Protein AF-A0A2V6WG40-F1 (afdb_monomer)

Sequence (928 aa):
MTEGALPLGAPFRPGLDPLPERHHVWAVSKDAQGRPAHGDPRTALRALTQPLPAIGGNDALGYVLYAGLTYNTVFAARGVPISVFDLHDRDLHVPGSGAVVVLAAVGAEVAREGRLKVGELRVLYPGISNLLSPRAGEDPMHADFKIQGYETPDGSFAQFVRGQAPQWLAHSERLTLAEGSSFMLDLETVYKALYDVAGVRHRERVFVEGAAGGTGLYAVACATLRGALVTGLVSSAAKARLIAERGARAAVDRTDPAFAGIFTPVPLDPAARGRWVEAGRVFTERVRAANDGRPIDVVVSSVGRDLFARMVDLLGSGGRLVFYGATSGYTLTLLGKAGHASAAEMYARVDLRPQQGVVVYHGLTATGVSDAPSDPTAEAAIETALALGARVVAVTRTDAQAAHLKRIGELAGTISLESLGRARGFVWPETMPDYDADAEGYRRYQDATLKPFGQAVGRLLATGDNPRGYPDVIVERAGQDTLGTSTFIARPFTGAVVYLEPTDGRRVSFYAPNVWMHGKRILFPSFAILGSHLSNAHQAEMCVRLIDAGALTIHRPVIHAWEELAEANQALYENRHTGTMTVRVGAAASLDGARTARQVYEAWGSRFLDGKTVRARIDPVRRGAPEMVALLTVDSPPANALGAEVFDDLERALDALDSERYVRAVVLAGAGSMFVAGADIRQLRAFARAEDVTALAARAQRVFARIAAMKAPVVSAVDGYALGGGNELQMACAWRVAGARAELGQPEINLHVIPGFGGTQMLPRLAARRARAGGGQMYTLLVGALAMLLDGRRRSAARAQALGIVDEVAAADALSHALGVARRIATGEFSGALFSPLTEAGTLAFPNVERDTEIARLLAHHAAVPRSAPAAAIVEAVRTGLTQGLHAGLALEARRFGELTASADGHAGIDRFFARRSWPLPTRHEDA

Nearest PDB structures (foldseek):
  6eqo-assembly1_A  TM=9.686E-01  e=1.083E-73  Erythrobacter sp. NAP1
  6eqo-assembly1_B  TM=9.556E-01  e=1.083E-73  Erythrobacter sp. NAP1
  3pea-assembly2_E  TM=8.585E-01  e=2.562E-20  Bacillus anthracis str. 'Ames Ancestor'
  3kqf-assembly1_B  TM=6.680E-01  e=7.712E-16  Bacillus anthracis
  5wyb-assembly1_B  TM=8.336E-01  e=4.155E-13  Pseudomonas aeruginosa PA14

pLDDT: mean 93.76, std 6.17, range [36.12, 98.81]

Mean predicted aligned error: 7.15 Å

Secondary structure (DSSP, 8-state):
--TTBPPTT----TTTSPPPSEEEEEEEEB-TTS-B----HHHH-EEEEEEPPP--TTEEEEEEEEEE--THHHHHHHT-SS-GGGS-S-SEEB----EEEEEEEE-HHHHHH-S--TT-EEEE--EE--TT-GGGGT-GGGTT-EETTTTSSB-SSBSEEEEEGGGEEEPPTTS-HHHHHSSTTHHHHHHHIIIIIS---TT-EEEETTTTSHHHHHHHHHHHHTT-EEEEEESSHHHHHHHHTTT-SEEEETT-GGGTT---PPPSSHHHHHHHHHHHHHHHHHHHHHTTTPPEEEEEE-S-TTTHHHHHHTEEEEEEEEES--TT-SEEEEEB-S----HHHHHHHHT--TT-EEEEE-SEETTEE---S--HHHHHHHHHHHHTT-EEEEEESSHHHHHHHTTTS--SEEEEHHHHHTSTT----SS---TTT-HHHHHHHIIIIIHHHHHHHHHHH--SS-TT---SEEEE-TT---HHHHHHHSPTTT-EEEE-S--BT-EEEEEHHHHHTTT-EEE-SSEEEEE-----HHHHHHHHHHHHTTSS-PPPPEEEPGGGHHHHHHHHHTT---S-EEEESS--GGGTT--SHHHHHHHTT-EEEE-SSEEEEEEESSTT---EEEEEEE--TTS-EE-HHHHHHHHHHHHHHHH-TTEEEEEEEESTT-SB-EE-HHHHHH--SHHHHHHHHHHHHHHHHHHHH-SS-EEEEE-SEEETHHHHHHHTSSEEEEETT-EEE-GGGGGT----SSHHHHHHHHHHHHHHHH---HHHHHHHHHHHHHH---EEHHHHHHTTS-SEEESS-HHHHHHHHHHHHHHT---S----GGG--------SGGGSHHHHHHHHHHHTTTTHHHHHHHHHHHHHHHHS-HHHHHHHHHHHHHHHHHSHHHHHHHHHHHTT-PPPPPPPTT--

Structure (mmCIF, N/CA/C/O backbone):
data_AF-A0A2V6WG40-F1
#
_entry.id   AF-A0A2V6WG40-F1
#
loop_
_atom_site.group_PDB
_atom_site.id
_atom_site.type_symbol
_atom_site.label_atom_id
_atom_site.label_alt_id
_atom_site.label_comp_id
_atom_site.label_asym_id
_atom_site.label_entity_id
_atom_site.label_seq_id
_atom_site.pdbx_PDB_ins_code
_atom_site.Cartn_x
_atom_site.Cartn_y
_atom_site.Cartn_z
_atom_site.occupancy
_atom_site.B_iso_or_equiv
_atom_site.auth_seq_id
_atom_site.auth_comp_id
_atom_site.auth_asym_id
_atom_site.auth_atom_id
_atom_site.pdbx_PDB_model_num
ATOM 1 N N . MET A 1 1 ? -14.702 23.405 -20.776 1.00 39.03 1 MET A N 1
ATOM 2 C CA . MET A 1 1 ? -13.528 22.508 -20.782 1.00 39.03 1 MET A CA 1
ATOM 3 C C . MET A 1 1 ? -12.595 23.013 -19.700 1.00 39.03 1 MET A C 1
ATOM 5 O O . MET A 1 1 ? -12.245 24.182 -19.745 1.00 39.03 1 MET A O 1
ATOM 9 N N . THR A 1 2 ? -12.309 22.214 -18.676 1.00 51.38 2 THR A N 1
ATOM 10 C CA . THR A 1 2 ? -11.368 22.589 -17.611 1.00 51.38 2 THR A CA 1
ATOM 11 C C . THR A 1 2 ? -9.954 22.462 -18.159 1.00 51.38 2 THR A C 1
ATOM 13 O O . THR A 1 2 ? -9.454 21.351 -18.325 1.00 51.38 2 THR A O 1
ATOM 16 N N . GLU A 1 3 ? -9.363 23.595 -18.523 1.00 70.44 3 GLU A N 1
ATOM 17 C CA . GLU A 1 3 ? -8.014 23.688 -19.082 1.00 70.44 3 GLU A CA 1
ATOM 18 C C . GLU A 1 3 ? -7.009 22.954 -18.171 1.00 70.44 3 GLU A C 1
ATOM 20 O O . GLU A 1 3 ? -7.044 23.104 -16.949 1.00 70.44 3 GLU A O 1
ATOM 25 N N . GLY A 1 4 ? -6.179 22.082 -18.749 1.00 83.12 4 GLY A N 1
ATOM 26 C CA . GLY A 1 4 ? -5.102 21.385 -18.034 1.00 83.12 4 GLY A CA 1
ATOM 27 C C . GLY A 1 4 ? -5.443 20.064 -17.323 1.00 83.12 4 GLY A C 1
ATOM 28 O O . GLY A 1 4 ? -4.520 19.462 -16.782 1.00 83.12 4 GLY A O 1
ATOM 29 N N . ALA A 1 5 ? -6.698 19.583 -17.325 1.00 90.62 5 ALA A N 1
ATOM 30 C CA . ALA A 1 5 ? -7.068 18.257 -16.793 1.00 90.62 5 ALA A CA 1
ATOM 31 C C . ALA A 1 5 ? -7.370 17.230 -17.900 1.00 90.62 5 ALA A C 1
ATOM 33 O O . ALA A 1 5 ? -7.901 17.578 -18.958 1.00 90.62 5 ALA A O 1
ATOM 34 N N . LEU A 1 6 ? -7.063 15.950 -17.651 1.00 93.00 6 LEU A N 1
ATOM 35 C CA . LEU A 1 6 ? -7.432 14.860 -18.561 1.00 93.00 6 LEU A CA 1
ATOM 36 C C . LEU A 1 6 ? -8.949 14.618 -18.504 1.00 93.00 6 LEU A C 1
ATOM 38 O O . LEU A 1 6 ? -9.494 14.565 -17.401 1.00 93.00 6 LEU A O 1
ATOM 42 N N . PRO A 1 7 ? -9.637 14.384 -19.637 1.00 92.88 7 PRO A N 1
ATOM 43 C CA . PRO A 1 7 ? -11.039 13.977 -19.610 1.00 92.88 7 PRO A CA 1
ATOM 44 C C . PRO A 1 7 ? -11.252 12.718 -18.755 1.00 92.88 7 PRO A C 1
ATOM 46 O O . PRO A 1 7 ? -10.417 11.813 -18.746 1.00 92.88 7 PRO A O 1
ATOM 49 N N . LEU A 1 8 ? -12.384 12.634 -18.057 1.00 91.56 8 LEU A N 1
ATOM 50 C CA . LEU A 1 8 ? -12.763 11.426 -17.319 1.00 91.56 8 LEU A CA 1
ATOM 51 C C . LEU A 1 8 ? -12.877 10.225 -18.270 1.00 91.56 8 LEU A C 1
ATOM 53 O O . LEU A 1 8 ? -13.313 10.361 -19.415 1.00 91.56 8 LEU A O 1
ATOM 57 N N . GLY A 1 9 ? -12.437 9.054 -17.808 1.00 90.00 9 GLY A N 1
ATOM 58 C CA . GLY A 1 9 ? -12.348 7.849 -18.639 1.00 90.00 9 GLY A CA 1
ATOM 59 C C . GLY A 1 9 ? -11.268 7.880 -19.733 1.00 90.00 9 GLY A C 1
ATOM 60 O O . GLY A 1 9 ? -11.206 6.951 -20.541 1.00 90.00 9 GLY A O 1
ATOM 61 N N . ALA A 1 10 ? -10.430 8.924 -19.810 1.00 91.56 10 ALA A N 1
ATOM 62 C CA . ALA A 1 10 ? -9.350 8.972 -20.790 1.00 91.56 10 ALA A CA 1
ATOM 63 C C . ALA A 1 10 ? -8.280 7.900 -20.502 1.00 91.56 10 ALA A C 1
ATOM 65 O O . ALA A 1 10 ? -7.948 7.649 -19.341 1.00 91.56 10 ALA A O 1
ATOM 66 N N . PRO A 1 11 ? -7.688 7.295 -21.545 1.00 93.44 11 PRO A N 1
ATOM 67 C CA . PRO A 1 11 ? -6.460 6.527 -21.399 1.00 93.44 11 PRO A CA 1
ATOM 68 C C . PRO A 1 11 ? -5.338 7.353 -20.768 1.00 93.44 11 PRO A C 1
ATOM 70 O O . PRO A 1 11 ? -5.151 8.510 -21.147 1.00 93.44 11 PRO A O 1
ATOM 73 N N . PHE A 1 12 ? -4.566 6.739 -19.875 1.00 95.19 12 PHE A N 1
ATOM 74 C CA . PHE A 1 12 ? -3.344 7.322 -19.326 1.00 95.19 12 PHE A CA 1
ATOM 75 C C . PHE A 1 12 ? -2.265 6.244 -19.237 1.00 95.19 12 PHE A C 1
ATOM 77 O O . PHE A 1 12 ? -2.330 5.371 -18.378 1.00 95.19 12 PHE A O 1
ATOM 84 N N . ARG A 1 13 ? -1.283 6.287 -20.137 1.00 95.12 13 ARG A N 1
ATOM 85 C CA . ARG A 1 13 ? -0.168 5.336 -20.230 1.00 95.12 13 ARG A CA 1
ATOM 86 C C . ARG A 1 13 ? 1.022 5.913 -19.469 1.00 95.12 13 ARG A C 1
ATOM 88 O O . ARG A 1 13 ? 1.694 6.797 -20.000 1.00 95.12 13 ARG A O 1
ATOM 95 N N . PRO A 1 14 ? 1.304 5.442 -18.244 1.00 94.75 14 PRO A N 1
ATOM 96 C CA . PRO A 1 14 ? 2.314 6.057 -17.395 1.00 94.75 14 PRO A CA 1
ATOM 97 C C . PRO A 1 14 ? 3.695 6.105 -18.052 1.00 94.75 14 PRO A C 1
ATOM 99 O O . PRO A 1 14 ? 4.101 5.163 -18.735 1.00 94.75 14 PRO A O 1
ATOM 102 N N . GLY A 1 15 ? 4.394 7.225 -17.875 1.00 91.94 15 GLY A N 1
ATOM 103 C CA . GLY A 1 15 ? 5.686 7.501 -18.506 1.00 91.94 15 GLY A CA 1
ATOM 104 C C . GLY A 1 15 ? 5.601 7.957 -19.965 1.00 91.94 15 GLY A C 1
ATOM 105 O O . GLY A 1 15 ? 6.413 8.775 -20.389 1.00 91.94 15 GLY A O 1
ATOM 106 N N . LEU A 1 16 ? 4.618 7.472 -20.731 1.00 94.12 16 LEU A N 1
ATOM 107 C CA . LEU A 1 16 ? 4.387 7.913 -22.106 1.00 94.12 16 LEU A CA 1
ATOM 108 C C . LEU A 1 16 ? 3.515 9.171 -22.132 1.00 94.12 16 LEU A C 1
ATOM 110 O O . LEU A 1 16 ? 3.924 10.190 -22.680 1.00 94.12 16 LEU A O 1
ATOM 114 N N . ASP A 1 17 ? 2.331 9.112 -21.528 1.00 93.50 17 ASP A N 1
ATOM 115 C CA . ASP A 1 17 ? 1.425 10.251 -21.427 1.00 93.50 17 ASP A CA 1
ATOM 116 C C . ASP A 1 17 ? 1.930 11.219 -20.337 1.00 93.50 17 ASP A C 1
ATOM 118 O O . ASP A 1 17 ? 2.230 10.784 -19.219 1.00 93.50 17 ASP A O 1
ATOM 122 N N . PRO A 1 18 ? 2.057 12.529 -20.629 1.00 91.19 18 PRO A N 1
ATOM 123 C CA . PRO A 1 18 ? 2.516 13.495 -19.641 1.00 91.19 18 PRO A CA 1
ATOM 124 C C . PRO A 1 18 ? 1.498 13.629 -18.504 1.00 91.19 18 PRO A C 1
ATOM 126 O O . PRO A 1 18 ? 0.286 13.582 -18.724 1.00 91.19 18 PRO A O 1
ATOM 129 N N . LEU A 1 19 ? 1.998 13.836 -17.284 1.00 93.69 19 LEU A N 1
ATOM 130 C CA . LEU A 1 19 ? 1.146 14.176 -16.149 1.00 93.69 19 LEU A CA 1
ATOM 131 C C . LEU A 1 19 ? 0.432 15.514 -16.419 1.00 93.69 19 LEU A C 1
ATOM 133 O O . LEU A 1 19 ? 1.086 16.460 -16.864 1.00 93.69 19 LEU A O 1
ATOM 137 N N . PRO A 1 20 ? -0.886 15.613 -16.169 1.00 95.19 20 PRO A N 1
ATOM 138 C CA . PRO A 1 20 ? -1.614 16.858 -16.368 1.00 95.19 20 PRO A CA 1
ATOM 139 C C . PRO A 1 20 ? -1.284 17.875 -15.268 1.00 95.19 20 PRO A C 1
ATOM 141 O O . PRO A 1 20 ? -0.912 17.508 -14.155 1.00 95.19 20 PRO A O 1
ATOM 144 N N . GLU A 1 21 ? -1.473 19.162 -15.549 1.00 95.88 21 GLU A N 1
ATOM 145 C CA . GLU A 1 21 ? -1.281 20.225 -14.551 1.00 95.88 21 GLU A CA 1
ATOM 146 C C . GLU A 1 21 ? -2.375 20.205 -13.476 1.00 95.88 21 GLU A C 1
ATOM 148 O O . GLU A 1 21 ? -2.144 20.550 -12.313 1.00 95.88 21 GLU A O 1
ATOM 153 N N . ARG A 1 22 ? -3.585 19.792 -13.869 1.00 96.94 22 ARG A N 1
ATOM 154 C CA . ARG A 1 22 ? -4.771 19.724 -13.015 1.00 96.94 22 ARG A CA 1
ATOM 155 C C . ARG A 1 22 ? -5.437 18.361 -13.131 1.00 96.94 22 ARG A C 1
ATOM 157 O O . ARG A 1 22 ? -5.251 17.638 -14.103 1.00 96.94 22 ARG A O 1
ATOM 164 N N . HIS A 1 23 ? -6.262 18.018 -12.154 1.00 97.62 23 HIS A N 1
ATOM 165 C CA . HIS A 1 23 ? -7.027 16.776 -12.174 1.00 97.62 23 HIS A CA 1
ATOM 166 C C . HIS A 1 23 ? -8.444 16.964 -11.620 1.00 97.62 23 HIS A C 1
ATOM 168 O O . HIS A 1 23 ? -8.710 17.921 -10.886 1.00 97.62 23 HIS A O 1
ATOM 174 N N . HIS A 1 24 ? -9.361 16.073 -11.997 1.00 97.94 24 HIS A N 1
ATOM 175 C CA . HIS A 1 24 ? -10.739 16.073 -11.497 1.00 97.94 24 HIS A CA 1
ATOM 176 C C . HIS A 1 24 ? -10.826 15.470 -10.094 1.00 97.94 24 HIS A C 1
ATOM 178 O O . HIS A 1 24 ? -10.196 14.446 -9.830 1.00 97.94 24 HIS A O 1
ATOM 184 N N . VAL A 1 25 ? -11.635 16.075 -9.221 1.00 98.25 25 VAL A N 1
ATOM 185 C CA . VAL A 1 25 ? -11.895 15.595 -7.854 1.00 98.25 25 VAL A CA 1
ATOM 186 C C . VAL A 1 25 ? -13.352 15.800 -7.457 1.00 98.25 25 VAL A C 1
ATOM 188 O O . VAL A 1 25 ? -14.011 16.701 -7.977 1.00 98.25 25 VAL A O 1
ATOM 191 N N . TRP A 1 26 ? -13.837 15.008 -6.506 1.00 98.31 26 TRP A N 1
ATOM 192 C CA . TRP A 1 26 ? -14.996 15.360 -5.688 1.00 98.31 26 TRP A CA 1
ATOM 193 C C . TRP A 1 26 ? -14.508 15.825 -4.323 1.00 98.31 26 TRP A C 1
ATOM 195 O O . TRP A 1 26 ? -13.694 15.150 -3.703 1.00 98.31 26 TRP A O 1
ATOM 205 N N . ALA A 1 27 ? -14.994 16.967 -3.849 1.00 98.00 27 ALA A N 1
ATOM 206 C CA . ALA A 1 27 ? -14.542 17.539 -2.587 1.00 98.00 27 ALA A CA 1
ATOM 207 C C . ALA A 1 27 ? -15.680 18.195 -1.805 1.00 98.00 27 ALA A C 1
ATOM 209 O O . ALA A 1 27 ? -16.692 18.601 -2.380 1.00 98.00 27 ALA A O 1
ATOM 210 N N . VAL A 1 28 ? -15.460 18.339 -0.501 1.00 98.00 28 VAL A N 1
ATOM 211 C CA . VAL A 1 28 ? -16.106 19.362 0.328 1.00 98.00 28 VAL A CA 1
ATOM 212 C C . VAL A 1 28 ? -15.195 20.590 0.307 1.00 98.00 28 VAL A C 1
ATOM 214 O O . VAL A 1 28 ? -13.971 20.449 0.356 1.00 98.00 28 VAL A O 1
ATOM 217 N N . SER A 1 29 ? -15.761 21.791 0.233 1.00 96.81 29 SER A N 1
ATOM 218 C CA . SER A 1 29 ? -14.998 23.045 0.193 1.00 96.81 29 SER A CA 1
ATOM 219 C C . SER A 1 29 ? -15.383 23.983 1.331 1.00 96.81 29 SER A C 1
ATOM 221 O O . SER A 1 29 ? -16.507 23.932 1.828 1.00 96.81 29 SER A O 1
ATOM 223 N N . LYS A 1 30 ? -14.485 24.891 1.707 1.00 96.12 30 LYS A N 1
ATOM 224 C CA . LYS A 1 30 ? -14.863 26.100 2.446 1.00 96.12 30 LYS A CA 1
ATOM 225 C C . LYS A 1 30 ? -15.515 27.113 1.498 1.00 96.12 30 LYS A C 1
ATOM 227 O O . LYS A 1 30 ? -15.206 27.149 0.307 1.00 96.12 30 LYS A O 1
ATOM 232 N N . ASP A 1 31 ? -16.444 27.909 2.014 1.00 91.94 31 ASP A N 1
ATOM 233 C CA . ASP A 1 31 ? -17.017 29.046 1.296 1.00 91.94 31 ASP A CA 1
ATOM 234 C C . ASP A 1 31 ? -16.048 30.245 1.264 1.00 91.94 31 ASP A C 1
ATOM 236 O O . ASP A 1 31 ? -14.949 30.204 1.817 1.00 91.94 31 ASP A O 1
ATOM 240 N N . ALA A 1 32 ? -16.458 31.344 0.625 1.00 90.25 32 ALA A N 1
ATOM 241 C CA . ALA A 1 32 ? -15.637 32.552 0.508 1.00 90.25 32 ALA A CA 1
ATOM 242 C C . ALA A 1 32 ? -15.327 33.232 1.860 1.00 90.25 32 ALA A C 1
ATOM 244 O O . ALA A 1 32 ? -14.452 34.092 1.926 1.00 90.25 32 ALA A O 1
ATOM 245 N N . GLN A 1 33 ? -16.043 32.873 2.929 1.00 92.56 33 GLN A N 1
ATOM 246 C CA . GLN A 1 33 ? -15.809 33.337 4.297 1.00 92.56 33 GLN A CA 1
ATOM 247 C C . GLN A 1 33 ? -14.980 32.328 5.112 1.00 92.56 33 GLN A C 1
ATOM 249 O O . GLN A 1 33 ? -14.813 32.508 6.317 1.00 92.56 33 GLN A O 1
ATOM 254 N N . GLY A 1 34 ? -14.472 31.265 4.480 1.00 92.25 34 GLY A N 1
ATOM 255 C CA . GLY A 1 34 ? -13.690 30.218 5.132 1.00 92.25 34 GLY A CA 1
ATOM 256 C C . GLY A 1 34 ? -14.529 29.222 5.936 1.00 92.25 34 GLY A C 1
ATOM 257 O O . GLY A 1 34 ? -13.967 28.435 6.698 1.00 92.25 34 GLY A O 1
ATOM 258 N N . ARG A 1 35 ? -15.861 29.226 5.800 1.00 94.38 35 ARG A N 1
ATOM 259 C CA . ARG A 1 35 ? -16.744 28.303 6.527 1.00 94.38 35 ARG A CA 1
ATOM 260 C C . ARG A 1 35 ? -16.876 26.990 5.753 1.00 94.38 35 ARG A C 1
ATOM 262 O O . ARG A 1 35 ? -17.208 27.036 4.569 1.00 94.38 35 ARG A O 1
ATOM 269 N N . PRO A 1 36 ? -16.660 25.822 6.378 1.00 95.44 36 PRO A N 1
ATOM 270 C CA . PRO A 1 36 ? -16.889 24.531 5.734 1.00 95.44 36 PRO A CA 1
ATOM 271 C C . PRO A 1 36 ? -18.316 24.374 5.189 1.00 95.44 36 PRO A C 1
ATOM 273 O O . PRO A 1 36 ? -19.286 24.513 5.935 1.00 95.44 36 PRO A O 1
ATOM 276 N N . ALA A 1 37 ? -18.457 24.033 3.907 1.00 95.81 37 ALA A N 1
ATOM 277 C CA . ALA A 1 37 ? -19.745 23.761 3.265 1.00 95.81 37 ALA A CA 1
ATOM 278 C C . ALA A 1 37 ? -20.226 22.324 3.548 1.00 95.81 37 ALA A C 1
ATOM 280 O O . ALA A 1 37 ? -20.440 21.525 2.635 1.00 95.81 37 ALA A O 1
ATOM 281 N N . HIS A 1 38 ? -20.360 21.988 4.831 1.00 97.25 38 HIS A N 1
ATOM 282 C CA . HIS A 1 38 ? -20.886 20.699 5.267 1.00 97.25 38 HIS A CA 1
ATOM 283 C C . HIS A 1 38 ? -22.379 20.545 4.965 1.00 97.25 38 HIS A C 1
ATOM 285 O O . HIS A 1 38 ? -23.135 21.516 4.909 1.00 97.25 38 HIS A O 1
ATOM 291 N N . GLY A 1 39 ? -22.813 19.299 4.809 1.00 96.06 39 GLY A N 1
ATOM 292 C CA . GLY A 1 39 ? -24.202 18.957 4.534 1.00 96.06 39 GLY A CA 1
ATOM 293 C C . GLY A 1 39 ? -24.362 17.497 4.143 1.00 96.06 39 GLY A C 1
ATOM 294 O O . GLY A 1 39 ? -23.424 16.704 4.228 1.00 96.06 39 GLY A O 1
ATOM 295 N N . ASP A 1 40 ? -25.563 17.141 3.703 1.00 97.12 40 ASP A N 1
ATOM 296 C CA . ASP A 1 40 ? -25.837 15.820 3.144 1.00 97.12 40 ASP A CA 1
ATOM 297 C C . ASP A 1 40 ? -24.911 15.530 1.947 1.00 97.12 40 ASP A C 1
ATOM 299 O O . ASP A 1 40 ? -24.613 16.448 1.181 1.00 97.12 40 ASP A O 1
ATOM 303 N N . PRO A 1 41 ? -24.450 14.282 1.734 1.00 97.56 41 PRO A N 1
ATOM 304 C CA . PRO A 1 41 ? -23.515 13.956 0.654 1.00 97.56 41 PRO A CA 1
ATOM 305 C C . PRO A 1 41 ? -23.886 14.531 -0.721 1.00 97.56 41 PRO A C 1
ATOM 307 O O . PRO A 1 41 ? -23.019 15.075 -1.405 1.00 97.56 41 PRO A O 1
ATOM 310 N N . ARG A 1 42 ? -25.175 14.502 -1.096 1.00 97.19 42 ARG A N 1
ATOM 311 C CA . ARG A 1 42 ? -25.681 15.075 -2.360 1.00 97.19 42 ARG A CA 1
ATOM 312 C C . ARG A 1 42 ? -25.392 16.579 -2.502 1.00 97.19 42 ARG A C 1
ATOM 314 O O . ARG A 1 42 ? -25.222 17.094 -3.611 1.00 97.19 42 ARG A O 1
ATOM 321 N N . THR A 1 43 ? -25.369 17.316 -1.394 1.00 96.31 43 THR A N 1
ATOM 322 C CA . THR A 1 43 ? -25.187 18.774 -1.368 1.00 96.31 43 THR A CA 1
ATOM 323 C C . THR A 1 43 ? -23.792 19.213 -0.926 1.00 96.31 43 THR A C 1
ATOM 325 O O . THR A 1 43 ? -23.344 20.271 -1.352 1.00 96.31 43 THR A O 1
ATOM 328 N N . ALA A 1 44 ? -23.083 18.429 -0.122 1.00 97.44 44 ALA A N 1
ATOM 329 C CA . ALA A 1 44 ? -21.742 18.779 0.341 1.00 97.44 44 ALA A CA 1
ATOM 330 C C . ALA A 1 44 ? -20.653 18.403 -0.669 1.00 97.44 44 ALA A C 1
ATOM 332 O O . ALA A 1 44 ? -19.692 19.147 -0.853 1.00 97.44 44 ALA A O 1
ATOM 333 N N . LEU A 1 45 ? -20.799 17.260 -1.348 1.00 98.19 45 LEU A N 1
ATOM 334 C CA . LEU A 1 45 ? -19.823 16.812 -2.336 1.00 98.19 45 LEU A CA 1
ATOM 335 C C . LEU A 1 45 ? -20.020 17.594 -3.638 1.00 98.19 45 LEU A C 1
ATOM 337 O O . LEU A 1 45 ? -21.137 17.711 -4.160 1.00 98.19 45 LEU A O 1
ATOM 341 N N . ARG A 1 46 ? -18.926 18.148 -4.166 1.00 97.69 46 ARG A N 1
ATOM 342 C CA . ARG A 1 46 ? -18.899 18.919 -5.415 1.00 97.69 46 ARG A CA 1
ATOM 343 C C . ARG A 1 46 ? -17.771 18.458 -6.328 1.00 97.69 46 ARG A C 1
ATOM 345 O O . ARG A 1 46 ? -16.640 18.292 -5.879 1.00 97.69 46 ARG A O 1
ATOM 352 N N . ALA A 1 47 ? -18.084 18.282 -7.610 1.00 96.69 47 ALA A N 1
ATOM 353 C CA . ALA A 1 47 ? -17.097 18.000 -8.642 1.00 96.69 47 ALA A CA 1
ATOM 354 C C . ALA A 1 47 ? -16.307 19.276 -8.964 1.00 96.69 47 ALA A C 1
ATOM 356 O O . ALA A 1 47 ? -16.887 20.293 -9.344 1.00 96.69 47 ALA A O 1
ATOM 357 N N . LEU A 1 48 ? -14.987 19.219 -8.813 1.00 96.00 48 LEU A N 1
ATOM 358 C CA . LEU A 1 48 ? -14.061 20.336 -8.983 1.00 96.00 48 LEU A CA 1
ATOM 359 C C . LEU A 1 48 ? -12.818 19.887 -9.766 1.00 96.00 48 LEU A C 1
ATOM 361 O O . LEU A 1 48 ? -12.654 18.716 -10.118 1.00 96.00 48 LEU A O 1
ATOM 365 N N . THR A 1 49 ? -11.916 20.833 -10.024 1.00 96.06 49 THR A N 1
ATOM 366 C CA . THR A 1 49 ? -10.534 20.522 -10.407 1.00 96.06 49 THR A CA 1
ATOM 367 C C . THR A 1 49 ? -9.567 21.191 -9.450 1.00 96.06 49 THR A C 1
ATOM 369 O O . THR A 1 49 ? -9.831 22.297 -8.977 1.00 96.06 49 THR A O 1
ATOM 372 N N . GLN A 1 50 ? -8.423 20.558 -9.221 1.00 95.31 50 GLN A N 1
ATOM 373 C CA . GLN A 1 50 ? -7.318 21.127 -8.449 1.00 95.31 50 GLN A CA 1
ATOM 374 C C . GLN A 1 50 ? -5.973 20.813 -9.126 1.00 95.31 50 GLN A C 1
ATOM 376 O O . GLN A 1 50 ? -5.945 19.966 -10.025 1.00 95.31 50 GLN A O 1
ATOM 381 N N . PRO A 1 51 ? -4.875 21.494 -8.750 1.00 96.50 51 PRO A N 1
ATOM 382 C CA . PRO A 1 51 ? -3.535 21.127 -9.202 1.00 96.50 51 PRO A CA 1
ATOM 383 C C . PRO A 1 51 ? -3.199 19.673 -8.861 1.00 96.50 51 PRO A C 1
ATOM 385 O O . PRO A 1 51 ? -3.628 19.163 -7.825 1.00 96.50 51 PRO A O 1
ATOM 388 N N . LEU A 1 52 ? -2.416 19.018 -9.717 1.00 96.00 52 LEU A N 1
ATOM 389 C CA . LEU A 1 52 ? -1.942 17.662 -9.453 1.00 96.00 52 LEU A CA 1
ATOM 390 C C . LEU A 1 52 ? -1.110 17.621 -8.150 1.00 96.00 52 LEU A C 1
ATOM 392 O O . LEU A 1 52 ? -0.259 18.494 -7.947 1.00 96.00 52 LEU A O 1
ATOM 396 N N . PRO A 1 53 ? -1.313 16.632 -7.259 1.00 94.31 53 PRO A N 1
ATOM 397 C CA . PRO A 1 53 ? -0.550 16.549 -6.021 1.00 94.31 53 PRO A CA 1
ATOM 398 C C . PRO A 1 53 ? 0.927 16.244 -6.295 1.00 94.31 53 PRO A C 1
ATOM 400 O O . PRO A 1 53 ? 1.264 15.321 -7.037 1.00 94.31 53 PRO A O 1
ATOM 403 N N . ALA A 1 54 ? 1.814 16.994 -5.641 1.00 92.69 54 ALA A N 1
ATOM 404 C CA . ALA A 1 54 ? 3.240 16.693 -5.626 1.00 92.69 54 ALA A CA 1
ATOM 405 C C . ALA A 1 54 ? 3.522 15.446 -4.770 1.00 92.69 54 ALA A C 1
ATOM 407 O O . ALA A 1 54 ? 2.912 15.262 -3.712 1.00 92.69 54 ALA A O 1
ATOM 408 N N . ILE A 1 55 ? 4.473 14.614 -5.201 1.00 94.12 55 ILE A N 1
ATOM 409 C CA . ILE A 1 55 ? 4.903 13.414 -4.471 1.00 94.12 55 ILE A CA 1
ATOM 410 C C . ILE A 1 55 ? 6.282 13.623 -3.837 1.00 94.12 55 ILE A C 1
ATOM 412 O O . ILE A 1 55 ? 7.173 14.206 -4.455 1.00 94.12 55 ILE A O 1
ATOM 416 N N . GLY A 1 56 ? 6.453 13.171 -2.592 1.00 93.44 56 GLY A N 1
ATOM 417 C CA . GLY A 1 56 ? 7.746 13.128 -1.913 1.00 93.44 56 GLY A CA 1
ATOM 418 C C . GLY A 1 56 ? 8.568 11.890 -2.283 1.00 93.44 56 GLY A C 1
ATOM 419 O O . GLY A 1 56 ? 8.145 11.043 -3.066 1.00 93.44 56 GLY A O 1
ATOM 420 N N . GLY A 1 57 ? 9.754 11.748 -1.680 1.00 94.00 57 GLY A N 1
ATOM 421 C CA . GLY A 1 57 ? 10.655 10.618 -1.952 1.00 94.00 57 GLY A CA 1
ATOM 422 C C . GLY A 1 57 ? 10.063 9.242 -1.620 1.00 94.00 57 GLY A C 1
ATOM 423 O O . GLY A 1 57 ? 10.336 8.287 -2.341 1.00 94.00 57 GLY A O 1
ATOM 424 N N . ASN A 1 58 ? 9.224 9.162 -0.579 1.00 96.50 58 ASN A N 1
ATOM 425 C CA . ASN A 1 58 ? 8.581 7.933 -0.087 1.00 96.50 58 ASN A CA 1
ATOM 426 C C . ASN A 1 58 ? 7.153 7.724 -0.625 1.00 96.50 58 ASN A C 1
ATOM 428 O O . ASN A 1 58 ? 6.447 6.828 -0.159 1.00 96.50 58 ASN A O 1
ATOM 432 N N . ASP A 1 59 ? 6.722 8.555 -1.573 1.00 97.12 59 ASP A N 1
ATOM 433 C CA . ASP A 1 59 ? 5.368 8.534 -2.114 1.00 97.12 59 ASP A CA 1
ATOM 434 C C . ASP A 1 59 ? 5.357 7.971 -3.540 1.00 97.12 59 ASP A C 1
ATOM 436 O O . ASP A 1 59 ? 6.360 7.978 -4.254 1.00 97.12 59 ASP A O 1
ATOM 440 N N . ALA A 1 60 ? 4.188 7.531 -3.984 1.00 97.44 60 ALA A N 1
ATOM 441 C CA . ALA A 1 60 ? 3.880 7.317 -5.388 1.00 97.44 60 ALA A CA 1
ATOM 442 C C . ALA A 1 60 ? 2.580 8.042 -5.753 1.00 97.44 60 ALA A C 1
ATOM 444 O O . ALA A 1 60 ? 1.822 8.489 -4.886 1.00 97.44 60 ALA A O 1
ATOM 445 N N . LEU A 1 61 ? 2.339 8.169 -7.052 1.00 98.19 61 LEU A N 1
ATOM 446 C CA . LEU A 1 61 ? 1.121 8.723 -7.626 1.00 98.19 61 LEU A CA 1
ATOM 447 C C . LEU A 1 61 ? 0.398 7.616 -8.390 1.00 98.19 61 LEU A C 1
ATOM 449 O O . LEU A 1 61 ? 1.014 6.954 -9.221 1.00 98.19 61 LEU A O 1
ATOM 453 N N . GLY A 1 62 ? -0.895 7.428 -8.149 1.00 98.31 62 GLY A N 1
ATOM 454 C CA . GLY A 1 62 ? -1.747 6.492 -8.882 1.00 98.31 62 GLY A CA 1
ATOM 455 C C . GLY A 1 62 ? -2.764 7.220 -9.754 1.00 98.31 62 GLY A C 1
ATOM 456 O O . GLY A 1 62 ? -3.407 8.154 -9.283 1.00 98.31 62 GLY A O 1
ATOM 457 N N . TYR A 1 63 ? -2.940 6.780 -11.000 1.00 98.56 63 TYR A N 1
ATOM 458 C CA . TYR A 1 63 ? -4.086 7.139 -11.836 1.00 98.56 63 TYR A CA 1
ATOM 459 C C . TYR A 1 63 ? -5.272 6.253 -11.456 1.00 98.56 63 TYR A C 1
ATOM 461 O O . TYR A 1 63 ? -5.224 5.034 -11.647 1.00 98.56 63 TYR A O 1
ATOM 469 N N . VAL A 1 64 ? -6.311 6.848 -10.871 1.00 98.69 64 VAL A N 1
ATOM 470 C CA . VAL A 1 64 ? -7.424 6.100 -10.277 1.00 98.69 64 VAL A CA 1
ATOM 471 C C . VAL A 1 64 ? -8.350 5.581 -11.365 1.00 98.69 64 VAL A C 1
ATOM 473 O O . VAL A 1 64 ? -8.926 6.356 -12.120 1.00 98.69 64 VAL A O 1
ATOM 476 N N . LEU A 1 65 ? -8.526 4.261 -11.431 1.00 98.62 65 LEU A N 1
ATOM 477 C CA . LEU A 1 65 ? -9.480 3.622 -12.337 1.00 98.62 65 LEU A CA 1
ATOM 478 C C . LEU A 1 65 ? -10.862 3.542 -11.683 1.00 98.62 65 LEU A C 1
ATOM 480 O O . LEU A 1 65 ? -11.847 4.015 -12.255 1.00 98.62 65 LEU A O 1
ATOM 484 N N . TYR A 1 66 ? -10.900 3.002 -10.464 1.00 98.62 66 TYR A N 1
ATOM 485 C CA . TYR A 1 66 ? -12.097 2.834 -9.642 1.00 98.62 66 TYR A CA 1
ATOM 486 C C . TYR A 1 66 ? -11.798 3.226 -8.195 1.00 98.62 66 TYR A C 1
ATOM 488 O O . TYR A 1 66 ? -10.703 2.939 -7.706 1.00 98.62 66 TYR A O 1
ATOM 496 N N . ALA A 1 67 ? -12.770 3.823 -7.505 1.00 98.19 67 ALA A N 1
ATOM 497 C CA . ALA A 1 67 ? -12.672 4.166 -6.085 1.00 98.19 67 ALA A CA 1
ATOM 498 C C . ALA A 1 67 ? -13.865 3.603 -5.299 1.00 98.19 67 ALA A C 1
ATOM 500 O O . ALA A 1 67 ? -15.016 3.750 -5.715 1.00 98.19 67 ALA A O 1
ATOM 501 N N . GLY A 1 68 ? -13.585 2.950 -4.172 1.00 95.38 68 GLY A N 1
ATOM 502 C CA . GLY A 1 68 ? -14.598 2.364 -3.296 1.00 95.38 68 GLY A CA 1
ATOM 503 C C . GLY A 1 68 ? -15.331 3.419 -2.474 1.00 95.38 68 GLY A C 1
ATOM 504 O O . GLY A 1 68 ? -14.746 4.426 -2.075 1.00 95.38 68 GLY A O 1
ATOM 505 N N . LEU A 1 69 ? -16.619 3.191 -2.209 1.00 94.12 69 LEU A N 1
ATOM 506 C CA . LEU A 1 69 ? -17.412 4.054 -1.333 1.00 94.12 69 LEU A CA 1
ATOM 507 C C . LEU A 1 69 ? -17.425 3.500 0.090 1.00 94.12 69 LEU A C 1
ATOM 509 O O . LEU A 1 69 ? -17.757 2.339 0.313 1.00 94.12 69 LEU A O 1
ATOM 513 N N . THR A 1 70 ? -17.119 4.367 1.050 1.00 91.12 70 THR A N 1
ATOM 514 C CA . THR A 1 70 ? -16.978 4.030 2.470 1.00 91.12 70 THR A CA 1
ATOM 515 C C . THR A 1 70 ? -17.703 5.059 3.335 1.00 91.12 70 THR A C 1
ATOM 517 O O . THR A 1 70 ? -17.779 6.243 2.996 1.00 91.12 70 THR A O 1
ATOM 520 N N . TYR A 1 71 ? -18.232 4.630 4.487 1.00 90.81 71 TYR A N 1
ATOM 521 C CA . TYR A 1 71 ? -19.095 5.479 5.326 1.00 90.81 71 TYR A CA 1
ATOM 522 C C . TYR A 1 71 ? -18.369 6.702 5.914 1.00 90.81 71 TYR A C 1
ATOM 524 O O . TYR A 1 71 ? -18.993 7.724 6.185 1.00 90.81 71 TYR A O 1
ATOM 532 N N . ASN A 1 72 ? -17.042 6.655 6.053 1.00 92.81 72 ASN A N 1
ATOM 533 C CA . ASN A 1 72 ? -16.251 7.815 6.475 1.00 92.81 72 ASN A CA 1
ATOM 534 C C . ASN A 1 72 ? -16.370 9.020 5.517 1.00 92.81 72 ASN A C 1
ATOM 536 O O . ASN A 1 72 ? -16.243 10.157 5.961 1.00 92.81 72 ASN A O 1
ATOM 540 N N . THR A 1 73 ? -16.729 8.801 4.248 1.00 95.31 73 THR A N 1
ATOM 541 C CA . THR A 1 73 ? -17.079 9.881 3.312 1.00 95.31 73 THR A CA 1
ATOM 542 C C . THR A 1 73 ? -18.312 10.646 3.785 1.00 95.31 73 THR A C 1
ATOM 544 O O . THR A 1 73 ? -18.361 11.869 3.679 1.00 95.31 73 THR A O 1
ATOM 547 N N . VAL A 1 74 ? -19.307 9.946 4.338 1.00 94.75 74 VAL A N 1
ATOM 548 C CA . VAL A 1 74 ? -20.521 10.570 4.880 1.00 94.75 74 VAL A CA 1
ATOM 549 C C . VAL A 1 74 ? -20.171 11.431 6.093 1.00 94.75 74 VAL A C 1
ATOM 551 O O . VAL A 1 74 ? -20.660 12.554 6.199 1.00 94.75 74 VAL A O 1
ATOM 554 N N . PHE A 1 75 ? -19.286 10.948 6.972 1.00 94.00 75 PHE A N 1
ATOM 555 C CA . PHE A 1 75 ? -18.781 11.745 8.094 1.00 94.00 75 PHE A CA 1
ATOM 556 C C . PHE A 1 75 ? -18.038 12.998 7.610 1.00 94.00 75 PHE A C 1
ATOM 558 O O . PHE A 1 75 ? -18.335 14.094 8.085 1.00 94.00 75 PHE A O 1
ATOM 565 N N . ALA A 1 76 ? -17.161 12.866 6.607 1.00 95.75 76 ALA A N 1
ATOM 566 C CA . ALA A 1 76 ? -16.442 13.997 6.015 1.00 95.75 76 ALA A CA 1
ATOM 567 C C . ALA A 1 76 ? -17.379 15.040 5.383 1.00 95.75 76 ALA A C 1
ATOM 569 O O . ALA A 1 76 ? -17.248 16.237 5.639 1.00 95.75 76 ALA A O 1
ATOM 570 N N . ALA A 1 77 ? -18.356 14.586 4.593 1.00 97.25 77 ALA A N 1
ATOM 571 C CA . ALA A 1 77 ? -19.353 15.437 3.948 1.00 97.25 77 ALA A CA 1
ATOM 572 C C . ALA A 1 77 ? -20.172 16.235 4.971 1.00 97.25 77 ALA A C 1
ATOM 574 O O . ALA A 1 77 ? -20.316 17.454 4.852 1.00 97.25 77 ALA A O 1
ATOM 575 N N . ARG A 1 78 ? -20.660 15.554 6.012 1.00 95.94 78 ARG A N 1
ATOM 576 C CA . ARG A 1 78 ? -21.542 16.151 7.020 1.00 95.94 78 ARG A CA 1
ATOM 577 C C . ARG A 1 78 ? -20.806 16.957 8.088 1.00 95.94 78 ARG A C 1
ATOM 579 O O . ARG A 1 78 ? -21.455 17.741 8.771 1.00 95.94 78 ARG A O 1
ATOM 586 N N . GLY A 1 79 ? -19.499 16.756 8.258 1.00 92.19 79 GLY A N 1
ATOM 587 C CA . GLY A 1 79 ? -18.743 17.348 9.366 1.00 92.19 79 GLY A CA 1
ATOM 588 C C . GLY A 1 79 ? -19.212 16.840 10.733 1.00 92.19 79 GLY A C 1
ATOM 589 O O . GLY A 1 79 ? -19.151 17.566 11.722 1.00 92.19 79 GLY A O 1
ATOM 590 N N . VAL A 1 80 ? -19.742 15.612 10.778 1.00 86.25 80 VAL A N 1
ATOM 591 C CA . VAL A 1 80 ? -20.254 14.968 11.993 1.00 86.25 80 VAL A CA 1
ATOM 592 C C . VAL A 1 80 ? -19.457 13.686 12.212 1.00 86.25 80 VAL A C 1
ATOM 594 O O . VAL A 1 80 ? -19.409 12.855 11.304 1.00 86.25 80 VAL A O 1
ATOM 597 N N . PRO A 1 81 ? -18.849 13.494 13.392 1.00 80.12 81 PRO A N 1
ATOM 598 C CA . PRO A 1 81 ? -18.981 14.311 14.608 1.00 80.12 81 PRO A CA 1
ATOM 599 C C . PRO A 1 81 ? -18.077 15.547 14.641 1.00 80.12 81 PRO A C 1
ATOM 601 O O . PRO A 1 81 ? -18.268 16.427 15.475 1.00 80.12 81 PRO A O 1
ATOM 604 N N . ILE A 1 82 ? -17.073 15.582 13.770 1.00 88.19 82 ILE A N 1
ATOM 605 C CA . ILE A 1 82 ? -16.084 16.647 13.683 1.00 88.19 82 ILE A CA 1
ATOM 606 C C . ILE A 1 82 ? -15.995 17.126 12.240 1.00 88.19 82 ILE A C 1
ATOM 608 O O . ILE A 1 82 ? -16.154 16.343 11.299 1.00 88.19 82 ILE A O 1
ATOM 612 N N . SER A 1 83 ? -15.708 18.411 12.073 1.00 94.31 83 SER A N 1
ATOM 613 C CA . SER A 1 83 ? -15.341 18.966 10.778 1.00 94.31 83 SER A CA 1
ATOM 614 C C . SER A 1 83 ? -13.968 18.419 10.384 1.00 94.31 83 SER A C 1
ATOM 616 O O . SER A 1 83 ? -12.998 18.538 11.130 1.00 94.31 83 SER A O 1
ATOM 618 N N . VAL A 1 84 ? -13.859 17.840 9.187 1.00 95.75 84 VAL A N 1
ATOM 619 C CA . VAL A 1 84 ? -12.565 17.384 8.645 1.00 95.75 84 VAL A CA 1
ATOM 620 C C . VAL A 1 84 ? -11.583 18.538 8.429 1.00 95.75 84 VAL A C 1
ATOM 622 O O . VAL A 1 84 ? -10.374 18.334 8.473 1.00 95.75 84 VAL A O 1
ATOM 625 N N . PHE A 1 85 ? -12.085 19.767 8.282 1.00 96.81 85 PHE A N 1
ATOM 626 C CA . PHE A 1 85 ? -11.257 20.970 8.186 1.00 96.81 85 PHE A CA 1
ATOM 627 C C . PHE A 1 85 ? -10.599 21.360 9.512 1.00 96.81 85 PHE A C 1
ATOM 629 O O . PHE A 1 85 ? -9.690 22.183 9.508 1.00 96.81 85 PHE A O 1
ATOM 636 N N . ASP A 1 86 ? -11.001 20.756 10.631 1.00 95.38 86 ASP A N 1
ATOM 637 C CA . ASP A 1 86 ? -10.329 20.951 11.920 1.00 95.38 86 ASP A CA 1
ATOM 638 C C . ASP A 1 86 ? -9.054 20.087 12.017 1.00 95.38 86 ASP A C 1
ATOM 640 O O . ASP A 1 86 ? -8.248 20.253 12.933 1.00 95.38 86 ASP A O 1
ATOM 644 N N . LEU A 1 87 ? -8.855 19.165 11.064 1.00 94.75 87 LEU A N 1
ATOM 645 C CA . LEU A 1 87 ? -7.720 18.239 11.004 1.00 94.75 87 LEU A CA 1
ATOM 646 C C . LEU A 1 87 ? -6.600 18.722 10.070 1.00 94.75 87 LEU A C 1
ATOM 648 O O . LEU A 1 87 ? -5.498 18.172 10.092 1.00 94.75 87 LEU A O 1
ATOM 652 N N . HIS A 1 88 ? -6.860 19.737 9.239 1.00 95.06 88 HIS A N 1
ATOM 653 C CA . HIS A 1 88 ? -5.893 20.270 8.282 1.00 95.06 88 HIS A CA 1
ATOM 654 C C . HIS A 1 88 ? -6.220 21.706 7.841 1.00 95.06 88 HIS A C 1
ATOM 656 O O . HIS A 1 88 ? -7.373 22.108 7.743 1.00 95.06 88 HIS A O 1
ATOM 662 N N . ASP A 1 89 ? -5.202 22.458 7.427 1.00 94.75 89 ASP A N 1
ATOM 663 C CA . ASP A 1 89 ? -5.344 23.865 7.026 1.00 94.75 89 ASP A CA 1
ATOM 664 C C . ASP A 1 89 ? -5.510 24.040 5.501 1.00 94.75 89 ASP A C 1
ATOM 666 O O . ASP A 1 89 ? -4.760 24.746 4.833 1.00 94.75 89 ASP A O 1
ATOM 670 N N . ARG A 1 90 ? -6.448 23.297 4.901 1.00 94.81 90 ARG A N 1
ATOM 671 C CA . ARG A 1 90 ? -6.761 23.383 3.457 1.00 94.81 90 ARG A CA 1
ATOM 672 C C . ARG A 1 90 ? -8.196 23.847 3.265 1.00 94.81 90 ARG A C 1
ATOM 674 O O . ARG A 1 90 ? -9.039 23.590 4.119 1.00 94.81 90 ARG A O 1
ATOM 681 N N . ASP A 1 91 ? -8.477 24.465 2.124 1.00 95.81 91 ASP A N 1
ATOM 682 C CA . ASP A 1 91 ? -9.829 24.929 1.779 1.00 95.81 91 ASP A CA 1
ATOM 683 C C . ASP A 1 91 ? -10.659 23.884 1.033 1.00 95.81 91 ASP A C 1
ATOM 685 O O . ASP A 1 91 ? -11.875 24.022 0.918 1.00 95.81 91 ASP A O 1
ATOM 689 N N . LEU A 1 92 ? -10.011 22.818 0.561 1.00 96.62 92 LEU A N 1
ATOM 690 C CA . LEU A 1 92 ? -10.642 21.662 -0.062 1.00 96.62 92 LEU A CA 1
ATOM 691 C C . LEU A 1 92 ? -10.302 20.401 0.728 1.00 96.62 92 LEU A C 1
ATOM 693 O O . LEU A 1 92 ? -9.158 20.213 1.149 1.00 96.62 92 LEU A O 1
ATOM 697 N N . HIS A 1 93 ? -11.298 19.536 0.878 1.00 98.25 93 HIS A N 1
ATOM 698 C CA . HIS A 1 93 ? -11.153 18.192 1.409 1.00 98.25 93 HIS A CA 1
ATOM 699 C C . HIS A 1 93 ? -11.683 17.195 0.379 1.00 98.25 93 HIS A C 1
ATOM 701 O O . HIS A 1 93 ? -12.890 17.148 0.130 1.00 98.25 93 HIS A O 1
ATOM 707 N N . VAL A 1 94 ? -10.791 16.412 -0.225 1.00 98.44 94 VAL A N 1
ATOM 708 C CA . VAL A 1 94 ? -11.140 15.321 -1.144 1.00 98.44 94 VAL A CA 1
ATOM 709 C C . VAL A 1 94 ? -11.300 14.038 -0.329 1.00 98.44 94 VAL A C 1
ATOM 711 O O . VAL A 1 94 ? -10.298 13.550 0.199 1.00 98.44 94 VAL A O 1
ATOM 714 N N . PRO A 1 95 ? -12.514 13.469 -0.213 1.00 98.12 95 PRO A N 1
ATOM 715 C CA . PRO A 1 95 ? -12.706 12.235 0.523 1.00 98.12 95 PRO A CA 1
ATOM 716 C C . PRO A 1 95 ? -12.383 10.985 -0.315 1.00 98.12 95 PRO A C 1
ATOM 718 O O . PRO A 1 95 ? -12.015 11.061 -1.490 1.00 98.12 95 PRO A O 1
ATOM 721 N N . GLY A 1 96 ? -12.534 9.814 0.306 1.00 97.25 96 GLY A N 1
ATOM 722 C CA . GLY A 1 96 ? -12.436 8.501 -0.334 1.00 97.25 96 GLY A CA 1
ATOM 723 C C . GLY A 1 96 ? -11.198 7.727 0.111 1.00 97.25 96 GLY A C 1
ATOM 724 O O . GLY A 1 96 ? -10.072 8.212 -0.016 1.00 97.25 96 GLY A O 1
ATOM 725 N N . SER A 1 97 ? -11.392 6.487 0.557 1.00 97.19 97 SER A N 1
ATOM 726 C CA . SER A 1 97 ? -10.385 5.717 1.304 1.00 97.19 97 SER A CA 1
ATOM 727 C C . SER A 1 97 ? -10.086 4.340 0.700 1.00 97.19 97 SER A C 1
ATOM 729 O O . SER A 1 97 ? -9.861 3.373 1.421 1.00 97.19 97 SER A O 1
ATOM 731 N N . GLY A 1 98 ? -10.081 4.227 -0.625 1.00 96.19 98 GLY A N 1
ATOM 732 C CA . GLY A 1 98 ? -9.713 2.985 -1.297 1.00 96.19 98 GLY A CA 1
ATOM 733 C C . GLY A 1 98 ? -9.903 3.080 -2.802 1.00 96.19 98 GLY A C 1
ATOM 734 O O . GLY A 1 98 ? -10.894 3.629 -3.279 1.00 96.19 98 GLY A O 1
ATOM 735 N N . ALA A 1 99 ? -8.950 2.549 -3.564 1.00 98.19 99 ALA A N 1
ATOM 736 C CA . ALA A 1 99 ? -8.981 2.618 -5.020 1.00 98.19 99 ALA A CA 1
ATOM 737 C C . ALA A 1 99 ? -8.191 1.495 -5.685 1.00 98.19 99 ALA A C 1
ATOM 739 O O . ALA A 1 99 ? -7.258 0.951 -5.101 1.00 98.19 99 ALA A O 1
ATOM 740 N N . VAL A 1 100 ? -8.521 1.213 -6.944 1.00 98.56 100 VAL A N 1
ATOM 741 C CA . VAL A 1 100 ? -7.629 0.513 -7.875 1.00 98.56 100 VAL A CA 1
ATOM 742 C C . VAL A 1 100 ? -7.044 1.534 -8.830 1.00 98.56 100 VAL A C 1
ATOM 744 O O . VAL A 1 100 ? -7.772 2.323 -9.440 1.00 98.56 100 VAL A O 1
ATOM 747 N N . VAL A 1 101 ? -5.722 1.510 -8.957 1.00 98.62 101 VAL A N 1
ATOM 748 C CA . VAL A 1 101 ? -4.959 2.486 -9.732 1.00 98.62 101 VAL A CA 1
ATOM 749 C C . VAL A 1 101 ? -4.009 1.793 -10.695 1.00 98.62 101 VAL A C 1
ATOM 751 O O . VAL A 1 101 ? -3.575 0.669 -10.442 1.00 98.62 101 VAL A O 1
ATOM 754 N N . VAL A 1 102 ? -3.612 2.505 -11.747 1.00 98.31 102 VAL A N 1
ATOM 755 C CA . VAL A 1 102 ? -2.325 2.260 -12.411 1.00 98.31 102 VAL A CA 1
ATOM 756 C C . VAL A 1 102 ? -1.309 3.235 -11.818 1.00 98.31 102 VAL A C 1
ATOM 758 O O . VAL A 1 102 ? -1.582 4.435 -11.771 1.00 98.31 102 VAL A O 1
ATOM 761 N N . LEU A 1 103 ? -0.146 2.765 -11.360 1.00 97.81 103 LEU A N 1
ATOM 762 C CA . LEU A 1 103 ? 0.898 3.661 -10.848 1.00 97.81 103 LEU A CA 1
ATOM 763 C C . LEU A 1 103 ? 1.390 4.599 -11.956 1.00 97.81 103 LEU A C 1
ATOM 765 O O . LEU A 1 103 ? 1.873 4.152 -12.991 1.00 97.81 103 LEU A O 1
ATOM 769 N N . ALA A 1 104 ? 1.260 5.900 -11.721 1.00 96.81 104 ALA A N 1
ATOM 770 C CA . ALA A 1 104 ? 1.572 6.976 -12.651 1.00 96.81 104 ALA A CA 1
ATOM 771 C C . ALA A 1 104 ? 3.006 7.504 -12.493 1.00 96.81 104 ALA A C 1
ATOM 773 O O . ALA A 1 104 ? 3.649 7.834 -13.485 1.00 96.81 104 ALA A O 1
ATOM 774 N N . ALA A 1 105 ? 3.495 7.590 -11.253 1.00 95.38 105 ALA A N 1
ATOM 775 C CA . ALA A 1 105 ? 4.840 8.057 -10.916 1.00 95.38 105 ALA A CA 1
ATOM 776 C C . ALA A 1 105 ? 5.267 7.529 -9.539 1.00 95.38 105 ALA A C 1
ATOM 778 O O . ALA A 1 105 ? 4.418 7.182 -8.719 1.00 95.38 105 ALA A O 1
ATOM 779 N N . VAL A 1 106 ? 6.573 7.503 -9.268 1.00 94.69 106 VAL A N 1
ATOM 780 C CA . VAL A 1 106 ? 7.150 7.086 -7.980 1.00 94.69 106 VAL A CA 1
ATOM 781 C C . VAL A 1 106 ? 8.215 8.080 -7.518 1.00 94.69 106 VAL A C 1
ATOM 783 O O . VAL A 1 106 ? 8.917 8.669 -8.341 1.00 94.69 106 VAL A O 1
ATOM 786 N N . GLY A 1 107 ? 8.333 8.272 -6.206 1.00 93.75 107 GLY A N 1
ATOM 787 C CA . GLY A 1 107 ? 9.407 9.035 -5.579 1.00 93.75 107 GLY A CA 1
ATOM 788 C C . GLY A 1 107 ? 10.744 8.289 -5.595 1.00 93.75 107 GLY A C 1
ATOM 789 O O . GLY A 1 107 ? 10.804 7.081 -5.828 1.00 93.75 107 GLY A O 1
ATOM 790 N N . ALA A 1 108 ? 11.837 9.009 -5.335 1.00 89.00 108 ALA A N 1
ATOM 791 C CA . ALA A 1 108 ? 13.195 8.466 -5.433 1.00 89.00 108 ALA A CA 1
ATOM 792 C C . ALA A 1 108 ? 13.470 7.292 -4.470 1.00 89.00 108 ALA A C 1
ATOM 794 O O . ALA A 1 108 ? 14.116 6.322 -4.862 1.00 89.00 108 ALA A O 1
ATOM 795 N N . GLU A 1 109 ? 12.950 7.331 -3.238 1.00 91.69 109 GLU A N 1
ATOM 796 C CA . GLU A 1 109 ? 13.137 6.243 -2.268 1.00 91.69 109 GLU A CA 1
ATOM 797 C C . GLU A 1 109 ? 12.269 5.029 -2.604 1.00 91.69 109 GLU A C 1
ATOM 799 O O . GLU A 1 109 ? 12.715 3.896 -2.438 1.00 91.69 109 GLU A O 1
ATOM 804 N N . VAL A 1 110 ? 11.072 5.249 -3.159 1.00 92.50 110 VAL A N 1
ATOM 805 C CA . VAL A 1 110 ? 10.215 4.172 -3.684 1.00 92.50 110 VAL A CA 1
ATOM 806 C C . VAL A 1 110 ? 10.884 3.474 -4.869 1.00 92.50 110 VAL A C 1
ATOM 808 O O . VAL A 1 110 ? 10.934 2.245 -4.926 1.00 92.50 110 VAL A O 1
ATOM 811 N N . ALA A 1 111 ? 11.457 4.247 -5.795 1.00 87.19 111 ALA A N 1
ATOM 812 C CA . ALA A 1 111 ? 12.229 3.703 -6.908 1.00 87.19 111 ALA A CA 1
ATOM 813 C C . ALA A 1 111 ? 13.473 2.938 -6.418 1.00 87.19 111 ALA A C 1
ATOM 815 O O . ALA A 1 111 ? 13.812 1.886 -6.961 1.00 87.19 111 ALA A O 1
ATOM 816 N N . ARG A 1 112 ? 14.132 3.428 -5.357 1.00 84.00 112 ARG A N 1
ATOM 817 C CA . ARG A 1 112 ? 15.271 2.751 -4.718 1.00 84.00 112 ARG A CA 1
ATOM 818 C C . ARG A 1 112 ? 14.870 1.443 -4.031 1.00 84.00 112 ARG A C 1
ATOM 820 O O . ARG A 1 112 ? 15.636 0.485 -4.106 1.00 84.00 112 ARG A O 1
ATOM 827 N N . GLU A 1 113 ? 13.705 1.396 -3.380 1.00 89.44 113 GLU A N 1
ATOM 828 C CA . GLU A 1 113 ? 13.121 0.176 -2.797 1.00 89.44 113 GLU A CA 1
ATOM 829 C C . GLU A 1 113 ? 12.869 -0.884 -3.884 1.00 89.44 113 GLU A C 1
ATOM 831 O O . GLU A 1 113 ? 13.156 -2.063 -3.686 1.00 89.44 113 GLU A O 1
ATOM 836 N N . GLY A 1 114 ? 12.349 -0.467 -5.044 1.00 84.88 114 GLY A N 1
ATOM 837 C CA . GLY A 1 114 ? 12.154 -1.321 -6.221 1.00 84.88 114 GLY A CA 1
ATOM 838 C C . GLY A 1 114 ? 10.942 -2.260 -6.158 1.00 84.88 114 GLY A C 1
ATOM 839 O O . GLY A 1 114 ? 10.726 -3.038 -7.088 1.00 84.88 114 GLY A O 1
ATOM 840 N N . ARG A 1 115 ? 10.134 -2.198 -5.088 1.00 90.06 115 ARG A N 1
ATOM 841 C CA . ARG A 1 115 ? 8.901 -2.995 -4.925 1.00 90.06 115 ARG A CA 1
ATOM 842 C C . ARG A 1 115 ? 7.755 -2.520 -5.823 1.00 90.06 115 ARG A C 1
ATOM 844 O O . ARG A 1 115 ? 6.908 -3.329 -6.206 1.00 90.06 115 ARG A O 1
ATOM 851 N N . LEU A 1 116 ? 7.703 -1.221 -6.112 1.00 92.69 116 LEU A N 1
ATOM 852 C CA . LEU A 1 116 ? 6.660 -0.579 -6.912 1.00 92.69 116 LEU A CA 1
ATOM 853 C C . LEU A 1 116 ? 7.240 -0.071 -8.224 1.00 92.69 116 LEU A C 1
ATOM 855 O O . LEU A 1 116 ? 8.313 0.534 -8.224 1.00 92.69 116 LEU A O 1
ATOM 859 N N . LYS A 1 117 ? 6.509 -0.265 -9.322 1.00 90.00 117 LYS A N 1
ATOM 860 C CA . LYS A 1 117 ? 6.908 0.240 -10.634 1.00 90.00 117 LYS A CA 1
ATOM 861 C C . LYS A 1 117 ? 5.786 0.994 -11.314 1.00 90.00 117 LYS A C 1
ATOM 863 O O . LYS A 1 117 ? 4.606 0.662 -11.197 1.00 90.00 117 LYS A O 1
ATOM 868 N N . VAL A 1 118 ? 6.183 2.005 -12.073 1.00 93.44 118 VAL A N 1
ATOM 869 C CA . VAL A 1 118 ? 5.266 2.773 -12.906 1.00 93.44 118 VAL A CA 1
ATOM 870 C C . VAL A 1 118 ? 4.618 1.850 -13.945 1.00 93.44 118 VAL A C 1
ATOM 872 O O . VAL A 1 118 ? 5.274 0.998 -14.541 1.00 93.44 118 VAL A O 1
ATOM 875 N N . GLY A 1 119 ? 3.308 2.002 -14.138 1.00 94.25 119 GLY A N 1
ATOM 876 C CA . GLY A 1 119 ? 2.514 1.200 -15.064 1.00 94.25 119 GLY A CA 1
ATOM 877 C C . GLY A 1 119 ? 1.865 -0.054 -14.474 1.00 94.25 119 GLY A C 1
ATOM 878 O O . GLY A 1 119 ? 1.081 -0.688 -15.183 1.00 94.25 119 GLY A O 1
ATOM 879 N N . GLU A 1 120 ? 2.144 -0.401 -13.214 1.00 94.56 120 GLU A N 1
ATOM 880 C CA . GLU A 1 120 ? 1.540 -1.549 -12.526 1.00 94.56 120 GLU A CA 1
ATOM 881 C C . GLU A 1 120 ? 0.155 -1.232 -11.951 1.00 94.56 120 GLU A C 1
ATOM 883 O O . GLU A 1 120 ? -0.097 -0.117 -11.487 1.00 94.56 120 GLU A O 1
ATOM 888 N N . LEU A 1 121 ? -0.721 -2.243 -11.916 1.00 97.75 121 LEU A N 1
ATOM 889 C CA . LEU A 1 121 ? -1.971 -2.176 -11.161 1.00 97.75 121 LEU A CA 1
ATOM 890 C C . LEU A 1 121 ? -1.707 -2.346 -9.667 1.00 97.75 121 LEU A C 1
ATOM 892 O O . LEU A 1 121 ? -1.041 -3.297 -9.251 1.00 97.75 121 LEU A O 1
ATOM 896 N N . ARG A 1 122 ? -2.276 -1.452 -8.861 1.00 98.19 122 ARG A N 1
ATOM 897 C CA . ARG A 1 122 ? -2.186 -1.489 -7.398 1.00 98.19 122 ARG A CA 1
ATOM 898 C C . ARG A 1 122 ? -3.535 -1.191 -6.763 1.00 98.19 122 ARG A C 1
ATOM 900 O O . ARG A 1 122 ? -4.378 -0.519 -7.359 1.00 98.19 122 ARG A O 1
ATOM 907 N N . VAL A 1 123 ? -3.712 -1.678 -5.541 1.00 98.19 123 VAL A N 1
ATOM 908 C CA . VAL A 1 123 ? -4.832 -1.309 -4.673 1.00 98.19 123 VAL A CA 1
ATOM 909 C C . VAL A 1 123 ? -4.321 -0.344 -3.608 1.00 98.19 123 VAL A C 1
ATOM 911 O O . VAL A 1 123 ? -3.286 -0.601 -2.993 1.00 98.19 123 VAL A O 1
ATOM 914 N N . LEU A 1 124 ? -5.022 0.769 -3.411 1.00 98.25 124 LEU A N 1
ATOM 915 C CA . LEU A 1 124 ? -4.710 1.764 -2.391 1.00 98.25 124 LEU A CA 1
ATOM 916 C C . LEU A 1 124 ? -5.333 1.353 -1.053 1.00 98.25 124 LEU A C 1
ATOM 918 O O . LEU A 1 124 ? -6.553 1.393 -0.900 1.00 98.25 124 LEU A O 1
ATOM 922 N N . TYR A 1 125 ? -4.483 1.013 -0.091 1.00 98.12 125 TYR A N 1
ATOM 923 C CA . TYR A 1 125 ? -4.824 0.914 1.325 1.00 98.12 125 TYR A CA 1
ATOM 924 C C . TYR A 1 125 ? -4.830 2.320 1.965 1.00 98.12 125 TYR A C 1
ATOM 926 O O . TYR A 1 125 ? -3.882 3.079 1.754 1.00 98.12 125 TYR A O 1
ATOM 934 N N . PRO A 1 126 ? -5.857 2.710 2.743 1.00 97.44 126 PRO A N 1
ATOM 935 C CA . PRO A 1 126 ? -6.018 4.105 3.169 1.00 97.44 126 PRO A CA 1
ATOM 936 C C . PRO A 1 126 ? -5.167 4.543 4.363 1.00 97.44 126 PRO A C 1
ATOM 938 O O . PRO A 1 126 ? -5.121 5.735 4.653 1.00 97.44 126 PRO A O 1
ATOM 941 N N . GLY A 1 127 ? -4.534 3.632 5.099 1.00 97.88 127 GLY A N 1
ATOM 942 C CA . GLY A 1 127 ? -3.781 4.020 6.289 1.00 97.88 127 GLY A CA 1
ATOM 943 C C . GLY A 1 127 ? -2.444 4.673 5.954 1.00 97.88 127 GLY A C 1
ATOM 944 O O . GLY A 1 127 ? -1.615 4.072 5.270 1.00 97.88 127 GLY A O 1
ATOM 945 N N . ILE A 1 128 ? -2.206 5.858 6.507 1.00 97.12 128 ILE A N 1
ATOM 946 C CA . ILE A 1 128 ? -0.906 6.531 6.488 1.00 97.12 128 ILE A CA 1
ATOM 947 C C . ILE A 1 128 ? -0.332 6.593 7.895 1.00 97.12 128 ILE A C 1
ATOM 949 O O . ILE A 1 128 ? -1.069 6.670 8.876 1.00 97.12 128 ILE A O 1
ATOM 953 N N . SER A 1 129 ? 0.990 6.597 8.000 1.00 97.06 129 SER A N 1
ATOM 954 C CA . SER A 1 129 ? 1.677 6.789 9.275 1.00 97.06 129 SER A CA 1
ATOM 955 C C . SER A 1 129 ? 3.003 7.514 9.082 1.00 97.06 129 SER A C 1
ATOM 957 O O . SER A 1 129 ? 3.478 7.737 7.962 1.00 97.06 129 SER A O 1
ATOM 959 N N . ASN A 1 130 ? 3.630 7.905 10.185 1.00 96.75 130 ASN A N 1
ATOM 960 C CA . ASN A 1 130 ? 5.010 8.350 10.186 1.00 96.75 130 ASN A CA 1
ATOM 961 C C . ASN A 1 130 ? 5.945 7.141 10.015 1.00 96.75 130 ASN A C 1
ATOM 963 O O . ASN A 1 130 ? 6.394 6.541 10.995 1.00 96.75 130 ASN A O 1
ATOM 967 N N . LEU A 1 131 ? 6.256 6.822 8.756 1.00 95.75 131 LEU A N 1
ATOM 968 C CA . LEU A 1 131 ? 7.057 5.659 8.353 1.00 95.75 131 LEU A CA 1
ATOM 969 C C . LEU A 1 131 ? 8.437 5.577 9.017 1.00 95.75 131 LEU A C 1
ATOM 971 O O . LEU A 1 131 ? 8.986 4.489 9.152 1.00 95.75 131 LEU A O 1
ATOM 975 N N . LEU A 1 132 ? 9.011 6.718 9.406 1.00 95.50 132 LEU A N 1
ATOM 976 C CA . LEU A 1 132 ? 10.357 6.799 9.982 1.00 95.50 132 LEU A CA 1
ATOM 977 C C . LEU A 1 132 ? 10.343 6.821 11.517 1.00 95.50 132 LEU A C 1
ATOM 979 O O . LEU A 1 132 ? 11.396 6.921 12.146 1.00 95.50 132 LEU A O 1
ATOM 983 N N . SER A 1 133 ? 9.163 6.743 12.137 1.00 94.44 133 SER A N 1
ATOM 984 C CA . SER A 1 133 ? 9.051 6.640 13.588 1.00 94.44 133 SER A CA 1
ATOM 985 C C . SER A 1 133 ? 9.542 5.271 14.070 1.00 94.44 133 SER A C 1
ATOM 987 O O . SER A 1 133 ? 9.063 4.255 13.568 1.00 94.44 133 SER A O 1
ATOM 989 N N . PRO A 1 134 ? 10.380 5.195 15.122 1.00 91.06 134 PRO A N 1
ATOM 990 C CA . PRO A 1 134 ? 10.726 3.919 15.752 1.00 91.06 134 PRO A CA 1
ATOM 991 C C . PRO A 1 134 ? 9.502 3.130 16.243 1.00 91.06 134 PRO A C 1
ATOM 993 O O . PRO A 1 134 ? 9.528 1.903 16.272 1.00 91.06 134 PRO A O 1
ATOM 996 N N . ARG A 1 135 ? 8.399 3.824 16.571 1.00 88.81 135 ARG A N 1
ATOM 997 C CA . ARG A 1 135 ? 7.141 3.197 17.010 1.00 88.81 135 ARG A CA 1
ATOM 998 C C . ARG A 1 135 ? 6.476 2.357 15.923 1.00 88.81 135 ARG A C 1
ATOM 1000 O O . ARG A 1 135 ? 5.700 1.469 16.253 1.00 88.81 135 ARG A O 1
ATOM 1007 N N . ALA A 1 136 ? 6.807 2.589 14.651 1.00 91.31 136 ALA A N 1
ATOM 1008 C CA . ALA A 1 136 ? 6.333 1.746 13.559 1.00 91.31 136 ALA A CA 1
ATOM 1009 C C . ALA A 1 136 ? 6.839 0.295 13.673 1.00 91.31 136 ALA A C 1
ATOM 1011 O O . ALA A 1 136 ? 6.218 -0.598 13.106 1.00 91.31 136 ALA A O 1
ATOM 1012 N N . GLY A 1 137 ? 7.926 0.054 14.423 1.00 91.00 137 GLY A N 1
ATOM 1013 C CA . GLY A 1 137 ? 8.405 -1.292 14.748 1.00 91.00 137 GLY A CA 1
ATOM 1014 C C . GLY A 1 137 ? 7.523 -2.051 15.749 1.00 91.00 137 GLY A C 1
ATOM 1015 O O . GLY A 1 137 ? 7.585 -3.275 15.778 1.00 91.00 137 GLY A O 1
ATOM 1016 N N . GLU A 1 138 ? 6.703 -1.353 16.545 1.00 89.56 138 GLU A N 1
ATOM 1017 C CA . GLU A 1 138 ? 5.660 -1.979 17.372 1.00 89.56 138 GLU A CA 1
ATOM 1018 C C . GLU A 1 138 ? 4.424 -2.272 16.515 1.00 89.56 138 GLU A C 1
ATOM 1020 O O . GLU A 1 138 ? 4.019 -3.419 16.357 1.00 89.56 138 GLU A O 1
ATOM 1025 N N . ASP A 1 139 ? 3.843 -1.210 15.957 1.00 94.06 139 ASP A N 1
ATOM 1026 C CA . ASP A 1 139 ? 2.746 -1.243 14.997 1.00 94.06 139 ASP A CA 1
ATOM 1027 C C . ASP A 1 139 ? 2.721 0.121 14.277 1.00 94.06 139 ASP A C 1
ATOM 1029 O O . ASP A 1 139 ? 2.709 1.162 14.948 1.00 94.06 139 ASP A O 1
ATOM 1033 N N . PRO A 1 140 ? 2.683 0.180 12.932 1.00 95.75 140 PRO A N 1
ATOM 1034 C CA . PRO A 1 140 ? 2.520 1.435 12.197 1.00 95.75 140 PRO A CA 1
ATOM 1035 C C . PRO A 1 140 ? 1.314 2.275 12.643 1.00 95.75 140 PRO A C 1
ATOM 1037 O O . PRO A 1 140 ? 1.345 3.498 12.503 1.00 95.75 140 PRO A O 1
ATOM 1040 N N . MET A 1 141 ? 0.279 1.658 13.221 1.00 94.81 141 MET A N 1
ATOM 1041 C CA . MET A 1 141 ? -0.869 2.371 13.785 1.00 94.81 141 MET A CA 1
ATOM 1042 C C . MET A 1 141 ? -0.524 3.228 15.015 1.00 94.81 141 MET A C 1
ATOM 1044 O O . MET A 1 141 ? -1.257 4.157 15.346 1.00 94.81 141 MET A O 1
ATOM 1048 N N . HIS A 1 142 ? 0.597 2.962 15.691 1.00 91.75 142 HIS A N 1
ATOM 1049 C CA . HIS A 1 142 ? 1.053 3.728 16.859 1.00 91.75 142 HIS A CA 1
ATOM 1050 C C . HIS A 1 142 ? 1.880 4.968 16.476 1.00 91.75 142 HIS A C 1
ATOM 1052 O O . HIS A 1 142 ? 2.287 5.745 17.348 1.00 91.75 142 HIS A O 1
ATOM 1058 N N . ALA A 1 143 ? 2.162 5.1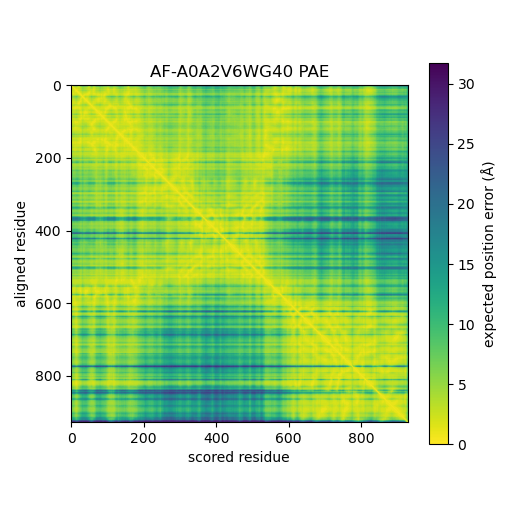46 15.183 1.00 94.44 143 ALA A N 1
ATOM 1059 C CA . ALA A 1 143 ? 3.099 6.128 14.655 1.00 94.44 143 ALA A CA 1
ATOM 1060 C C . ALA A 1 143 ? 2.381 7.267 13.907 1.00 94.44 143 ALA A C 1
ATOM 1062 O O . ALA A 1 143 ? 2.547 7.403 12.702 1.00 94.44 143 ALA A O 1
ATOM 1063 N N . ASP A 1 144 ? 1.601 8.095 14.615 1.00 93.19 144 ASP A N 1
ATOM 1064 C CA . ASP A 1 144 ? 0.800 9.192 14.018 1.00 93.19 144 ASP A CA 1
ATOM 1065 C C . ASP A 1 144 ? -0.059 8.710 12.835 1.00 93.19 144 ASP A C 1
ATOM 1067 O O . ASP A 1 144 ? 0.005 9.228 11.719 1.00 93.19 144 ASP A O 1
ATOM 1071 N N . PHE A 1 145 ? -0.805 7.635 13.083 1.00 95.94 145 PHE A N 1
ATOM 1072 C CA . PHE A 1 145 ? -1.635 7.000 12.076 1.00 95.94 145 PHE A CA 1
ATOM 1073 C C . PHE A 1 145 ? -2.864 7.838 11.737 1.00 95.94 145 PHE A C 1
ATOM 1075 O O . PHE A 1 145 ? -3.503 8.380 12.639 1.00 95.94 145 PHE A O 1
ATOM 1082 N N . LYS A 1 146 ? -3.205 7.905 10.447 1.00 96.50 146 LYS A N 1
ATOM 1083 C CA . LYS A 1 146 ? -4.393 8.593 9.924 1.00 96.50 146 LYS A CA 1
ATOM 1084 C C . LYS A 1 146 ? -5.007 7.799 8.772 1.00 96.50 146 LYS A C 1
ATOM 1086 O O . LYS A 1 146 ? -4.303 7.093 8.049 1.00 96.50 146 LYS A O 1
ATOM 1091 N N . ILE A 1 147 ? -6.307 7.959 8.564 1.00 97.56 147 ILE A N 1
ATOM 1092 C CA . ILE A 1 147 ? -7.045 7.414 7.422 1.00 97.56 147 ILE A CA 1
ATOM 1093 C C . ILE A 1 147 ? -7.087 8.457 6.304 1.00 97.56 147 ILE A C 1
ATOM 1095 O O . ILE A 1 147 ? -7.729 9.505 6.429 1.00 97.56 147 ILE A O 1
ATOM 1099 N N . GLN A 1 148 ? -6.434 8.159 5.183 1.00 98.12 148 GLN A N 1
ATOM 1100 C CA . GLN A 1 148 ? -6.414 9.022 4.009 1.00 98.12 148 GLN A CA 1
ATOM 1101 C C . GLN A 1 148 ? -7.819 9.222 3.425 1.00 98.12 148 GLN A C 1
ATOM 1103 O O . GLN A 1 148 ? -8.597 8.271 3.298 1.00 98.12 148 GLN A O 1
ATOM 1108 N N . GLY A 1 149 ? -8.143 10.466 3.062 1.00 96.75 149 GLY A N 1
ATOM 1109 C CA . GLY A 1 149 ? -9.465 10.839 2.545 1.00 96.75 149 GLY A CA 1
ATOM 1110 C C . GLY A 1 149 ? -10.559 10.917 3.616 1.00 96.75 149 GLY A C 1
ATOM 1111 O O . GLY A 1 149 ? -11.738 10.996 3.281 1.00 96.75 149 GLY A O 1
ATOM 1112 N N . TYR A 1 150 ? -10.187 10.860 4.897 1.00 97.25 150 TYR A N 1
ATOM 1113 C CA . TYR A 1 150 ? -11.065 11.213 6.012 1.00 97.25 150 TYR A CA 1
ATOM 1114 C C . TYR A 1 150 ? -10.350 12.139 6.993 1.00 97.25 150 TYR A C 1
ATOM 1116 O O . TYR A 1 150 ? -10.785 13.261 7.225 1.00 97.25 150 TYR A O 1
ATOM 1124 N N . GLU A 1 151 ? -9.200 11.710 7.511 1.00 96.88 151 GLU A N 1
ATOM 1125 C CA . GLU A 1 151 ? -8.364 12.524 8.402 1.00 96.88 151 GLU A CA 1
ATOM 1126 C C . GLU A 1 151 ? -7.326 13.349 7.630 1.00 96.88 151 GLU A C 1
ATOM 1128 O O . GLU A 1 151 ? -6.631 14.185 8.207 1.00 96.88 151 GLU A O 1
ATOM 1133 N N . THR A 1 152 ? -7.231 13.141 6.313 1.00 97.19 152 THR A N 1
ATOM 1134 C CA . THR A 1 152 ? -6.404 13.937 5.403 1.00 97.19 152 THR A CA 1
ATOM 1135 C C . THR A 1 152 ? -7.205 14.405 4.185 1.00 97.19 152 THR A C 1
ATOM 1137 O O . THR A 1 152 ? -8.151 13.725 3.784 1.00 97.19 152 THR A O 1
ATOM 1140 N N . PRO A 1 153 ? -6.838 15.549 3.574 1.00 96.56 153 PRO A N 1
ATOM 1141 C CA . PRO A 1 153 ? -7.615 16.172 2.498 1.00 96.56 153 PRO A CA 1
ATOM 1142 C C . PRO A 1 153 ? -7.393 15.577 1.100 1.00 96.56 153 PRO A C 1
ATOM 1144 O O . PRO A 1 153 ? -7.920 16.118 0.131 1.00 96.56 153 PRO A O 1
ATOM 1147 N N . ASP A 1 154 ? -6.570 14.540 0.964 1.00 96.06 154 ASP A N 1
ATOM 1148 C CA . ASP A 1 154 ? -6.046 14.018 -0.302 1.00 96.06 154 ASP A CA 1
ATOM 1149 C C . ASP A 1 154 ? -6.490 12.573 -0.575 1.00 96.06 154 ASP A C 1
ATOM 1151 O O . ASP A 1 154 ? -5.664 11.686 -0.789 1.00 96.06 154 ASP A O 1
ATOM 1155 N N . GLY A 1 155 ? -7.805 12.339 -0.541 1.00 97.88 155 GLY A N 1
ATOM 1156 C CA . GLY A 1 155 ? -8.441 11.044 -0.782 1.00 97.88 155 GLY A CA 1
ATOM 1157 C C . GLY A 1 155 ? -8.527 10.599 -2.246 1.00 97.88 155 GLY A C 1
ATOM 1158 O O . GLY A 1 155 ? -8.039 11.242 -3.176 1.00 97.88 155 GLY A O 1
ATOM 1159 N N . SER A 1 156 ? -9.165 9.445 -2.435 1.00 98.19 156 SER A N 1
ATOM 1160 C CA . SER A 1 156 ? -9.220 8.695 -3.698 1.00 98.19 156 SER A CA 1
ATOM 1161 C C . SER A 1 156 ? -10.390 9.037 -4.621 1.00 98.19 156 SER A C 1
ATOM 1163 O O . SER A 1 156 ? -10.415 8.553 -5.754 1.00 98.19 156 SER A O 1
ATOM 1165 N N . PHE A 1 157 ? -11.316 9.915 -4.223 1.00 98.50 157 PHE A N 1
ATOM 1166 C CA . PHE A 1 157 ? -12.278 10.513 -5.159 1.00 98.50 157 PHE A CA 1
ATOM 1167 C C . PHE A 1 157 ? -11.627 11.621 -5.989 1.00 98.50 157 PHE A C 1
ATOM 1169 O O . PHE A 1 157 ? -12.060 12.773 -6.024 1.00 98.50 157 PHE A O 1
ATOM 1176 N N . ALA A 1 158 ? -10.561 11.229 -6.677 1.00 98.25 158 ALA A N 1
ATOM 1177 C CA . ALA A 1 158 ? -9.696 12.050 -7.492 1.00 98.25 158 ALA A CA 1
ATOM 1178 C C . ALA A 1 158 ? -9.194 11.235 -8.680 1.00 98.25 158 ALA A C 1
ATOM 1180 O O . ALA A 1 158 ? -8.948 10.040 -8.565 1.00 98.25 158 ALA A O 1
ATOM 1181 N N . GLN A 1 159 ? -8.967 11.893 -9.812 1.00 98.06 159 GLN A N 1
ATOM 1182 C CA . GLN A 1 159 ? -8.394 11.260 -10.999 1.00 98.06 159 GLN A CA 1
ATOM 1183 C C . GLN A 1 159 ? -6.946 10.787 -10.777 1.00 98.06 159 GLN A C 1
ATOM 1185 O O . GLN A 1 159 ? -6.528 9.784 -11.352 1.00 98.06 159 GLN A O 1
ATOM 1190 N N . PHE A 1 160 ? -6.200 11.470 -9.906 1.00 98.56 160 PHE A N 1
ATOM 1191 C CA . PHE A 1 160 ? -4.904 11.000 -9.419 1.00 98.56 160 PHE A CA 1
ATOM 1192 C C . PHE A 1 160 ? -4.862 11.080 -7.901 1.00 98.56 160 PHE A C 1
ATOM 1194 O O . PHE A 1 160 ? -5.297 12.081 -7.336 1.00 98.56 160 PHE A O 1
ATOM 1201 N N . VAL A 1 161 ? -4.293 10.066 -7.258 1.00 98.38 161 VAL A N 1
ATOM 1202 C CA . VAL A 1 161 ? -4.167 9.991 -5.800 1.00 98.38 161 VAL A CA 1
ATOM 1203 C C . VAL A 1 161 ? -2.715 9.738 -5.419 1.00 98.38 161 VAL A C 1
ATOM 1205 O O . VAL A 1 161 ? -2.034 8.905 -6.020 1.00 98.38 161 VAL A O 1
ATOM 1208 N N . ARG A 1 162 ? -2.221 10.494 -4.441 1.00 98.12 162 ARG A N 1
ATOM 1209 C CA . ARG A 1 162 ? -0.901 10.282 -3.838 1.00 98.12 162 ARG A CA 1
ATOM 1210 C C . ARG A 1 162 ? -1.021 9.224 -2.748 1.00 98.12 162 ARG A C 1
ATOM 1212 O O . ARG A 1 162 ? -2.035 9.180 -2.072 1.00 98.12 162 ARG A O 1
ATOM 1219 N N . GLY A 1 163 ? 0.016 8.432 -2.525 1.00 98.00 163 GLY A N 1
ATOM 1220 C CA . GLY A 1 163 ? 0.065 7.495 -1.406 1.00 98.00 163 GLY A CA 1
ATOM 1221 C C . GLY A 1 163 ? 1.496 7.136 -1.037 1.00 98.00 163 GLY A C 1
ATOM 1222 O O . GLY A 1 163 ? 2.370 7.067 -1.903 1.00 98.00 163 GLY A O 1
ATOM 1223 N N . GLN A 1 164 ? 1.733 6.895 0.245 1.00 98.19 164 GLN A N 1
ATOM 1224 C CA . GLN A 1 164 ? 2.994 6.393 0.779 1.00 98.19 164 GLN A CA 1
ATOM 1225 C C . GLN A 1 164 ? 3.301 4.996 0.227 1.00 98.19 164 GLN A C 1
ATOM 1227 O O . GLN A 1 164 ? 2.389 4.214 -0.043 1.00 98.19 164 GLN A O 1
ATOM 1232 N N . ALA A 1 165 ? 4.582 4.634 0.116 1.00 97.25 165 ALA A N 1
ATOM 1233 C CA . ALA A 1 165 ? 5.005 3.338 -0.424 1.00 97.25 165 ALA A CA 1
ATOM 1234 C C . ALA A 1 165 ? 4.222 2.124 0.142 1.00 97.25 165 ALA A C 1
ATOM 1236 O O . ALA A 1 165 ? 3.790 1.287 -0.660 1.00 97.25 165 ALA A O 1
ATOM 1237 N N . PRO A 1 166 ? 3.980 1.999 1.467 1.00 97.81 166 PRO A N 1
ATOM 1238 C CA . PRO A 1 166 ? 3.275 0.845 2.035 1.00 97.81 166 PRO A CA 1
ATOM 1239 C C . PRO A 1 166 ? 1.771 0.796 1.734 1.00 97.81 166 PRO A C 1
ATOM 1241 O O . PRO A 1 166 ? 1.158 -0.249 1.927 1.00 97.81 166 PRO A O 1
ATOM 1244 N N . GLN A 1 167 ? 1.169 1.888 1.250 1.00 98.12 167 GLN A N 1
ATOM 1245 C CA . GLN A 1 167 ? -0.251 1.913 0.884 1.00 98.12 167 GLN A CA 1
ATOM 1246 C C . GLN A 1 167 ? -0.554 1.142 -0.402 1.00 98.12 167 GLN A C 1
ATOM 1248 O O . GLN A 1 167 ? -1.692 0.746 -0.636 1.00 98.12 167 GLN A O 1
ATOM 1253 N N . TRP A 1 168 ? 0.450 0.929 -1.251 1.00 98.00 168 TRP A N 1
ATOM 1254 C CA . TRP A 1 168 ? 0.268 0.312 -2.560 1.00 98.00 168 TRP A CA 1
ATOM 1255 C C . TRP A 1 168 ? 0.380 -1.206 -2.467 1.00 98.00 168 TRP A C 1
ATOM 1257 O O . TRP A 1 168 ? 1.475 -1.778 -2.528 1.00 98.00 168 TRP A O 1
ATOM 1267 N N . LEU A 1 169 ? -0.771 -1.855 -2.344 1.00 98.06 169 LEU A N 1
ATOM 1268 C CA . LEU A 1 169 ? -0.894 -3.306 -2.303 1.00 98.06 169 LEU A CA 1
ATOM 1269 C C . LEU A 1 169 ? -1.016 -3.885 -3.716 1.00 98.06 169 LEU A C 1
ATOM 1271 O O . LEU A 1 169 ? -1.375 -3.191 -4.672 1.00 98.06 169 LEU A O 1
ATOM 1275 N N . ALA A 1 170 ? -0.679 -5.165 -3.868 1.00 96.19 170 ALA A N 1
ATOM 1276 C CA . ALA A 1 170 ? -0.875 -5.871 -5.129 1.00 96.19 170 ALA A CA 1
ATOM 1277 C C . ALA A 1 170 ? -2.372 -5.992 -5.459 1.00 96.19 170 ALA A C 1
ATOM 1279 O O . ALA A 1 170 ? -3.206 -6.149 -4.568 1.00 96.19 170 ALA A O 1
ATOM 1280 N N . HIS A 1 171 ? -2.708 -5.918 -6.745 1.00 96.88 171 HIS A N 1
ATOM 1281 C CA . HIS A 1 171 ? -4.042 -6.264 -7.221 1.00 96.88 171 HIS A CA 1
ATOM 1282 C C . HIS A 1 171 ? -4.125 -7.767 -7.509 1.00 96.88 171 HIS A C 1
ATOM 1284 O O . HIS A 1 171 ? -3.247 -8.317 -8.170 1.00 96.88 171 HIS A O 1
ATOM 1290 N N . SER A 1 172 ? -5.192 -8.411 -7.034 1.00 95.88 172 SER A N 1
ATOM 1291 C CA . SER A 1 172 ? -5.472 -9.821 -7.305 1.00 95.88 172 SER A CA 1
ATOM 1292 C C . SER A 1 172 ? -6.149 -9.993 -8.661 1.00 95.88 172 SER A C 1
ATOM 1294 O O . SER A 1 172 ? -7.255 -9.493 -8.853 1.00 95.88 172 SER A O 1
ATOM 1296 N N . GLU A 1 173 ? -5.573 -10.794 -9.560 1.00 95.06 173 GLU A N 1
ATOM 1297 C CA . GLU A 1 173 ? -6.192 -11.110 -10.863 1.00 95.06 173 GLU A CA 1
ATOM 1298 C C . GLU A 1 173 ? -7.483 -11.951 -10.739 1.00 95.06 173 GLU A C 1
ATOM 1300 O O . GLU A 1 173 ? -8.222 -12.145 -11.711 1.00 95.06 173 GLU A O 1
ATOM 1305 N N . ARG A 1 174 ? -7.809 -12.444 -9.534 1.00 95.62 174 ARG A N 1
ATOM 1306 C CA . ARG A 1 174 ? -9.113 -13.066 -9.251 1.00 95.62 174 ARG A CA 1
ATOM 1307 C C . ARG A 1 174 ? -10.248 -12.052 -9.181 1.00 95.62 174 ARG A C 1
ATOM 1309 O O . ARG A 1 174 ? -11.406 -12.459 -9.307 1.00 95.62 174 ARG A O 1
ATOM 1316 N N . LEU A 1 175 ? -9.934 -10.775 -8.997 1.00 97.06 175 LEU A N 1
ATOM 1317 C CA . LEU A 1 175 ? -10.905 -9.698 -8.896 1.00 97.06 175 LEU A CA 1
ATOM 1318 C C . LEU A 1 175 ? -10.977 -8.913 -10.200 1.00 97.06 175 LEU A C 1
ATOM 1320 O O . LEU A 1 175 ? -9.980 -8.701 -10.882 1.00 97.06 175 LEU A O 1
ATOM 1324 N N . THR A 1 176 ? -12.170 -8.435 -10.525 1.00 97.88 176 THR A N 1
ATOM 1325 C CA . THR A 1 176 ? -12.309 -7.287 -11.424 1.00 97.88 176 THR A CA 1
ATOM 1326 C C . THR A 1 176 ? -11.726 -6.030 -10.779 1.00 97.88 176 THR A C 1
ATOM 1328 O O . THR A 1 176 ? -11.609 -5.936 -9.553 1.00 97.88 176 THR A O 1
ATOM 1331 N N . LEU A 1 177 ? -11.393 -5.021 -11.585 1.00 97.81 177 LEU A N 1
ATOM 1332 C CA . LEU A 1 177 ? -10.876 -3.746 -11.063 1.00 97.81 177 LEU A CA 1
ATOM 1333 C C . LEU A 1 177 ? -11.891 -3.060 -10.133 1.00 97.81 177 LEU A C 1
ATOM 1335 O O . LEU A 1 177 ? -11.522 -2.510 -9.097 1.00 97.81 177 LEU A O 1
ATOM 1339 N N . ALA A 1 178 ? -13.180 -3.154 -10.469 1.00 96.69 178 ALA A N 1
ATOM 1340 C CA . ALA A 1 178 ? -14.272 -2.669 -9.636 1.00 96.69 178 ALA A CA 1
ATOM 1341 C C . ALA A 1 178 ? -14.294 -3.378 -8.269 1.00 96.69 178 ALA A C 1
ATOM 1343 O O . ALA A 1 178 ? -14.262 -2.709 -7.235 1.00 96.69 178 ALA A O 1
ATOM 1344 N N . GLU A 1 179 ? -14.272 -4.717 -8.248 1.00 96.25 179 GLU A N 1
ATOM 1345 C CA . GLU A 1 179 ? -14.191 -5.505 -7.006 1.00 96.25 179 GLU A CA 1
ATOM 1346 C C . GLU A 1 179 ? -12.953 -5.136 -6.186 1.00 96.25 179 GLU A C 1
ATOM 1348 O O . GLU A 1 179 ? -13.074 -4.880 -4.987 1.00 96.25 179 GLU A O 1
ATOM 1353 N N . GLY A 1 180 ? -11.794 -5.015 -6.842 1.00 96.50 180 GLY A N 1
ATOM 1354 C CA . GLY A 1 180 ? -10.528 -4.647 -6.214 1.00 96.50 180 GLY A CA 1
ATOM 1355 C C . GLY A 1 180 ? -10.550 -3.298 -5.490 1.00 96.50 180 GLY A C 1
ATOM 1356 O O . GLY A 1 180 ? -9.786 -3.103 -4.551 1.00 96.50 180 GLY A O 1
ATOM 1357 N N . SER A 1 181 ? -11.430 -2.377 -5.894 1.00 96.25 181 SER A N 1
ATOM 1358 C CA . SER A 1 181 ? -11.561 -1.050 -5.270 1.00 96.25 181 SER A CA 1
ATOM 1359 C C . SER A 1 181 ? -12.523 -1.022 -4.080 1.00 96.25 181 SER A C 1
ATOM 1361 O O . SER A 1 181 ? -12.531 -0.056 -3.328 1.00 96.25 181 SER A O 1
ATOM 1363 N N . SER A 1 182 ? -13.349 -2.058 -3.918 1.00 92.50 182 SER A N 1
ATOM 1364 C CA . SER A 1 182 ? -14.576 -1.996 -3.108 1.00 92.50 182 SER A CA 1
ATOM 1365 C C . SER A 1 182 ? -14.477 -2.607 -1.709 1.00 92.50 182 SER A C 1
ATOM 1367 O O . SER A 1 182 ? -15.464 -2.600 -0.977 1.00 92.50 182 SER A O 1
ATOM 1369 N N . PHE A 1 183 ? -13.331 -3.194 -1.354 1.00 92.56 183 PHE A N 1
ATOM 1370 C CA . PHE A 1 183 ? -13.171 -3.923 -0.092 1.00 92.56 183 PHE A CA 1
ATOM 1371 C C . PHE A 1 183 ? -12.252 -3.237 0.917 1.00 92.56 183 PHE A C 1
ATOM 1373 O O . PHE A 1 183 ? -12.322 -3.574 2.098 1.00 92.56 183 PHE A O 1
ATOM 1380 N N . MET A 1 184 ? -11.398 -2.316 0.459 1.00 92.88 184 MET A N 1
ATOM 1381 C CA . MET A 1 184 ? -10.519 -1.552 1.343 1.00 92.88 184 MET A CA 1
ATOM 1382 C C . MET A 1 184 ? -11.344 -0.685 2.294 1.00 92.88 184 MET A C 1
ATOM 1384 O O . MET A 1 184 ? -12.486 -0.328 2.003 1.00 92.88 184 MET A O 1
ATOM 1388 N N . LEU A 1 185 ? -10.747 -0.360 3.431 1.00 92.50 185 LEU A N 1
ATOM 1389 C CA . LEU A 1 185 ? -11.339 0.125 4.670 1.00 92.50 185 LEU A CA 1
ATOM 1390 C C . LEU A 1 185 ? -12.178 -0.924 5.407 1.00 92.50 185 LEU A C 1
ATOM 1392 O O . LEU A 1 185 ? -12.002 -1.098 6.613 1.00 92.50 185 LEU A O 1
ATOM 1396 N N . ASP A 1 186 ? -13.081 -1.627 4.729 1.00 92.44 186 ASP A N 1
ATOM 1397 C CA . ASP A 1 186 ? -14.030 -2.515 5.401 1.00 92.44 186 ASP A CA 1
ATOM 1398 C C . ASP A 1 186 ? -13.411 -3.867 5.791 1.00 92.44 186 ASP A C 1
ATOM 1400 O O . ASP A 1 186 ? -13.522 -4.297 6.945 1.00 92.44 186 ASP A O 1
ATOM 1404 N N . LEU A 1 187 ? -12.772 -4.557 4.843 1.00 94.75 187 LEU A N 1
ATOM 1405 C CA . LEU A 1 187 ? -12.291 -5.925 5.045 1.00 94.75 187 LEU A CA 1
ATOM 1406 C C . LEU A 1 187 ? -11.132 -5.979 6.042 1.00 94.75 187 LEU A C 1
ATOM 1408 O O . LEU A 1 187 ? -11.144 -6.811 6.950 1.00 94.75 187 LEU A O 1
ATOM 1412 N N . GLU A 1 188 ? -10.138 -5.106 5.904 1.00 95.56 188 GLU A N 1
ATOM 1413 C CA . GLU A 1 188 ? -8.958 -5.112 6.765 1.00 95.56 188 GLU A CA 1
ATOM 1414 C C . GLU A 1 188 ? -9.277 -4.645 8.194 1.00 95.56 188 GLU A C 1
ATOM 1416 O O . GLU A 1 188 ? -8.712 -5.187 9.148 1.00 95.56 188 GLU A O 1
ATOM 1421 N N . THR A 1 189 ? -10.263 -3.746 8.361 1.00 96.12 189 THR A N 1
ATOM 1422 C CA . THR A 1 189 ? -10.817 -3.391 9.682 1.00 96.12 189 THR A CA 1
ATOM 1423 C C . THR A 1 189 ? -11.342 -4.629 10.394 1.00 96.12 189 THR A C 1
ATOM 1425 O O . THR A 1 189 ? -11.031 -4.886 11.562 1.00 96.12 189 THR A O 1
ATOM 1428 N N . VAL A 1 190 ? -12.144 -5.417 9.680 1.00 96.25 190 VAL A N 1
ATOM 1429 C CA . VAL A 1 190 ? -12.735 -6.642 10.212 1.00 96.25 190 VAL A CA 1
ATOM 1430 C C . VAL A 1 190 ? -11.686 -7.714 10.454 1.00 96.25 190 VAL A C 1
ATOM 1432 O O . VAL A 1 190 ? -11.747 -8.399 11.476 1.00 96.25 190 VAL A O 1
ATOM 1435 N N . TYR A 1 191 ? -10.734 -7.871 9.536 1.00 97.12 191 TYR A N 1
ATOM 1436 C CA . TYR A 1 191 ? -9.654 -8.838 9.669 1.00 97.12 191 TYR A CA 1
ATOM 1437 C C . TYR A 1 191 ? -8.903 -8.614 10.982 1.00 97.12 191 TYR A C 1
ATOM 1439 O O . TYR A 1 191 ? -8.879 -9.516 11.820 1.00 97.12 191 TYR A O 1
ATOM 1447 N N . LYS A 1 192 ? -8.405 -7.392 11.229 1.00 97.44 192 LYS A N 1
ATOM 1448 C CA . LYS A 1 192 ? -7.737 -7.052 12.495 1.00 97.44 192 LYS A CA 1
ATOM 1449 C C . LYS A 1 192 ? -8.662 -7.276 13.692 1.00 97.44 192 LYS A C 1
ATOM 1451 O O . LYS A 1 192 ? -8.259 -7.897 14.677 1.00 97.44 192 LYS A O 1
ATOM 1456 N N . ALA A 1 193 ? -9.909 -6.803 13.614 1.00 98.06 193 ALA A N 1
ATOM 1457 C CA . ALA A 1 193 ? -10.871 -6.929 14.708 1.00 98.06 193 ALA A CA 1
ATOM 1458 C C . ALA A 1 193 ? -11.097 -8.393 15.122 1.00 98.06 193 ALA A C 1
ATOM 1460 O O . ALA A 1 193 ? -11.143 -8.702 16.311 1.00 98.06 193 ALA A O 1
ATOM 1461 N N . LEU A 1 194 ? -11.216 -9.305 14.157 1.00 97.88 194 LEU A N 1
ATOM 1462 C CA . LEU A 1 194 ? -11.508 -10.712 14.417 1.00 97.88 194 LEU A CA 1
ATOM 1463 C C . LEU A 1 194 ? -10.261 -11.549 14.710 1.00 97.88 194 LEU A C 1
ATOM 1465 O O . LEU A 1 194 ? -10.328 -12.446 15.549 1.00 97.88 194 LEU A O 1
ATOM 1469 N N . TYR A 1 195 ? -9.150 -11.302 14.017 1.00 97.06 195 TYR A N 1
ATOM 1470 C CA . TYR A 1 195 ? -7.985 -12.192 14.029 1.00 97.06 195 TYR A CA 1
ATOM 1471 C C . TYR A 1 195 ? -6.979 -11.765 15.094 1.00 97.06 195 TYR A C 1
ATOM 1473 O O . TYR A 1 195 ? -6.478 -12.624 15.815 1.00 97.06 195 TYR A O 1
ATOM 1481 N N . ASP A 1 196 ? -6.759 -10.459 15.246 1.00 95.69 196 ASP A N 1
ATOM 1482 C CA . ASP A 1 196 ? -5.706 -9.928 16.114 1.00 95.69 196 ASP A CA 1
ATOM 1483 C C . ASP A 1 196 ? -6.266 -9.393 17.436 1.00 95.69 196 ASP A C 1
ATOM 1485 O O . ASP A 1 196 ? -5.682 -9.613 18.493 1.00 95.69 196 ASP A O 1
ATOM 1489 N N . VAL A 1 197 ? -7.423 -8.722 17.398 1.00 97.06 197 VAL A N 1
ATOM 1490 C CA . VAL A 1 197 ? -8.019 -8.097 18.591 1.00 97.06 197 VAL A CA 1
ATOM 1491 C C . VAL A 1 197 ? -8.894 -9.086 19.354 1.00 97.06 197 VAL A C 1
ATOM 1493 O O . VAL A 1 197 ? -8.631 -9.385 20.517 1.00 97.06 197 VAL A O 1
ATOM 1496 N N . ALA A 1 198 ? -9.936 -9.625 18.715 1.00 97.56 198 ALA A N 1
ATOM 1497 C CA . ALA A 1 198 ? -10.756 -10.659 19.330 1.00 97.56 198 ALA A CA 1
ATOM 1498 C C . ALA A 1 198 ? -10.043 -12.017 19.315 1.00 97.56 198 ALA A C 1
ATOM 1500 O O . ALA A 1 198 ? -10.260 -12.823 20.209 1.00 97.56 198 ALA A O 1
ATOM 1501 N N . GLY A 1 199 ? -9.216 -12.330 18.319 1.00 96.94 199 GLY A N 1
ATOM 1502 C CA . GLY A 1 199 ? -8.581 -13.646 18.225 1.00 96.94 199 GLY A CA 1
ATOM 1503 C C . GLY A 1 199 ? -9.598 -14.788 18.158 1.00 96.94 199 GLY A C 1
ATOM 1504 O O . GLY A 1 199 ? -9.533 -15.719 18.962 1.00 96.94 199 GLY A O 1
ATOM 1505 N N . VAL A 1 200 ? -10.580 -14.697 17.253 1.00 97.88 200 VAL A N 1
ATOM 1506 C CA . VAL A 1 200 ? -11.619 -15.722 17.037 1.00 97.88 200 VAL A CA 1
ATOM 1507 C C . VAL A 1 200 ? -10.986 -17.090 16.795 1.00 97.88 200 VAL A C 1
ATOM 1509 O O . VAL A 1 200 ? -10.053 -17.246 15.994 1.00 97.88 200 VAL A O 1
ATOM 1512 N N . ARG A 1 201 ? -11.522 -18.093 17.488 1.00 97.00 201 ARG A N 1
ATOM 1513 C CA . ARG A 1 201 ? -11.061 -19.480 17.494 1.00 97.00 201 ARG A CA 1
ATOM 1514 C C . ARG A 1 201 ? -12.082 -20.384 16.815 1.00 97.00 201 ARG A C 1
ATOM 1516 O O . ARG A 1 201 ? -13.266 -20.071 16.699 1.00 97.00 201 ARG A O 1
ATOM 1523 N N . HIS A 1 202 ? -11.601 -21.541 16.380 1.00 97.00 202 HIS A N 1
ATOM 1524 C CA . HIS A 1 202 ? -12.429 -22.557 15.748 1.00 97.00 202 HIS A CA 1
ATOM 1525 C C . HIS A 1 202 ? -13.601 -22.962 16.661 1.00 97.00 202 HIS A C 1
ATOM 1527 O O . HIS A 1 202 ? -13.400 -23.225 17.847 1.00 97.00 202 HIS A O 1
ATOM 1533 N N . ARG A 1 203 ? -14.813 -23.041 16.094 1.00 96.06 203 ARG A N 1
ATOM 1534 C CA . ARG A 1 203 ? -16.088 -23.402 16.753 1.00 96.06 203 ARG A CA 1
ATOM 1535 C C . ARG A 1 203 ? -16.624 -22.428 17.802 1.00 96.06 203 ARG A C 1
ATOM 1537 O O . ARG A 1 203 ? -17.651 -22.739 18.410 1.00 96.06 203 ARG A O 1
ATOM 1544 N N . GLU A 1 204 ? -15.997 -21.272 18.002 1.00 97.88 204 GLU A N 1
ATOM 1545 C CA . GLU A 1 204 ? -16.612 -20.207 18.798 1.00 97.88 204 GLU A CA 1
ATOM 1546 C C . GLU A 1 204 ? -17.876 -19.682 18.112 1.00 97.88 204 GLU A C 1
ATOM 1548 O O . GLU A 1 204 ? -17.974 -19.649 16.882 1.00 97.88 204 GLU A O 1
ATOM 1553 N N . ARG A 1 205 ? -18.859 -19.275 18.913 1.00 98.50 205 ARG A N 1
ATOM 1554 C CA . ARG A 1 205 ? -20.084 -18.625 18.450 1.00 98.50 205 ARG A CA 1
ATOM 1555 C C . ARG A 1 205 ? -19.837 -17.139 18.303 1.00 98.50 205 ARG A C 1
ATOM 1557 O O . ARG A 1 205 ? -19.559 -16.454 19.288 1.00 98.50 205 ARG A O 1
ATOM 1564 N N . VAL A 1 206 ? -19.970 -16.656 17.075 1.00 98.69 206 VAL A N 1
ATOM 1565 C CA . VAL A 1 206 ? -19.752 -15.253 16.730 1.00 98.69 206 VAL A CA 1
ATOM 1566 C C . VAL A 1 206 ? -21.092 -14.624 16.378 1.00 98.69 206 VAL A C 1
ATOM 1568 O O . VAL A 1 206 ? -21.790 -15.101 15.482 1.00 98.69 206 VAL A O 1
ATOM 1571 N N . PHE A 1 207 ? -21.44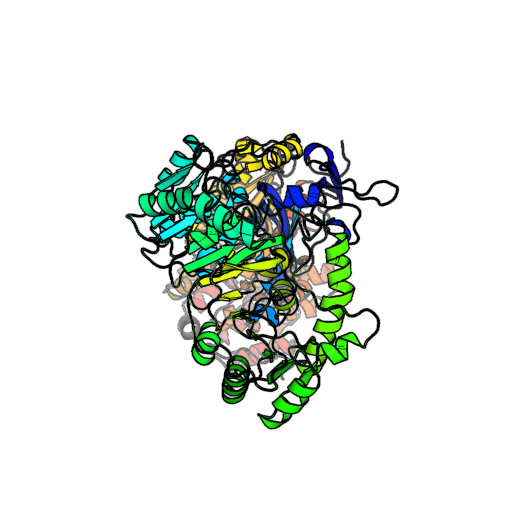8 -13.547 17.068 1.00 98.62 207 PHE A N 1
ATOM 1572 C CA . PHE A 1 207 ? -22.605 -12.731 16.728 1.00 98.62 207 PHE A CA 1
ATOM 1573 C C . PHE A 1 207 ? -22.158 -11.462 16.010 1.00 98.62 207 PHE A C 1
ATOM 1575 O O . PHE A 1 207 ? -21.291 -10.745 16.507 1.00 98.62 207 PHE A O 1
ATOM 1582 N N . VAL A 1 208 ? -22.741 -11.178 14.848 1.00 97.94 208 VAL A N 1
ATOM 1583 C CA . VAL A 1 208 ? -22.354 -10.036 14.009 1.00 97.94 208 VAL A CA 1
ATOM 1584 C C . VAL A 1 208 ? -23.513 -9.053 13.897 1.00 97.94 208 VAL A C 1
ATOM 1586 O O . VAL A 1 208 ? -24.576 -9.389 13.367 1.00 97.94 208 VAL A O 1
ATOM 1589 N N . GLU A 1 209 ? -23.313 -7.823 14.366 1.00 94.06 209 GLU A N 1
ATOM 1590 C CA . GLU A 1 209 ? -24.236 -6.718 14.109 1.00 94.06 209 GLU A CA 1
ATOM 1591 C C . GLU A 1 209 ? -24.235 -6.313 12.638 1.00 94.06 209 GLU A C 1
ATOM 1593 O O . GLU A 1 209 ? -23.194 -6.312 11.985 1.00 94.06 209 GLU A O 1
ATOM 1598 N N . GLY A 1 210 ? -25.401 -5.911 12.119 1.00 87.94 210 GLY A N 1
ATOM 1599 C CA . GLY A 1 210 ? -25.495 -5.375 10.761 1.00 87.94 210 GLY A CA 1
ATOM 1600 C C . GLY A 1 210 ? -24.890 -6.319 9.719 1.00 87.94 210 GLY A C 1
ATOM 1601 O O . GLY A 1 210 ? -24.243 -5.860 8.783 1.00 87.94 210 GLY A O 1
ATOM 1602 N N . ALA A 1 211 ? -25.091 -7.631 9.884 1.00 91.25 211 ALA A N 1
ATOM 1603 C CA . ALA A 1 211 ? -24.306 -8.685 9.236 1.00 91.25 211 ALA A CA 1
ATOM 1604 C C . ALA A 1 211 ? -24.350 -8.687 7.696 1.00 91.25 211 ALA A C 1
ATOM 1606 O O . ALA A 1 211 ? -23.565 -9.376 7.061 1.00 91.25 211 ALA A O 1
ATOM 1607 N N . ALA A 1 212 ? -25.265 -7.927 7.094 1.00 86.38 212 ALA A N 1
ATOM 1608 C CA . ALA A 1 212 ? -25.411 -7.780 5.647 1.00 86.38 212 ALA A CA 1
ATOM 1609 C C . ALA A 1 212 ? -24.909 -6.425 5.094 1.00 86.38 212 ALA A C 1
ATOM 1611 O O . ALA A 1 212 ? -25.092 -6.160 3.908 1.00 86.38 212 ALA A O 1
ATOM 1612 N N . GLY A 1 213 ? -24.356 -5.544 5.938 1.00 79.94 213 GLY A N 1
ATOM 1613 C CA . GLY A 1 213 ? -23.684 -4.302 5.519 1.00 79.94 213 GLY A CA 1
ATOM 1614 C C . GLY A 1 213 ? -22.214 -4.535 5.152 1.00 79.94 213 GLY A C 1
ATOM 1615 O O . GLY A 1 213 ? -21.741 -5.658 5.283 1.00 79.94 213 GLY A O 1
ATOM 1616 N N . GLY A 1 214 ? -21.488 -3.490 4.731 1.00 79.69 214 GLY A N 1
ATOM 1617 C CA . GLY A 1 214 ? -20.089 -3.582 4.264 1.00 79.69 214 GLY A CA 1
ATOM 1618 C C . GLY A 1 214 ? -19.171 -4.373 5.205 1.00 79.69 214 GLY A C 1
ATOM 1619 O O . GLY A 1 214 ? -18.817 -5.518 4.921 1.00 79.69 214 GLY A O 1
ATOM 1620 N N . THR A 1 215 ? -18.869 -3.821 6.384 1.00 89.31 215 THR A N 1
ATOM 1621 C CA . THR A 1 215 ? -18.049 -4.517 7.395 1.00 89.31 215 THR A CA 1
ATOM 1622 C C . THR A 1 215 ? -18.720 -5.784 7.939 1.00 89.31 215 THR A C 1
ATOM 1624 O O . THR A 1 215 ? -18.076 -6.822 8.053 1.00 89.31 215 THR A O 1
ATOM 1627 N N . GLY A 1 216 ? -20.024 -5.759 8.230 1.00 90.94 216 GLY A N 1
ATOM 1628 C CA . GLY A 1 216 ? -20.737 -6.919 8.781 1.00 90.94 216 GLY A CA 1
ATOM 1629 C C . GLY A 1 216 ? -20.661 -8.164 7.886 1.00 90.94 216 GLY A C 1
ATOM 1630 O O . GLY A 1 216 ? -20.437 -9.268 8.380 1.00 90.94 216 GLY A O 1
ATOM 1631 N N . LEU A 1 217 ? -20.762 -7.993 6.567 1.00 89.31 217 LEU A N 1
ATOM 1632 C CA . LEU A 1 217 ? -20.690 -9.098 5.612 1.00 89.31 217 LEU A CA 1
ATOM 1633 C C . LEU A 1 217 ? -19.283 -9.702 5.552 1.00 89.31 217 LEU A C 1
ATOM 1635 O O . LEU A 1 217 ? -19.137 -10.928 5.525 1.00 89.31 217 LEU A O 1
ATOM 1639 N N . TYR A 1 218 ? -18.243 -8.864 5.602 1.00 93.06 218 TYR A N 1
ATOM 1640 C CA . TYR A 1 218 ? -16.870 -9.348 5.743 1.00 93.06 218 TYR A CA 1
ATOM 1641 C C . TYR A 1 218 ? -16.640 -10.022 7.098 1.00 93.06 218 TYR A C 1
ATOM 1643 O O . TYR A 1 218 ? -15.922 -11.016 7.154 1.00 93.06 218 TYR A O 1
ATOM 1651 N N . ALA A 1 219 ? -17.285 -9.564 8.177 1.00 95.56 219 ALA A N 1
ATOM 1652 C CA . ALA A 1 219 ? -17.173 -10.202 9.489 1.00 95.56 219 ALA A CA 1
ATOM 1653 C C . ALA A 1 219 ? -17.760 -11.614 9.488 1.00 95.56 219 ALA A C 1
ATOM 1655 O O . ALA A 1 219 ? -17.139 -12.527 10.033 1.00 95.56 219 ALA A O 1
ATOM 1656 N N . VAL A 1 220 ? -18.888 -11.824 8.801 1.00 95.56 220 VAL A N 1
ATOM 1657 C CA . VAL A 1 220 ? -19.440 -13.167 8.570 1.00 95.56 220 VAL A CA 1
ATOM 1658 C C . VAL A 1 220 ? -18.440 -14.044 7.815 1.00 95.56 220 VAL A C 1
ATOM 1660 O O . VAL A 1 220 ? -18.150 -15.154 8.264 1.00 95.56 220 VAL A O 1
ATOM 1663 N N . ALA A 1 221 ? -17.880 -13.552 6.706 1.00 93.88 221 ALA A N 1
ATOM 1664 C CA . ALA A 1 221 ? -16.946 -14.320 5.882 1.00 93.88 221 ALA A CA 1
ATOM 1665 C C . ALA A 1 221 ? -15.651 -14.674 6.638 1.00 93.88 221 ALA A C 1
ATOM 1667 O O . ALA A 1 221 ? -15.247 -15.835 6.668 1.00 93.88 221 ALA A O 1
ATOM 1668 N N . CYS A 1 222 ? -15.033 -13.699 7.305 1.00 95.75 222 CYS A N 1
ATOM 1669 C CA . CYS A 1 222 ? -13.803 -13.871 8.077 1.00 95.75 222 CYS A CA 1
ATOM 1670 C C . CYS A 1 222 ? -13.999 -14.797 9.290 1.00 95.75 222 CYS A C 1
ATOM 1672 O O . CYS A 1 222 ? -13.177 -15.681 9.538 1.00 95.75 222 CYS A O 1
ATOM 1674 N N . ALA A 1 223 ? -15.102 -14.657 10.031 1.00 97.12 223 ALA A N 1
ATOM 1675 C CA . ALA A 1 223 ? -15.408 -15.556 11.144 1.00 97.12 223 ALA A CA 1
ATOM 1676 C C . ALA A 1 223 ? -15.667 -16.993 10.656 1.00 97.12 223 ALA A C 1
ATOM 1678 O O . ALA A 1 223 ? -15.135 -17.949 11.227 1.00 97.12 223 ALA A O 1
ATOM 1679 N N . THR A 1 224 ? -16.413 -17.153 9.560 1.00 96.38 224 THR A N 1
ATOM 1680 C CA . THR A 1 224 ? -16.660 -18.463 8.933 1.00 96.38 224 THR A CA 1
ATOM 1681 C C . THR A 1 224 ? -15.360 -19.103 8.451 1.00 96.38 224 THR A C 1
ATOM 1683 O O . THR A 1 224 ? -15.143 -20.290 8.683 1.00 96.38 224 THR A O 1
ATOM 1686 N N . LEU A 1 225 ? -14.448 -18.324 7.859 1.00 95.12 225 LEU A N 1
ATOM 1687 C CA . LEU A 1 225 ? -13.131 -18.799 7.421 1.00 95.12 225 LEU A CA 1
ATOM 1688 C C . LEU A 1 225 ? -12.278 -19.327 8.589 1.00 95.12 225 LEU A C 1
ATOM 1690 O O . LEU A 1 225 ? -11.524 -20.284 8.426 1.00 95.12 225 LEU A O 1
ATOM 1694 N N . ARG A 1 226 ? -12.434 -18.767 9.795 1.00 95.31 226 ARG A N 1
ATOM 1695 C CA . ARG A 1 226 ? -11.826 -19.289 11.039 1.00 95.31 226 ARG A CA 1
ATOM 1696 C C . ARG A 1 226 ? -12.550 -20.520 11.605 1.00 95.31 226 ARG A C 1
ATOM 1698 O O . ARG A 1 226 ? -12.132 -21.076 12.622 1.00 95.31 226 ARG A O 1
ATOM 1705 N N . GLY A 1 227 ? -13.625 -20.963 10.957 1.00 96.50 227 GLY A N 1
ATOM 1706 C CA . GLY A 1 227 ? -14.481 -22.066 11.381 1.00 96.50 227 GLY A CA 1
ATOM 1707 C C . GLY A 1 227 ? -15.349 -21.732 12.593 1.00 96.50 227 GLY A C 1
ATOM 1708 O O . GLY A 1 227 ? -15.644 -22.625 13.390 1.00 96.50 227 GLY A O 1
ATOM 1709 N N . ALA A 1 228 ? -15.708 -20.459 12.775 1.00 97.94 228 ALA A N 1
ATOM 1710 C CA . ALA A 1 228 ? -16.666 -20.035 13.788 1.00 97.94 228 ALA A CA 1
ATOM 1711 C C . ALA A 1 228 ? -18.114 -20.360 13.379 1.00 97.94 228 ALA A C 1
ATOM 1713 O O . ALA A 1 228 ? -18.431 -20.534 12.203 1.00 97.94 228 ALA A O 1
ATOM 1714 N N . LEU A 1 229 ? -19.009 -20.411 14.365 1.00 98.00 229 LEU A N 1
ATOM 1715 C CA . LEU A 1 229 ? -20.448 -20.571 14.168 1.00 98.00 229 LEU A CA 1
ATOM 1716 C C . LEU A 1 229 ? -21.103 -19.189 14.203 1.00 98.00 229 LEU A C 1
ATOM 1718 O O . LEU A 1 229 ? -21.281 -18.607 15.273 1.00 98.00 229 LEU A O 1
ATOM 1722 N N . VAL A 1 230 ? -21.425 -18.648 13.029 1.00 98.44 230 VAL A N 1
ATOM 1723 C CA . VAL A 1 230 ? -21.844 -17.247 12.904 1.00 98.44 230 VAL A CA 1
ATOM 1724 C C . VAL A 1 230 ? -23.366 -17.097 12.953 1.00 98.44 230 VAL A C 1
ATOM 1726 O O . VAL A 1 230 ? -24.084 -17.766 12.207 1.00 98.44 230 VAL A O 1
ATOM 1729 N N . THR A 1 231 ? -23.849 -16.171 13.784 1.00 98.50 231 THR A N 1
ATOM 1730 C CA . THR A 1 231 ? -25.229 -15.659 13.772 1.00 98.50 231 THR A CA 1
ATOM 1731 C C . THR A 1 231 ? -25.221 -14.170 13.440 1.00 98.50 231 THR A C 1
ATOM 1733 O O . THR A 1 231 ? -24.520 -13.399 14.091 1.00 98.50 231 THR A O 1
ATOM 1736 N N . GLY A 1 232 ? -26.000 -13.744 12.446 1.00 97.44 232 GLY A N 1
ATOM 1737 C CA . GLY A 1 232 ? -26.060 -12.337 12.038 1.00 97.44 232 GLY A CA 1
ATOM 1738 C C . GLY A 1 232 ? -27.344 -11.622 12.456 1.00 97.44 232 GLY A C 1
ATOM 1739 O O . GLY A 1 232 ? -28.436 -12.172 12.315 1.00 97.44 232 GLY A O 1
ATOM 1740 N N . LEU A 1 233 ? -27.232 -10.370 12.902 1.00 96.44 233 LEU A N 1
ATOM 1741 C CA . LEU A 1 233 ? -28.372 -9.466 13.070 1.00 96.44 233 LEU A CA 1
ATOM 1742 C C . LEU A 1 233 ? -28.679 -8.764 11.739 1.00 96.44 233 LEU A C 1
ATOM 1744 O O . LEU A 1 233 ? -27.835 -8.050 11.190 1.00 96.44 233 LEU A O 1
ATOM 1748 N N . VAL A 1 234 ? -29.894 -8.941 11.226 1.00 93.31 234 VAL A N 1
ATOM 1749 C CA . VAL A 1 234 ? -30.350 -8.407 9.932 1.00 93.31 234 VAL A CA 1
ATOM 1750 C C . VAL A 1 234 ? -31.640 -7.597 10.089 1.00 93.31 234 VAL A C 1
ATOM 1752 O O . VAL A 1 234 ? -32.142 -7.425 11.192 1.00 93.31 234 VAL A O 1
ATOM 1755 N N . SER A 1 235 ? -32.144 -7.034 8.988 1.00 90.44 235 SER A N 1
ATOM 1756 C CA . SER A 1 235 ? -33.368 -6.204 8.956 1.00 90.44 235 SER A CA 1
ATOM 1757 C C . SER A 1 235 ? -34.336 -6.588 7.833 1.00 90.44 235 SER A C 1
ATOM 1759 O O . SER A 1 235 ? -35.245 -5.828 7.516 1.00 90.44 235 SER A O 1
ATOM 1761 N N . SER A 1 236 ? -34.078 -7.706 7.153 1.00 90.00 236 SER A N 1
ATOM 1762 C CA . SER A 1 236 ? -34.964 -8.243 6.124 1.00 90.00 236 SER A CA 1
ATOM 1763 C C . SER A 1 236 ? -34.594 -9.685 5.780 1.00 90.00 236 SER A C 1
ATOM 1765 O O . SER A 1 236 ? -33.441 -10.108 5.929 1.00 90.00 236 SER A O 1
ATOM 1767 N N . ALA A 1 237 ? -35.547 -10.419 5.205 1.00 91.06 237 ALA A N 1
ATOM 1768 C CA . ALA A 1 237 ? -35.324 -11.775 4.707 1.00 91.06 237 ALA A CA 1
ATOM 1769 C C . ALA A 1 237 ? -34.292 -11.849 3.562 1.00 91.06 237 ALA A C 1
ATOM 1771 O O . ALA A 1 237 ? -33.614 -12.863 3.412 1.00 91.06 237 ALA A O 1
ATOM 1772 N N . ALA A 1 238 ? -34.153 -10.796 2.749 1.00 89.38 238 ALA A N 1
ATOM 1773 C CA . ALA A 1 238 ? -33.130 -10.739 1.700 1.00 89.38 238 ALA A CA 1
ATOM 1774 C C . ALA A 1 238 ? -31.719 -10.664 2.306 1.00 89.38 238 ALA A C 1
ATOM 1776 O O . ALA A 1 238 ? -30.825 -11.405 1.905 1.00 89.38 238 ALA A O 1
ATOM 1777 N N . LYS A 1 239 ? -31.545 -9.836 3.346 1.00 89.50 239 LYS A N 1
ATOM 1778 C CA . LYS A 1 239 ? -30.288 -9.733 4.100 1.00 89.50 239 LYS A CA 1
ATOM 1779 C C . LYS A 1 239 ? -29.952 -11.037 4.835 1.00 89.50 239 LYS A C 1
ATOM 1781 O O . LYS A 1 239 ? -28.786 -11.408 4.888 1.00 89.50 239 LYS A O 1
ATOM 1786 N N . ALA A 1 240 ? -30.956 -11.756 5.348 1.00 93.81 240 ALA A N 1
ATOM 1787 C CA . ALA A 1 240 ? -30.765 -13.078 5.954 1.00 93.81 240 ALA A CA 1
ATOM 1788 C C . ALA A 1 240 ? -30.201 -14.110 4.957 1.00 93.81 240 ALA A C 1
ATOM 1790 O O . ALA A 1 240 ? -29.278 -14.849 5.294 1.00 93.81 240 ALA A O 1
ATOM 1791 N N . ARG A 1 241 ? -30.720 -14.137 3.720 1.00 92.75 241 ARG A N 1
ATOM 1792 C CA . ARG A 1 241 ? -30.213 -15.027 2.659 1.00 92.75 241 ARG A CA 1
ATOM 1793 C C . ARG A 1 241 ? -28.773 -14.697 2.280 1.00 92.75 241 ARG A C 1
ATOM 1795 O O . ARG A 1 241 ? -27.944 -15.598 2.230 1.00 92.75 241 ARG A O 1
ATOM 1802 N N . LEU A 1 242 ? -28.465 -13.408 2.121 1.00 88.81 242 LEU A N 1
ATOM 1803 C CA . LEU A 1 242 ? -27.122 -12.945 1.769 1.00 88.81 242 LEU A CA 1
ATOM 1804 C C . LEU A 1 242 ? -26.053 -13.426 2.763 1.00 88.81 242 LEU A C 1
ATOM 1806 O O . LEU A 1 242 ? -24.983 -13.864 2.351 1.00 88.81 242 LEU A O 1
ATOM 1810 N N . ILE A 1 243 ? -26.322 -13.371 4.071 1.00 93.38 243 ILE A N 1
ATOM 1811 C CA . ILE A 1 243 ? -25.337 -13.831 5.065 1.00 93.38 243 ILE A CA 1
ATOM 1812 C C . ILE A 1 243 ? -25.233 -15.358 5.127 1.00 93.38 243 ILE A C 1
ATOM 1814 O O . ILE A 1 243 ? -24.154 -15.882 5.401 1.00 93.38 243 ILE A O 1
ATOM 1818 N N . ALA A 1 244 ? -26.319 -16.081 4.836 1.00 94.44 244 ALA A N 1
ATOM 1819 C CA . ALA A 1 244 ? -26.310 -17.541 4.769 1.00 94.44 244 ALA A CA 1
ATOM 1820 C C . ALA A 1 244 ? -25.432 -18.042 3.609 1.00 94.44 244 ALA A C 1
ATOM 1822 O O . ALA A 1 244 ? -24.646 -18.969 3.789 1.00 94.44 244 ALA A O 1
ATOM 1823 N N . GLU A 1 245 ? -25.469 -17.366 2.457 1.00 90.44 245 GLU A N 1
ATOM 1824 C CA . GLU A 1 245 ? -24.561 -17.622 1.323 1.00 90.44 245 GLU A CA 1
ATOM 1825 C C . GLU A 1 245 ? -23.079 -17.407 1.683 1.00 90.44 245 GLU A C 1
ATOM 1827 O O . GLU A 1 245 ? -22.191 -17.953 1.030 1.00 90.44 245 GLU A O 1
ATOM 1832 N N . ARG A 1 246 ? -22.793 -16.644 2.748 1.00 87.25 246 ARG A N 1
ATOM 1833 C CA . ARG A 1 246 ? -21.443 -16.424 3.299 1.00 87.25 246 ARG A CA 1
ATOM 1834 C C . ARG A 1 246 ? -21.081 -17.358 4.450 1.00 87.25 246 ARG A C 1
ATOM 1836 O O . ARG A 1 246 ? -20.034 -17.181 5.066 1.00 87.25 246 ARG A O 1
ATOM 1843 N N . GLY A 1 247 ? -21.923 -18.353 4.714 1.00 92.81 247 GLY A N 1
ATOM 1844 C CA . GLY A 1 247 ? -21.693 -19.382 5.722 1.00 92.81 247 GLY A CA 1
ATOM 1845 C C . GLY A 1 247 ? -22.207 -19.040 7.118 1.00 92.81 247 GLY A C 1
ATOM 1846 O O . GLY A 1 247 ? -21.922 -19.784 8.058 1.00 92.81 247 GLY A O 1
ATOM 1847 N N . ALA A 1 248 ? -23.002 -17.972 7.278 1.00 96.50 248 ALA A N 1
ATOM 1848 C CA . ALA A 1 248 ? -23.729 -17.773 8.527 1.00 96.50 248 ALA A CA 1
ATOM 1849 C C . ALA A 1 248 ? -24.681 -18.950 8.784 1.00 96.50 248 ALA A C 1
ATOM 1851 O O . ALA A 1 248 ? -25.451 -19.351 7.912 1.00 96.50 248 ALA A O 1
ATOM 1852 N N . ARG A 1 249 ? -24.654 -19.480 10.010 1.00 96.38 249 ARG A N 1
ATOM 1853 C CA . ARG A 1 249 ? -25.519 -20.583 10.451 1.00 96.38 249 ARG A CA 1
ATOM 1854 C C . ARG A 1 249 ? -26.947 -20.110 10.702 1.00 96.38 249 ARG A C 1
ATOM 1856 O O . ARG A 1 249 ? -27.887 -20.874 10.503 1.00 96.38 249 ARG A O 1
ATOM 1863 N N . ALA A 1 250 ? -27.102 -18.878 11.180 1.00 96.62 250 ALA A N 1
ATOM 1864 C CA . ALA A 1 250 ? -28.395 -18.325 11.551 1.00 96.62 250 ALA A CA 1
ATOM 1865 C C . ALA A 1 250 ? -28.464 -16.807 11.340 1.00 96.62 250 ALA A C 1
ATOM 1867 O O . ALA A 1 250 ? -27.449 -16.107 11.283 1.00 96.62 250 ALA A O 1
ATOM 1868 N N . ALA A 1 251 ? -29.693 -16.300 11.275 1.00 97.25 251 ALA A N 1
ATOM 1869 C CA . ALA A 1 251 ? -30.001 -14.881 11.205 1.00 97.25 251 ALA A CA 1
ATOM 1870 C C . ALA A 1 251 ? -31.086 -14.530 12.232 1.00 97.25 251 ALA A C 1
ATOM 1872 O O . ALA A 1 251 ? -32.017 -15.307 12.443 1.00 97.25 251 ALA A O 1
ATOM 1873 N N . VAL A 1 252 ? -30.986 -13.349 12.839 1.00 97.12 252 VAL A N 1
ATOM 1874 C CA . VAL A 1 252 ? -32.021 -12.766 13.702 1.00 97.12 252 VAL A CA 1
ATOM 1875 C C . VAL A 1 252 ? -32.481 -11.457 13.073 1.00 97.12 252 VAL A C 1
ATOM 1877 O O . VAL A 1 252 ? -31.664 -10.577 12.803 1.00 97.12 252 VAL A O 1
ATOM 1880 N N . ASP A 1 253 ? -33.781 -11.327 12.811 1.00 94.94 253 ASP A N 1
ATOM 1881 C CA . ASP A 1 253 ? -34.351 -10.110 12.232 1.00 94.94 253 ASP A CA 1
ATOM 1882 C C . ASP A 1 253 ? -34.684 -9.102 13.333 1.00 94.94 253 ASP A C 1
ATOM 1884 O O . ASP A 1 253 ? -35.583 -9.323 14.142 1.00 94.94 253 ASP A O 1
ATOM 1888 N N . ARG A 1 254 ? -33.967 -7.975 13.363 1.00 93.62 254 ARG A N 1
ATOM 1889 C CA . ARG A 1 254 ? -34.177 -6.916 14.359 1.00 93.62 254 ARG A CA 1
ATOM 1890 C C . ARG A 1 254 ? -35.514 -6.183 14.204 1.00 93.62 254 ARG A C 1
ATOM 1892 O O . ARG A 1 254 ? -35.845 -5.379 15.067 1.00 93.62 254 ARG A O 1
ATOM 1899 N N . THR A 1 255 ? -36.222 -6.388 13.092 1.00 92.62 255 THR A N 1
ATOM 1900 C CA . THR A 1 255 ? -37.527 -5.769 12.807 1.00 92.62 255 THR A CA 1
ATOM 1901 C C . THR A 1 255 ? -38.711 -6.609 13.287 1.00 92.62 255 THR A C 1
ATOM 1903 O O . THR A 1 255 ? -39.848 -6.156 13.171 1.00 92.62 255 THR A O 1
ATOM 1906 N N . ASP A 1 256 ? -38.458 -7.798 13.851 1.00 94.44 256 ASP A N 1
ATOM 1907 C CA . ASP A 1 256 ? -39.486 -8.605 14.516 1.00 94.44 256 ASP A CA 1
ATOM 1908 C C . ASP A 1 256 ? -40.235 -7.726 15.544 1.00 94.44 256 ASP A C 1
ATOM 1910 O O . ASP A 1 256 ? -39.584 -7.113 16.399 1.00 94.44 256 ASP A O 1
ATOM 1914 N N . PRO A 1 257 ? -41.580 -7.632 15.484 1.00 94.62 257 PRO A N 1
ATOM 1915 C CA . PRO A 1 257 ? -42.368 -6.831 16.420 1.00 94.62 257 PRO A CA 1
ATOM 1916 C C . PRO A 1 257 ? -42.101 -7.155 17.895 1.00 94.62 257 PRO A C 1
ATOM 1918 O O . PRO A 1 257 ? -42.256 -6.279 18.745 1.00 94.62 257 PRO A O 1
ATOM 1921 N N . ALA A 1 258 ? -41.645 -8.375 18.206 1.00 94.50 258 ALA A N 1
ATOM 1922 C CA . ALA A 1 258 ? -41.234 -8.766 19.553 1.00 94.50 258 ALA A CA 1
ATOM 1923 C C . ALA A 1 258 ? -40.037 -7.956 20.092 1.00 94.50 258 ALA A C 1
ATOM 1925 O O . ALA A 1 258 ? -39.812 -7.926 21.299 1.00 94.50 258 ALA A O 1
ATOM 1926 N N . PHE A 1 259 ? -39.267 -7.301 19.217 1.00 95.62 259 PHE A N 1
ATOM 1927 C CA . PHE A 1 259 ? -38.121 -6.461 19.572 1.00 95.62 259 PHE A CA 1
ATOM 1928 C C . PHE A 1 259 ? -38.433 -4.961 19.560 1.00 95.62 259 PHE A C 1
ATOM 1930 O O . PHE A 1 259 ? -37.529 -4.135 19.714 1.00 95.62 259 PHE A O 1
ATOM 1937 N N . ALA A 1 260 ? -39.696 -4.572 19.383 1.00 94.12 260 ALA A N 1
ATOM 1938 C CA . ALA A 1 260 ? -40.072 -3.166 19.381 1.00 94.12 260 ALA A CA 1
ATOM 1939 C C . ALA A 1 260 ? -39.664 -2.477 20.701 1.00 94.12 260 ALA A C 1
ATOM 1941 O O . ALA A 1 260 ? -40.049 -2.895 21.789 1.00 94.12 260 ALA A O 1
ATOM 1942 N N . GLY A 1 261 ? -38.861 -1.412 20.600 1.00 93.31 261 GLY A N 1
ATOM 1943 C CA . GLY A 1 261 ? -38.464 -0.570 21.736 1.00 93.31 261 GLY A CA 1
ATOM 1944 C C . GLY A 1 261 ? -37.370 -1.127 22.658 1.00 93.31 261 GLY A C 1
ATOM 1945 O O . GLY A 1 261 ? -37.003 -0.453 23.620 1.00 93.31 261 GLY A O 1
ATOM 1946 N N . ILE A 1 262 ? -36.810 -2.314 22.396 1.00 95.50 262 ILE A N 1
ATOM 1947 C CA . ILE A 1 262 ? -35.827 -2.930 23.314 1.00 95.50 262 ILE A CA 1
ATOM 1948 C C . ILE A 1 262 ? -34.381 -2.472 23.077 1.00 95.50 262 ILE A C 1
ATOM 1950 O O . ILE A 1 262 ? -33.537 -2.633 23.965 1.00 95.50 262 ILE A O 1
ATOM 1954 N N . PHE A 1 263 ? -34.087 -1.954 21.881 1.00 95.50 263 PHE A N 1
ATOM 1955 C CA . PHE A 1 263 ? -32.776 -1.435 21.482 1.00 95.50 263 PHE A CA 1
ATOM 1956 C C . PHE A 1 263 ? -32.656 0.021 21.926 1.00 95.50 263 PHE A C 1
ATOM 1958 O O . PHE A 1 263 ? -32.937 0.947 21.169 1.00 95.50 263 PHE A O 1
ATOM 1965 N N . THR A 1 264 ? -32.329 0.201 23.201 1.00 95.12 264 THR A N 1
ATOM 1966 C CA . THR A 1 264 ? -32.164 1.505 23.842 1.00 95.12 264 THR A CA 1
ATOM 1967 C C . THR A 1 264 ? -30.960 1.481 24.787 1.00 95.12 264 THR A C 1
ATOM 1969 O O . THR A 1 264 ? -30.626 0.410 25.315 1.00 95.12 264 THR A O 1
ATOM 1972 N N . PRO A 1 265 ? -30.329 2.641 25.054 1.00 95.12 265 PRO A N 1
ATOM 1973 C CA . PRO A 1 265 ? -29.309 2.766 26.092 1.00 95.12 265 PRO A CA 1
ATOM 1974 C C . PRO A 1 265 ? -29.807 2.296 27.463 1.00 95.12 265 PRO A C 1
ATOM 1976 O O . PRO A 1 265 ? -31.002 2.345 27.761 1.00 95.12 265 PRO A O 1
ATOM 1979 N N . VAL A 1 266 ? -28.881 1.899 28.335 1.00 95.44 266 VAL A N 1
ATOM 1980 C CA . VAL A 1 266 ? -29.212 1.510 29.710 1.00 95.44 266 VAL A CA 1
ATOM 1981 C C . VAL A 1 266 ? -29.732 2.731 30.485 1.00 95.44 266 VAL A C 1
ATOM 1983 O O . VAL A 1 266 ? -29.012 3.736 30.573 1.00 95.44 266 VAL A O 1
ATOM 1986 N N . PRO A 1 267 ? -30.925 2.651 31.111 1.00 93.19 267 PRO A N 1
ATOM 1987 C CA . PRO A 1 267 ? -31.483 3.754 31.884 1.00 93.19 267 PRO A CA 1
ATOM 1988 C C . PRO A 1 267 ? -30.573 4.214 33.030 1.00 93.19 267 PRO A C 1
ATOM 1990 O O . PRO A 1 267 ? -30.017 3.402 33.779 1.00 93.19 267 PRO A O 1
ATOM 1993 N N . LEU A 1 268 ? -30.473 5.537 33.199 1.00 89.06 268 LEU A N 1
ATOM 1994 C CA . LEU A 1 268 ? -29.796 6.152 34.344 1.00 89.06 268 LEU A CA 1
ATOM 1995 C C . LEU A 1 268 ? -30.481 5.774 35.661 1.00 89.06 268 LEU A C 1
ATOM 1997 O O . LEU A 1 268 ? -29.793 5.354 36.588 1.00 89.06 268 LEU A O 1
ATOM 2001 N N . ASP A 1 269 ? -31.815 5.842 35.715 1.00 90.00 269 ASP A N 1
ATOM 2002 C CA . ASP A 1 269 ? -32.613 5.463 36.886 1.00 90.00 269 ASP A CA 1
ATOM 2003 C C . ASP A 1 269 ? -32.457 3.962 37.217 1.00 90.00 269 ASP A C 1
ATOM 2005 O O . ASP A 1 269 ? -32.871 3.115 36.414 1.00 90.00 269 ASP A O 1
ATOM 2009 N N . PRO A 1 270 ? -31.909 3.600 38.397 1.00 86.12 270 PRO A N 1
ATOM 2010 C CA . PRO A 1 270 ? -31.811 2.213 38.843 1.00 86.12 270 PRO A CA 1
ATOM 2011 C C . PRO A 1 270 ? -33.146 1.458 38.839 1.00 86.12 270 PRO A C 1
ATOM 2013 O O . PRO A 1 270 ? -33.164 0.276 38.490 1.00 86.12 270 PRO A O 1
ATOM 2016 N N . ALA A 1 271 ? -34.266 2.120 39.156 1.00 88.12 271 ALA A N 1
ATOM 2017 C CA . ALA A 1 271 ? -35.583 1.482 39.210 1.00 88.12 271 ALA A CA 1
ATOM 2018 C C . ALA A 1 271 ? -36.122 1.102 37.817 1.00 88.12 271 ALA A C 1
ATOM 2020 O O . ALA A 1 271 ? -36.941 0.187 37.687 1.00 88.12 271 ALA A O 1
ATOM 2021 N N . ALA A 1 272 ? -35.649 1.764 36.757 1.00 92.31 272 ALA A N 1
ATOM 2022 C CA . ALA A 1 272 ? -35.993 1.444 35.373 1.00 92.31 272 ALA A CA 1
ATOM 2023 C C . ALA A 1 272 ? -35.156 0.294 34.784 1.00 92.31 272 ALA A C 1
ATOM 2025 O O . ALA A 1 272 ? -35.601 -0.364 33.839 1.00 92.31 272 ALA A O 1
ATOM 2026 N N . ARG A 1 273 ? -33.977 -0.002 35.351 1.00 92.81 273 ARG A N 1
ATOM 2027 C CA . ARG A 1 273 ? -33.052 -1.024 34.821 1.00 92.81 273 ARG A CA 1
ATOM 2028 C C . ARG A 1 273 ? -33.645 -2.430 34.858 1.00 92.81 273 ARG A C 1
ATOM 2030 O O . ARG A 1 273 ? -33.478 -3.169 33.897 1.00 92.81 273 ARG A O 1
ATOM 2037 N N . GLY A 1 274 ? -34.391 -2.783 35.908 1.00 91.12 274 GLY A N 1
ATOM 2038 C CA . GLY A 1 274 ? -35.051 -4.093 36.003 1.00 91.12 274 GLY A CA 1
ATOM 2039 C C . GLY A 1 274 ? -36.042 -4.342 34.860 1.00 91.12 274 GLY A C 1
ATOM 2040 O O . GLY A 1 274 ? -36.000 -5.392 34.222 1.00 91.12 274 GLY A O 1
ATOM 2041 N N . ARG A 1 275 ? -36.870 -3.338 34.527 1.00 93.06 275 ARG A N 1
ATOM 2042 C CA . ARG A 1 275 ? -37.796 -3.402 33.380 1.00 93.06 275 ARG A CA 1
ATOM 2043 C C . ARG A 1 275 ? -37.049 -3.477 32.049 1.00 93.06 275 ARG A C 1
ATOM 2045 O O . ARG A 1 275 ? -37.464 -4.210 31.159 1.00 93.06 275 ARG A O 1
ATOM 2052 N N . TRP A 1 276 ? -35.940 -2.748 31.923 1.00 95.25 276 TRP A N 1
ATOM 2053 C CA . TRP A 1 276 ? -35.089 -2.802 30.734 1.00 95.25 276 TRP A CA 1
ATOM 2054 C C . TRP A 1 276 ? -34.458 -4.190 30.542 1.00 95.25 276 TRP A C 1
ATOM 2056 O O . TRP A 1 276 ? -34.447 -4.700 29.422 1.00 95.25 276 TRP A O 1
ATOM 2066 N N . VAL A 1 277 ? -33.975 -4.834 31.610 1.00 94.25 277 VAL A N 1
ATOM 2067 C CA . VAL A 1 277 ? -33.438 -6.206 31.551 1.00 94.25 277 VAL A CA 1
ATOM 2068 C C . VAL A 1 277 ? -34.523 -7.187 31.116 1.00 94.25 277 VAL A C 1
ATOM 2070 O O . VAL A 1 277 ? -34.296 -7.961 30.188 1.00 94.25 277 VAL A O 1
ATOM 2073 N N . GLU A 1 278 ? -35.711 -7.114 31.723 1.00 94.69 278 GLU A N 1
ATOM 2074 C CA . GLU A 1 278 ? -36.833 -7.993 31.378 1.00 94.69 278 GLU A CA 1
ATOM 2075 C C . GLU A 1 278 ? -37.242 -7.849 29.908 1.00 94.69 278 GLU A C 1
ATOM 2077 O O . GLU A 1 278 ? -37.329 -8.841 29.189 1.00 94.69 278 GLU A O 1
ATOM 2082 N N . ALA A 1 279 ? -37.386 -6.613 29.422 1.00 94.81 279 ALA A N 1
ATOM 2083 C CA . ALA A 1 279 ? -37.738 -6.346 28.029 1.00 94.81 279 ALA A CA 1
ATOM 2084 C C . ALA A 1 279 ? -36.717 -6.918 27.026 1.00 94.81 279 ALA A C 1
ATOM 2086 O O . ALA A 1 279 ? -37.077 -7.270 25.908 1.00 94.81 279 ALA A O 1
ATOM 2087 N N . GLY A 1 280 ? -35.442 -7.037 27.409 1.00 95.81 280 GLY A N 1
ATOM 2088 C CA . GLY A 1 280 ? -34.399 -7.607 26.553 1.00 95.81 280 GLY A CA 1
ATOM 2089 C C . GLY A 1 280 ? -34.356 -9.129 26.503 1.00 95.81 280 GLY A C 1
ATOM 2090 O O . GLY A 1 280 ? -33.695 -9.675 25.613 1.00 95.81 280 GLY A O 1
ATOM 2091 N N . ARG A 1 281 ? -35.035 -9.829 27.424 1.00 95.88 281 ARG A N 1
ATOM 2092 C CA . ARG A 1 281 ? -34.962 -11.297 27.517 1.00 95.88 281 ARG A CA 1
ATOM 2093 C C . ARG A 1 281 ? -35.357 -11.966 26.215 1.00 95.88 281 ARG A C 1
ATOM 2095 O O . ARG A 1 281 ? -34.594 -12.792 25.721 1.00 95.88 281 ARG A O 1
ATOM 2102 N N . VAL A 1 282 ? -36.446 -11.507 25.599 1.00 96.88 282 VAL A N 1
ATOM 2103 C CA . VAL A 1 282 ? -36.942 -12.015 24.311 1.00 96.88 282 VAL A CA 1
ATOM 2104 C C . VAL A 1 282 ? -35.865 -12.021 23.218 1.00 96.88 282 VAL A C 1
ATOM 2106 O O . VAL A 1 282 ? -35.777 -12.962 22.429 1.00 96.88 282 VAL A O 1
ATOM 2109 N N . PHE A 1 283 ? -34.990 -11.011 23.193 1.00 97.06 283 PHE A N 1
ATOM 2110 C CA . PHE A 1 283 ? -33.887 -10.937 22.239 1.00 97.06 283 PHE A CA 1
ATOM 2111 C C . PHE A 1 283 ? -32.771 -11.918 22.584 1.00 97.06 283 PHE A C 1
ATOM 2113 O O . PHE A 1 283 ? -32.355 -12.703 21.730 1.00 97.06 283 PHE A O 1
ATOM 2120 N N . THR A 1 284 ? -32.320 -11.930 23.841 1.00 96.38 284 THR A N 1
ATOM 2121 C CA . THR A 1 284 ? -31.263 -12.855 24.282 1.00 96.38 284 THR A CA 1
ATOM 2122 C C . THR A 1 284 ? -31.672 -14.322 24.120 1.00 96.38 284 THR A C 1
ATOM 2124 O O . THR A 1 284 ? -30.861 -15.142 23.691 1.00 96.38 284 THR A O 1
ATOM 2127 N N . GLU A 1 285 ? -32.939 -14.651 24.376 1.00 96.62 285 GLU A N 1
ATOM 2128 C CA . GLU A 1 285 ? -33.510 -15.983 24.181 1.00 96.62 285 GLU A CA 1
ATOM 2129 C C . GLU A 1 285 ? -33.598 -16.348 22.703 1.00 96.62 285 GLU A C 1
ATOM 2131 O O . GLU A 1 285 ? -33.219 -17.462 22.340 1.00 96.62 285 GLU A O 1
ATOM 2136 N N . ARG A 1 286 ? -34.004 -15.415 21.826 1.00 96.94 286 ARG A N 1
ATOM 2137 C CA . ARG A 1 286 ? -34.020 -15.668 20.377 1.00 96.94 286 ARG A CA 1
ATOM 2138 C C . ARG A 1 286 ? -32.619 -15.949 19.841 1.00 96.94 286 ARG A C 1
ATOM 2140 O O . ARG 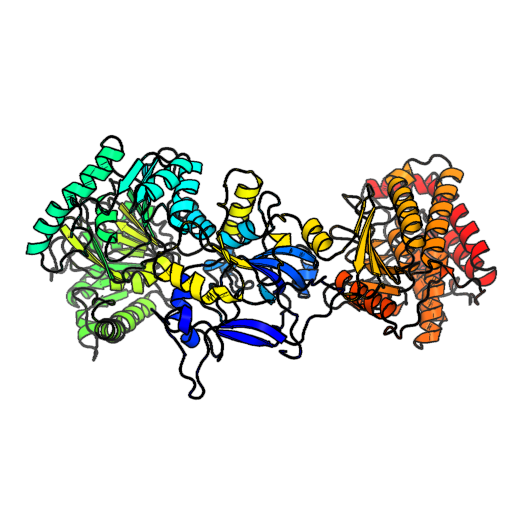A 1 286 ? -32.442 -16.904 19.085 1.00 96.94 286 ARG A O 1
ATOM 2147 N N . VAL A 1 287 ? -31.620 -15.158 20.239 1.00 97.25 287 VAL A N 1
ATOM 2148 C CA . VAL A 1 287 ? -30.226 -15.388 19.827 1.00 97.25 287 VAL A CA 1
ATOM 2149 C C . VAL A 1 287 ? -29.714 -16.714 20.384 1.00 97.25 287 VAL A C 1
ATOM 2151 O O . VAL A 1 287 ? -29.109 -17.494 19.650 1.00 97.25 287 VAL A O 1
ATOM 2154 N N . ARG A 1 288 ? -29.993 -17.019 21.654 1.00 96.31 288 ARG A N 1
ATOM 2155 C CA . ARG A 1 288 ? -29.599 -18.286 22.281 1.00 96.31 288 ARG A CA 1
ATOM 2156 C C . ARG A 1 288 ? -30.244 -19.490 21.584 1.00 96.31 288 ARG A C 1
ATOM 2158 O O . ARG A 1 288 ? -29.558 -20.479 21.336 1.00 96.31 288 ARG A O 1
ATOM 2165 N N . ALA A 1 289 ? -31.520 -19.403 21.213 1.00 96.44 289 ALA A N 1
ATOM 2166 C CA . ALA A 1 289 ? -32.222 -20.441 20.458 1.00 96.44 289 ALA A CA 1
ATOM 2167 C C . ALA A 1 289 ? -31.592 -20.671 19.074 1.00 96.44 289 ALA A C 1
ATOM 2169 O O . ALA A 1 289 ? -31.383 -21.816 18.680 1.00 96.44 289 ALA A O 1
ATOM 2170 N N . ALA A 1 290 ? -31.189 -19.600 18.382 1.00 95.38 290 ALA A N 1
ATOM 2171 C CA . ALA A 1 290 ? -30.453 -19.683 17.116 1.00 95.38 290 ALA A CA 1
ATOM 2172 C C . ALA A 1 290 ? -29.048 -20.315 17.249 1.00 95.38 290 ALA A C 1
ATOM 2174 O O . ALA A 1 290 ? -28.428 -20.668 16.247 1.00 95.38 290 ALA A O 1
ATOM 2175 N N . ASN A 1 291 ? -28.547 -20.472 18.479 1.00 96.12 291 ASN A N 1
ATOM 2176 C CA . ASN A 1 291 ? -27.201 -20.946 18.802 1.00 96.12 291 ASN A CA 1
ATOM 2177 C C . ASN A 1 291 ? -27.199 -22.234 19.646 1.00 96.12 291 ASN A C 1
ATOM 2179 O O . ASN A 1 291 ? -26.284 -22.467 20.445 1.00 96.12 291 ASN A O 1
ATOM 2183 N N . ASP A 1 292 ? -28.212 -23.082 19.454 1.00 94.38 292 ASP A N 1
ATOM 2184 C CA . ASP A 1 292 ? -28.376 -24.377 20.130 1.00 94.38 292 ASP A CA 1
ATOM 2185 C C . ASP A 1 292 ? -28.434 -24.251 21.667 1.00 94.38 292 ASP A C 1
ATOM 2187 O O . ASP A 1 292 ? -27.856 -25.053 22.404 1.00 94.38 292 ASP A O 1
ATOM 2191 N N . GLY A 1 293 ? -29.070 -23.193 22.173 1.00 94.62 293 GLY A N 1
ATOM 2192 C CA . GLY A 1 293 ? -29.221 -22.966 23.611 1.00 94.62 293 GLY A CA 1
ATOM 2193 C C . GLY A 1 293 ? -27.984 -22.376 24.302 1.00 94.62 293 GLY A C 1
ATOM 2194 O O . GLY A 1 293 ? -28.015 -22.154 25.512 1.00 94.62 293 GLY A O 1
ATOM 2195 N N . ARG A 1 294 ? -26.893 -22.109 23.574 1.00 94.88 294 ARG A N 1
ATOM 2196 C CA . ARG A 1 294 ? -25.610 -21.667 24.149 1.00 94.88 294 ARG A CA 1
ATOM 2197 C C . ARG A 1 294 ? -25.389 -20.150 24.024 1.00 94.88 294 ARG A C 1
ATOM 2199 O O . ARG A 1 294 ? -25.966 -19.526 23.133 1.00 94.88 294 ARG A O 1
ATOM 2206 N N . PRO A 1 295 ? -24.578 -19.542 24.912 1.00 94.50 295 PRO A N 1
ATOM 2207 C CA . PRO A 1 295 ? -24.240 -18.121 24.835 1.00 94.50 295 PRO A CA 1
ATOM 2208 C C . PRO A 1 295 ? -23.296 -17.803 23.665 1.00 94.50 295 PRO A C 1
ATOM 2210 O O . PRO A 1 295 ? -22.744 -18.709 23.039 1.00 94.50 295 PRO A O 1
ATOM 2213 N N . ILE A 1 296 ? -23.110 -16.509 23.394 1.00 98.12 296 ILE A N 1
ATOM 2214 C CA . ILE A 1 296 ? -22.170 -16.012 22.386 1.00 98.12 296 ILE A CA 1
ATOM 2215 C C . ILE A 1 296 ? -20.774 -15.851 23.000 1.00 98.12 296 ILE A C 1
ATOM 2217 O O . ILE A 1 296 ? -20.636 -15.312 24.101 1.00 98.12 296 ILE A O 1
ATOM 2221 N N . ASP A 1 297 ? -19.747 -16.291 22.272 1.00 98.50 297 ASP A N 1
ATOM 2222 C CA . ASP A 1 297 ? -18.343 -16.190 22.689 1.00 98.50 297 ASP A CA 1
ATOM 2223 C C . ASP A 1 297 ? -17.724 -14.865 22.222 1.00 98.50 297 ASP A C 1
ATOM 2225 O O . ASP A 1 297 ? -16.969 -14.226 22.957 1.00 98.50 297 ASP A O 1
ATOM 2229 N N . VAL A 1 298 ? -18.065 -14.431 21.002 1.00 98.69 298 VAL A N 1
ATOM 2230 C CA . VAL A 1 298 ? -17.553 -13.194 20.401 1.00 98.69 298 VAL A CA 1
ATOM 2231 C C . VAL A 1 298 ? -18.678 -12.379 19.781 1.00 98.69 298 VAL A C 1
ATOM 2233 O O . VAL A 1 298 ? -19.479 -12.907 19.013 1.00 98.69 298 VAL A O 1
ATOM 2236 N N . VAL A 1 299 ? -18.718 -11.081 20.062 1.00 98.62 299 VAL A N 1
ATOM 2237 C CA . VAL A 1 299 ? -19.645 -10.142 19.417 1.00 98.62 299 VAL A CA 1
ATOM 2238 C C . VAL A 1 299 ? -18.860 -9.137 18.584 1.00 98.62 299 VAL A C 1
ATOM 2240 O O . VAL A 1 299 ? -17.877 -8.575 19.062 1.00 98.62 299 VAL A O 1
ATOM 2243 N N . VAL A 1 300 ? -19.303 -8.904 17.351 1.00 98.12 300 VAL A N 1
ATOM 2244 C CA . VAL A 1 300 ? -18.777 -7.872 16.452 1.00 98.12 300 VAL A CA 1
ATOM 2245 C C . VAL A 1 300 ? -19.787 -6.738 16.378 1.00 98.12 300 VAL A C 1
ATOM 2247 O O . VAL A 1 300 ? -20.894 -6.930 15.872 1.00 98.12 300 VAL A O 1
ATOM 2250 N N . SER A 1 301 ? -19.392 -5.571 16.879 1.00 96.38 301 SER A N 1
ATOM 2251 C CA . SER A 1 301 ? -20.254 -4.400 17.025 1.00 96.38 301 SER A CA 1
ATOM 2252 C C . SER A 1 301 ? -19.785 -3.231 16.166 1.00 96.38 301 SER A C 1
ATOM 2254 O O . SER A 1 301 ? -18.593 -2.946 16.055 1.00 96.38 301 SER A O 1
ATOM 2256 N N . SER A 1 302 ? -20.736 -2.500 15.591 1.00 92.00 302 SER A N 1
ATOM 2257 C CA . SER A 1 302 ? -20.446 -1.279 14.821 1.00 92.00 302 SER A CA 1
ATOM 2258 C C . SER A 1 302 ? -21.563 -0.236 14.869 1.00 92.00 302 SER A C 1
ATOM 2260 O O . SER A 1 302 ? -21.332 0.920 14.503 1.00 92.00 302 SER A O 1
ATOM 2262 N N . VAL A 1 303 ? -22.762 -0.609 15.341 1.00 89.88 303 VAL A N 1
ATOM 2263 C CA . VAL A 1 303 ? -23.917 0.292 15.322 1.00 89.88 303 VAL A CA 1
ATOM 2264 C C . VAL A 1 303 ? -23.834 1.322 16.442 1.00 89.88 303 VAL A C 1
ATOM 2266 O O . VAL A 1 303 ? -24.091 2.492 16.184 1.00 89.88 303 VAL A O 1
ATOM 2269 N N . GLY A 1 304 ? -23.405 0.931 17.644 1.00 92.88 304 GLY A N 1
ATOM 2270 C CA . GLY A 1 304 ? -23.167 1.852 18.759 1.00 92.88 304 GLY A CA 1
ATOM 2271 C C . GLY A 1 304 ? -24.331 1.972 19.740 1.00 92.88 304 GLY A C 1
ATOM 2272 O O . GLY A 1 304 ? -24.959 0.970 20.087 1.00 92.88 304 GLY A O 1
ATOM 2273 N N . ARG A 1 305 ? -24.560 3.200 20.222 1.00 94.56 305 ARG A N 1
ATOM 2274 C CA . ARG A 1 305 ? -25.412 3.583 21.364 1.00 94.56 305 ARG A CA 1
ATOM 2275 C C . ARG A 1 305 ? -26.683 2.756 21.578 1.00 94.56 305 ARG A C 1
ATOM 2277 O O . ARG A 1 305 ? -26.950 2.360 22.710 1.00 94.56 305 ARG A O 1
ATOM 2284 N N . ASP A 1 306 ? -27.444 2.488 20.525 1.00 92.56 306 ASP A N 1
ATOM 2285 C CA . ASP A 1 306 ? -28.786 1.907 20.645 1.00 92.56 306 ASP A CA 1
ATOM 2286 C C . ASP A 1 306 ? -28.756 0.389 20.861 1.00 92.56 306 ASP A C 1
ATOM 2288 O O . ASP A 1 306 ? -29.650 -0.179 21.489 1.00 92.56 306 ASP A O 1
ATOM 2292 N N . LEU A 1 307 ? -27.728 -0.290 20.342 1.00 94.31 307 LEU A N 1
ATOM 2293 C CA . LEU A 1 307 ? -27.618 -1.751 20.387 1.00 94.31 307 LEU A CA 1
ATOM 2294 C C . LEU A 1 307 ? -26.567 -2.231 21.386 1.00 94.31 307 LEU A C 1
ATOM 2296 O O . LEU A 1 307 ? -26.717 -3.324 21.927 1.00 94.31 307 LEU A O 1
ATOM 2300 N N . PHE A 1 308 ? -25.531 -1.435 21.656 1.00 96.88 308 PHE A N 1
ATOM 2301 C CA . PHE A 1 308 ? -24.319 -1.881 22.349 1.00 96.88 308 PHE A CA 1
ATOM 2302 C C . PHE A 1 308 ? -24.590 -2.600 23.680 1.00 96.88 308 PHE A C 1
ATOM 2304 O O . PHE A 1 308 ? -24.025 -3.658 23.950 1.00 96.88 308 PHE A O 1
ATOM 2311 N N . ALA A 1 309 ? -25.518 -2.084 24.488 1.00 96.12 309 ALA A N 1
ATOM 2312 C CA . ALA A 1 309 ? -25.900 -2.706 25.754 1.00 96.12 309 ALA A CA 1
ATOM 2313 C C . ALA A 1 309 ? -26.468 -4.128 25.566 1.00 96.12 309 ALA A C 1
ATOM 2315 O O . ALA A 1 309 ? -26.076 -5.058 26.268 1.00 96.12 309 ALA A O 1
ATOM 2316 N N . ARG A 1 310 ? -27.332 -4.326 24.561 1.00 95.62 310 ARG A N 1
ATOM 2317 C CA . ARG A 1 310 ? -27.900 -5.645 24.220 1.00 95.62 310 ARG A CA 1
ATOM 2318 C C . ARG A 1 310 ? -26.863 -6.615 23.691 1.00 95.62 310 ARG A C 1
ATOM 2320 O O . ARG A 1 310 ? -27.031 -7.820 23.802 1.00 95.62 310 ARG A O 1
ATOM 2327 N N . MET A 1 311 ? -25.795 -6.093 23.118 1.00 97.00 311 MET A N 1
ATOM 2328 C CA . MET A 1 311 ? -24.718 -6.871 22.517 1.00 97.00 311 MET A CA 1
ATOM 2329 C C . MET A 1 311 ? -23.811 -7.424 23.610 1.00 97.00 311 MET A C 1
ATOM 2331 O O . MET A 1 311 ? -23.425 -8.591 23.566 1.00 97.00 311 MET A O 1
ATOM 2335 N N . VAL A 1 312 ? -23.600 -6.643 24.672 1.00 96.75 312 VAL A N 1
ATOM 2336 C CA . VAL A 1 312 ? -23.010 -7.134 25.921 1.00 96.75 312 VAL A CA 1
ATOM 2337 C C . VAL A 1 312 ? -23.894 -8.210 26.566 1.00 96.75 312 VAL A C 1
ATOM 2339 O O . VAL A 1 312 ? -23.359 -9.229 27.007 1.00 96.75 312 VAL A O 1
ATOM 2342 N N . ASP A 1 313 ? -25.228 -8.070 26.573 1.00 94.94 313 ASP A N 1
ATOM 2343 C CA . ASP A 1 313 ? -26.141 -9.077 27.155 1.00 94.94 313 ASP A CA 1
ATOM 2344 C C . ASP A 1 313 ? -25.951 -10.481 26.542 1.00 94.94 313 ASP A C 1
ATOM 2346 O O . ASP A 1 313 ? -26.028 -11.476 27.268 1.00 94.94 313 ASP A O 1
ATOM 2350 N N . LEU A 1 314 ? -25.606 -10.573 25.251 1.00 96.69 314 LEU A N 1
ATOM 2351 C CA . LEU A 1 314 ? -25.397 -11.842 24.534 1.00 96.69 314 LEU A CA 1
ATOM 2352 C C . LEU A 1 314 ? -24.172 -12.643 25.000 1.00 96.69 314 LEU A C 1
ATOM 2354 O O . LEU A 1 314 ? -24.143 -13.868 24.834 1.00 96.69 314 LEU A O 1
ATOM 2358 N N . LEU A 1 315 ? -23.165 -11.969 25.562 1.00 97.19 315 LEU A N 1
ATOM 2359 C CA . LEU A 1 315 ? -21.895 -12.594 25.926 1.00 97.19 315 LEU A CA 1
ATOM 2360 C C . LEU A 1 315 ? -22.050 -13.612 27.059 1.00 97.19 315 LEU A C 1
ATOM 2362 O O . LEU A 1 315 ? -22.640 -13.318 28.106 1.00 97.19 315 LEU A O 1
ATOM 2366 N N . GLY A 1 316 ? -21.453 -14.786 26.865 1.00 94.50 316 GLY A N 1
ATOM 2367 C CA . GLY A 1 316 ? -21.206 -15.760 27.924 1.00 94.50 316 GLY A CA 1
ATOM 2368 C C . GLY A 1 316 ? -20.025 -15.380 28.821 1.00 94.50 316 GLY A C 1
ATOM 2369 O O . GLY A 1 316 ? -19.360 -14.366 28.614 1.00 94.50 316 GLY A O 1
ATOM 2370 N N . SER A 1 317 ? -19.747 -16.227 29.816 1.00 93.94 317 SER A N 1
ATOM 2371 C CA . SER A 1 317 ? -18.532 -16.106 30.631 1.00 93.94 317 SER A CA 1
ATOM 2372 C C . SER A 1 317 ? -17.284 -16.329 29.769 1.00 93.94 317 SER A C 1
ATOM 2374 O O . SER A 1 317 ? -17.235 -17.271 28.982 1.00 93.94 317 SER A O 1
ATOM 2376 N N . GLY A 1 318 ? -16.291 -15.453 29.906 1.00 94.38 318 GLY A N 1
ATOM 2377 C CA . GLY A 1 318 ? -15.111 -15.376 29.042 1.00 94.38 318 GLY A CA 1
ATOM 2378 C C . GLY A 1 318 ? -15.370 -14.729 27.676 1.00 94.38 318 GLY A C 1
ATOM 2379 O O . GLY A 1 318 ? -14.456 -14.676 26.853 1.00 94.38 318 GLY A O 1
ATOM 2380 N N . GLY A 1 319 ? -16.590 -14.245 27.421 1.00 97.56 319 GLY A N 1
ATOM 2381 C CA . GLY A 1 319 ? -16.965 -13.652 26.144 1.00 97.56 319 GLY A CA 1
ATOM 2382 C C . GLY A 1 319 ? -16.260 -12.322 25.872 1.00 97.56 319 GLY A C 1
ATOM 2383 O O . GLY A 1 319 ? -15.834 -11.614 26.785 1.00 97.56 319 GLY A O 1
ATOM 2384 N N . ARG A 1 320 ? -16.151 -11.953 24.597 1.00 98.19 320 ARG A N 1
ATOM 2385 C CA . ARG A 1 320 ? -15.502 -10.707 24.170 1.00 98.19 320 ARG A CA 1
ATOM 2386 C C . ARG A 1 320 ? -16.294 -9.989 23.092 1.00 98.19 320 ARG A C 1
ATOM 2388 O O . ARG A 1 320 ? -16.674 -10.579 22.088 1.00 98.19 320 ARG A O 1
ATOM 2395 N N . LEU A 1 321 ? -16.518 -8.699 23.287 1.00 98.62 321 LEU A N 1
ATOM 2396 C CA . LEU A 1 321 ? -17.093 -7.822 22.279 1.00 98.62 321 LEU A CA 1
ATOM 2397 C C . LEU A 1 321 ? -15.972 -6.993 21.666 1.00 98.62 321 LEU A C 1
ATOM 2399 O O . LEU A 1 321 ? -15.249 -6.310 22.386 1.00 98.62 321 LEU A O 1
ATOM 2403 N N . VAL A 1 322 ? -15.844 -7.041 20.344 1.00 98.56 322 VAL A N 1
ATOM 2404 C CA . VAL A 1 322 ? -14.967 -6.159 19.572 1.00 98.56 322 VAL A CA 1
ATOM 2405 C C . VAL A 1 322 ? -15.811 -5.165 18.789 1.00 98.56 322 VAL A C 1
ATOM 2407 O O . VAL A 1 322 ? -16.846 -5.527 18.229 1.00 98.56 322 VAL A O 1
ATOM 2410 N N . PHE A 1 323 ? -15.386 -3.905 18.752 1.00 97.88 323 PHE A N 1
ATOM 2411 C CA . PHE A 1 323 ? -16.103 -2.862 18.026 1.00 97.88 323 PHE A CA 1
ATOM 2412 C C . PHE A 1 323 ? -15.164 -1.834 17.410 1.00 97.88 323 PHE A C 1
ATOM 2414 O O . PHE A 1 323 ? -14.076 -1.580 17.924 1.00 97.88 323 PHE A O 1
ATOM 2421 N N . TYR A 1 324 ? -15.603 -1.256 16.295 1.00 95.56 324 TYR A N 1
ATOM 2422 C CA . TYR A 1 324 ? -14.820 -0.320 15.477 1.00 95.56 324 TYR A CA 1
ATOM 2423 C C . TYR A 1 324 ? -15.660 0.841 14.929 1.00 95.56 324 TYR A C 1
ATOM 2425 O O . TYR A 1 324 ? -15.244 1.557 14.021 1.00 95.56 324 TYR A O 1
ATOM 2433 N N . GLY A 1 325 ? -16.864 1.023 15.468 1.00 92.62 325 GLY A N 1
ATOM 2434 C CA . GLY A 1 325 ? -17.776 2.082 15.069 1.00 92.62 325 GLY A CA 1
ATOM 2435 C C . GLY A 1 325 ? -18.941 2.213 16.038 1.00 92.62 325 GLY A C 1
ATOM 2436 O O . GLY A 1 325 ? -19.192 1.324 16.858 1.00 92.62 325 GLY A O 1
ATOM 2437 N N . ALA A 1 326 ? -19.629 3.347 15.943 1.00 92.50 326 ALA A N 1
ATOM 2438 C CA . ALA A 1 326 ? -20.798 3.651 16.753 1.00 92.50 326 ALA A CA 1
ATOM 2439 C C . ALA A 1 326 ? -21.735 4.630 16.019 1.00 92.50 326 ALA A C 1
ATOM 2441 O O . ALA A 1 326 ? -21.961 5.756 16.454 1.00 92.50 326 ALA A O 1
ATOM 2442 N N . THR A 1 327 ? -22.240 4.219 14.853 1.00 86.31 327 THR A N 1
ATOM 2443 C CA . THR A 1 327 ? -23.086 5.047 13.967 1.00 86.31 327 THR A CA 1
ATOM 2444 C C . THR A 1 327 ? -24.324 5.680 14.618 1.00 86.31 327 THR A C 1
ATOM 2446 O O . THR A 1 327 ? -24.753 6.731 14.156 1.00 86.31 327 THR A O 1
ATOM 2449 N N . SER A 1 328 ? -24.907 5.073 15.655 1.00 90.12 328 SER A N 1
ATOM 2450 C CA . SER A 1 328 ? -26.123 5.553 16.323 1.00 90.12 328 SER A CA 1
ATOM 2451 C C . SER A 1 328 ? -25.850 6.483 17.516 1.00 90.12 328 SER A C 1
ATOM 2453 O O . SER A 1 328 ? -26.793 6.950 18.147 1.00 90.12 328 SER A O 1
ATOM 2455 N N . GLY A 1 329 ? -24.581 6.727 17.862 1.00 92.12 329 GLY A N 1
ATOM 2456 C CA . GLY A 1 329 ? -24.176 7.590 18.977 1.00 92.12 329 GLY A CA 1
ATOM 2457 C C . GLY A 1 329 ? -22.977 7.043 19.752 1.00 92.12 329 GLY A C 1
ATOM 2458 O O . GLY A 1 329 ? -22.689 5.843 19.712 1.00 92.12 329 GLY A O 1
ATOM 2459 N N . TYR A 1 330 ? -22.269 7.925 20.452 1.00 94.19 330 TYR A N 1
ATOM 2460 C CA . TYR A 1 330 ? -20.947 7.685 21.037 1.00 94.19 330 TYR A CA 1
ATOM 2461 C C . TYR A 1 330 ? -20.922 7.499 22.548 1.00 94.19 330 TYR A C 1
ATOM 2463 O O . TYR A 1 330 ? -19.931 6.976 23.067 1.00 94.19 330 TYR A O 1
ATOM 2471 N N . THR A 1 331 ? -21.971 7.887 23.266 1.00 95.88 331 THR A N 1
ATOM 2472 C CA . THR A 1 331 ? -22.120 7.531 24.678 1.00 95.88 331 THR A CA 1
ATOM 2473 C C . THR A 1 331 ? -22.612 6.095 24.755 1.00 95.88 331 THR A C 1
ATOM 2475 O O . THR A 1 331 ? -23.803 5.808 24.608 1.00 95.88 331 THR A O 1
ATOM 2478 N N . LEU A 1 332 ? -21.689 5.169 24.997 1.00 97.19 332 LEU A N 1
ATOM 2479 C CA . LEU A 1 332 ? -22.042 3.767 25.175 1.00 97.19 332 LEU A CA 1
ATOM 2480 C C . LEU A 1 332 ? -22.318 3.496 26.638 1.00 97.19 332 LEU A C 1
ATOM 2482 O O . LEU A 1 332 ? -21.611 3.968 27.528 1.00 97.19 332 LEU A O 1
ATOM 2486 N N . THR A 1 333 ? -23.365 2.714 26.865 1.00 96.50 333 THR A N 1
ATOM 2487 C CA . THR A 1 333 ? -23.784 2.275 28.189 1.00 96.50 333 THR A CA 1
ATOM 2488 C C . THR A 1 333 ? -23.953 0.769 28.181 1.00 96.50 333 THR A C 1
ATOM 2490 O O . THR A 1 333 ? -24.305 0.181 27.158 1.00 96.50 333 THR A O 1
ATOM 2493 N N . LEU A 1 334 ? -23.687 0.139 29.317 1.00 95.69 334 LEU A N 1
ATOM 2494 C CA . LEU A 1 334 ? -23.895 -1.292 29.513 1.00 95.69 334 LEU A CA 1
ATOM 2495 C C . LEU A 1 334 ? -24.183 -1.592 30.979 1.00 95.69 334 LEU A C 1
ATOM 2497 O O . LEU A 1 334 ? -23.878 -0.783 31.858 1.00 95.69 334 LEU A O 1
ATOM 2501 N N . LEU A 1 335 ? -24.760 -2.766 31.223 1.00 93.94 335 LEU A N 1
ATOM 2502 C CA . LEU A 1 335 ? -24.826 -3.359 32.550 1.00 93.94 335 LEU A CA 1
ATOM 2503 C C . LEU A 1 335 ? -23.683 -4.354 32.707 1.00 93.94 335 LEU A C 1
ATOM 2505 O O . LEU A 1 335 ? -23.439 -5.178 31.823 1.00 93.94 335 LEU A O 1
ATOM 2509 N N . GLY A 1 336 ? -22.977 -4.260 33.828 1.00 92.25 336 GLY A N 1
ATOM 2510 C CA . GLY A 1 336 ? -21.974 -5.247 34.181 1.00 92.25 336 GLY A CA 1
ATOM 2511 C C . GLY A 1 336 ? -22.592 -6.621 34.447 1.00 92.25 336 GLY A C 1
ATOM 2512 O O . GLY A 1 336 ? -23.814 -6.795 34.520 1.00 92.25 336 GLY A O 1
ATOM 2513 N N . LYS A 1 337 ? -21.724 -7.623 34.579 1.00 92.62 337 LYS A N 1
ATOM 2514 C CA . LYS A 1 337 ? -22.108 -9.024 34.788 1.00 92.62 337 LYS A CA 1
ATOM 2515 C C . LYS A 1 337 ? -21.501 -9.549 36.080 1.00 92.62 337 LYS A C 1
ATOM 2517 O O . LYS A 1 337 ? -20.499 -9.028 36.574 1.00 92.62 337 LYS A O 1
ATOM 2522 N N . ALA A 1 338 ? -22.097 -10.618 36.595 1.00 91.31 338 ALA A N 1
ATOM 2523 C CA . ALA A 1 338 ? -21.545 -11.340 37.727 1.00 91.31 338 ALA A CA 1
ATOM 2524 C C . ALA A 1 338 ? -20.164 -11.916 37.369 1.00 91.31 338 ALA A C 1
ATOM 2526 O O . ALA A 1 338 ? -19.893 -12.276 36.217 1.00 91.31 338 ALA A O 1
ATOM 2527 N N . GLY A 1 339 ? -19.298 -12.003 38.371 1.00 90.44 339 GLY A N 1
ATOM 2528 C CA . GLY A 1 339 ? -17.944 -12.527 38.243 1.00 90.44 339 GLY A CA 1
ATOM 2529 C C . GLY A 1 339 ? -16.996 -11.818 39.197 1.00 90.44 339 GLY A C 1
ATOM 2530 O O . GLY A 1 339 ? -17.184 -10.650 39.512 1.00 90.44 339 GLY A O 1
ATOM 2531 N N . HIS A 1 340 ? -15.973 -12.529 39.644 1.00 92.06 340 HIS A N 1
ATOM 2532 C CA . HIS A 1 340 ? -14.898 -11.984 40.460 1.00 92.06 340 HIS A CA 1
ATOM 2533 C C . HIS A 1 340 ? -13.570 -12.505 39.917 1.00 92.06 340 HIS A C 1
ATOM 2535 O O . HIS A 1 340 ? -13.519 -13.619 39.392 1.00 92.06 340 HIS A O 1
ATOM 2541 N N . ALA A 1 341 ? -12.529 -11.685 40.003 1.00 95.75 341 ALA A N 1
ATOM 2542 C CA . ALA A 1 341 ? -11.171 -12.058 39.645 1.00 95.75 341 ALA A CA 1
ATOM 2543 C C . ALA A 1 341 ? -10.190 -11.358 40.586 1.00 95.75 341 ALA A C 1
ATOM 2545 O O . ALA A 1 341 ? -10.406 -10.212 40.991 1.00 95.75 341 ALA A O 1
ATOM 2546 N N . SER A 1 342 ? -9.099 -12.041 40.911 1.00 97.25 342 SER A N 1
ATOM 2547 C CA . SER A 1 342 ? -8.005 -11.444 41.675 1.00 97.25 342 SER A CA 1
ATOM 2548 C C . SER A 1 342 ? -7.241 -10.412 40.836 1.00 97.25 342 SER A C 1
ATOM 2550 O O . SER A 1 342 ? -7.239 -10.454 39.601 1.00 97.25 342 SER A O 1
ATOM 2552 N N . ALA A 1 343 ? -6.529 -9.500 41.505 1.00 97.31 343 ALA A N 1
ATOM 2553 C CA . ALA A 1 343 ? -5.646 -8.553 40.826 1.00 97.31 343 ALA A CA 1
ATOM 2554 C C . ALA A 1 343 ? -4.578 -9.272 39.984 1.00 97.31 343 ALA A C 1
ATOM 2556 O O . ALA A 1 343 ? -4.341 -8.890 38.842 1.00 97.31 343 ALA A O 1
ATOM 2557 N N . ALA A 1 344 ? -4.000 -10.359 40.508 1.00 97.81 344 ALA A N 1
ATOM 2558 C CA . ALA A 1 344 ? -3.002 -11.160 39.803 1.00 97.81 344 ALA A CA 1
ATOM 2559 C C . ALA A 1 344 ? -3.552 -11.748 38.493 1.00 97.81 344 ALA A C 1
ATOM 2561 O O . ALA A 1 344 ? -2.904 -11.651 37.451 1.00 97.81 344 ALA A O 1
ATOM 2562 N N . GLU A 1 345 ? -4.772 -12.294 38.516 1.00 97.75 345 GLU A N 1
ATOM 2563 C CA . GLU A 1 345 ? -5.429 -12.809 37.310 1.00 97.75 345 GLU A CA 1
ATOM 2564 C C . GLU A 1 345 ? -5.680 -11.704 36.281 1.00 97.75 345 GLU A C 1
ATOM 2566 O O . GLU A 1 345 ? -5.411 -11.894 35.094 1.00 97.75 345 GLU A O 1
ATOM 2571 N N . MET A 1 346 ? -6.186 -10.543 36.708 1.00 98.00 346 MET A N 1
ATOM 2572 C CA . MET A 1 346 ? -6.501 -9.449 35.785 1.00 98.00 346 MET A CA 1
ATOM 2573 C C . MET A 1 346 ? -5.245 -8.792 35.207 1.00 98.00 346 MET A C 1
ATOM 2575 O O . MET A 1 346 ? -5.222 -8.502 34.011 1.00 98.00 346 MET A O 1
ATOM 2579 N N . TYR A 1 347 ? -4.182 -8.631 36.000 1.00 98.44 347 TYR A N 1
ATOM 2580 C CA . TYR A 1 347 ? -2.878 -8.162 35.522 1.00 98.44 347 TYR A CA 1
ATOM 2581 C C . TYR A 1 347 ? -2.225 -9.144 34.545 1.00 98.44 347 TYR A C 1
ATOM 2583 O O . TYR A 1 347 ? -1.677 -8.712 33.532 1.00 98.44 347 TYR A O 1
ATOM 2591 N N . ALA A 1 348 ? -2.362 -10.454 34.773 1.00 98.00 348 ALA A N 1
ATOM 2592 C CA . ALA A 1 348 ? -1.904 -11.464 33.821 1.00 98.00 348 ALA A CA 1
ATOM 2593 C C . ALA A 1 348 ? -2.669 -11.390 32.487 1.00 98.00 348 ALA A C 1
ATOM 2595 O O . ALA A 1 348 ? -2.062 -11.468 31.422 1.00 98.00 348 ALA A O 1
ATOM 2596 N N . ARG A 1 349 ? -3.995 -11.177 32.514 1.00 96.56 349 ARG A N 1
ATOM 2597 C CA . ARG A 1 349 ? -4.813 -11.039 31.289 1.00 96.56 349 ARG A CA 1
ATOM 2598 C C . ARG A 1 349 ? -4.442 -9.822 30.438 1.00 96.56 349 ARG A C 1
ATOM 2600 O O . ARG A 1 349 ? -4.667 -9.850 29.228 1.00 96.56 349 ARG A O 1
ATOM 2607 N N . VAL A 1 350 ? -3.918 -8.757 31.046 1.00 96.81 350 VAL A N 1
ATOM 2608 C CA . VAL A 1 350 ? -3.475 -7.551 30.322 1.00 96.81 350 VAL A CA 1
ATOM 2609 C C . VAL A 1 350 ? -1.980 -7.535 30.013 1.00 96.81 350 VAL A C 1
ATOM 2611 O O . VAL A 1 350 ? -1.550 -6.591 29.352 1.00 96.81 350 VAL A O 1
ATOM 2614 N N . ASP A 1 351 ? -1.240 -8.576 30.417 1.00 96.56 351 ASP A N 1
ATOM 2615 C CA . ASP A 1 351 ? 0.221 -8.678 30.296 1.00 96.56 351 ASP A CA 1
ATOM 2616 C C . ASP A 1 351 ? 0.939 -7.494 30.972 1.00 96.56 351 ASP A C 1
ATOM 2618 O O . ASP A 1 351 ? 1.720 -6.785 30.341 1.00 96.56 351 ASP A O 1
ATOM 2622 N N . LEU A 1 352 ? 0.627 -7.229 32.2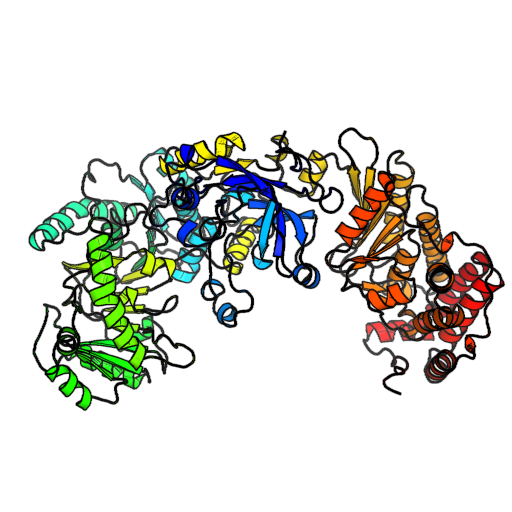50 1.00 97.56 352 LEU A N 1
ATOM 2623 C CA . LEU A 1 352 ? 1.301 -6.177 33.020 1.00 97.56 352 LEU A CA 1
ATOM 2624 C C . LEU A 1 352 ? 2.790 -6.512 33.198 1.00 97.56 352 LEU A C 1
ATOM 2626 O O . LEU A 1 352 ? 3.143 -7.571 33.718 1.00 97.56 352 LEU A O 1
ATOM 2630 N N . ARG A 1 353 ? 3.658 -5.575 32.818 1.00 95.69 353 ARG A N 1
ATOM 2631 C CA . ARG A 1 353 ? 5.121 -5.700 32.867 1.00 95.69 353 ARG A CA 1
ATOM 2632 C C . ARG A 1 353 ? 5.731 -4.746 33.897 1.00 95.69 353 ARG A C 1
ATOM 2634 O O . ARG A 1 353 ? 5.129 -3.713 34.204 1.00 95.69 353 ARG A O 1
ATOM 2641 N N . PRO A 1 354 ? 6.957 -5.028 34.377 1.00 96.19 354 PRO A N 1
ATOM 2642 C CA . PRO A 1 354 ? 7.686 -4.101 35.235 1.00 96.19 354 PRO A CA 1
ATOM 2643 C C . PRO A 1 354 ? 7.786 -2.699 34.621 1.00 96.19 354 PRO A C 1
ATOM 2645 O O . PRO A 1 354 ? 7.862 -2.546 33.402 1.00 96.19 354 PRO A O 1
ATOM 2648 N N . GLN A 1 355 ? 7.817 -1.678 35.478 1.00 95.06 355 GLN A N 1
ATOM 2649 C CA . GLN A 1 355 ? 7.886 -0.245 35.148 1.00 95.06 355 GLN A CA 1
ATOM 2650 C C . GLN A 1 355 ? 6.657 0.363 34.457 1.00 95.06 355 GLN A C 1
ATOM 2652 O O . GLN A 1 355 ? 6.575 1.591 34.363 1.00 95.06 355 GLN A O 1
ATOM 2657 N N . GLN A 1 356 ? 5.677 -0.441 34.035 1.00 97.00 356 GLN A N 1
ATOM 2658 C CA . GLN A 1 356 ? 4.415 0.085 33.518 1.00 97.00 356 GLN A CA 1
ATOM 2659 C C . GLN A 1 356 ? 3.642 0.850 34.596 1.00 97.00 356 GLN A C 1
ATOM 2661 O O . GLN A 1 356 ? 3.693 0.522 35.785 1.00 97.00 356 GLN A O 1
ATOM 2666 N N . GLY A 1 357 ? 2.940 1.899 34.175 1.00 98.06 357 GLY A N 1
ATOM 2667 C CA . GLY A 1 357 ? 2.155 2.751 35.058 1.00 98.06 357 GLY A CA 1
ATOM 2668 C C . GLY A 1 357 ? 0.797 2.133 35.374 1.00 98.06 357 GLY A C 1
ATOM 2669 O O . GLY A 1 357 ? 0.022 1.851 34.459 1.00 98.06 357 GLY A O 1
ATOM 2670 N N . VAL A 1 358 ? 0.484 1.976 36.659 1.00 98.62 358 VAL A N 1
ATOM 2671 C CA . VAL A 1 358 ? -0.797 1.446 37.142 1.00 98.62 358 VAL A CA 1
ATOM 2672 C C . VAL A 1 358 ? -1.508 2.505 37.973 1.00 98.62 358 VAL A C 1
ATOM 2674 O O . VAL A 1 358 ? -0.926 3.061 38.902 1.00 98.62 358 VAL A O 1
ATOM 2677 N N . VAL A 1 359 ? -2.777 2.769 37.665 1.00 98.69 359 VAL A N 1
ATOM 2678 C CA . VAL A 1 359 ? -3.657 3.587 38.513 1.00 98.69 359 VAL A CA 1
ATOM 2679 C C . VAL A 1 359 ? -4.652 2.688 39.231 1.00 98.69 359 VAL A C 1
ATOM 2681 O O . VAL A 1 359 ? -5.295 1.860 38.593 1.00 98.69 359 VAL A O 1
ATOM 2684 N N . VAL A 1 360 ? -4.814 2.874 40.541 1.00 98.19 360 VAL A N 1
ATOM 2685 C CA . VAL A 1 360 ? -5.805 2.143 41.349 1.00 98.19 360 VAL A CA 1
ATOM 2686 C C . VAL A 1 360 ? -6.714 3.135 42.067 1.00 98.19 360 VAL A C 1
ATOM 2688 O O . VAL A 1 360 ? -6.222 3.995 42.800 1.00 98.19 360 VAL A O 1
ATOM 2691 N N . TYR A 1 361 ? -8.032 3.019 41.879 1.00 97.88 361 TYR A N 1
ATOM 2692 C CA . TYR A 1 361 ? -8.997 3.779 42.680 1.00 97.88 361 TYR A CA 1
ATOM 2693 C C . TYR A 1 361 ? -9.241 3.102 44.035 1.00 97.88 361 TYR A C 1
ATOM 2695 O O . TYR A 1 361 ? -9.517 1.900 44.111 1.00 97.88 361 TYR A O 1
ATOM 2703 N N . HIS A 1 362 ? -9.176 3.902 45.096 1.00 96.00 362 HIS A N 1
ATOM 2704 C CA . HIS A 1 362 ? -9.314 3.506 46.495 1.00 96.00 362 HIS A CA 1
ATOM 2705 C C . HIS A 1 362 ? -10.425 4.313 47.184 1.00 96.00 362 HIS A C 1
ATOM 2707 O O . HIS A 1 362 ? -10.682 5.468 46.835 1.00 96.00 362 HIS A O 1
ATOM 2713 N N . GLY A 1 363 ? -11.035 3.734 48.218 1.00 93.62 363 GLY A N 1
ATOM 2714 C CA . GLY A 1 363 ? -12.113 4.358 48.993 1.00 93.62 363 GLY A CA 1
ATOM 2715 C C . GLY A 1 363 ? -13.482 3.998 48.426 1.00 93.62 363 GLY A C 1
ATOM 2716 O O . GLY A 1 363 ? -14.407 4.813 48.427 1.00 93.62 363 GLY A O 1
ATOM 2717 N N . LEU A 1 364 ? -13.590 2.789 47.872 1.00 91.12 364 LEU A N 1
ATOM 2718 C CA . LEU A 1 364 ? -14.783 2.282 47.211 1.00 91.12 364 LEU A CA 1
ATOM 2719 C C . LEU A 1 364 ? -15.090 0.872 47.719 1.00 91.12 364 LEU A C 1
ATOM 2721 O O . LEU A 1 364 ? -14.207 0.053 47.952 1.00 91.12 364 LEU A O 1
ATOM 2725 N N . THR A 1 365 ? -16.375 0.590 47.871 1.00 85.94 365 THR A N 1
ATOM 2726 C CA . THR A 1 365 ? -16.921 -0.754 48.080 1.00 85.94 365 THR A CA 1
ATOM 2727 C C . THR A 1 365 ? -17.667 -1.180 46.822 1.00 85.94 365 THR A C 1
ATOM 2729 O O . THR A 1 365 ? -18.032 -0.341 45.996 1.00 85.94 365 THR A O 1
ATOM 2732 N N . ALA A 1 366 ? -18.024 -2.460 46.722 1.00 76.25 366 ALA A N 1
ATOM 2733 C CA . ALA A 1 366 ? -18.904 -2.949 45.658 1.00 76.25 366 ALA A CA 1
ATOM 2734 C C . ALA A 1 366 ? -20.277 -2.233 45.611 1.00 76.25 366 ALA A C 1
ATOM 2736 O O . ALA A 1 366 ? -20.988 -2.295 44.605 1.00 76.25 366 ALA A O 1
ATOM 2737 N N . THR A 1 367 ? -20.675 -1.556 46.696 1.00 77.25 367 THR A N 1
ATOM 2738 C CA . THR A 1 367 ? -21.958 -0.851 46.805 1.00 77.25 367 THR A CA 1
ATOM 2739 C C . THR A 1 367 ? -21.883 0.663 46.632 1.00 77.25 367 THR A C 1
ATOM 2741 O O . THR A 1 367 ? -22.935 1.272 46.441 1.00 77.25 367 THR A O 1
ATOM 2744 N N . GLY A 1 368 ? -20.693 1.268 46.662 1.00 84.31 368 GLY A N 1
ATOM 2745 C CA . GLY A 1 368 ? -20.532 2.719 46.554 1.00 84.31 368 GLY A CA 1
ATOM 2746 C C . GLY A 1 368 ? -19.302 3.265 47.277 1.00 84.31 368 GLY A C 1
ATOM 2747 O O . GLY A 1 368 ? -18.380 2.525 47.621 1.00 84.31 368 GLY A O 1
ATOM 2748 N N . VAL A 1 369 ? -19.308 4.574 47.521 1.00 88.44 369 VAL A N 1
ATOM 2749 C CA . VAL A 1 369 ? -18.224 5.311 48.188 1.00 88.44 369 VAL A CA 1
ATOM 2750 C C . VAL A 1 369 ? -18.073 4.903 49.654 1.00 88.44 369 VAL A C 1
ATOM 2752 O O . VAL A 1 369 ? -19.062 4.639 50.335 1.00 88.44 369 VAL A O 1
ATOM 2755 N N . SER A 1 370 ? -16.828 4.862 50.134 1.00 87.25 370 SER A N 1
ATOM 2756 C CA . SER A 1 370 ? -16.489 4.636 51.538 1.00 87.25 370 SER A CA 1
ATOM 2757 C C . SER A 1 370 ? -15.428 5.627 52.007 1.00 87.25 370 SER A C 1
ATOM 2759 O O . SER A 1 370 ? -14.391 5.792 51.363 1.00 87.25 370 SER A O 1
ATOM 2761 N N . ASP A 1 371 ? -15.665 6.233 53.169 1.00 85.31 371 ASP A N 1
ATOM 2762 C CA . ASP A 1 371 ? -14.687 7.079 53.865 1.00 85.31 371 ASP A CA 1
ATOM 2763 C C . ASP A 1 371 ? -13.769 6.267 54.792 1.00 85.31 371 ASP A C 1
ATOM 2765 O O . ASP A 1 371 ? -12.909 6.831 55.474 1.00 85.31 371 ASP A O 1
ATOM 2769 N N . ALA A 1 372 ? -13.924 4.935 54.823 1.00 88.56 372 ALA A N 1
ATOM 2770 C CA . ALA A 1 372 ? -13.047 4.069 55.596 1.00 88.56 372 ALA A CA 1
ATOM 2771 C C . ALA A 1 372 ? -11.580 4.275 55.166 1.00 88.56 372 ALA A C 1
ATOM 2773 O O . ALA A 1 372 ? -11.303 4.422 53.969 1.00 88.56 372 ALA A O 1
ATOM 2774 N N . PRO A 1 373 ? -10.627 4.281 56.118 1.00 84.94 373 PRO A N 1
ATOM 2775 C CA . PRO A 1 373 ? -9.213 4.420 55.787 1.00 84.94 373 PRO A CA 1
ATOM 2776 C C . PRO A 1 373 ? -8.676 3.286 54.912 1.00 84.94 373 PRO A C 1
ATOM 2778 O O . PRO A 1 373 ? -7.797 3.555 54.103 1.00 84.94 373 PRO A O 1
ATOM 2781 N N . SER A 1 374 ? -9.210 2.070 55.073 1.00 89.75 374 SER A N 1
ATOM 2782 C CA . SER A 1 374 ? -8.771 0.863 54.371 1.00 89.75 374 SER A CA 1
ATOM 2783 C C . SER A 1 374 ? -9.783 0.410 53.317 1.00 89.75 374 SER A C 1
ATOM 2785 O O . SER A 1 374 ? -10.999 0.496 53.522 1.00 89.75 374 SER A O 1
ATOM 2787 N N . ASP A 1 375 ? -9.261 -0.089 52.201 1.00 94.31 375 ASP A N 1
ATOM 2788 C CA . ASP A 1 375 ? -9.986 -0.683 51.078 1.00 94.31 375 ASP A CA 1
ATOM 2789 C C . ASP A 1 375 ? -9.224 -1.940 50.622 1.00 94.31 375 ASP A C 1
ATOM 2791 O O . ASP A 1 375 ? -8.353 -1.858 49.750 1.00 94.31 375 ASP A O 1
ATOM 2795 N N . PRO A 1 376 ? -9.543 -3.121 51.187 1.00 93.38 376 PRO A N 1
ATOM 2796 C CA . PRO A 1 376 ? -8.761 -4.339 50.963 1.00 93.38 376 PRO A CA 1
ATOM 2797 C C . PRO A 1 376 ? -8.634 -4.744 49.490 1.00 93.38 376 PRO A C 1
ATOM 2799 O O . PRO A 1 376 ? -7.653 -5.371 49.099 1.00 93.38 376 PRO A O 1
ATOM 2802 N N . THR A 1 377 ? -9.615 -4.385 48.653 1.00 94.25 377 THR A N 1
ATOM 2803 C CA . THR A 1 377 ? -9.578 -4.709 47.219 1.00 94.25 377 THR A CA 1
ATOM 2804 C C . THR A 1 377 ? -8.579 -3.821 46.481 1.00 94.25 377 THR A C 1
ATOM 2806 O O . THR A 1 377 ? -7.789 -4.324 45.680 1.00 94.25 377 THR A O 1
ATOM 2809 N N . ALA A 1 378 ? -8.578 -2.513 46.763 1.00 95.50 378 ALA A N 1
ATOM 2810 C CA . ALA A 1 378 ? -7.581 -1.598 46.211 1.00 95.50 378 ALA A CA 1
ATOM 2811 C C . ALA A 1 378 ? -6.174 -1.909 46.736 1.00 95.50 378 ALA A C 1
ATOM 2813 O O . ALA A 1 378 ? -5.228 -1.934 45.954 1.00 95.50 378 ALA A O 1
ATOM 2814 N N . GLU A 1 379 ? -6.037 -2.171 48.036 1.00 95.75 379 GLU A N 1
ATOM 2815 C CA . GLU A 1 379 ? -4.758 -2.494 48.676 1.00 95.75 379 GLU A CA 1
ATOM 2816 C C . GLU A 1 379 ? -4.141 -3.765 48.080 1.00 95.75 379 GLU A C 1
ATOM 2818 O O . GLU A 1 379 ? -3.001 -3.724 47.621 1.00 95.75 379 GLU A O 1
ATOM 2823 N N . ALA A 1 380 ? -4.916 -4.846 47.929 1.00 95.56 380 ALA A N 1
ATOM 2824 C CA . ALA A 1 380 ? -4.439 -6.064 47.272 1.00 95.56 380 ALA A CA 1
ATOM 2825 C C . ALA A 1 380 ? -4.011 -5.819 45.811 1.00 95.56 380 ALA A C 1
ATOM 2827 O O . ALA A 1 380 ? -3.026 -6.392 45.334 1.00 95.56 380 ALA A O 1
ATOM 2828 N N . ALA A 1 381 ? -4.726 -4.954 45.082 1.00 97.06 381 ALA A N 1
ATOM 2829 C CA . ALA A 1 381 ? -4.365 -4.581 43.715 1.00 97.06 381 ALA A CA 1
ATOM 2830 C C . ALA A 1 381 ? -3.069 -3.760 43.646 1.00 97.06 381 ALA A C 1
ATOM 2832 O O . ALA A 1 381 ? -2.273 -3.958 42.723 1.00 97.06 381 ALA A O 1
ATOM 2833 N N . ILE A 1 382 ? -2.849 -2.868 44.616 1.00 97.50 382 ILE A N 1
ATOM 2834 C CA . ILE A 1 382 ? -1.624 -2.077 44.773 1.00 97.50 382 ILE A CA 1
ATOM 2835 C C . ILE A 1 382 ? -0.445 -2.996 45.095 1.00 97.50 382 ILE A C 1
ATOM 2837 O O . ILE A 1 382 ? 0.553 -2.967 44.379 1.00 97.50 382 ILE A O 1
ATOM 2841 N N . GLU A 1 383 ? -0.569 -3.840 46.119 1.00 96.75 383 GLU A N 1
ATOM 2842 C CA . GLU A 1 383 ? 0.483 -4.767 46.549 1.00 96.75 383 GLU A CA 1
ATOM 2843 C C . GLU A 1 383 ? 0.890 -5.712 45.418 1.00 96.75 383 GLU A C 1
ATOM 2845 O O . GLU A 1 383 ? 2.076 -5.876 45.137 1.00 96.75 383 GLU A O 1
ATOM 2850 N N . THR A 1 384 ? -0.091 -6.266 44.698 1.00 97.50 384 THR A N 1
ATOM 2851 C CA . THR A 1 384 ? 0.177 -7.144 43.551 1.00 97.50 384 THR A CA 1
ATOM 2852 C C . THR A 1 384 ? 0.911 -6.397 42.433 1.00 97.50 384 THR A C 1
ATOM 2854 O O . THR A 1 384 ? 1.854 -6.932 41.853 1.00 97.50 384 THR A O 1
ATOM 2857 N N . ALA A 1 385 ? 0.518 -5.157 42.121 1.00 97.56 385 ALA A N 1
ATOM 2858 C CA . ALA A 1 385 ? 1.181 -4.365 41.084 1.00 97.56 385 ALA A CA 1
ATOM 2859 C C . ALA A 1 385 ? 2.621 -3.990 41.478 1.00 97.56 385 ALA A C 1
ATOM 2861 O O . ALA A 1 385 ? 3.531 -4.104 40.656 1.00 97.56 385 ALA A O 1
ATOM 2862 N N . LEU A 1 386 ? 2.844 -3.599 42.737 1.00 96.88 386 LEU A N 1
ATOM 2863 C CA . LEU A 1 386 ? 4.179 -3.316 43.272 1.00 96.88 386 LEU A CA 1
ATOM 2864 C C . LEU A 1 386 ? 5.065 -4.570 43.257 1.00 96.88 386 LEU A C 1
ATOM 2866 O O . LEU A 1 386 ? 6.222 -4.488 42.851 1.00 96.88 386 LEU A O 1
ATOM 2870 N N . ALA A 1 387 ? 4.519 -5.738 43.610 1.00 96.38 387 ALA A N 1
ATOM 2871 C CA . ALA A 1 387 ? 5.234 -7.015 43.552 1.00 96.38 387 ALA A CA 1
ATOM 2872 C C . ALA A 1 387 ? 5.649 -7.406 42.119 1.00 96.38 387 ALA A C 1
ATOM 2874 O O . ALA A 1 387 ? 6.681 -8.048 41.929 1.00 96.38 387 ALA A O 1
ATOM 2875 N N . LEU A 1 388 ? 4.887 -6.979 41.106 1.00 97.06 388 LEU A N 1
ATOM 2876 C CA . LEU A 1 388 ? 5.232 -7.123 39.684 1.00 97.06 388 LEU A CA 1
ATOM 2877 C C . LEU A 1 388 ? 6.206 -6.038 39.179 1.00 97.06 388 LEU A C 1
ATOM 2879 O O . LEU A 1 388 ? 6.556 -6.018 37.998 1.00 97.06 388 LEU A O 1
ATOM 2883 N N . GLY A 1 389 ? 6.657 -5.133 40.052 1.00 96.56 389 GLY A N 1
ATOM 2884 C CA . GLY A 1 389 ? 7.585 -4.053 39.722 1.00 96.56 389 GLY A CA 1
ATOM 2885 C C . GLY A 1 389 ? 6.951 -2.898 38.944 1.00 96.56 389 GLY A C 1
ATOM 2886 O O . GLY A 1 389 ? 7.667 -2.172 38.252 1.00 96.56 389 GLY A O 1
ATOM 2887 N N . ALA A 1 390 ? 5.627 -2.741 38.998 1.00 97.19 390 ALA A N 1
ATOM 2888 C CA . ALA A 1 390 ? 4.915 -1.652 38.336 1.00 97.19 390 ALA A CA 1
ATOM 2889 C C . ALA A 1 390 ? 5.026 -0.327 39.111 1.00 97.19 390 ALA A C 1
ATOM 2891 O O . ALA A 1 390 ? 5.239 -0.300 40.324 1.00 97.19 390 ALA A O 1
ATOM 2892 N N . ARG A 1 391 ? 4.830 0.796 38.415 1.00 97.31 391 ARG A N 1
ATOM 2893 C CA . ARG A 1 391 ? 4.782 2.136 39.019 1.00 97.31 391 ARG A CA 1
ATOM 2894 C C . ARG A 1 391 ? 3.342 2.485 39.354 1.00 97.31 391 ARG A C 1
ATOM 2896 O O . ARG A 1 391 ? 2.545 2.740 38.456 1.00 97.31 391 ARG A O 1
ATOM 2903 N N . VAL A 1 392 ? 3.007 2.495 40.640 1.00 97.94 392 VAL A N 1
ATOM 2904 C CA . VAL A 1 392 ? 1.611 2.594 41.085 1.00 97.94 392 VAL A CA 1
ATOM 2905 C C . VAL A 1 392 ? 1.267 4.003 41.562 1.00 97.94 392 VAL A C 1
ATOM 2907 O O . VAL A 1 392 ? 1.944 4.557 42.430 1.00 97.94 392 VAL A O 1
ATOM 2910 N N . VAL A 1 393 ? 0.184 4.564 41.025 1.00 98.19 393 VAL A N 1
ATOM 2911 C CA . VAL A 1 393 ? -0.481 5.769 41.534 1.00 98.19 393 VAL A CA 1
ATOM 2912 C C . VAL A 1 393 ? -1.834 5.386 42.114 1.00 98.19 393 VAL A C 1
ATOM 2914 O O . VAL A 1 393 ? -2.699 4.865 41.411 1.00 98.19 393 VAL A O 1
ATOM 2917 N N . ALA A 1 394 ? -2.042 5.678 43.394 1.00 97.44 394 ALA A N 1
ATOM 2918 C CA . ALA A 1 394 ? -3.334 5.464 44.033 1.00 97.44 394 ALA A CA 1
ATOM 2919 C C . ALA A 1 394 ? -4.177 6.743 44.006 1.00 97.44 394 ALA A C 1
ATOM 2921 O O . ALA A 1 394 ? -3.699 7.821 44.369 1.00 97.44 394 ALA A O 1
ATOM 2922 N N . VAL A 1 395 ? -5.438 6.627 43.596 1.00 97.44 395 VAL A N 1
ATOM 2923 C CA . VAL A 1 395 ? -6.407 7.728 43.580 1.00 97.44 395 VAL A CA 1
ATOM 2924 C C . VAL A 1 395 ? -7.406 7.500 44.707 1.00 97.44 395 VAL A C 1
ATOM 2926 O O . VAL A 1 395 ? -8.151 6.523 44.681 1.00 97.44 395 VAL A O 1
ATOM 2929 N N . THR A 1 396 ? -7.418 8.385 45.699 1.00 96.56 396 THR A N 1
ATOM 2930 C CA . THR A 1 396 ? -8.252 8.271 46.902 1.00 96.56 396 THR A CA 1
ATOM 2931 C C . THR A 1 396 ? -9.370 9.305 46.909 1.00 96.56 396 THR A C 1
ATOM 2933 O O . THR A 1 396 ? -9.294 10.343 46.246 1.00 96.56 396 THR A O 1
ATOM 2936 N N . ARG A 1 397 ? -10.420 9.052 47.695 1.00 93.88 397 ARG A N 1
ATOM 2937 C CA . ARG A 1 397 ? -11.501 10.021 47.912 1.00 93.88 397 ARG A CA 1
ATOM 2938 C C . ARG A 1 397 ? -11.059 11.154 48.831 1.00 93.88 397 ARG A C 1
ATOM 2940 O O . ARG A 1 397 ? -11.315 12.310 48.509 1.00 93.88 397 ARG A O 1
ATOM 2947 N N . THR A 1 398 ? -10.374 10.811 49.923 1.00 95.06 398 THR A N 1
ATOM 2948 C CA . THR A 1 398 ? -9.973 11.748 50.982 1.00 95.06 398 THR A CA 1
ATOM 2949 C C . THR A 1 398 ? -8.458 11.818 51.163 1.00 95.06 398 THR A C 1
ATOM 2951 O O . THR A 1 398 ? -7.708 10.912 50.768 1.00 95.06 398 THR A O 1
ATOM 2954 N N . ASP A 1 399 ? -7.997 12.883 51.817 1.00 93.94 399 ASP A N 1
ATOM 2955 C CA . ASP A 1 399 ? -6.592 13.047 52.204 1.00 93.94 399 ASP A CA 1
ATOM 2956 C C . ASP A 1 399 ? -6.152 12.019 53.257 1.00 93.94 399 ASP A C 1
ATOM 2958 O O . ASP A 1 399 ? -5.001 11.574 53.259 1.00 93.94 399 ASP A O 1
ATOM 2962 N N . ALA A 1 400 ? -7.071 11.594 54.129 1.00 93.44 400 ALA A N 1
ATOM 2963 C CA . ALA A 1 400 ? -6.806 10.591 55.159 1.00 93.44 400 ALA A CA 1
ATOM 2964 C C . ALA A 1 400 ? -6.462 9.221 54.551 1.00 93.44 400 ALA A C 1
ATOM 2966 O O . ALA A 1 400 ? -5.513 8.567 54.988 1.00 93.44 400 ALA A O 1
ATOM 2967 N N . GLN A 1 401 ? -7.179 8.818 53.498 1.00 94.88 401 GLN A N 1
ATOM 2968 C CA . GLN A 1 401 ? -6.879 7.607 52.728 1.00 94.88 401 GLN A CA 1
ATOM 2969 C C . GLN A 1 401 ? -5.525 7.716 52.014 1.00 94.88 401 GLN A C 1
ATOM 2971 O O . GLN A 1 401 ? -4.726 6.783 52.052 1.00 94.88 401 GLN A O 1
ATOM 2976 N N . ALA A 1 402 ? -5.206 8.876 51.425 1.00 93.81 402 ALA A N 1
ATOM 2977 C CA . ALA A 1 402 ? -3.895 9.092 50.806 1.00 93.81 402 ALA A CA 1
ATOM 2978 C C . ALA A 1 402 ? -2.755 8.967 51.834 1.00 93.81 402 ALA A C 1
ATOM 2980 O O . ALA A 1 402 ? -1.720 8.363 51.556 1.00 93.81 402 ALA A O 1
ATOM 2981 N N . ALA A 1 403 ? -2.949 9.498 53.045 1.00 91.94 403 ALA A N 1
ATOM 2982 C CA . ALA A 1 403 ? -1.998 9.354 54.144 1.00 91.94 403 ALA A CA 1
ATOM 2983 C C . ALA A 1 403 ? -1.891 7.908 54.666 1.00 91.94 403 ALA A C 1
ATOM 2985 O O . ALA A 1 403 ? -0.825 7.514 55.143 1.00 91.94 403 ALA A O 1
ATOM 2986 N N . HIS A 1 404 ? -2.968 7.119 54.581 1.00 92.50 404 HIS A N 1
ATOM 2987 C CA . HIS A 1 404 ? -2.965 5.695 54.916 1.00 92.50 404 HIS A CA 1
ATOM 2988 C C . HIS A 1 404 ? -2.105 4.884 53.940 1.00 92.50 404 HIS A C 1
ATOM 2990 O O . HIS A 1 404 ? -1.179 4.201 54.376 1.00 92.50 404 HIS A O 1
ATOM 2996 N N . LEU A 1 405 ? -2.337 5.041 52.634 1.00 92.62 405 LEU A N 1
ATOM 2997 C CA . LEU A 1 405 ? -1.648 4.281 51.584 1.00 92.62 405 LEU A CA 1
ATOM 2998 C C . LEU A 1 405 ? -0.139 4.529 51.519 1.00 92.62 405 LEU A C 1
ATOM 3000 O O . LEU A 1 405 ? 0.616 3.626 51.171 1.00 92.62 405 LEU A O 1
ATOM 3004 N N . LYS A 1 406 ? 0.330 5.711 51.938 1.00 84.88 406 LYS A N 1
ATOM 3005 C CA . LYS A 1 406 ? 1.771 5.996 52.080 1.00 84.88 406 LYS A CA 1
ATOM 3006 C C . LYS A 1 406 ? 2.493 5.060 53.060 1.00 84.88 406 LYS A C 1
ATOM 3008 O O . LYS A 1 406 ? 3.717 5.032 53.059 1.00 84.88 406 LYS A O 1
ATOM 3013 N N . ARG A 1 407 ? 1.762 4.325 53.907 1.00 82.56 407 ARG A N 1
ATOM 3014 C CA . ARG A 1 407 ? 2.323 3.343 54.849 1.00 82.56 407 ARG A CA 1
ATOM 3015 C C . ARG A 1 407 ? 2.373 1.915 54.293 1.00 82.56 407 ARG A C 1
ATOM 3017 O O . ARG A 1 407 ? 2.994 1.073 54.927 1.00 82.56 407 ARG A O 1
ATOM 3024 N N . ILE A 1 408 ? 1.720 1.648 53.157 1.00 73.00 408 ILE A N 1
ATOM 3025 C CA . ILE A 1 408 ? 1.514 0.297 52.603 1.00 73.00 408 ILE A CA 1
ATOM 3026 C C . ILE A 1 408 ? 2.588 -0.070 51.553 1.00 73.00 408 ILE A C 1
ATOM 3028 O O . ILE A 1 408 ? 2.849 -1.246 51.331 1.00 73.00 408 ILE A O 1
ATOM 3032 N N . GLY A 1 409 ? 3.297 0.906 50.967 1.00 71.44 409 GLY A N 1
ATOM 3033 C CA . GLY A 1 409 ? 4.446 0.645 50.085 1.00 71.44 409 GLY A CA 1
ATOM 3034 C C . GLY A 1 409 ? 4.987 1.887 49.365 1.00 71.44 409 GLY A C 1
ATOM 3035 O O . GLY A 1 409 ? 4.435 2.983 49.493 1.00 71.44 409 GLY A O 1
ATOM 3036 N N . GLU A 1 410 ? 6.061 1.719 48.584 1.00 88.38 410 GLU A N 1
ATOM 3037 C CA . GLU A 1 410 ? 6.661 2.785 47.761 1.00 88.38 410 GLU A CA 1
ATOM 3038 C C . GLU A 1 410 ? 5.836 3.052 46.490 1.00 88.38 410 GLU A C 1
ATOM 3040 O O . GLU A 1 410 ? 6.141 2.594 45.390 1.00 88.38 410 GLU A O 1
ATOM 3045 N N . LEU A 1 411 ? 4.749 3.807 46.647 1.00 94.69 411 LEU A N 1
ATOM 3046 C CA . LEU A 1 411 ? 3.947 4.303 45.528 1.00 94.69 411 LEU A CA 1
ATOM 3047 C C . LEU A 1 411 ? 4.702 5.380 44.737 1.00 94.69 411 LEU A C 1
ATOM 3049 O O . LEU A 1 411 ? 5.385 6.225 45.315 1.00 94.69 411 LEU A O 1
ATOM 3053 N N . ALA A 1 412 ? 4.463 5.447 43.423 1.00 94.88 412 ALA A N 1
ATOM 3054 C CA . ALA A 1 412 ? 4.889 6.586 42.604 1.00 94.88 412 ALA A CA 1
ATOM 3055 C C . ALA A 1 412 ? 4.187 7.887 43.041 1.00 94.88 412 ALA A C 1
ATOM 3057 O O . ALA A 1 412 ? 4.728 8.982 42.893 1.00 94.88 412 ALA A O 1
ATOM 3058 N N . GLY A 1 413 ? 2.984 7.769 43.609 1.00 96.19 413 GLY A N 1
ATOM 3059 C CA . GLY A 1 413 ? 2.329 8.845 44.341 1.00 96.19 413 GLY A CA 1
ATOM 3060 C C . GLY A 1 413 ? 0.869 8.548 44.671 1.00 96.19 413 GLY A C 1
ATOM 3061 O O . GLY A 1 413 ? 0.302 7.532 44.274 1.00 96.19 413 GLY A O 1
ATOM 3062 N N . THR A 1 414 ? 0.251 9.468 45.406 1.00 96.25 414 THR A N 1
ATOM 3063 C CA . THR A 1 414 ? -1.170 9.419 45.772 1.00 96.25 414 THR A CA 1
ATOM 3064 C C . THR A 1 414 ? -1.865 10.690 45.306 1.00 96.25 414 THR A C 1
ATOM 3066 O O . THR A 1 414 ? -1.342 11.783 45.536 1.00 96.25 414 THR A O 1
ATOM 3069 N N . ILE A 1 415 ? -3.055 10.567 44.725 1.00 96.19 415 ILE A N 1
ATOM 3070 C CA . ILE A 1 415 ? -3.903 11.692 44.319 1.00 96.19 415 ILE A CA 1
ATOM 3071 C C . ILE A 1 415 ? -5.196 11.638 45.129 1.00 96.19 415 ILE A C 1
ATOM 3073 O O . ILE A 1 415 ? -5.992 10.723 44.957 1.00 96.19 415 ILE A O 1
ATOM 3077 N N . SER A 1 416 ? -5.423 12.638 45.978 1.00 95.50 416 SER A N 1
ATOM 3078 C CA . SER A 1 416 ? -6.683 12.794 46.708 1.00 95.50 416 SER A CA 1
ATOM 3079 C C . SER A 1 416 ? -7.659 13.656 45.906 1.00 95.50 416 SER A C 1
ATOM 3081 O O . SER A 1 416 ? -7.344 14.796 45.546 1.00 95.50 416 SER A O 1
ATOM 3083 N N . LEU A 1 417 ? -8.848 13.118 45.627 1.00 95.12 417 LEU A N 1
ATOM 3084 C CA . LEU A 1 417 ? -9.917 13.836 44.929 1.00 95.12 417 LEU A CA 1
ATOM 3085 C C . LEU A 1 417 ? -10.466 15.000 45.766 1.00 95.12 417 LEU A C 1
ATOM 3087 O O . LEU A 1 417 ? -10.838 16.020 45.194 1.00 95.12 417 LEU A O 1
ATOM 3091 N N . GLU A 1 418 ? -10.451 14.894 47.097 1.00 93.88 418 GLU A N 1
ATOM 3092 C CA . GLU A 1 418 ? -10.717 16.003 48.021 1.00 93.88 418 GLU A CA 1
ATOM 3093 C C . GLU A 1 418 ? -9.712 17.149 47.823 1.00 93.88 418 GLU A C 1
ATOM 3095 O O . GLU A 1 418 ? -10.101 18.305 47.648 1.00 93.88 418 GLU A O 1
ATOM 3100 N N . SER A 1 419 ? -8.414 16.830 47.775 1.00 93.62 419 SER A N 1
ATOM 3101 C CA . SER A 1 419 ? -7.367 17.826 47.520 1.00 93.62 419 SER A CA 1
ATOM 3102 C C . SER A 1 419 ? -7.492 18.466 46.140 1.00 93.62 419 SER A C 1
ATOM 3104 O O . SER A 1 419 ? -7.367 19.686 46.026 1.00 93.62 419 SER A O 1
ATOM 3106 N N . LEU A 1 420 ? -7.763 17.675 45.096 1.00 92.94 420 LEU A N 1
ATOM 3107 C CA . LEU A 1 420 ? -8.016 18.211 43.755 1.00 92.94 420 LEU A CA 1
ATOM 3108 C C . LEU A 1 420 ? -9.278 19.082 43.719 1.00 92.94 420 LEU A C 1
ATOM 3110 O O . LEU A 1 420 ? -9.269 20.117 43.063 1.00 92.94 420 LEU A O 1
ATOM 3114 N N . GLY A 1 421 ? -10.324 18.720 44.467 1.00 90.94 421 GLY A N 1
ATOM 3115 C CA . GLY A 1 421 ? -11.567 19.490 44.597 1.00 90.94 421 GLY A CA 1
ATOM 3116 C C . GLY A 1 421 ? -11.392 20.871 45.220 1.00 90.94 421 GLY A C 1
ATOM 3117 O O . GLY A 1 421 ? -12.181 21.770 44.939 1.00 90.94 421 GLY A O 1
ATOM 3118 N N . ARG A 1 422 ? -10.336 21.083 46.015 1.00 91.00 422 ARG A N 1
ATOM 3119 C CA . ARG A 1 422 ? -9.987 22.419 46.526 1.00 91.00 422 ARG A CA 1
ATOM 3120 C C . ARG A 1 422 ? -9.362 23.322 45.457 1.00 91.00 422 ARG A C 1
ATOM 3122 O O . ARG A 1 422 ? -9.349 24.540 45.632 1.00 91.00 422 ARG A O 1
ATOM 3129 N N . ALA A 1 423 ? -8.858 22.768 44.351 1.00 80.94 423 ALA A N 1
ATOM 3130 C CA . ALA A 1 423 ? -8.386 23.562 43.222 1.00 80.94 423 ALA A CA 1
ATOM 3131 C C . ALA A 1 423 ? -9.577 24.144 42.441 1.00 80.94 423 ALA A C 1
ATOM 3133 O O . ALA A 1 423 ? -10.543 23.451 42.122 1.00 80.94 423 ALA A O 1
ATOM 3134 N N . ARG A 1 424 ? -9.509 25.440 42.108 1.00 78.12 424 ARG A N 1
ATOM 3135 C CA . ARG A 1 424 ? -10.607 26.147 41.433 1.00 78.12 424 ARG A CA 1
ATOM 3136 C C . ARG A 1 424 ? -10.965 25.467 40.104 1.00 78.12 424 ARG A C 1
ATOM 3138 O O . ARG A 1 424 ? -10.134 25.404 39.204 1.00 78.12 424 ARG A O 1
ATOM 3145 N N . GLY A 1 425 ? -12.224 25.045 39.972 1.00 84.62 425 GLY A N 1
ATOM 3146 C CA . GLY A 1 425 ? -12.797 24.533 38.723 1.00 84.62 425 GLY A CA 1
ATOM 3147 C C . GLY A 1 425 ? -12.696 23.020 38.511 1.00 84.62 425 GLY A C 1
ATOM 3148 O O . GLY A 1 425 ? -13.205 22.550 37.498 1.00 84.62 425 GLY A O 1
ATOM 3149 N N . PHE A 1 426 ? -12.093 22.256 39.432 1.00 95.06 426 PHE A N 1
ATOM 3150 C CA . PHE A 1 426 ? -12.108 20.792 39.355 1.00 95.06 426 PHE A CA 1
ATOM 3151 C C . PHE A 1 426 ? -13.449 20.214 39.819 1.00 95.06 426 PHE A C 1
ATOM 3153 O O . PHE A 1 426 ? -13.969 20.608 40.862 1.00 95.06 426 PHE A O 1
ATOM 3160 N N . VAL A 1 427 ? -13.977 19.239 39.079 1.00 94.00 427 VAL A N 1
ATOM 3161 C CA . VAL A 1 427 ? -15.192 18.496 39.446 1.00 94.00 427 VAL A CA 1
ATOM 3162 C C . VAL A 1 427 ? -14.957 17.010 39.200 1.00 94.00 427 VAL A C 1
ATOM 3164 O O . VAL A 1 427 ? -14.515 16.629 38.118 1.00 94.00 427 VAL A O 1
ATOM 3167 N N . TRP A 1 428 ? -15.265 16.159 40.181 1.00 94.75 428 TRP A N 1
ATOM 3168 C CA . TRP A 1 428 ? -15.273 14.707 39.986 1.00 94.75 428 TRP A CA 1
ATOM 3169 C C . TRP A 1 428 ? -16.683 14.236 39.597 1.00 94.75 428 TRP A C 1
ATOM 3171 O O . TRP A 1 428 ? -17.628 14.575 40.311 1.00 94.75 428 TRP A O 1
ATOM 3181 N N . PRO A 1 429 ? -16.857 13.503 38.483 1.00 92.50 429 PRO A N 1
ATOM 3182 C CA . PRO A 1 429 ? -18.171 13.112 37.979 1.00 92.50 429 PRO A CA 1
ATOM 3183 C C . PRO A 1 429 ? -18.792 11.988 38.818 1.00 92.50 429 PRO A C 1
ATOM 3185 O O . PRO A 1 429 ? -18.086 11.122 39.332 1.00 92.50 429 PRO A O 1
ATOM 3188 N N . GLU A 1 430 ? -20.123 11.936 38.863 1.00 89.25 430 GLU A N 1
ATOM 3189 C CA . GLU A 1 430 ? -20.846 10.713 39.249 1.00 89.25 430 GLU A CA 1
ATOM 3190 C C . GLU A 1 430 ? -20.911 9.708 38.088 1.00 89.25 430 GLU A C 1
ATOM 3192 O O . GLU A 1 430 ? -20.778 8.503 38.287 1.00 89.25 430 GLU A O 1
ATOM 3197 N N . THR A 1 431 ? -21.115 10.222 36.872 1.00 92.19 431 THR A N 1
ATOM 3198 C CA . THR A 1 431 ? -21.148 9.490 35.601 1.00 92.19 431 THR A CA 1
ATOM 3199 C C . THR A 1 431 ? -20.662 10.413 34.484 1.00 92.19 431 THR A C 1
ATOM 3201 O O . THR A 1 431 ? -20.666 11.640 34.633 1.00 92.19 431 THR A O 1
ATOM 3204 N N . MET A 1 432 ? -20.237 9.845 33.358 1.00 93.38 432 MET A N 1
ATOM 3205 C CA . MET A 1 432 ? -19.867 10.636 32.188 1.00 93.38 432 MET A CA 1
ATOM 3206 C C . MET A 1 432 ? -21.107 11.368 31.639 1.00 93.38 432 MET A C 1
ATOM 3208 O O . MET A 1 432 ? -22.123 10.708 31.394 1.00 93.38 432 MET A O 1
ATOM 3212 N N . PRO A 1 433 ? -21.051 12.696 31.397 1.00 93.88 433 PRO A N 1
ATOM 3213 C CA . PRO A 1 433 ? -22.122 13.385 30.689 1.00 93.88 433 PRO A CA 1
ATOM 3214 C C . PRO A 1 433 ? -22.356 12.761 29.319 1.00 93.88 433 PRO A C 1
ATOM 3216 O O . PRO A 1 433 ? -21.419 12.322 28.648 1.00 93.88 433 PRO A O 1
ATOM 3219 N N . ASP A 1 434 ? -23.615 12.731 28.909 1.00 92.81 434 ASP A N 1
ATOM 3220 C CA . ASP A 1 434 ? -23.993 12.135 27.643 1.00 92.81 434 ASP A CA 1
ATOM 3221 C C . ASP A 1 434 ? -23.543 13.024 26.481 1.00 92.81 434 ASP A C 1
ATOM 3223 O O . ASP A 1 434 ? -24.145 14.059 26.225 1.00 92.81 434 ASP A O 1
ATOM 3227 N N . TYR A 1 435 ? -22.501 12.612 25.761 1.00 91.69 435 TYR A N 1
ATOM 3228 C CA . TYR A 1 435 ? -21.975 13.343 24.611 1.00 91.69 435 TYR A CA 1
ATOM 3229 C C . TYR A 1 435 ? -23.028 13.580 23.520 1.00 91.69 435 TYR A C 1
ATOM 3231 O O . TYR A 1 435 ? -23.071 14.662 22.941 1.00 91.69 435 TYR A O 1
ATOM 3239 N N . ASP A 1 436 ? -23.881 12.587 23.248 1.00 90.75 436 ASP A N 1
ATOM 3240 C CA . ASP A 1 436 ? -24.856 12.665 22.157 1.00 90.75 436 ASP A CA 1
ATOM 3241 C C . ASP A 1 436 ? -26.032 13.595 22.492 1.00 90.75 436 ASP A C 1
ATOM 3243 O O . ASP A 1 436 ? -26.664 14.136 21.588 1.00 90.75 436 ASP A O 1
ATOM 3247 N N . ALA A 1 437 ? -26.336 13.775 23.784 1.00 91.88 437 ALA A N 1
ATOM 3248 C CA . ALA A 1 437 ? -27.453 14.597 24.255 1.00 91.88 437 ALA A CA 1
ATOM 3249 C C . ALA A 1 437 ? -27.023 15.964 24.827 1.00 91.88 437 ALA A C 1
ATOM 3251 O O . ALA A 1 437 ? -27.798 16.915 24.773 1.00 91.88 437 ALA A O 1
ATOM 3252 N N . ASP A 1 438 ? -25.805 16.075 25.365 1.00 91.56 438 ASP A N 1
ATOM 3253 C CA . ASP A 1 438 ? -25.242 17.264 26.018 1.00 91.56 438 ASP A CA 1
ATOM 3254 C C . ASP A 1 438 ? -23.733 17.402 25.718 1.00 91.56 438 ASP A C 1
ATOM 3256 O O . ASP A 1 438 ? -22.857 17.238 26.576 1.00 91.56 438 ASP A O 1
ATOM 3260 N N . ALA A 1 439 ? -23.411 17.725 24.463 1.00 87.00 439 ALA A N 1
ATOM 3261 C CA . ALA A 1 439 ? -22.030 17.921 24.015 1.00 87.00 439 ALA A CA 1
ATOM 3262 C C . ALA A 1 439 ? -21.300 19.054 24.770 1.00 87.00 439 ALA A C 1
ATOM 3264 O O . ALA A 1 439 ? -20.081 18.997 24.960 1.00 87.00 439 ALA A O 1
ATOM 3265 N N . GLU A 1 440 ? -22.021 20.087 25.221 1.00 90.00 440 GLU A N 1
ATOM 3266 C CA . GLU A 1 440 ? -21.443 21.175 26.016 1.00 90.00 440 GLU A CA 1
ATOM 3267 C C . GLU A 1 440 ? -21.112 20.709 27.439 1.00 90.00 440 GLU A C 1
ATOM 3269 O O . GLU A 1 440 ? -20.031 21.004 27.953 1.00 90.00 440 GLU A O 1
ATOM 3274 N N . GLY A 1 441 ? -21.990 19.920 28.061 1.00 92.75 441 GLY A N 1
ATOM 3275 C CA . GLY A 1 441 ? -21.720 19.255 29.332 1.00 92.75 441 GLY A CA 1
ATOM 3276 C C . GLY A 1 441 ? -20.526 18.321 29.253 1.00 92.75 441 GLY A C 1
ATOM 3277 O O . GLY A 1 441 ? -19.668 18.358 30.136 1.00 92.75 441 GLY A O 1
ATOM 3278 N N . TYR A 1 442 ? -20.396 17.567 28.161 1.00 92.12 442 TYR A N 1
ATOM 3279 C CA . TYR A 1 442 ? -19.201 16.764 27.924 1.00 92.12 442 TYR A CA 1
ATOM 3280 C C . TYR A 1 442 ? -17.936 17.629 27.798 1.00 92.12 442 TYR A C 1
ATOM 3282 O O . TYR A 1 442 ? -16.905 17.292 28.378 1.00 92.12 442 TYR A O 1
ATOM 3290 N N . ARG A 1 443 ? -17.999 18.784 27.120 1.00 91.00 443 ARG A N 1
ATOM 3291 C CA . ARG A 1 443 ? -16.870 19.733 27.042 1.00 91.00 443 ARG A CA 1
ATOM 3292 C C . ARG A 1 443 ? -16.485 20.280 28.419 1.00 91.00 443 ARG A C 1
ATOM 3294 O O . ARG A 1 443 ? -15.307 20.271 28.768 1.00 91.00 443 ARG A O 1
ATOM 3301 N N . ARG A 1 444 ? -17.467 20.676 29.235 1.00 94.19 444 ARG A N 1
ATOM 3302 C CA . ARG A 1 444 ? -17.229 21.085 30.630 1.00 94.19 444 ARG A CA 1
ATOM 3303 C C . ARG A 1 444 ? -16.580 19.962 31.434 1.00 94.19 444 ARG A C 1
ATOM 3305 O O . ARG A 1 444 ? -15.651 20.222 32.185 1.00 94.19 444 ARG A O 1
ATOM 3312 N N . TYR A 1 445 ? -17.010 18.721 31.240 1.00 94.75 445 TYR A N 1
ATOM 3313 C CA . TYR A 1 445 ? -16.397 17.545 31.855 1.00 94.75 445 TYR A CA 1
ATOM 3314 C C . TYR A 1 445 ? -14.948 17.309 31.398 1.00 94.75 445 TYR A C 1
ATOM 3316 O O . TYR A 1 445 ? -14.084 16.991 32.219 1.00 94.75 445 TYR A O 1
ATOM 3324 N N . GLN A 1 446 ? -14.626 17.542 30.124 1.00 94.12 446 GLN A N 1
ATOM 3325 C CA . GLN A 1 446 ? -13.237 17.503 29.662 1.00 94.12 446 GLN A CA 1
ATOM 3326 C C . GLN A 1 446 ? -12.364 18.537 30.386 1.00 94.12 446 GLN A C 1
ATOM 3328 O O . GLN A 1 446 ? -11.264 18.206 30.835 1.00 94.12 446 GLN A O 1
ATOM 3333 N N . ASP A 1 447 ? -12.853 19.770 30.509 1.00 93.75 447 ASP A N 1
ATOM 3334 C CA . ASP A 1 447 ? -12.104 20.881 31.099 1.00 93.75 447 ASP A CA 1
ATOM 3335 C C . ASP A 1 447 ? -11.993 20.788 32.625 1.00 93.75 447 ASP A C 1
ATOM 3337 O O . ASP A 1 447 ? -10.908 20.978 33.172 1.00 93.75 447 ASP A O 1
ATOM 3341 N N . ALA A 1 448 ? -13.092 20.459 33.304 1.00 95.00 448 ALA A N 1
ATOM 3342 C CA . ALA A 1 448 ? -13.187 20.422 34.762 1.00 95.00 448 ALA A CA 1
ATOM 3343 C C . ALA A 1 448 ? -12.734 19.089 35.375 1.00 95.00 448 ALA A C 1
ATOM 3345 O O . ALA A 1 448 ? -12.337 19.060 36.538 1.00 95.00 448 ALA A O 1
ATOM 3346 N N . THR A 1 449 ? -12.770 17.983 34.625 1.00 95.69 449 THR A N 1
ATOM 3347 C CA . THR A 1 449 ? -12.381 16.657 35.130 1.00 95.69 449 THR A CA 1
ATOM 3348 C C . THR A 1 449 ? -11.179 16.106 34.381 1.00 95.69 449 THR A C 1
ATOM 3350 O O . THR A 1 449 ? -10.121 15.910 34.979 1.00 95.69 449 THR A O 1
ATOM 3353 N N . LEU A 1 450 ? -11.325 15.825 33.082 1.00 95.56 450 LEU A N 1
ATOM 3354 C CA . LEU A 1 450 ? -10.371 14.976 32.361 1.00 95.56 450 LEU A CA 1
ATOM 3355 C C . LEU A 1 450 ? -8.976 15.602 32.276 1.00 95.56 450 LEU A C 1
ATOM 3357 O O . LEU A 1 450 ? -7.984 14.928 32.553 1.00 95.56 450 LEU A O 1
ATOM 3361 N N . LYS A 1 451 ? -8.893 16.888 31.917 1.00 93.88 451 LYS A N 1
ATOM 3362 C CA . LYS A 1 451 ? -7.627 17.628 31.810 1.00 93.88 451 LYS A CA 1
ATOM 3363 C C . LYS A 1 451 ? -6.892 17.734 33.156 1.00 93.88 451 LYS A C 1
ATOM 3365 O O . LYS A 1 451 ? -5.759 17.257 33.222 1.00 93.88 451 LYS A O 1
ATOM 3370 N N . PRO A 1 452 ? -7.473 18.315 34.225 1.00 95.38 452 PRO A N 1
ATOM 3371 C CA . PRO A 1 452 ? -6.779 18.453 35.507 1.00 95.38 452 PRO A CA 1
ATOM 3372 C C . PRO A 1 452 ? -6.438 17.100 36.145 1.00 95.38 452 PRO A C 1
ATOM 3374 O O . PRO A 1 452 ? -5.326 16.932 36.648 1.00 95.38 452 PRO A O 1
ATOM 3377 N N . PHE A 1 453 ? -7.337 16.110 36.071 1.00 96.88 453 PHE A N 1
ATOM 3378 C CA . PHE A 1 453 ? -7.068 14.770 36.598 1.00 96.88 453 PHE A CA 1
ATOM 3379 C C . PHE A 1 453 ? -5.961 14.058 35.815 1.00 96.88 453 PHE A C 1
ATOM 3381 O O . PHE A 1 453 ? -5.002 13.563 36.407 1.00 96.88 453 PHE A O 1
ATOM 3388 N N . GLY A 1 454 ? -6.041 14.067 34.481 1.00 96.44 454 GLY A N 1
ATOM 3389 C CA . GLY A 1 454 ? -5.020 13.482 33.615 1.00 96.44 454 GLY A CA 1
ATOM 3390 C C . GLY A 1 454 ? -3.648 14.128 33.809 1.00 96.44 454 GLY A C 1
ATOM 3391 O O . GLY A 1 454 ? -2.644 13.425 33.842 1.00 96.44 454 GLY A O 1
ATOM 3392 N N . GLN A 1 455 ? -3.587 15.448 34.020 1.00 95.44 455 GLN A N 1
ATOM 3393 C CA . GLN A 1 455 ? -2.340 16.144 34.354 1.00 95.44 455 GLN A CA 1
ATOM 3394 C C . GLN A 1 455 ? -1.775 15.723 35.715 1.00 95.44 455 GLN A C 1
ATOM 3396 O O . GLN A 1 455 ? -0.559 15.596 35.845 1.00 95.44 455 GLN A O 1
ATOM 3401 N N . ALA A 1 456 ? -2.623 15.526 36.729 1.00 96.50 456 ALA A N 1
ATOM 3402 C CA . ALA A 1 456 ? -2.181 15.080 38.049 1.00 96.50 456 ALA A CA 1
ATOM 3403 C C . ALA A 1 456 ? -1.592 13.661 37.995 1.00 96.50 456 ALA A C 1
ATOM 3405 O O . ALA A 1 456 ? -0.500 13.435 38.513 1.00 96.50 456 ALA A O 1
ATOM 3406 N N . VAL A 1 457 ? -2.267 12.736 37.302 1.00 97.56 457 VAL A N 1
ATOM 3407 C CA . VAL A 1 457 ? -1.778 11.366 37.066 1.00 97.56 457 VAL A CA 1
ATOM 3408 C C . VAL A 1 457 ? -0.492 11.380 36.236 1.00 97.56 457 VAL A C 1
ATOM 3410 O O . VAL A 1 457 ? 0.510 10.781 36.629 1.00 97.56 457 VAL A O 1
ATOM 3413 N N . GLY A 1 458 ? -0.492 12.118 35.124 1.00 96.81 458 GLY A N 1
ATOM 3414 C CA . GLY A 1 458 ? 0.622 12.169 34.180 1.00 96.81 458 GLY A CA 1
ATOM 3415 C C . GLY A 1 458 ? 1.929 12.647 34.809 1.00 96.81 458 GLY A C 1
ATOM 3416 O O . GLY A 1 458 ? 2.980 12.077 34.532 1.00 96.81 458 GLY A O 1
ATOM 3417 N N . ARG A 1 459 ? 1.880 13.627 35.724 1.00 97.00 459 ARG A N 1
ATOM 3418 C CA . ARG A 1 459 ? 3.074 14.102 36.453 1.00 97.00 459 ARG A CA 1
ATOM 3419 C C . ARG A 1 459 ? 3.755 13.011 37.280 1.00 97.00 459 ARG A C 1
ATOM 3421 O O . ARG A 1 459 ? 4.968 13.062 37.440 1.00 97.00 459 ARG A O 1
ATOM 3428 N N . LEU A 1 460 ? 2.992 12.057 37.811 1.00 97.25 460 LEU A N 1
ATOM 3429 C CA . LEU A 1 460 ? 3.512 10.984 38.662 1.00 97.25 460 LEU A CA 1
ATOM 3430 C C . LEU A 1 460 ? 3.996 9.777 37.846 1.00 97.25 460 LEU A C 1
ATOM 3432 O O . LEU A 1 460 ? 4.939 9.097 38.249 1.00 97.25 460 LEU A O 1
ATOM 3436 N N . LEU A 1 461 ? 3.367 9.517 36.695 1.00 97.31 461 LEU A N 1
ATOM 3437 C CA . LEU A 1 461 ? 3.669 8.367 35.837 1.00 97.31 461 LEU A CA 1
ATOM 3438 C C . LEU A 1 461 ? 4.564 8.683 34.634 1.00 97.31 461 LEU A C 1
ATOM 3440 O O . LEU A 1 461 ? 4.951 7.755 33.926 1.00 97.31 461 LEU A O 1
ATOM 3444 N N . ALA A 1 462 ? 4.943 9.938 34.397 1.00 95.88 462 ALA A N 1
ATOM 3445 C CA . ALA A 1 462 ? 5.824 10.288 33.284 1.00 95.88 462 ALA A CA 1
ATOM 3446 C C . ALA A 1 462 ? 7.168 9.536 33.343 1.00 95.88 462 ALA A C 1
ATOM 3448 O O . ALA A 1 462 ? 7.749 9.351 34.416 1.00 95.88 462 ALA A O 1
ATOM 3449 N N . THR A 1 463 ? 7.647 9.108 32.175 1.00 92.88 463 THR A N 1
ATOM 3450 C CA . THR A 1 463 ? 8.982 8.530 31.922 1.00 92.88 463 THR A CA 1
ATOM 3451 C C . THR A 1 463 ? 9.538 9.083 30.609 1.00 92.88 463 THR A C 1
ATOM 3453 O O . THR A 1 463 ? 8.842 9.799 29.889 1.00 92.88 463 THR A O 1
ATOM 3456 N N . GLY A 1 464 ? 10.784 8.742 30.259 1.00 87.31 464 GLY A N 1
ATOM 3457 C CA . GLY A 1 464 ? 11.375 9.146 28.977 1.00 87.31 464 GLY A CA 1
ATOM 3458 C C . GLY A 1 464 ? 10.619 8.612 27.750 1.00 87.31 464 GLY A C 1
ATOM 3459 O O . GLY A 1 464 ? 10.464 9.332 26.768 1.00 87.31 464 GLY A O 1
ATOM 3460 N N . ASP A 1 465 ? 10.106 7.382 27.816 1.00 83.25 465 ASP A N 1
ATOM 3461 C CA . ASP A 1 465 ? 9.353 6.709 26.745 1.00 83.25 465 ASP A CA 1
ATOM 3462 C C . ASP A 1 465 ? 7.825 6.923 26.829 1.00 83.25 465 ASP A C 1
ATOM 3464 O O . ASP A 1 465 ? 7.100 6.695 25.858 1.00 83.25 465 ASP A O 1
ATOM 3468 N N . ASN A 1 466 ? 7.326 7.419 27.964 1.00 89.88 466 ASN A N 1
ATOM 3469 C CA . ASN A 1 466 ? 5.938 7.828 28.184 1.00 89.88 466 ASN A CA 1
ATOM 3470 C C . ASN A 1 466 ? 5.891 9.226 28.835 1.00 89.88 466 ASN A C 1
ATOM 3472 O O . ASN A 1 466 ? 5.502 9.368 29.998 1.00 89.88 466 ASN A O 1
ATOM 3476 N N . PRO A 1 467 ? 6.264 10.293 28.105 1.00 91.25 467 PRO A N 1
ATOM 3477 C CA . PRO A 1 467 ? 6.424 11.632 28.682 1.00 91.25 467 PRO A CA 1
ATOM 3478 C C . PRO A 1 467 ? 5.108 12.265 29.148 1.00 91.25 467 PRO A C 1
ATOM 3480 O O . PRO A 1 467 ? 5.114 13.167 29.979 1.00 91.25 467 PRO A O 1
ATOM 3483 N N . ARG A 1 468 ? 3.965 11.796 28.630 1.00 93.69 468 ARG A N 1
ATOM 3484 C CA . ARG A 1 468 ? 2.636 12.234 29.084 1.00 93.69 468 ARG A CA 1
ATOM 3485 C C . ARG A 1 468 ? 2.152 11.484 30.330 1.00 93.69 468 ARG A C 1
ATOM 3487 O O . ARG A 1 468 ? 1.143 11.887 30.901 1.00 93.69 468 ARG A O 1
ATOM 3494 N N . GLY A 1 469 ? 2.846 10.418 30.737 1.00 96.31 469 GLY A N 1
ATOM 3495 C CA . GLY A 1 469 ? 2.508 9.615 31.909 1.00 96.31 469 GLY A CA 1
ATOM 3496 C C . GLY A 1 469 ? 1.131 8.960 31.824 1.00 96.31 469 GLY A C 1
ATOM 3497 O O . GLY A 1 469 ? 0.421 8.890 32.825 1.00 96.31 469 GLY A O 1
ATOM 3498 N N . TYR A 1 470 ? 0.717 8.514 30.634 1.00 97.25 470 TYR A N 1
ATOM 3499 C CA . TYR A 1 470 ? -0.543 7.781 30.513 1.00 97.25 470 TYR A CA 1
ATOM 3500 C C . TYR A 1 470 ? -0.437 6.428 31.237 1.00 97.25 470 TYR A C 1
ATOM 3502 O O . TYR A 1 470 ? 0.539 5.719 30.988 1.00 97.25 470 TYR A O 1
ATOM 3510 N N . PRO A 1 471 ? -1.407 6.030 32.078 1.00 98.06 471 PRO A N 1
ATOM 3511 C CA . PRO A 1 471 ? -1.404 4.713 32.707 1.00 98.06 471 PRO A CA 1
ATOM 3512 C C . PRO A 1 471 ? -1.527 3.599 31.668 1.00 98.06 471 PRO A C 1
ATOM 3514 O O . PRO A 1 471 ? -2.383 3.665 30.782 1.00 98.06 471 PRO A O 1
ATOM 3517 N N . ASP A 1 472 ? -0.712 2.560 31.802 1.00 98.19 472 ASP A N 1
ATOM 3518 C CA . ASP A 1 472 ? -0.823 1.340 31.004 1.00 98.19 472 ASP A CA 1
ATOM 3519 C C . ASP A 1 472 ? -2.008 0.487 31.484 1.00 98.19 472 ASP A C 1
ATOM 3521 O O . ASP A 1 472 ? -2.737 -0.080 30.669 1.00 98.19 472 ASP A O 1
ATOM 3525 N N . VAL A 1 473 ? -2.243 0.445 32.801 1.00 98.75 473 VAL A N 1
ATOM 3526 C CA . VAL A 1 473 ? -3.376 -0.263 33.412 1.00 98.75 473 VAL A CA 1
ATOM 3527 C C . VAL A 1 473 ? -4.090 0.635 34.418 1.00 98.75 473 VAL A C 1
ATOM 3529 O O . VAL A 1 473 ? -3.462 1.345 35.201 1.00 98.75 473 VAL A O 1
ATOM 3532 N N . ILE A 1 474 ? -5.420 0.593 34.417 1.00 98.81 474 ILE A N 1
ATOM 3533 C CA . ILE A 1 474 ? -6.257 1.258 35.419 1.00 98.81 474 ILE A CA 1
ATOM 3534 C C . ILE A 1 474 ? -7.168 0.220 36.057 1.00 98.81 474 ILE A C 1
ATOM 3536 O O . ILE A 1 474 ? -7.945 -0.428 35.359 1.00 98.81 474 ILE A O 1
ATOM 3540 N N . VAL A 1 475 ? -7.094 0.082 37.375 1.00 98.50 475 VAL A N 1
ATOM 3541 C CA . VAL A 1 475 ? -8.013 -0.742 38.161 1.00 98.50 475 VAL A CA 1
ATOM 3542 C C . VAL A 1 475 ? -9.233 0.103 38.511 1.00 98.50 475 VAL A C 1
ATOM 3544 O O . VAL A 1 475 ? -9.194 0.920 39.434 1.00 98.50 475 VAL A O 1
ATOM 3547 N N . GLU A 1 476 ? -10.301 -0.077 37.736 1.00 97.19 476 GLU A N 1
ATOM 3548 C CA . GLU A 1 476 ? -11.624 0.472 38.032 1.00 97.19 476 GLU A CA 1
ATOM 3549 C C . GLU A 1 476 ? -12.364 -0.398 39.061 1.00 97.19 476 GLU A C 1
ATOM 3551 O O . GLU A 1 476 ? -12.020 -1.555 39.321 1.00 97.19 476 GLU A O 1
ATOM 3556 N N . ARG A 1 477 ? -13.394 0.187 39.663 1.00 94.69 477 ARG A N 1
ATOM 3557 C CA . ARG A 1 477 ? -14.096 -0.274 40.850 1.00 94.69 477 ARG A CA 1
ATOM 3558 C C . ARG A 1 477 ? -15.597 -0.257 40.603 1.00 94.69 477 ARG A C 1
ATOM 3560 O O . ARG A 1 477 ? -16.135 0.672 40.005 1.00 94.69 477 ARG A O 1
ATOM 3567 N N . ALA A 1 478 ? -16.292 -1.286 41.083 1.00 91.69 478 ALA A N 1
ATOM 3568 C CA . ALA A 1 478 ? -17.722 -1.476 40.805 1.00 91.69 478 ALA A CA 1
ATOM 3569 C C . ALA A 1 478 ? -18.635 -0.432 41.483 1.00 91.69 478 ALA A C 1
ATOM 3571 O O . ALA A 1 478 ? -19.785 -0.249 41.079 1.00 91.69 478 ALA A O 1
ATOM 3572 N N . GLY A 1 479 ? -18.125 0.252 42.514 1.00 90.50 479 GLY A N 1
ATOM 3573 C CA . GLY A 1 479 ? -18.851 1.255 43.294 1.00 90.50 479 GLY A CA 1
ATOM 3574 C C . GLY A 1 479 ? -19.028 2.625 42.628 1.00 90.50 479 GLY A C 1
ATOM 3575 O O . GLY A 1 479 ? -19.621 3.503 43.250 1.00 90.50 479 GLY A O 1
ATOM 3576 N N . GLN A 1 480 ? -18.527 2.838 41.406 1.00 92.19 480 GLN A N 1
ATOM 3577 C CA . GLN A 1 480 ? -18.618 4.118 40.691 1.00 92.19 480 GLN A CA 1
ATOM 3578 C C . GLN A 1 480 ? -18.815 3.931 39.176 1.00 92.19 480 GLN A C 1
ATOM 3580 O O . GLN A 1 480 ? -18.582 2.850 38.640 1.00 92.19 480 GLN A O 1
ATOM 3585 N N . ASP A 1 481 ? -19.220 4.997 38.478 1.00 93.62 481 ASP A N 1
ATOM 3586 C CA . ASP A 1 481 ? -19.324 5.038 37.011 1.00 93.62 481 ASP A CA 1
ATOM 3587 C C . ASP A 1 481 ? -18.338 6.067 36.435 1.00 93.62 481 ASP A C 1
ATOM 3589 O O . ASP A 1 481 ? -18.715 7.113 35.910 1.00 93.62 481 ASP A O 1
ATOM 3593 N N . THR A 1 482 ? -17.038 5.781 36.559 1.00 95.38 482 THR A N 1
ATOM 3594 C CA . THR A 1 482 ? -15.968 6.665 36.057 1.00 95.38 482 THR A CA 1
ATOM 3595 C C . THR A 1 482 ? -15.188 6.056 34.896 1.00 95.38 482 THR A C 1
ATOM 3597 O O . THR A 1 482 ? -14.106 6.528 34.535 1.00 95.38 482 THR A O 1
ATOM 3600 N N . LEU A 1 483 ? -15.756 5.034 34.251 1.00 97.00 483 LEU A N 1
ATOM 3601 C CA . LEU A 1 483 ? -15.141 4.342 33.122 1.00 97.00 483 LEU A CA 1
ATOM 3602 C C . LEU A 1 483 ? -14.828 5.299 31.960 1.00 97.00 483 LEU A C 1
ATOM 3604 O O . LEU A 1 483 ? -13.780 5.170 31.326 1.00 97.00 483 LEU A O 1
ATOM 3608 N N . GLY A 1 484 ? -15.671 6.307 31.718 1.00 96.12 484 GLY A N 1
ATOM 3609 C CA . GLY A 1 484 ? -15.389 7.393 30.773 1.00 96.12 484 GLY A CA 1
ATOM 3610 C C . GLY A 1 484 ? -14.092 8.153 31.088 1.00 96.12 484 GLY A C 1
ATOM 3611 O O . GLY A 1 484 ? -13.277 8.369 30.191 1.00 96.12 484 GLY A O 1
ATOM 3612 N N . THR A 1 485 ? -13.840 8.470 32.364 1.00 97.06 485 THR A N 1
ATOM 3613 C CA . THR A 1 485 ? -12.596 9.121 32.813 1.00 97.06 485 THR A CA 1
ATOM 3614 C C . THR A 1 485 ? -11.405 8.187 32.630 1.00 97.06 485 THR A C 1
ATOM 3616 O O . THR A 1 485 ? -10.391 8.567 32.045 1.00 97.06 485 THR A O 1
ATOM 3619 N N . SER A 1 486 ? -11.537 6.947 33.103 1.00 98.00 486 SER A N 1
ATOM 3620 C CA . SER A 1 486 ? -10.470 5.943 33.086 1.00 98.00 486 SER A CA 1
ATOM 3621 C C . SER A 1 486 ? -10.047 5.608 31.661 1.00 98.00 486 SER A C 1
ATOM 3623 O O . SER A 1 486 ? -8.868 5.681 31.318 1.00 98.00 486 SER A O 1
ATOM 3625 N N . THR A 1 487 ? -11.010 5.341 30.780 1.00 97.75 487 THR A N 1
ATOM 3626 C CA . THR A 1 487 ? -10.712 5.118 29.366 1.00 97.75 487 THR A CA 1
ATOM 3627 C C . THR A 1 487 ? -10.074 6.346 28.730 1.00 97.75 487 THR A C 1
ATOM 3629 O O . THR A 1 487 ? -9.238 6.165 27.854 1.00 97.75 487 THR A O 1
ATOM 3632 N N . PHE A 1 488 ? -10.405 7.585 29.117 1.00 96.25 488 PHE A N 1
ATOM 3633 C CA . PHE A 1 488 ? -9.771 8.798 28.570 1.00 96.25 488 PHE A CA 1
ATOM 3634 C C . PHE A 1 488 ? -8.281 8.870 28.884 1.00 96.25 488 PHE A C 1
ATOM 3636 O O . PHE A 1 488 ? -7.474 9.042 27.969 1.00 96.25 488 PHE A O 1
ATOM 3643 N N . ILE A 1 489 ? -7.909 8.681 30.149 1.00 96.94 489 ILE A N 1
ATOM 3644 C CA . ILE A 1 489 ? -6.513 8.826 30.573 1.00 96.94 489 ILE A CA 1
ATOM 3645 C C . ILE A 1 489 ? -5.654 7.594 30.274 1.00 96.94 489 ILE A C 1
ATOM 3647 O O . ILE A 1 489 ? -4.440 7.739 30.190 1.00 96.94 489 ILE A O 1
ATOM 3651 N N . ALA A 1 490 ? -6.244 6.408 30.082 1.00 97.69 490 ALA A N 1
ATOM 3652 C CA . ALA A 1 490 ? -5.504 5.195 29.732 1.00 97.69 490 ALA A CA 1
ATOM 3653 C C . ALA A 1 490 ? -4.656 5.382 28.462 1.00 97.69 490 ALA A C 1
ATOM 3655 O O . ALA A 1 490 ? -5.066 6.063 27.513 1.00 97.69 490 ALA A O 1
ATOM 3656 N N . ARG A 1 491 ? -3.485 4.741 28.426 1.00 95.94 491 ARG A N 1
ATOM 3657 C CA . ARG A 1 491 ? -2.528 4.837 27.321 1.00 95.94 491 ARG A CA 1
ATOM 3658 C C . ARG A 1 491 ? -3.180 4.462 25.985 1.00 95.94 491 ARG A C 1
ATOM 3660 O O . ARG A 1 491 ? -3.804 3.405 25.888 1.00 95.94 491 ARG A O 1
ATOM 3667 N N . PRO A 1 492 ? -3.054 5.297 24.940 1.00 94.25 492 PRO A N 1
ATOM 3668 C CA . PRO A 1 492 ? -3.494 4.918 23.605 1.00 94.25 492 PRO A CA 1
ATOM 3669 C C . PRO A 1 492 ? -2.800 3.641 23.114 1.00 94.25 492 PRO A C 1
ATOM 3671 O O . PRO A 1 492 ? -1.606 3.445 23.344 1.00 94.25 492 PRO A O 1
ATOM 3674 N N . PHE A 1 493 ? -3.560 2.815 22.404 1.00 92.31 493 PHE A N 1
ATOM 3675 C CA . PHE A 1 493 ? -3.208 1.566 21.721 1.00 92.31 493 PHE A CA 1
ATOM 3676 C C . PHE A 1 493 ? -2.912 0.352 22.602 1.00 92.31 493 PHE A C 1
ATOM 3678 O O . PHE A 1 493 ? -3.298 -0.758 22.248 1.00 92.31 493 PHE A O 1
ATOM 3685 N N . THR A 1 494 ? -2.265 0.537 23.751 1.00 92.00 494 THR A N 1
ATOM 3686 C CA . THR A 1 494 ? -1.890 -0.579 24.641 1.00 92.00 494 THR A CA 1
ATOM 3687 C C . THR A 1 494 ? -2.660 -0.596 25.961 1.00 92.00 494 THR A C 1
ATOM 3689 O O . THR A 1 494 ? -2.739 -1.644 26.613 1.00 92.00 494 THR A O 1
ATOM 3692 N N . GLY A 1 495 ? -3.248 0.542 26.343 1.00 96.62 495 GLY A N 1
ATOM 3693 C CA . GLY A 1 495 ? -3.859 0.749 27.648 1.00 96.62 495 GLY A CA 1
ATOM 3694 C C . GLY A 1 495 ? -5.071 -0.138 27.912 1.00 96.62 495 GLY A C 1
ATOM 3695 O O . GLY A 1 495 ? -5.893 -0.403 27.025 1.00 96.62 495 GLY A O 1
ATOM 3696 N N . ALA A 1 496 ? -5.195 -0.568 29.165 1.00 98.44 496 ALA A N 1
ATOM 3697 C CA . ALA A 1 496 ? -6.297 -1.391 29.635 1.00 98.44 496 ALA A CA 1
ATOM 3698 C C . ALA A 1 496 ? -6.955 -0.820 30.899 1.00 98.44 496 ALA A C 1
ATOM 3700 O O . ALA A 1 496 ? -6.293 -0.288 31.787 1.00 98.44 496 ALA A O 1
ATOM 3701 N N . VAL A 1 497 ? -8.272 -0.982 30.996 1.00 98.69 497 VAL A N 1
ATOM 3702 C CA . VAL A 1 497 ? -9.046 -0.771 32.223 1.00 98.69 497 VAL A CA 1
ATOM 3703 C C . VAL A 1 497 ? -9.537 -2.132 32.704 1.00 98.69 497 VAL A C 1
ATOM 3705 O O . VAL A 1 497 ? -10.088 -2.894 31.911 1.00 98.69 497 VAL A O 1
ATOM 3708 N N . VAL A 1 498 ? -9.332 -2.460 33.976 1.00 98.56 498 VAL A N 1
ATOM 3709 C CA . VAL A 1 498 ? -9.703 -3.755 34.560 1.00 98.56 498 VAL A CA 1
ATOM 3710 C C . VAL A 1 498 ? -10.648 -3.571 35.742 1.00 98.56 498 VAL A C 1
ATOM 3712 O O . VAL A 1 498 ? -10.475 -2.644 36.527 1.00 98.56 498 VAL A O 1
ATOM 3715 N N . TYR A 1 499 ? -11.617 -4.474 35.884 1.00 97.62 499 TYR A N 1
ATOM 3716 C CA . TYR A 1 499 ? -12.464 -4.609 37.074 1.00 97.62 499 TYR A CA 1
ATOM 3717 C C . TYR A 1 499 ? -12.133 -5.913 37.807 1.00 97.62 499 TYR A C 1
ATOM 3719 O O . TYR A 1 499 ? -11.939 -6.949 37.171 1.00 97.62 499 TYR A O 1
ATOM 3727 N N . LEU A 1 500 ? -12.108 -5.869 39.141 1.00 95.69 500 LEU A N 1
ATOM 3728 C CA . LEU A 1 500 ? -11.881 -7.045 40.003 1.00 95.69 500 LEU A CA 1
ATOM 3729 C C . LEU A 1 500 ? -13.187 -7.562 40.629 1.00 95.69 500 LEU A C 1
ATOM 3731 O O . LEU A 1 500 ? -13.390 -8.760 40.836 1.00 95.69 500 LEU A O 1
ATOM 3735 N N . GLU A 1 501 ? -14.081 -6.630 40.946 1.00 91.94 501 GLU A N 1
ATOM 3736 C CA . GLU A 1 501 ? -15.326 -6.859 41.673 1.00 91.94 501 GLU A CA 1
ATOM 3737 C C . GLU A 1 501 ? -16.478 -7.256 40.729 1.00 91.94 501 GLU A C 1
ATOM 3739 O O . GLU A 1 501 ? -16.448 -6.921 39.538 1.00 91.94 501 GLU A O 1
ATOM 3744 N N . PRO A 1 502 ? -17.530 -7.913 41.250 1.00 89.56 502 PRO A N 1
ATOM 3745 C CA . PRO A 1 502 ? -18.785 -8.085 40.527 1.00 89.56 502 PRO A CA 1
ATOM 3746 C C . PRO A 1 502 ? -19.393 -6.741 40.122 1.00 89.56 502 PRO A C 1
ATOM 3748 O O . PRO A 1 502 ? -19.415 -5.791 40.901 1.00 89.56 502 PRO A O 1
ATOM 3751 N N . THR A 1 503 ? -19.908 -6.671 38.895 1.00 89.56 503 THR A N 1
ATOM 3752 C CA . THR A 1 503 ? -20.514 -5.452 38.325 1.00 89.56 503 THR A CA 1
ATOM 3753 C C . THR A 1 503 ? -21.978 -5.666 37.932 1.00 89.56 503 THR A C 1
ATOM 3755 O O . THR A 1 503 ? -22.561 -4.845 37.225 1.00 89.56 503 THR A O 1
ATOM 3758 N N . ASP A 1 504 ? -22.598 -6.767 38.367 1.00 88.06 504 ASP A N 1
ATOM 3759 C CA . ASP A 1 504 ? -23.979 -7.092 38.018 1.00 88.06 504 ASP A CA 1
ATOM 3760 C C . ASP A 1 504 ? -24.962 -5.992 38.444 1.00 88.06 504 ASP A C 1
ATOM 3762 O O . ASP A 1 504 ? -24.880 -5.413 39.526 1.00 88.06 504 ASP A O 1
ATOM 3766 N N . GLY A 1 505 ? -25.862 -5.628 37.526 1.00 83.75 505 GLY A N 1
ATOM 3767 C CA . GLY A 1 505 ? -26.842 -4.554 37.733 1.00 83.75 505 GLY A CA 1
ATOM 3768 C C . GLY A 1 505 ? -26.254 -3.134 37.792 1.00 83.75 505 GLY A C 1
ATOM 3769 O O . GLY A 1 505 ? -27.012 -2.157 37.866 1.00 83.75 505 GLY A O 1
ATOM 3770 N N . ARG A 1 506 ? -24.924 -2.982 37.717 1.00 89.00 506 ARG A N 1
ATOM 3771 C CA . ARG A 1 506 ? -24.249 -1.682 37.676 1.00 89.00 506 ARG A CA 1
ATOM 3772 C C . ARG A 1 506 ? -24.172 -1.185 36.243 1.00 89.00 506 ARG A C 1
ATOM 3774 O O . ARG A 1 506 ? -23.660 -1.865 35.359 1.00 89.00 506 ARG A O 1
ATOM 3781 N N . ARG A 1 507 ? -24.697 0.020 36.028 1.00 93.00 507 ARG A N 1
ATOM 3782 C CA . ARG A 1 507 ? -24.533 0.749 34.772 1.00 93.00 507 ARG A CA 1
ATOM 3783 C C . ARG A 1 507 ? -23.134 1.346 34.744 1.00 93.00 507 ARG A C 1
ATOM 3785 O O . ARG A 1 507 ? -22.752 2.001 35.708 1.00 93.00 507 ARG A O 1
ATOM 3792 N N . VAL A 1 508 ? -22.439 1.174 33.627 1.00 93.94 508 VAL A N 1
ATOM 3793 C CA . VAL A 1 508 ? -21.218 1.924 33.319 1.00 93.94 508 VAL A CA 1
ATOM 3794 C C . VAL A 1 508 ? -21.346 2.607 31.966 1.00 93.94 508 VAL A C 1
ATOM 3796 O O . VAL A 1 508 ? -22.095 2.147 31.096 1.00 93.94 508 VAL A O 1
ATOM 3799 N N . SER A 1 509 ? -20.628 3.713 31.799 1.00 95.31 509 SER A N 1
ATOM 3800 C CA . SER A 1 509 ? -20.667 4.542 30.600 1.00 95.31 509 SER A CA 1
ATOM 3801 C C . SER A 1 509 ? -19.280 4.992 30.151 1.00 95.31 509 SER A C 1
ATOM 3803 O O . SER A 1 509 ? -18.391 5.254 30.963 1.00 95.31 509 SER A O 1
ATOM 3805 N N . PHE A 1 510 ? -19.077 5.070 28.837 1.00 97.06 510 PHE A N 1
ATOM 3806 C CA . PHE A 1 510 ? -17.828 5.566 28.263 1.00 97.06 510 PHE A CA 1
ATOM 3807 C C . PHE A 1 510 ? -18.029 6.165 26.871 1.00 97.06 510 PHE A C 1
ATOM 3809 O O . PHE A 1 510 ? -19.019 5.900 26.187 1.00 97.06 510 PHE A O 1
ATOM 3816 N N . TYR A 1 511 ? -17.058 6.979 26.456 1.00 96.19 511 TYR A N 1
ATOM 3817 C CA . TYR A 1 511 ? -17.038 7.618 25.147 1.00 96.19 511 TYR A CA 1
ATOM 3818 C C . TYR A 1 511 ? -16.369 6.703 24.120 1.00 96.19 511 TYR A C 1
ATOM 3820 O O . TYR A 1 511 ? -15.167 6.428 24.194 1.00 96.19 511 TYR A O 1
ATOM 3828 N N . ALA A 1 512 ? -17.153 6.220 23.163 1.00 96.50 512 ALA A N 1
ATOM 3829 C CA . ALA A 1 512 ? -16.759 5.164 22.241 1.00 96.50 512 ALA A CA 1
ATOM 3830 C C . ALA A 1 512 ? -15.516 5.462 21.386 1.00 96.50 512 ALA A C 1
ATOM 3832 O O . ALA A 1 512 ? -14.632 4.595 21.359 1.00 96.50 512 ALA A O 1
ATOM 3833 N N . PRO A 1 513 ? -15.371 6.649 20.750 1.00 93.88 513 PRO A N 1
ATOM 3834 C CA . PRO A 1 513 ? -14.208 6.945 19.909 1.00 93.88 513 PRO A CA 1
ATOM 3835 C C . PRO A 1 513 ? -12.890 6.807 20.664 1.00 93.88 513 PRO A C 1
ATOM 3837 O O . PRO A 1 513 ? -11.898 6.311 20.140 1.00 93.88 513 PRO A O 1
ATOM 3840 N N . ASN A 1 514 ? -12.884 7.177 21.943 1.00 93.19 514 ASN A N 1
ATOM 3841 C CA . ASN A 1 514 ? -11.685 7.102 22.757 1.00 93.19 514 ASN A CA 1
ATOM 3842 C C . ASN A 1 514 ? -11.259 5.653 23.079 1.00 93.19 514 ASN A C 1
ATOM 3844 O O . ASN A 1 514 ? -10.088 5.418 23.366 1.00 93.19 514 ASN A O 1
ATOM 3848 N N . VAL A 1 515 ? -12.165 4.679 22.973 1.00 97.38 515 VAL A N 1
ATOM 3849 C CA . VAL A 1 515 ? -11.841 3.258 23.139 1.00 97.38 515 VAL A CA 1
ATOM 3850 C C . VAL A 1 515 ? -11.473 2.622 21.802 1.00 97.38 515 VAL A C 1
ATOM 3852 O O . VAL A 1 515 ? -10.374 2.083 21.692 1.00 97.38 515 VAL A O 1
ATOM 3855 N N . TRP A 1 516 ? -12.331 2.702 20.776 1.00 95.44 516 TRP A N 1
ATOM 3856 C CA . TRP A 1 516 ? -12.062 1.990 19.521 1.00 95.44 516 TRP A CA 1
ATOM 3857 C C . TRP A 1 516 ? -10.901 2.603 18.735 1.00 95.44 516 TRP A C 1
ATOM 3859 O O . TRP A 1 516 ? -9.983 1.867 18.380 1.00 95.44 516 TRP A O 1
ATOM 3869 N N . MET A 1 517 ? -10.875 3.933 18.534 1.00 92.69 517 MET A N 1
ATOM 3870 C CA . MET A 1 517 ? -9.855 4.600 17.698 1.00 92.69 517 MET A CA 1
ATOM 3871 C C . MET A 1 517 ? -8.451 4.445 18.276 1.00 92.69 517 MET A C 1
ATOM 3873 O O . MET A 1 517 ? -7.466 4.434 17.547 1.00 92.69 517 MET A O 1
ATOM 3877 N N . HIS A 1 518 ? -8.370 4.277 19.595 1.00 94.56 518 HIS A N 1
ATOM 3878 C CA . HIS A 1 518 ? -7.123 4.100 20.320 1.00 94.56 518 HIS A CA 1
ATOM 3879 C C . HIS A 1 518 ? -6.930 2.665 20.815 1.00 94.56 518 HIS A C 1
ATOM 3881 O O . HIS A 1 518 ? -6.159 2.475 21.745 1.00 94.56 518 HIS A O 1
ATOM 3887 N N . GLY A 1 519 ? -7.638 1.669 20.270 1.00 95.12 519 GLY A N 1
ATOM 3888 C CA . GLY A 1 519 ? -7.408 0.251 20.579 1.00 95.12 519 GLY A CA 1
ATOM 3889 C C . GLY A 1 519 ? -7.431 -0.115 22.070 1.00 95.12 519 GLY A C 1
ATOM 3890 O O . GLY A 1 519 ? -6.722 -1.029 22.486 1.00 95.12 519 GLY A O 1
ATOM 3891 N N . LYS A 1 520 ? -8.180 0.620 22.903 1.00 97.56 520 LYS A N 1
ATOM 3892 C CA . LYS A 1 520 ? -8.180 0.408 24.359 1.00 97.56 520 LYS A CA 1
ATOM 3893 C C . LYS A 1 520 ? -9.003 -0.825 24.714 1.00 97.56 520 LYS A C 1
ATOM 3895 O O . LYS A 1 520 ? -9.972 -1.172 24.033 1.00 97.56 520 LYS A O 1
ATOM 3900 N N . ARG A 1 521 ? -8.628 -1.477 25.812 1.00 98.31 521 ARG A N 1
ATOM 3901 C CA . ARG A 1 521 ? -9.260 -2.718 26.281 1.00 98.31 521 ARG A CA 1
ATOM 3902 C C . ARG A 1 521 ? -9.920 -2.492 27.635 1.00 98.31 521 ARG A C 1
ATOM 3904 O O . ARG A 1 521 ? -9.321 -1.881 28.514 1.00 98.31 521 ARG A O 1
ATOM 3911 N N . ILE A 1 522 ? -11.136 -2.990 27.817 1.00 98.56 522 ILE A N 1
ATOM 3912 C CA . ILE A 1 522 ? -11.857 -2.942 29.093 1.00 98.56 522 ILE A CA 1
ATOM 3913 C C . ILE A 1 522 ? -12.182 -4.379 29.481 1.00 98.56 522 ILE A C 1
ATOM 3915 O O . ILE A 1 522 ? -12.936 -5.056 28.781 1.00 98.56 522 ILE A O 1
ATOM 3919 N N . LEU A 1 523 ? -11.581 -4.867 30.559 1.00 98.38 523 LEU A N 1
ATOM 3920 C CA . LEU A 1 523 ? -11.725 -6.246 31.001 1.00 98.38 523 LEU A CA 1
ATOM 3921 C C . LEU A 1 523 ? -12.522 -6.283 32.301 1.00 98.38 523 LEU A C 1
ATOM 3923 O O . LEU A 1 523 ? -12.103 -5.754 33.328 1.00 98.38 523 LEU A O 1
ATOM 3927 N N . PHE A 1 524 ? -13.651 -6.972 32.253 1.00 97.81 524 PHE A N 1
ATOM 3928 C CA . PHE A 1 524 ? -14.401 -7.392 33.425 1.00 97.81 524 PHE A CA 1
ATOM 3929 C C . PHE A 1 524 ? -13.956 -8.807 33.826 1.00 97.81 524 PHE A C 1
ATOM 3931 O O . PHE A 1 524 ? -13.353 -9.521 33.014 1.00 97.81 524 PHE A O 1
ATOM 3938 N N . PRO A 1 525 ? -14.281 -9.274 35.043 1.00 96.19 525 PRO A N 1
ATOM 3939 C CA . PRO A 1 525 ? -13.945 -10.634 35.455 1.00 96.19 525 PRO A CA 1
ATOM 3940 C C . PRO A 1 525 ? -14.465 -11.716 34.496 1.00 96.19 525 PRO A C 1
ATOM 3942 O O . PRO A 1 525 ? -13.762 -12.697 34.235 1.00 96.19 525 PRO A O 1
ATOM 3945 N N . SER A 1 526 ? -15.664 -11.524 33.936 1.00 95.62 526 SER A N 1
ATOM 3946 C CA . SER A 1 526 ? -16.366 -12.515 33.111 1.00 95.62 526 SER A CA 1
ATOM 3947 C C . SER A 1 526 ? -16.494 -12.166 31.626 1.00 95.62 526 SER A C 1
ATOM 3949 O O . SER A 1 526 ? -16.984 -13.004 30.878 1.00 95.62 526 SER A O 1
ATOM 3951 N N . PHE A 1 527 ? -16.068 -10.988 31.163 1.00 97.38 527 PHE A N 1
ATOM 3952 C CA . PHE A 1 527 ? -16.089 -10.635 29.737 1.00 97.38 527 PHE A CA 1
ATOM 3953 C C . PHE A 1 527 ? -15.156 -9.457 29.422 1.00 97.38 527 PHE A C 1
ATOM 3955 O O . PHE A 1 527 ? -14.653 -8.798 30.329 1.00 97.38 527 PHE A O 1
ATOM 3962 N N . ALA A 1 528 ? -14.938 -9.165 28.140 1.00 98.25 528 ALA A N 1
ATOM 3963 C CA . ALA A 1 528 ? -14.129 -8.027 27.706 1.00 98.25 528 ALA A CA 1
ATOM 3964 C C . ALA A 1 528 ? -14.805 -7.195 26.609 1.00 98.25 528 ALA A C 1
ATOM 3966 O O . ALA A 1 528 ? -15.561 -7.714 25.788 1.00 98.25 528 ALA A O 1
ATOM 3967 N N . ILE A 1 529 ? -14.477 -5.906 26.580 1.00 98.50 529 ILE A N 1
ATOM 3968 C CA . ILE A 1 529 ? -14.814 -4.955 25.521 1.00 98.50 529 ILE A CA 1
ATOM 3969 C C . ILE A 1 529 ? -13.504 -4.478 24.909 1.00 98.50 529 ILE A C 1
ATOM 3971 O O . ILE A 1 529 ? -12.632 -3.953 25.604 1.00 98.50 529 ILE A O 1
ATOM 3975 N N . LEU A 1 530 ? -13.363 -4.674 23.608 1.00 98.56 530 LEU A N 1
ATOM 3976 C CA . LEU A 1 530 ? -12.118 -4.493 22.884 1.00 98.56 530 LEU A CA 1
ATOM 3977 C C . LEU A 1 530 ? -12.331 -3.470 21.771 1.00 98.56 530 LEU A C 1
ATOM 3979 O O . LEU A 1 530 ? -13.093 -3.701 20.830 1.00 98.56 530 LEU A O 1
ATOM 3983 N N . GLY A 1 531 ? -11.664 -2.327 21.885 1.00 97.94 531 GLY A N 1
ATOM 3984 C CA . GLY A 1 531 ? -11.613 -1.351 20.811 1.00 97.94 531 GLY A CA 1
ATOM 3985 C C . GLY A 1 531 ? -10.751 -1.850 19.653 1.00 97.94 531 GLY A C 1
ATOM 3986 O O . GLY A 1 531 ? -9.634 -2.314 19.871 1.00 97.94 531 GLY A O 1
ATOM 3987 N N . SER A 1 532 ? -11.245 -1.732 18.423 1.00 96.94 532 SER A N 1
ATOM 3988 C CA . SER A 1 532 ? -10.459 -1.943 17.207 1.00 96.94 532 SER A CA 1
ATOM 3989 C C . SER A 1 532 ? -10.617 -0.754 16.267 1.00 96.94 532 SER A C 1
ATOM 3991 O O . SER A 1 532 ? -11.664 -0.113 16.214 1.00 96.94 532 SER A O 1
ATOM 3993 N N . HIS A 1 533 ? -9.577 -0.463 15.498 1.00 94.88 533 HIS A N 1
ATOM 3994 C CA . HIS A 1 533 ? -9.590 0.592 14.497 1.00 94.88 533 HIS A CA 1
ATOM 3995 C C . HIS A 1 533 ? -8.722 0.183 13.319 1.00 94.88 533 HIS A C 1
ATOM 3997 O O . HIS A 1 533 ? -7.589 -0.259 13.548 1.00 94.88 533 HIS A O 1
ATOM 4003 N N . LEU A 1 534 ? -9.292 0.319 12.114 1.00 95.25 534 LEU A N 1
ATOM 4004 C CA . LEU A 1 534 ? -8.724 -0.030 10.810 1.00 95.25 534 LEU A CA 1
ATOM 4005 C C . LEU A 1 534 ? -7.790 -1.251 10.878 1.00 95.25 534 LEU A C 1
ATOM 4007 O O . LEU A 1 534 ? -8.125 -2.248 11.513 1.00 95.25 534 LEU A O 1
ATOM 4011 N N . SER A 1 535 ? -6.628 -1.170 10.248 1.00 96.81 535 SER A N 1
ATOM 4012 C CA . SER A 1 535 ? -5.546 -2.142 10.286 1.00 96.81 535 SER A CA 1
ATOM 4013 C C . SER A 1 535 ? -4.226 -1.399 10.077 1.00 96.81 535 SER A C 1
ATOM 4015 O O . SER A 1 535 ? -4.217 -0.178 9.949 1.00 96.81 535 SER A O 1
ATOM 4017 N N . ASN A 1 536 ? -3.106 -2.114 10.042 1.00 97.25 536 ASN A N 1
ATOM 4018 C CA . ASN A 1 536 ? -1.882 -1.648 9.396 1.00 97.25 536 ASN A CA 1
ATOM 4019 C C . ASN A 1 536 ? -1.762 -2.236 7.976 1.00 97.25 536 ASN A C 1
ATOM 4021 O O . ASN A 1 536 ? -2.543 -3.105 7.573 1.00 97.25 536 ASN A O 1
ATOM 4025 N N . ALA A 1 537 ? -0.769 -1.768 7.211 1.00 97.00 537 ALA A N 1
ATOM 4026 C CA . ALA A 1 537 ? -0.554 -2.200 5.828 1.00 97.00 537 ALA A CA 1
ATOM 4027 C C . ALA A 1 537 ? -0.227 -3.701 5.706 1.00 97.00 537 ALA A C 1
ATOM 4029 O O . ALA A 1 537 ? -0.606 -4.330 4.722 1.00 97.00 537 ALA A O 1
ATOM 4030 N N . HIS A 1 538 ? 0.424 -4.298 6.713 1.00 96.81 538 HIS A N 1
ATOM 4031 C CA . HIS A 1 538 ? 0.729 -5.731 6.714 1.00 96.81 538 HIS A CA 1
ATOM 4032 C C . HIS A 1 538 ? -0.545 -6.579 6.822 1.00 96.81 538 HIS A C 1
ATOM 4034 O O . HIS A 1 538 ? -0.743 -7.513 6.050 1.00 96.81 538 HIS A O 1
ATOM 4040 N N . GLN A 1 539 ? -1.455 -6.224 7.729 1.00 97.44 539 GLN A N 1
ATOM 4041 C CA . GLN A 1 539 ? -2.765 -6.874 7.848 1.00 97.44 539 GLN A CA 1
ATOM 4042 C C . GLN A 1 539 ? -3.603 -6.715 6.569 1.00 97.44 539 GLN A C 1
ATOM 4044 O O . GLN A 1 539 ? -4.266 -7.661 6.138 1.00 97.44 539 GLN A O 1
ATOM 4049 N N . ALA A 1 540 ? -3.533 -5.552 5.919 1.00 97.50 540 ALA A N 1
ATOM 4050 C CA . ALA A 1 540 ? -4.192 -5.333 4.634 1.00 97.50 540 ALA A CA 1
ATOM 4051 C C . ALA A 1 540 ? -3.577 -6.205 3.515 1.00 97.50 540 ALA A C 1
ATOM 4053 O O . ALA A 1 540 ? -4.307 -6.806 2.725 1.00 97.50 540 ALA A O 1
ATOM 4054 N N . GLU A 1 541 ? -2.250 -6.379 3.490 1.00 96.88 541 GLU A N 1
ATOM 4055 C CA . GLU A 1 541 ? -1.575 -7.326 2.589 1.00 96.88 541 GLU A CA 1
ATOM 4056 C C . GLU A 1 541 ? -2.026 -8.776 2.843 1.00 96.88 541 GLU A C 1
ATOM 4058 O O . GLU A 1 541 ? -2.266 -9.529 1.897 1.00 96.88 541 GLU A O 1
ATOM 4063 N N . MET A 1 542 ? -2.207 -9.172 4.107 1.00 97.06 542 MET A N 1
ATOM 4064 C CA . MET A 1 542 ? -2.729 -10.500 4.451 1.00 97.06 542 MET A CA 1
ATOM 4065 C C . MET A 1 542 ? -4.136 -10.733 3.890 1.00 97.06 542 MET A C 1
ATOM 4067 O O . MET A 1 542 ? -4.424 -11.834 3.416 1.00 97.06 542 MET A O 1
ATOM 4071 N N . CYS A 1 543 ? -4.988 -9.705 3.859 1.00 96.88 543 CYS A N 1
ATOM 4072 C CA . CYS A 1 543 ? -6.298 -9.787 3.210 1.00 96.88 543 CYS A CA 1
ATOM 4073 C C . CYS A 1 543 ? -6.165 -10.057 1.704 1.00 96.88 543 CYS A C 1
ATOM 4075 O O . CYS A 1 543 ? -6.830 -10.955 1.186 1.00 96.88 543 CYS A O 1
ATOM 4077 N N . VAL A 1 544 ? -5.262 -9.349 1.012 1.00 96.62 544 VAL A N 1
ATOM 4078 C CA . VAL A 1 544 ? -4.979 -9.583 -0.418 1.00 96.62 544 VAL A CA 1
ATOM 4079 C C . VAL A 1 544 ? -4.495 -11.016 -0.656 1.00 96.62 544 VAL A C 1
ATOM 4081 O O . VAL A 1 544 ? -5.011 -11.694 -1.541 1.00 96.62 544 VAL A O 1
ATOM 4084 N N . ARG A 1 545 ? -3.598 -11.536 0.190 1.00 96.38 545 ARG A N 1
ATOM 4085 C CA . ARG A 1 545 ? -3.113 -12.926 0.087 1.00 96.38 545 ARG A CA 1
ATOM 4086 C C . ARG A 1 545 ? -4.227 -13.959 0.261 1.00 96.38 545 ARG A C 1
ATOM 4088 O O . ARG A 1 545 ? -4.238 -14.974 -0.434 1.00 96.38 545 ARG A O 1
ATOM 4095 N N . LEU A 1 546 ? -5.172 -13.721 1.172 1.00 96.00 546 LEU A N 1
ATOM 4096 C CA . LEU A 1 546 ? -6.338 -14.594 1.347 1.00 96.00 546 LEU A CA 1
ATOM 4097 C C . LEU A 1 546 ? -7.262 -14.571 0.123 1.00 96.00 546 LEU A C 1
ATOM 4099 O O . LEU A 1 546 ? -7.818 -15.610 -0.239 1.00 96.00 546 LEU A O 1
ATOM 4103 N N . ILE A 1 547 ? -7.402 -13.417 -0.530 1.00 96.00 547 ILE A N 1
ATOM 4104 C CA . ILE A 1 547 ? -8.142 -13.292 -1.790 1.00 96.00 547 ILE A CA 1
ATOM 4105 C C . ILE A 1 547 ? -7.419 -14.059 -2.905 1.00 96.00 547 ILE A C 1
ATOM 4107 O O . ILE A 1 547 ? -8.048 -14.878 -3.573 1.00 96.00 547 ILE A O 1
ATOM 4111 N N . ASP A 1 548 ? -6.105 -13.878 -3.059 1.00 95.94 548 ASP A N 1
ATOM 4112 C CA . ASP A 1 548 ? -5.282 -14.580 -4.059 1.00 95.94 548 ASP A CA 1
ATOM 4113 C C . ASP A 1 548 ? -5.313 -16.105 -3.889 1.00 95.94 548 ASP A C 1
ATOM 4115 O O . ASP A 1 548 ? -5.371 -16.856 -4.871 1.00 95.94 548 ASP A O 1
ATOM 4119 N N . ALA A 1 549 ? -5.348 -16.576 -2.641 1.00 95.81 549 ALA A N 1
ATOM 4120 C CA . ALA A 1 549 ? -5.521 -17.988 -2.312 1.00 95.81 549 ALA A CA 1
ATOM 4121 C C . ALA A 1 549 ? -6.945 -18.507 -2.603 1.00 95.81 549 ALA A C 1
ATOM 4123 O O . ALA A 1 549 ? -7.161 -19.716 -2.665 1.00 95.81 549 ALA A O 1
ATOM 4124 N N . GLY A 1 550 ? -7.921 -17.617 -2.808 1.00 94.19 550 GLY A N 1
ATOM 4125 C CA . GLY A 1 550 ? -9.337 -17.958 -2.961 1.00 94.19 550 GLY A CA 1
ATOM 4126 C C . GLY A 1 550 ? -10.056 -18.264 -1.648 1.00 94.19 550 GLY A C 1
ATOM 4127 O O . GLY A 1 550 ? -11.163 -18.791 -1.682 1.00 94.19 550 GLY A O 1
ATOM 4128 N N . ALA A 1 551 ? -9.441 -17.952 -0.504 1.00 92.88 551 ALA A N 1
ATOM 4129 C CA . ALA A 1 551 ? -10.014 -18.170 0.823 1.00 92.88 551 ALA A CA 1
ATOM 4130 C C . ALA A 1 551 ? -11.059 -17.104 1.195 1.00 92.88 551 ALA A C 1
ATOM 4132 O O . ALA A 1 551 ? -11.981 -17.382 1.959 1.00 92.88 551 ALA A O 1
ATOM 4133 N N . LEU A 1 552 ? -10.930 -15.892 0.645 1.00 91.12 552 LEU A N 1
ATOM 4134 C CA . LEU A 1 552 ? -11.912 -14.815 0.772 1.00 91.12 552 LEU A CA 1
ATOM 4135 C C . LEU A 1 552 ? -12.434 -14.404 -0.606 1.00 91.12 552 LEU A C 1
ATOM 4137 O O . LEU A 1 552 ? -11.669 -14.228 -1.550 1.00 91.12 552 LEU A O 1
ATOM 4141 N N . THR A 1 553 ? -13.751 -14.228 -0.718 1.00 86.50 553 THR A N 1
ATOM 4142 C CA . THR A 1 553 ? -14.417 -13.810 -1.959 1.00 86.50 553 THR A CA 1
ATOM 4143 C C . THR A 1 553 ? -15.021 -12.424 -1.798 1.00 86.50 553 THR A C 1
ATOM 4145 O O . THR A 1 553 ? -15.904 -12.224 -0.959 1.00 86.50 553 THR A O 1
ATOM 4148 N N . ILE A 1 554 ? -14.608 -11.493 -2.654 1.00 90.00 554 ILE A N 1
ATOM 4149 C CA . ILE A 1 554 ? -15.171 -10.142 -2.721 1.00 90.00 554 ILE A CA 1
ATOM 4150 C C . ILE A 1 554 ? -16.481 -10.176 -3.512 1.00 90.00 554 ILE A C 1
ATOM 4152 O O . ILE A 1 554 ? -16.586 -10.860 -4.526 1.00 90.00 554 ILE A O 1
ATOM 4156 N N . HIS A 1 555 ? -17.515 -9.497 -3.013 1.00 82.25 555 HIS A N 1
ATOM 4157 C CA . HIS A 1 555 ? -18.780 -9.370 -3.736 1.00 82.25 555 HIS A CA 1
ATOM 4158 C C . HIS A 1 555 ? -18.641 -8.341 -4.857 1.00 82.25 555 HIS A C 1
ATOM 4160 O O . HIS A 1 555 ? -17.992 -7.313 -4.677 1.00 82.25 555 HIS A O 1
ATOM 4166 N N . ARG A 1 556 ? -19.325 -8.573 -5.978 1.00 88.62 556 ARG A N 1
ATOM 4167 C CA . ARG A 1 556 ? -19.381 -7.609 -7.073 1.00 88.62 556 ARG A CA 1
ATOM 4168 C C . ARG A 1 556 ? -20.031 -6.298 -6.603 1.00 88.62 556 ARG A C 1
ATOM 4170 O O . ARG A 1 556 ? -21.204 -6.326 -6.223 1.00 88.62 556 ARG A O 1
ATOM 4177 N N . PRO A 1 557 ? -19.328 -5.159 -6.621 1.00 91.88 557 PRO A N 1
ATOM 4178 C CA . PRO A 1 557 ? -19.917 -3.903 -6.189 1.00 91.88 557 PRO A CA 1
ATOM 4179 C C . PRO A 1 557 ? -20.907 -3.372 -7.229 1.00 91.88 557 PRO A C 1
ATOM 4181 O O . PRO A 1 557 ? -20.805 -3.677 -8.423 1.00 91.88 557 PRO A O 1
ATOM 4184 N N . VAL A 1 558 ? -21.830 -2.518 -6.789 1.00 93.25 558 VAL A N 1
ATOM 4185 C CA . VAL A 1 558 ? -22.581 -1.654 -7.710 1.00 93.25 558 VAL A CA 1
ATOM 4186 C C . VAL A 1 558 ? -21.623 -0.595 -8.260 1.00 93.25 558 VAL A C 1
ATOM 4188 O O . VAL A 1 558 ? -20.952 0.089 -7.487 1.00 93.25 558 VAL A O 1
ATOM 4191 N N . ILE A 1 559 ? -21.536 -0.485 -9.589 1.00 96.75 559 ILE A N 1
ATOM 4192 C CA . ILE A 1 559 ? -20.628 0.443 -10.276 1.00 96.75 559 ILE A CA 1
ATOM 4193 C C . ILE A 1 559 ? -21.398 1.701 -10.683 1.00 96.75 559 ILE A C 1
ATOM 4195 O O . ILE A 1 559 ? -22.302 1.627 -11.515 1.00 96.75 559 ILE A O 1
ATOM 4199 N N . HIS A 1 560 ? -20.990 2.844 -10.143 1.00 97.38 560 HIS A N 1
ATOM 4200 C CA . HIS A 1 560 ? -21.538 4.165 -10.444 1.00 97.38 560 HIS A CA 1
ATOM 4201 C C . HIS A 1 560 ? -20.679 4.936 -11.449 1.00 97.38 560 HIS A C 1
ATOM 4203 O O . HIS A 1 560 ? -19.461 4.740 -11.538 1.00 97.38 560 HIS A O 1
ATOM 4209 N N . ALA A 1 561 ? -21.310 5.831 -12.208 1.00 96.94 561 ALA A N 1
ATOM 4210 C CA . ALA A 1 561 ? -20.599 6.838 -12.994 1.00 96.94 561 ALA A CA 1
ATOM 4211 C C . ALA A 1 561 ? -20.032 7.946 -12.088 1.00 96.94 561 ALA A C 1
ATOM 4213 O O . ALA A 1 561 ? -20.510 8.158 -10.973 1.00 96.94 561 ALA A O 1
ATOM 4214 N N . TRP A 1 562 ? -19.018 8.670 -12.567 1.00 96.88 562 TRP A N 1
ATOM 4215 C CA . TRP A 1 562 ? -18.355 9.731 -11.802 1.00 96.88 562 TRP A CA 1
ATOM 4216 C C . TRP A 1 562 ? -19.329 10.813 -11.318 1.00 96.88 562 TRP A C 1
ATOM 4218 O O . TRP A 1 562 ? -19.220 11.295 -10.191 1.00 96.88 562 TRP A O 1
ATOM 4228 N N . GLU A 1 563 ? -20.305 11.169 -12.150 1.00 96.88 563 GLU A N 1
ATOM 4229 C CA . GLU A 1 563 ? -21.317 12.192 -11.881 1.00 96.88 563 GLU A CA 1
ATOM 4230 C C . GLU A 1 563 ? -22.310 11.765 -10.787 1.00 96.88 563 GLU A C 1
ATOM 4232 O O . GLU A 1 563 ? -22.931 12.608 -10.143 1.00 96.88 563 GLU A O 1
ATOM 4237 N N . GLU A 1 564 ? -22.438 10.458 -10.546 1.00 97.06 564 GLU A N 1
ATOM 4238 C CA . GLU A 1 564 ? -23.368 9.872 -9.578 1.00 97.06 564 GLU A CA 1
ATOM 4239 C C . GLU A 1 564 ? -22.768 9.760 -8.169 1.00 97.06 564 GLU A C 1
ATOM 4241 O O . GLU A 1 564 ? -23.477 9.376 -7.239 1.00 97.06 564 GLU A O 1
ATOM 4246 N N . LEU A 1 565 ? -21.485 10.098 -7.976 1.00 97.56 565 LEU A N 1
ATOM 4247 C CA . LEU A 1 565 ? -20.764 9.880 -6.714 1.00 97.56 565 LEU A CA 1
ATOM 4248 C C . LEU A 1 565 ? -21.493 10.466 -5.499 1.00 97.56 565 LEU A C 1
ATOM 4250 O O . LEU A 1 565 ? -21.584 9.814 -4.454 1.00 97.56 565 LEU A O 1
ATOM 4254 N N . ALA A 1 566 ? -22.016 11.686 -5.619 1.00 97.88 566 ALA A N 1
ATOM 4255 C CA . ALA A 1 566 ? -22.708 12.351 -4.520 1.00 97.88 566 ALA A CA 1
ATOM 4256 C C . ALA A 1 566 ? -24.030 11.645 -4.159 1.00 97.88 566 ALA A C 1
ATOM 4258 O O . ALA A 1 566 ? -24.332 11.470 -2.979 1.00 97.88 566 ALA A O 1
ATOM 4259 N N . GLU A 1 567 ? -24.784 11.172 -5.158 1.00 97.62 567 GLU A N 1
ATOM 4260 C CA . GLU A 1 567 ? -26.027 10.417 -4.942 1.00 97.62 567 GLU A CA 1
ATOM 4261 C C . GLU A 1 567 ? -25.757 9.011 -4.398 1.00 97.62 567 GLU A C 1
ATOM 4263 O O . GLU A 1 567 ? -26.474 8.533 -3.521 1.00 97.62 567 GLU A O 1
ATOM 4268 N N . ALA A 1 568 ? -24.694 8.359 -4.861 1.00 96.12 568 ALA A N 1
ATOM 4269 C CA . ALA A 1 568 ? -24.279 7.057 -4.359 1.00 96.12 568 ALA A CA 1
ATOM 4270 C C . ALA A 1 568 ? -23.911 7.124 -2.862 1.00 96.12 568 ALA A C 1
ATOM 4272 O O . ALA A 1 568 ? -24.362 6.296 -2.069 1.00 96.12 568 ALA A O 1
ATOM 4273 N N . ASN A 1 569 ? -23.183 8.165 -2.441 1.00 96.94 569 ASN A N 1
ATOM 4274 C CA . ASN A 1 569 ? -22.905 8.412 -1.021 1.00 96.94 569 ASN A CA 1
ATOM 4275 C C . ASN A 1 569 ? -24.163 8.818 -0.228 1.00 96.94 569 ASN A C 1
ATOM 4277 O O . ASN A 1 569 ? -24.283 8.477 0.950 1.00 96.94 569 ASN A O 1
ATOM 4281 N N . GLN A 1 570 ? -25.135 9.489 -0.853 1.00 96.94 570 GLN A N 1
ATOM 4282 C CA . GLN A 1 570 ? -26.434 9.758 -0.226 1.00 96.94 570 GLN A CA 1
ATOM 4283 C C . GLN A 1 570 ? -27.209 8.457 0.038 1.00 96.94 570 GLN A C 1
ATOM 4285 O O . GLN A 1 570 ? -27.757 8.269 1.122 1.00 96.94 570 GLN A O 1
ATOM 4290 N N . ALA A 1 571 ? -27.217 7.522 -0.915 1.00 92.25 571 ALA A N 1
ATOM 4291 C CA . ALA A 1 571 ? -27.841 6.210 -0.746 1.00 92.25 571 ALA A CA 1
ATOM 4292 C C . ALA A 1 571 ? -27.150 5.359 0.338 1.00 92.25 571 ALA A C 1
ATOM 4294 O O . ALA A 1 571 ? -27.810 4.559 1.014 1.00 92.25 571 ALA A O 1
ATOM 4295 N N . LEU A 1 572 ? -25.838 5.542 0.530 1.00 88.69 572 LEU A N 1
ATOM 4296 C CA . LEU A 1 572 ? -25.094 4.972 1.654 1.00 88.69 572 LEU A CA 1
ATOM 4297 C C . LEU A 1 572 ? -25.610 5.519 2.994 1.00 88.69 572 LEU A C 1
ATOM 4299 O O . LEU A 1 572 ? -25.971 4.732 3.869 1.00 88.69 572 LEU A O 1
ATOM 4303 N N . TYR A 1 573 ? -25.726 6.845 3.117 1.00 90.62 573 TYR A N 1
ATOM 4304 C CA . TYR A 1 573 ? -26.248 7.519 4.312 1.00 90.62 573 TYR A CA 1
ATOM 4305 C C . TYR A 1 573 ? -27.702 7.133 4.637 1.00 90.62 573 TYR A C 1
ATOM 4307 O O . TYR A 1 573 ? -28.031 6.841 5.783 1.00 90.62 573 TYR A O 1
ATOM 4315 N N . GLU A 1 574 ? -28.565 7.053 3.624 1.00 90.12 574 GLU A N 1
ATOM 4316 C CA . GLU A 1 574 ? -29.985 6.700 3.772 1.00 90.12 574 GLU A CA 1
ATOM 4317 C C . GLU A 1 574 ? -30.228 5.183 3.872 1.00 90.12 574 GLU A C 1
ATOM 4319 O O . GLU A 1 574 ? -31.376 4.740 3.916 1.00 90.12 574 GLU A O 1
ATOM 4324 N N . ASN A 1 575 ? -29.162 4.368 3.894 1.00 81.19 575 ASN A N 1
ATOM 4325 C CA . ASN A 1 575 ? -29.229 2.904 3.968 1.00 81.19 575 ASN A CA 1
ATOM 4326 C C . ASN A 1 575 ? -30.098 2.274 2.854 1.00 81.19 575 ASN A C 1
ATOM 4328 O O . ASN A 1 575 ? -30.795 1.280 3.074 1.00 81.19 575 ASN A O 1
ATOM 4332 N N . ARG A 1 576 ? -30.060 2.862 1.648 1.00 84.88 576 ARG A N 1
ATOM 4333 C CA . ARG A 1 576 ? -30.790 2.404 0.447 1.00 84.88 576 ARG A CA 1
ATOM 4334 C C . ARG A 1 576 ? -29.986 1.453 -0.447 1.00 84.88 576 ARG A C 1
ATOM 4336 O O . ARG A 1 576 ? -30.499 0.985 -1.459 1.00 84.88 576 ARG A O 1
ATOM 4343 N N . HIS A 1 577 ? -28.731 1.187 -0.107 1.00 77.81 577 HIS A N 1
ATOM 4344 C CA . HIS A 1 577 ? -27.822 0.339 -0.875 1.00 77.81 577 HIS A CA 1
ATOM 4345 C C . HIS A 1 577 ? -27.868 -1.126 -0.409 1.00 77.81 577 HIS A C 1
ATOM 4347 O O . HIS A 1 577 ? -28.341 -1.448 0.683 1.00 77.81 577 HIS A O 1
ATOM 4353 N N . THR A 1 578 ? -27.344 -2.023 -1.247 1.00 68.94 578 THR A N 1
ATOM 4354 C CA . THR A 1 578 ? -27.129 -3.434 -0.897 1.00 68.94 578 THR A CA 1
ATOM 4355 C C . THR A 1 578 ? -25.718 -3.830 -1.319 1.00 68.94 578 THR A C 1
ATOM 4357 O O . THR A 1 578 ? -25.349 -3.606 -2.468 1.00 68.94 578 THR A O 1
ATOM 4360 N N . GLY A 1 579 ? -24.937 -4.426 -0.415 1.00 74.12 579 GLY A N 1
ATOM 4361 C CA . GLY A 1 579 ? -23.542 -4.783 -0.693 1.00 74.12 579 GLY A CA 1
ATOM 4362 C C . GLY A 1 579 ? -22.608 -3.571 -0.794 1.00 74.12 579 GLY A C 1
ATOM 4363 O O . GLY A 1 579 ? -22.911 -2.499 -0.277 1.00 74.12 579 GLY A O 1
ATOM 4364 N N . THR A 1 580 ? -21.452 -3.758 -1.432 1.00 84.94 580 THR A N 1
ATOM 4365 C CA . THR A 1 580 ? -20.435 -2.715 -1.629 1.00 84.94 580 THR A CA 1
ATOM 4366 C C . THR A 1 580 ? -20.702 -1.893 -2.894 1.00 84.94 580 THR A C 1
ATOM 4368 O O . THR A 1 580 ? -21.422 -2.315 -3.804 1.00 84.94 580 THR A O 1
ATOM 4371 N N . MET A 1 581 ? -20.120 -0.697 -2.963 1.00 92.00 581 MET A N 1
ATOM 4372 C CA . MET A 1 581 ? -20.297 0.242 -4.074 1.00 92.00 581 MET A CA 1
ATOM 4373 C C . MET A 1 581 ? -18.940 0.790 -4.520 1.00 92.00 581 MET A C 1
ATOM 4375 O O . MET A 1 581 ? -18.015 0.924 -3.717 1.00 92.00 581 MET A O 1
ATOM 4379 N N . THR A 1 582 ? -18.824 1.119 -5.802 1.00 96.19 582 THR A N 1
ATOM 4380 C CA . THR A 1 582 ? -17.636 1.748 -6.390 1.00 96.19 582 THR A CA 1
ATOM 4381 C C . THR A 1 582 ? -18.043 2.780 -7.434 1.00 96.19 582 THR A C 1
ATOM 4383 O O . THR A 1 582 ? -19.145 2.717 -7.984 1.00 96.19 582 THR A O 1
ATOM 4386 N N . VAL A 1 583 ? -17.152 3.720 -7.729 1.00 97.56 583 VAL A N 1
ATOM 4387 C CA . VAL A 1 583 ? -17.320 4.716 -8.787 1.00 97.56 583 VAL A CA 1
ATOM 4388 C C . VAL A 1 583 ? -16.235 4.558 -9.853 1.00 97.56 583 VAL A C 1
ATOM 4390 O O . VAL A 1 583 ? -15.068 4.317 -9.533 1.00 97.56 583 VAL A O 1
ATOM 4393 N N . ARG A 1 584 ? -16.601 4.717 -11.130 1.00 97.56 584 ARG A N 1
ATOM 4394 C CA . ARG A 1 584 ? -15.632 4.866 -12.227 1.00 97.56 584 ARG A CA 1
ATOM 4395 C C . ARG A 1 584 ? -15.006 6.253 -12.172 1.00 97.56 584 ARG A C 1
ATOM 4397 O O . ARG A 1 584 ? -15.724 7.248 -12.122 1.00 97.56 584 ARG A O 1
ATOM 4404 N N . VAL A 1 585 ? -13.679 6.314 -12.235 1.00 96.44 585 VAL A N 1
ATOM 4405 C CA . VAL A 1 585 ? -12.931 7.578 -12.241 1.00 96.44 585 VAL A CA 1
ATOM 4406 C C . VAL A 1 585 ? -12.213 7.755 -13.583 1.00 96.44 585 VAL A C 1
ATOM 4408 O O . VAL A 1 585 ? -12.726 8.399 -14.498 1.00 96.44 585 VAL A O 1
ATOM 4411 N N . GLY A 1 586 ? -11.041 7.141 -13.738 1.00 93.50 586 GLY A N 1
ATOM 4412 C CA . GLY A 1 586 ? -10.272 7.091 -14.982 1.00 93.50 586 GLY A CA 1
ATOM 4413 C C . GLY A 1 586 ? -10.636 5.913 -15.889 1.00 93.50 586 GLY A C 1
ATOM 4414 O O . GLY A 1 586 ? -10.110 5.811 -16.996 1.00 93.50 586 GLY A O 1
ATOM 4415 N N . ALA A 1 587 ? -11.524 5.018 -15.445 1.00 95.19 587 ALA A N 1
ATOM 4416 C CA . ALA A 1 587 ? -11.967 3.862 -16.218 1.00 95.19 587 ALA A CA 1
ATOM 4417 C C . ALA A 1 587 ? -13.184 4.166 -17.107 1.00 95.19 587 ALA A C 1
ATOM 4419 O O . ALA A 1 587 ? -14.159 4.778 -16.673 1.00 95.19 587 ALA A O 1
ATOM 4420 N N . ALA A 1 588 ? -13.160 3.660 -18.342 1.00 93.75 588 ALA A N 1
ATOM 4421 C CA . ALA A 1 588 ? -14.344 3.571 -19.193 1.00 93.75 588 ALA A CA 1
ATOM 4422 C C . ALA A 1 588 ? -15.167 2.314 -18.856 1.00 93.75 588 ALA A C 1
ATOM 4424 O O . ALA A 1 588 ? -14.632 1.343 -18.327 1.00 93.75 588 ALA A O 1
ATOM 4425 N N . ALA A 1 589 ? -16.451 2.284 -19.229 1.00 94.12 589 ALA A N 1
ATOM 4426 C CA . ALA A 1 589 ? -17.332 1.133 -18.977 1.00 94.12 589 ALA A CA 1
ATOM 4427 C C . ALA A 1 589 ? -16.824 -0.190 -19.593 1.00 94.12 589 ALA A C 1
ATOM 4429 O O . ALA A 1 589 ? -17.121 -1.267 -19.084 1.00 94.12 589 ALA A O 1
ATOM 4430 N N . SER A 1 590 ? -16.003 -0.129 -20.649 1.00 93.56 590 SER A N 1
ATOM 4431 C CA . SER A 1 590 ? -15.348 -1.304 -21.239 1.00 93.56 590 SER A CA 1
ATOM 4432 C C . SER A 1 590 ? -14.375 -2.016 -20.289 1.00 93.56 590 SER A C 1
ATOM 4434 O O . SER A 1 590 ? -14.006 -3.157 -20.552 1.00 93.56 590 SER A O 1
ATOM 4436 N N . LEU A 1 591 ? -13.957 -1.367 -19.195 1.00 96.62 591 LEU A N 1
ATOM 4437 C CA . LEU A 1 591 ? -13.054 -1.929 -18.188 1.00 96.62 591 LEU A CA 1
ATOM 4438 C C . LEU A 1 591 ? -13.769 -2.610 -17.018 1.00 96.62 591 LEU A C 1
ATOM 4440 O O . LEU A 1 591 ? -13.097 -3.196 -16.174 1.00 96.62 591 LEU A O 1
ATOM 4444 N N . ASP A 1 592 ? -15.103 -2.613 -16.969 1.00 95.88 592 ASP A N 1
ATOM 4445 C CA . ASP A 1 592 ? -15.837 -3.176 -15.825 1.00 95.88 592 ASP A CA 1
ATOM 4446 C C . ASP A 1 592 ? -15.592 -4.680 -15.618 1.00 95.88 592 ASP A C 1
ATOM 4448 O O . ASP A 1 592 ? -15.733 -5.185 -14.506 1.00 95.88 592 ASP A O 1
ATOM 4452 N N . GLY A 1 593 ? -15.231 -5.400 -16.685 1.00 95.94 593 GLY A N 1
ATOM 4453 C CA . GLY A 1 593 ? -14.845 -6.813 -16.635 1.00 95.94 593 GLY A CA 1
ATOM 4454 C C . GLY A 1 593 ? -13.335 -7.059 -16.580 1.00 95.94 593 GLY A C 1
ATOM 4455 O O . GLY A 1 593 ? -12.922 -8.217 -16.505 1.00 95.94 593 GLY A O 1
ATOM 4456 N N . ALA A 1 594 ? -12.513 -6.007 -16.649 1.00 97.69 594 ALA A N 1
ATOM 4457 C CA . ALA A 1 594 ? -11.062 -6.132 -16.639 1.00 97.69 594 ALA A CA 1
ATOM 4458 C C . ALA A 1 594 ? -10.555 -6.549 -15.253 1.00 97.69 594 ALA A C 1
ATOM 4460 O O . ALA A 1 594 ? -11.174 -6.262 -14.228 1.00 97.69 594 ALA A O 1
ATOM 4461 N N . ARG A 1 595 ? -9.419 -7.241 -15.246 1.00 97.94 595 ARG A N 1
ATOM 4462 C CA . ARG A 1 595 ? -8.748 -7.824 -14.075 1.00 97.94 595 ARG A CA 1
ATOM 4463 C C . ARG A 1 595 ? -7.240 -7.597 -14.105 1.00 97.94 595 ARG A C 1
ATOM 4465 O O . ARG A 1 595 ? -6.589 -7.581 -13.074 1.00 97.94 595 ARG A O 1
ATOM 4472 N N . THR A 1 596 ? -6.661 -7.441 -15.294 1.00 97.56 596 THR A N 1
ATOM 4473 C CA . THR A 1 596 ? -5.206 -7.356 -15.459 1.00 97.56 596 THR A CA 1
ATOM 4474 C C . THR A 1 596 ? -4.786 -6.026 -16.063 1.00 97.56 596 THR A C 1
ATOM 4476 O O . THR A 1 596 ? -5.546 -5.370 -16.778 1.00 97.56 596 THR A O 1
ATOM 4479 N N . ALA A 1 597 ? -3.531 -5.638 -15.820 1.00 95.88 597 ALA A N 1
ATOM 4480 C CA . ALA A 1 597 ? -2.970 -4.423 -16.405 1.00 95.88 597 ALA A CA 1
ATOM 4481 C C . ALA A 1 597 ? -2.985 -4.508 -17.938 1.00 95.88 597 ALA A C 1
ATOM 4483 O O . ALA A 1 597 ? -3.288 -3.527 -18.608 1.00 95.88 597 ALA A O 1
ATOM 4484 N N . ARG A 1 598 ? -2.734 -5.701 -18.497 1.00 96.12 598 ARG A N 1
ATOM 4485 C CA . ARG A 1 598 ? -2.801 -5.953 -19.941 1.00 96.12 598 ARG A CA 1
ATOM 4486 C C . ARG A 1 598 ? -4.156 -5.555 -20.522 1.00 96.12 598 ARG A C 1
ATOM 4488 O O . ARG A 1 598 ? -4.177 -4.781 -21.468 1.00 96.12 598 ARG A O 1
ATOM 4495 N N . GLN A 1 599 ? -5.257 -6.006 -19.920 1.00 97.75 599 GLN A N 1
ATOM 4496 C CA . GLN A 1 599 ? -6.609 -5.665 -20.381 1.00 97.75 599 GLN A CA 1
ATOM 4497 C C . GLN A 1 599 ? -6.877 -4.156 -20.318 1.00 97.75 599 GLN A C 1
ATOM 4499 O O . GLN A 1 599 ? -7.553 -3.614 -21.191 1.00 97.75 599 GLN A O 1
ATOM 4504 N N . VAL A 1 600 ? -6.314 -3.462 -19.321 1.00 97.81 600 VAL A N 1
ATOM 4505 C CA . VAL A 1 600 ? -6.379 -1.995 -19.236 1.00 97.81 600 VAL A CA 1
ATOM 4506 C C . VAL A 1 600 ? -5.673 -1.344 -20.425 1.00 97.81 600 VAL A C 1
ATOM 4508 O O . VAL A 1 600 ? -6.270 -0.526 -21.122 1.00 97.81 600 VAL A O 1
ATOM 4511 N N . TYR A 1 601 ? -4.431 -1.742 -20.703 1.00 97.00 601 TYR A N 1
ATOM 4512 C CA . TYR A 1 601 ? -3.668 -1.221 -21.840 1.00 97.00 601 TYR A CA 1
ATOM 4513 C C . TYR A 1 601 ? -4.307 -1.585 -23.193 1.00 97.00 601 TYR A C 1
ATOM 4515 O O . TYR A 1 601 ? -4.376 -0.733 -24.075 1.00 97.00 601 TYR A O 1
ATOM 4523 N N . GLU A 1 602 ? -4.840 -2.797 -23.363 1.00 96.62 602 GLU A N 1
ATOM 4524 C CA . GLU A 1 602 ? -5.572 -3.209 -24.574 1.00 96.62 602 GLU A CA 1
ATOM 4525 C C . GLU A 1 602 ? -6.819 -2.345 -24.803 1.00 96.62 602 GLU A C 1
ATOM 4527 O O . GLU A 1 602 ? -7.041 -1.862 -25.913 1.00 96.62 602 GLU A O 1
ATOM 4532 N N . ALA A 1 603 ? -7.595 -2.060 -23.751 1.00 95.62 603 ALA A N 1
ATOM 4533 C CA . ALA A 1 603 ? -8.734 -1.141 -23.836 1.00 95.62 603 ALA A CA 1
ATOM 4534 C C . ALA A 1 603 ? -8.307 0.299 -24.171 1.00 95.62 603 ALA A C 1
ATOM 4536 O O . ALA A 1 603 ? -9.073 1.069 -24.750 1.00 95.62 603 ALA A O 1
ATOM 4537 N N . TRP A 1 604 ? -7.071 0.665 -23.832 1.00 94.56 604 TRP A N 1
ATOM 4538 C CA . TRP A 1 604 ? -6.437 1.914 -24.240 1.00 94.56 604 TRP A CA 1
ATOM 4539 C C . TRP A 1 604 ? -5.805 1.844 -25.637 1.00 94.56 604 TRP A C 1
ATOM 4541 O O . TRP A 1 604 ? -5.223 2.825 -26.093 1.00 94.56 604 TRP A O 1
ATOM 4551 N N . GLY A 1 605 ? -5.943 0.738 -26.364 1.00 94.06 605 GLY A N 1
ATOM 4552 C CA . GLY A 1 605 ? -5.453 0.587 -27.734 1.00 94.06 605 GLY A CA 1
ATOM 4553 C C . GLY A 1 605 ? -3.996 0.138 -27.844 1.00 94.06 605 GLY A C 1
ATOM 4554 O O . GLY A 1 605 ? -3.426 0.212 -28.933 1.00 94.06 605 GLY A O 1
ATOM 4555 N N . SER A 1 606 ? -3.384 -0.315 -26.749 1.00 95.56 606 SER A N 1
ATOM 4556 C CA . SER A 1 606 ? -2.073 -0.958 -26.795 1.00 95.56 606 SER A CA 1
ATOM 4557 C C . SER A 1 606 ? -2.171 -2.351 -27.420 1.00 95.56 606 SER A C 1
ATOM 4559 O O . SER A 1 606 ? -3.155 -3.066 -27.233 1.00 95.56 606 SER A O 1
ATOM 4561 N N . ARG A 1 607 ? -1.123 -2.762 -28.135 1.00 96.06 607 ARG A N 1
ATOM 4562 C CA . ARG A 1 607 ? -0.973 -4.119 -28.689 1.00 96.06 607 ARG A CA 1
ATOM 4563 C C . ARG A 1 607 ? 0.207 -4.826 -28.042 1.00 96.06 607 ARG A C 1
ATOM 4565 O O . ARG A 1 607 ? 1.143 -4.167 -27.598 1.00 96.06 607 ARG A O 1
ATOM 4572 N N . PHE A 1 608 ? 0.179 -6.151 -28.019 1.00 96.88 608 PHE A N 1
ATOM 4573 C CA . PHE A 1 608 ? 1.201 -6.959 -27.362 1.00 96.88 608 PHE A CA 1
ATOM 4574 C C . PHE A 1 608 ? 1.801 -7.982 -28.324 1.00 96.88 608 PHE A C 1
ATOM 4576 O O . PHE A 1 608 ? 1.082 -8.591 -29.116 1.00 96.88 608 PHE A O 1
ATOM 4583 N N . LEU A 1 609 ? 3.116 -8.162 -28.230 1.00 95.25 609 LEU A N 1
ATOM 4584 C CA . LEU A 1 609 ? 3.869 -9.235 -28.872 1.00 95.25 609 LEU A CA 1
ATOM 4585 C C . LEU A 1 609 ? 4.552 -10.035 -27.766 1.00 95.25 609 LEU A C 1
ATOM 4587 O O . LEU A 1 609 ? 5.400 -9.499 -27.052 1.00 95.25 609 LEU A O 1
ATOM 4591 N N . ASP A 1 610 ? 4.176 -11.299 -27.610 1.00 93.50 610 ASP A N 1
ATOM 4592 C CA . ASP A 1 610 ? 4.652 -12.138 -26.513 1.00 93.50 610 ASP A CA 1
ATOM 4593 C C . ASP A 1 610 ? 5.652 -13.181 -27.029 1.00 93.50 610 ASP A C 1
ATOM 4595 O O . ASP A 1 610 ? 5.298 -14.080 -27.793 1.00 93.50 610 ASP A O 1
ATOM 4599 N N . GLY A 1 611 ? 6.908 -13.057 -26.602 1.00 93.56 611 GLY A N 1
ATOM 4600 C CA . GLY A 1 611 ? 7.909 -14.120 -26.648 1.00 93.56 611 GLY A CA 1
ATOM 4601 C C . GLY A 1 611 ? 8.034 -14.818 -25.292 1.00 93.56 611 GLY A C 1
ATOM 4602 O O . GLY A 1 611 ? 7.400 -14.429 -24.305 1.00 93.56 611 GLY A O 1
ATOM 4603 N N . LYS A 1 612 ? 8.872 -15.856 -25.225 1.00 94.25 612 LYS A N 1
ATOM 4604 C CA . LYS A 1 612 ? 9.113 -16.589 -23.968 1.00 94.25 612 LYS A CA 1
ATOM 4605 C C . LYS A 1 612 ? 9.870 -15.731 -22.954 1.00 94.25 612 LYS A C 1
ATOM 4607 O O . LYS A 1 612 ? 9.561 -15.761 -21.768 1.00 94.25 612 LYS A O 1
ATOM 4612 N N . THR A 1 613 ? 10.843 -14.976 -23.449 1.00 96.25 613 THR A N 1
ATOM 4613 C CA . THR A 1 613 ? 11.844 -14.230 -22.679 1.00 96.25 613 THR A CA 1
ATOM 4614 C C . THR A 1 613 ? 11.939 -12.756 -23.074 1.00 96.25 613 THR A C 1
ATOM 4616 O O . THR A 1 613 ? 12.594 -11.974 -22.388 1.00 96.25 613 THR A O 1
ATOM 4619 N N . VAL A 1 614 ? 11.272 -12.342 -24.156 1.00 97.44 614 VAL A N 1
ATOM 4620 C CA . VAL A 1 614 ? 11.136 -10.933 -24.550 1.00 97.44 614 VAL A CA 1
ATOM 4621 C C . VAL A 1 614 ? 9.686 -10.656 -24.910 1.00 97.44 614 VAL A C 1
ATOM 4623 O O . VAL A 1 614 ? 9.068 -11.426 -25.641 1.00 97.44 614 VAL A O 1
ATOM 4626 N N . ARG A 1 615 ? 9.134 -9.551 -24.412 1.00 96.94 615 ARG A N 1
ATOM 4627 C CA . ARG A 1 615 ? 7.769 -9.102 -24.726 1.00 96.94 615 ARG A CA 1
ATOM 4628 C C . ARG A 1 615 ? 7.796 -7.665 -25.218 1.00 96.94 615 ARG A C 1
ATOM 4630 O O . ARG A 1 615 ? 8.633 -6.886 -24.767 1.00 96.94 615 ARG A O 1
ATOM 4637 N N . ALA A 1 616 ? 6.875 -7.294 -26.099 1.00 97.31 616 ALA A N 1
ATOM 4638 C CA . ALA A 1 616 ? 6.701 -5.915 -26.536 1.00 97.31 616 ALA A CA 1
ATOM 4639 C C . ALA A 1 616 ? 5.273 -5.427 -26.278 1.00 97.31 616 ALA A C 1
ATOM 4641 O O . ALA A 1 616 ? 4.314 -6.117 -26.618 1.00 97.31 616 ALA A O 1
ATOM 4642 N N . ARG A 1 617 ? 5.132 -4.215 -25.733 1.00 97.44 617 ARG A N 1
ATOM 4643 C CA . ARG A 1 617 ? 3.870 -3.461 -25.698 1.00 97.44 617 ARG A CA 1
ATOM 4644 C C . ARG A 1 617 ? 3.974 -2.282 -26.657 1.00 97.44 617 ARG A C 1
ATOM 4646 O O . ARG A 1 617 ? 4.888 -1.481 -26.525 1.00 97.44 617 ARG A O 1
ATOM 4653 N N . ILE A 1 618 ? 3.061 -2.165 -27.611 1.00 97.81 618 ILE A N 1
ATOM 4654 C CA . ILE A 1 618 ? 3.035 -1.099 -28.617 1.00 97.81 618 ILE A CA 1
ATOM 4655 C C . ILE A 1 618 ? 1.892 -0.150 -28.276 1.00 97.81 618 ILE A C 1
ATOM 4657 O O . ILE A 1 618 ? 0.726 -0.534 -28.358 1.00 97.81 618 ILE A O 1
ATOM 4661 N N . ASP A 1 619 ? 2.234 1.076 -27.901 1.00 96.94 619 ASP A N 1
ATOM 4662 C CA . ASP A 1 619 ? 1.335 2.085 -27.356 1.00 96.94 619 ASP A CA 1
ATOM 4663 C C . ASP A 1 619 ? 1.097 3.231 -28.356 1.00 96.94 619 ASP A C 1
ATOM 4665 O O . ASP A 1 619 ? 2.062 3.748 -28.928 1.00 96.94 619 ASP A O 1
ATOM 4669 N N . PRO A 1 620 ? -0.153 3.692 -28.544 1.00 95.56 620 PRO A N 1
ATOM 4670 C CA . PRO A 1 620 ? -0.422 4.930 -29.268 1.00 95.56 620 PRO A CA 1
ATOM 4671 C C . PRO A 1 620 ? 0.045 6.151 -28.478 1.00 95.56 620 PRO A C 1
ATOM 4673 O O . PRO A 1 620 ? -0.202 6.261 -27.278 1.00 95.56 620 PRO A O 1
ATOM 4676 N N . VAL A 1 621 ? 0.692 7.089 -29.176 1.00 92.19 621 VAL A N 1
ATOM 4677 C CA . VAL A 1 621 ? 1.290 8.289 -28.563 1.00 92.19 621 VAL A CA 1
ATOM 4678 C C . VAL A 1 621 ? 0.274 9.415 -28.392 1.00 92.19 621 VAL A C 1
ATOM 4680 O O . VAL A 1 621 ? 0.330 10.177 -27.429 1.00 92.19 621 VAL A O 1
ATOM 4683 N N . ARG A 1 622 ? -0.656 9.553 -29.342 1.00 85.06 622 ARG A N 1
ATOM 4684 C CA . ARG A 1 622 ? -1.743 10.537 -29.293 1.00 85.06 622 ARG A CA 1
ATOM 4685 C C . ARG A 1 622 ? -3.026 9.905 -29.803 1.00 85.06 622 ARG A C 1
ATOM 4687 O O . ARG A 1 622 ? -3.022 9.152 -30.774 1.00 85.06 622 ARG A O 1
ATOM 4694 N N . ARG A 1 623 ? -4.151 10.243 -29.173 1.00 74.38 623 ARG A N 1
ATOM 4695 C CA . ARG A 1 623 ? -5.465 9.760 -29.609 1.00 74.38 623 ARG A CA 1
ATOM 4696 C C . ARG A 1 623 ? -5.749 10.231 -31.039 1.00 74.38 623 ARG A C 1
ATOM 4698 O O . ARG A 1 623 ? -5.690 11.422 -31.315 1.00 74.38 623 ARG A O 1
ATOM 4705 N N . GLY A 1 624 ? -6.078 9.290 -31.923 1.00 77.31 624 GLY A N 1
ATOM 4706 C CA . GLY A 1 624 ? -6.402 9.574 -33.325 1.00 77.31 624 GLY A CA 1
ATOM 4707 C C . GLY A 1 624 ? -5.195 9.866 -34.221 1.00 77.31 624 GLY A C 1
ATOM 4708 O O . GLY A 1 624 ? -5.380 10.027 -35.423 1.00 77.31 624 GLY A O 1
ATOM 4709 N N . ALA A 1 625 ? -3.977 9.899 -33.672 1.00 86.62 625 ALA A N 1
ATOM 4710 C CA . ALA A 1 625 ? -2.757 9.963 -34.462 1.00 86.62 625 ALA A CA 1
ATOM 4711 C C . ALA A 1 625 ? -2.200 8.549 -34.667 1.00 86.62 625 ALA A C 1
ATOM 4713 O O . ALA A 1 625 ? -2.382 7.689 -33.801 1.00 86.62 625 ALA A O 1
ATOM 4714 N N . PRO A 1 626 ? -1.529 8.282 -35.796 1.00 91.56 626 PRO A N 1
ATOM 4715 C CA . PRO A 1 626 ? -1.061 6.941 -36.078 1.00 91.56 626 PRO A CA 1
ATOM 4716 C C . PRO A 1 626 ? 0.234 6.600 -35.329 1.00 91.56 626 PRO A C 1
ATOM 4718 O O . PRO A 1 626 ? 0.526 5.420 -35.205 1.00 91.56 626 PRO A O 1
ATOM 4721 N N . GLU A 1 627 ? 1.015 7.582 -34.852 1.00 95.50 627 GLU A N 1
ATOM 4722 C CA . GLU A 1 627 ? 2.329 7.335 -34.239 1.00 95.50 627 GLU A CA 1
ATOM 4723 C C . GLU A 1 627 ? 2.255 6.457 -32.981 1.00 95.50 627 GLU A C 1
ATOM 4725 O O . GLU A 1 627 ? 1.470 6.714 -32.063 1.00 95.50 627 GLU A O 1
ATOM 4730 N N . MET A 1 628 ? 3.147 5.466 -32.920 1.00 96.94 628 MET A N 1
ATOM 4731 C CA . MET A 1 628 ? 3.256 4.504 -31.826 1.00 96.94 628 MET A CA 1
ATOM 4732 C C . MET A 1 628 ? 4.664 4.501 -31.218 1.00 96.94 628 MET A C 1
ATOM 4734 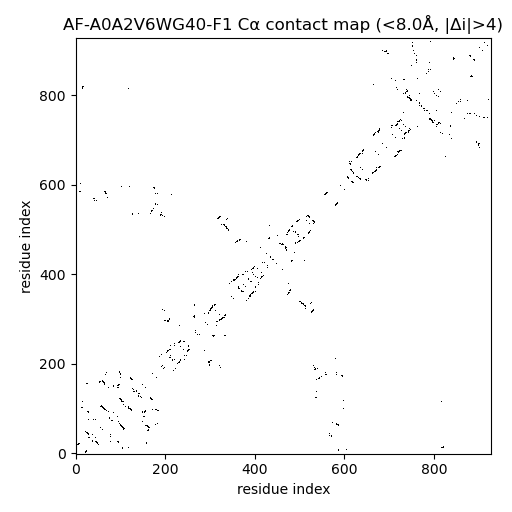O O . MET A 1 628 ? 5.661 4.764 -31.901 1.00 96.94 628 MET A O 1
ATOM 4738 N N . VAL A 1 629 ? 4.749 4.119 -29.947 1.00 98.31 629 VAL A N 1
ATOM 4739 C CA . VAL A 1 629 ? 5.994 3.785 -29.239 1.00 98.31 629 VAL A CA 1
ATOM 4740 C C . VAL A 1 629 ? 5.909 2.339 -28.771 1.00 98.31 629 VAL A C 1
ATOM 4742 O O . VAL A 1 629 ? 4.862 1.909 -28.297 1.00 98.31 629 VAL A O 1
ATOM 4745 N N . ALA A 1 630 ? 6.994 1.579 -28.900 1.00 98.38 630 ALA A N 1
ATOM 4746 C CA . ALA A 1 630 ? 7.054 0.210 -28.396 1.00 98.38 630 ALA A CA 1
ATOM 4747 C C . ALA A 1 630 ? 7.912 0.126 -27.129 1.00 98.38 630 ALA A C 1
ATOM 4749 O O . ALA A 1 630 ? 9.023 0.636 -27.118 1.00 98.38 630 ALA A O 1
ATOM 4750 N N . LEU A 1 631 ? 7.439 -0.547 -26.085 1.00 98.25 631 LEU A N 1
ATOM 4751 C CA . LEU A 1 631 ? 8.223 -0.966 -24.926 1.00 98.25 631 LEU A CA 1
ATOM 4752 C C . LEU A 1 631 ? 8.610 -2.435 -25.097 1.00 98.25 631 LEU A C 1
ATOM 4754 O O . LEU A 1 631 ? 7.769 -3.314 -24.924 1.00 98.25 631 LEU A O 1
ATOM 4758 N N . LEU A 1 632 ? 9.873 -2.691 -25.419 1.00 98.25 632 LEU A N 1
ATOM 4759 C CA . LEU A 1 632 ? 10.489 -4.008 -25.508 1.00 98.25 632 LEU A CA 1
ATOM 4760 C C . LEU A 1 632 ? 11.120 -4.367 -24.156 1.00 98.25 632 LEU A C 1
ATOM 4762 O O . LEU A 1 632 ? 12.000 -3.665 -23.669 1.00 98.25 632 LEU A O 1
ATOM 4766 N N . THR A 1 633 ? 10.663 -5.445 -23.528 1.00 97.75 633 THR A N 1
ATOM 4767 C CA . THR A 1 633 ? 11.098 -5.865 -22.190 1.00 97.75 633 THR A CA 1
ATOM 4768 C C . THR A 1 633 ? 11.712 -7.255 -22.234 1.00 97.75 633 THR A C 1
ATOM 4770 O O . THR A 1 633 ? 11.049 -8.201 -22.656 1.00 97.75 633 THR A O 1
ATOM 4773 N N . VAL A 1 634 ? 12.953 -7.385 -21.762 1.00 97.94 634 VAL A N 1
ATOM 4774 C CA . VAL A 1 634 ? 13.603 -8.681 -21.512 1.00 97.94 634 VAL A CA 1
ATOM 4775 C C . VAL A 1 634 ? 13.146 -9.205 -20.149 1.00 97.94 634 VAL A C 1
ATOM 4777 O O . VAL A 1 634 ? 13.343 -8.536 -19.139 1.00 97.94 634 VAL A O 1
ATOM 4780 N N . ASP A 1 635 ? 12.539 -10.385 -20.117 1.00 95.69 635 ASP A N 1
ATOM 4781 C CA . ASP A 1 635 ? 12.030 -11.063 -18.922 1.00 95.69 635 ASP A CA 1
ATOM 4782 C C . ASP A 1 635 ? 12.503 -12.521 -18.915 1.00 95.69 635 ASP A C 1
ATOM 4784 O O . ASP A 1 635 ? 11.812 -13.426 -19.381 1.00 95.69 635 ASP A O 1
ATOM 4788 N N . SER A 1 636 ? 13.727 -12.734 -18.430 1.00 94.31 636 SER A N 1
ATOM 4789 C CA . SER A 1 636 ? 14.382 -14.044 -18.367 1.00 94.31 636 SER A CA 1
ATOM 4790 C C . SER A 1 636 ? 14.877 -14.304 -16.937 1.00 94.31 636 SER A C 1
ATOM 4792 O O . SER A 1 636 ? 16.073 -14.151 -16.659 1.00 94.31 636 SER A O 1
ATOM 4794 N N . PRO A 1 637 ? 13.980 -14.655 -15.996 1.00 87.81 637 PRO A N 1
ATOM 4795 C CA . PRO A 1 637 ? 14.342 -14.891 -14.599 1.00 87.81 637 PRO A CA 1
ATOM 4796 C C . PRO A 1 637 ? 15.318 -16.077 -14.440 1.00 87.81 637 PRO A C 1
ATOM 4798 O O . PRO A 1 637 ? 15.363 -16.963 -15.291 1.00 87.81 637 PRO A O 1
ATOM 4801 N N . PRO A 1 638 ? 16.091 -16.152 -13.336 1.00 86.12 638 PRO A N 1
ATOM 4802 C CA . PRO A 1 638 ? 16.068 -15.258 -12.172 1.00 86.12 638 PRO A CA 1
ATOM 4803 C C . PRO A 1 638 ? 16.897 -13.974 -12.340 1.00 86.12 638 PRO A C 1
ATOM 4805 O O . PRO A 1 638 ? 16.773 -13.065 -11.526 1.00 86.12 638 PRO A O 1
ATOM 4808 N N . ALA A 1 639 ? 17.743 -13.895 -13.367 1.00 85.38 639 ALA A N 1
ATOM 4809 C CA . ALA A 1 639 ? 18.524 -12.711 -13.702 1.00 85.38 639 ALA A CA 1
ATOM 4810 C C . ALA A 1 639 ? 18.573 -12.601 -15.225 1.00 85.38 639 ALA A C 1
ATOM 4812 O O . ALA A 1 639 ? 19.126 -13.496 -15.862 1.00 85.38 639 ALA A O 1
ATOM 4813 N N . ASN A 1 640 ? 17.992 -11.532 -15.783 1.00 94.00 640 ASN A N 1
ATOM 4814 C CA . ASN A 1 640 ? 17.897 -11.319 -17.230 1.00 94.00 640 ASN A CA 1
ATOM 4815 C C . ASN A 1 640 ? 19.283 -11.485 -17.872 1.00 94.00 640 ASN A C 1
ATOM 4817 O O . ASN A 1 640 ? 20.146 -10.625 -17.691 1.00 94.00 640 ASN A O 1
ATOM 4821 N N . ALA A 1 641 ? 19.508 -12.585 -18.590 1.00 94.50 641 ALA A N 1
ATOM 4822 C CA . ALA A 1 641 ? 20.796 -12.934 -19.180 1.00 94.50 641 ALA A CA 1
ATOM 4823 C C . ALA A 1 641 ? 20.643 -13.203 -20.678 1.00 94.50 641 ALA A C 1
ATOM 4825 O O . ALA A 1 641 ? 19.658 -13.789 -21.117 1.00 94.50 641 ALA A O 1
ATOM 4826 N N . LEU A 1 642 ? 21.626 -12.779 -21.469 1.00 96.06 642 LEU A N 1
ATOM 4827 C CA . LEU A 1 642 ? 21.630 -12.941 -22.921 1.00 96.06 642 LEU A CA 1
ATOM 4828 C C . LEU A 1 642 ? 22.087 -14.353 -23.292 1.00 96.06 642 LEU A C 1
ATOM 4830 O O . LEU A 1 642 ? 23.271 -14.592 -23.539 1.00 96.06 642 LEU A O 1
ATOM 4834 N N . GLY A 1 643 ? 21.132 -15.281 -23.279 1.00 92.50 643 GLY A N 1
ATOM 4835 C CA . GLY A 1 643 ? 21.281 -16.633 -23.809 1.00 92.50 643 GLY A CA 1
ATOM 4836 C C . GLY A 1 643 ? 20.647 -16.796 -25.193 1.00 92.50 643 GLY A C 1
ATOM 4837 O O . GLY A 1 643 ? 20.066 -15.860 -25.746 1.00 92.50 643 GLY A O 1
ATOM 4838 N N . ALA A 1 644 ? 20.728 -18.008 -25.749 1.00 91.69 644 ALA A N 1
ATOM 4839 C CA . ALA A 1 644 ? 20.160 -18.322 -27.066 1.00 91.69 644 ALA A CA 1
ATOM 4840 C C . ALA A 1 644 ? 18.666 -17.962 -27.188 1.00 91.69 644 ALA A C 1
ATOM 4842 O O . ALA A 1 644 ? 18.289 -17.305 -28.153 1.00 91.69 644 ALA A O 1
ATOM 4843 N N . GLU A 1 645 ? 17.841 -18.324 -26.198 1.00 93.62 645 GLU A N 1
ATOM 4844 C CA . GLU A 1 645 ? 16.394 -18.055 -26.235 1.00 93.62 645 GLU A CA 1
ATOM 4845 C C . GLU A 1 645 ? 16.073 -16.553 -26.251 1.00 93.62 645 GLU A C 1
ATOM 4847 O O . GLU A 1 645 ? 15.201 -16.121 -27.005 1.00 93.62 645 GLU A O 1
ATOM 4852 N N . VAL A 1 646 ? 16.821 -15.748 -25.486 1.00 96.81 646 VAL A N 1
ATOM 4853 C CA . VAL A 1 646 ? 16.665 -14.286 -25.473 1.00 96.81 646 VAL A CA 1
ATOM 4854 C C . VAL A 1 646 ? 17.035 -13.687 -26.823 1.00 96.81 646 VAL A C 1
ATOM 4856 O O . VAL A 1 646 ? 16.323 -12.812 -27.306 1.00 96.81 646 VAL A O 1
ATOM 4859 N N . PHE A 1 647 ? 18.103 -14.161 -27.470 1.00 97.50 647 PHE A N 1
ATOM 4860 C CA . PHE A 1 647 ? 18.443 -13.700 -28.818 1.00 97.50 647 PHE A CA 1
ATOM 4861 C C . PHE A 1 647 ? 17.394 -14.105 -29.857 1.00 97.50 647 PHE A C 1
ATOM 4863 O O . PHE A 1 647 ? 17.048 -13.277 -30.697 1.00 97.50 647 PHE A O 1
ATOM 4870 N N . ASP A 1 648 ? 16.855 -15.326 -29.782 1.00 96.75 648 ASP A N 1
ATOM 4871 C CA . ASP A 1 648 ? 15.782 -15.779 -30.674 1.00 96.75 648 ASP A CA 1
ATOM 4872 C C . ASP A 1 648 ? 14.536 -14.884 -30.542 1.00 96.75 648 ASP A C 1
ATOM 4874 O O . ASP A 1 648 ? 13.928 -14.494 -31.540 1.00 96.75 648 ASP A O 1
ATOM 4878 N N . ASP A 1 649 ? 14.143 -14.557 -29.308 1.00 97.56 649 ASP A N 1
ATOM 4879 C CA . ASP A 1 649 ? 13.004 -13.679 -29.036 1.00 97.56 649 ASP A CA 1
ATOM 4880 C C . ASP A 1 649 ? 13.285 -12.214 -29.410 1.00 97.56 649 ASP A C 1
ATOM 4882 O O . ASP A 1 649 ? 12.403 -11.554 -29.963 1.00 97.56 649 ASP A O 1
ATOM 4886 N N . LEU A 1 650 ? 14.499 -11.704 -29.164 1.00 97.75 650 LEU A N 1
ATOM 4887 C CA . LEU A 1 650 ? 14.909 -10.364 -29.595 1.00 97.75 650 LEU A CA 1
ATOM 4888 C C . LEU A 1 650 ? 14.823 -10.238 -31.117 1.00 97.75 650 LEU A C 1
ATOM 4890 O O . LEU A 1 650 ? 14.205 -9.301 -31.604 1.00 97.75 650 LEU A O 1
ATOM 4894 N N . GLU A 1 651 ? 15.396 -11.174 -31.875 1.00 97.56 651 GLU A N 1
ATOM 4895 C CA . GLU A 1 651 ? 15.353 -11.149 -33.343 1.00 97.56 651 GLU A CA 1
ATOM 4896 C C . GLU A 1 651 ? 13.909 -11.143 -33.864 1.00 97.56 651 GLU A C 1
ATOM 4898 O O . GLU A 1 651 ? 13.567 -10.287 -34.682 1.00 97.56 651 GLU A O 1
ATOM 4903 N N . ARG A 1 652 ? 13.037 -12.007 -33.319 1.00 97.31 652 ARG A N 1
ATOM 4904 C CA . ARG A 1 652 ? 11.602 -12.027 -33.660 1.00 97.31 652 ARG A CA 1
ATOM 4905 C C . ARG A 1 652 ? 10.901 -10.709 -33.342 1.00 97.31 652 ARG A C 1
ATOM 4907 O O . ARG A 1 652 ? 10.102 -10.224 -34.142 1.00 97.31 652 ARG A O 1
ATOM 4914 N N . ALA A 1 653 ? 11.169 -10.132 -32.173 1.00 97.31 653 ALA A N 1
ATOM 4915 C CA . ALA A 1 653 ? 10.564 -8.868 -31.780 1.00 97.31 653 ALA A CA 1
ATOM 4916 C C . ALA A 1 653 ? 11.042 -7.718 -32.676 1.00 97.31 653 ALA A C 1
ATOM 4918 O O . ALA A 1 653 ? 10.233 -6.886 -33.080 1.00 97.31 653 ALA A O 1
ATOM 4919 N N . LEU A 1 654 ? 12.328 -7.694 -33.034 1.00 96.94 654 LEU A N 1
ATOM 4920 C CA . LEU A 1 654 ? 12.887 -6.717 -33.967 1.00 96.94 654 LEU A CA 1
ATOM 4921 C C . LEU A 1 654 ? 12.268 -6.865 -35.366 1.00 96.94 654 LEU A C 1
ATOM 4923 O O . LEU A 1 654 ? 11.921 -5.852 -35.964 1.00 96.94 654 LEU A O 1
ATOM 4927 N N . ASP A 1 655 ? 12.058 -8.093 -35.863 1.00 96.25 655 ASP A N 1
ATOM 4928 C CA . ASP A 1 655 ? 11.361 -8.347 -37.139 1.00 96.25 655 ASP A CA 1
ATOM 4929 C C . ASP A 1 655 ? 9.949 -7.768 -37.135 1.00 96.25 655 ASP A C 1
ATOM 4931 O O . ASP A 1 655 ? 9.560 -7.043 -38.055 1.00 96.25 655 ASP A O 1
ATOM 4935 N N . ALA A 1 656 ? 9.195 -8.048 -36.073 1.00 96.12 656 ALA A N 1
ATOM 4936 C CA . ALA A 1 656 ? 7.850 -7.526 -35.922 1.00 96.12 656 ALA A CA 1
ATOM 4937 C C . ALA A 1 656 ? 7.854 -5.990 -35.852 1.00 96.12 656 ALA A C 1
ATOM 4939 O O . ALA A 1 656 ? 7.122 -5.348 -36.602 1.00 96.12 656 ALA A O 1
ATOM 4940 N N . LEU A 1 657 ? 8.711 -5.386 -35.024 1.00 96.44 657 LEU A N 1
ATOM 4941 C CA . LEU A 1 657 ? 8.772 -3.931 -34.853 1.00 96.44 657 LEU A CA 1
ATOM 4942 C C . LEU A 1 657 ? 9.268 -3.191 -36.107 1.00 96.44 657 LEU A C 1
ATOM 4944 O O . LEU A 1 657 ? 8.754 -2.116 -36.403 1.00 96.44 657 LEU A O 1
ATOM 4948 N N . ASP A 1 658 ? 10.198 -3.755 -36.883 1.00 94.19 658 ASP A N 1
ATOM 4949 C CA . ASP A 1 658 ? 10.638 -3.172 -38.163 1.00 94.19 658 ASP A CA 1
ATOM 4950 C C . ASP A 1 658 ? 9.517 -3.176 -39.221 1.00 94.19 658 ASP A C 1
ATOM 4952 O O . ASP A 1 658 ? 9.490 -2.316 -40.112 1.00 94.19 658 ASP A O 1
ATOM 4956 N N . SER A 1 659 ? 8.584 -4.131 -39.126 1.00 93.50 659 SER A N 1
ATOM 4957 C CA . SER A 1 659 ? 7.408 -4.216 -40.003 1.00 93.50 659 SER A CA 1
ATOM 4958 C C . SER A 1 659 ? 6.287 -3.239 -39.613 1.00 93.50 659 SER A C 1
ATOM 4960 O O . SER A 1 659 ? 5.413 -2.922 -40.425 1.00 93.50 659 SER A O 1
ATOM 4962 N N . GLU A 1 660 ? 6.328 -2.697 -38.393 1.00 94.31 660 GLU A N 1
ATOM 4963 C CA . GLU A 1 660 ? 5.323 -1.777 -37.871 1.00 94.31 660 GLU A CA 1
ATOM 4964 C C . GLU A 1 660 ? 5.516 -0.357 -38.419 1.00 94.31 660 GLU A C 1
ATOM 4966 O O . GLU A 1 660 ? 6.262 0.464 -37.881 1.00 94.31 660 GLU A O 1
ATOM 4971 N N . ARG A 1 661 ? 4.764 -0.022 -39.477 1.00 93.75 661 ARG A N 1
ATOM 4972 C CA . ARG A 1 661 ? 4.843 1.271 -40.192 1.00 93.75 661 ARG A CA 1
ATOM 4973 C C . ARG A 1 661 ? 4.784 2.502 -39.285 1.00 93.75 661 ARG A C 1
ATOM 4975 O O . ARG A 1 661 ? 5.317 3.557 -39.643 1.00 93.75 661 ARG A O 1
ATOM 4982 N N . TYR A 1 662 ? 4.082 2.413 -38.161 1.00 95.69 662 TYR A N 1
ATOM 4983 C CA . TYR A 1 662 ? 3.792 3.559 -37.308 1.00 95.69 662 TYR A CA 1
ATOM 4984 C C . TYR A 1 662 ? 4.589 3.621 -36.006 1.00 95.69 662 TYR A C 1
ATOM 4986 O O . TYR A 1 662 ? 4.498 4.627 -35.302 1.00 95.69 662 TYR A O 1
ATOM 4994 N N . VAL A 1 663 ? 5.417 2.618 -35.709 1.00 97.69 663 VAL A N 1
ATOM 4995 C CA . VAL A 1 663 ? 6.352 2.710 -34.585 1.00 97.69 663 VAL A CA 1
ATOM 4996 C C . VAL A 1 663 ? 7.421 3.749 -34.928 1.00 97.69 663 VAL A C 1
ATOM 4998 O O . VAL A 1 663 ? 7.996 3.745 -36.018 1.00 97.69 663 VAL A O 1
ATOM 5001 N N . ARG A 1 664 ? 7.623 4.714 -34.028 1.00 97.88 664 ARG A N 1
ATOM 5002 C CA . ARG A 1 664 ? 8.571 5.829 -34.206 1.00 97.88 664 ARG A CA 1
ATOM 5003 C C . ARG A 1 664 ? 9.737 5.794 -33.232 1.00 97.88 664 ARG A C 1
ATOM 5005 O O . ARG A 1 664 ? 10.761 6.391 -33.521 1.00 97.88 664 ARG A O 1
ATOM 5012 N N . ALA A 1 665 ? 9.591 5.102 -32.110 1.00 98.44 665 ALA A N 1
ATOM 5013 C CA . ALA A 1 665 ? 10.661 4.858 -31.156 1.00 98.44 665 ALA A CA 1
ATOM 5014 C C . ALA A 1 665 ? 10.391 3.550 -30.405 1.00 98.44 665 ALA A C 1
ATOM 5016 O O . ALA A 1 665 ? 9.233 3.148 -30.235 1.00 98.44 665 ALA A O 1
ATOM 5017 N N . VAL A 1 666 ? 11.461 2.908 -29.945 1.00 98.75 666 VAL A N 1
ATOM 5018 C CA . VAL A 1 666 ? 11.402 1.705 -29.108 1.00 98.75 666 VAL A CA 1
ATOM 5019 C C . VAL A 1 666 ? 12.108 2.002 -27.791 1.00 98.75 666 VAL A C 1
ATOM 5021 O O . VAL A 1 666 ? 13.209 2.535 -27.795 1.00 98.75 666 VAL A O 1
ATOM 5024 N N . VAL A 1 667 ? 11.506 1.656 -26.661 1.00 98.69 667 VAL A N 1
ATOM 5025 C CA . VAL A 1 667 ? 12.158 1.636 -25.352 1.00 98.69 667 VAL A CA 1
ATOM 5026 C C . VAL A 1 667 ? 12.549 0.202 -25.043 1.00 98.69 667 VAL A C 1
ATOM 5028 O O . VAL A 1 667 ? 11.692 -0.673 -25.065 1.00 98.69 667 VAL A O 1
ATOM 5031 N N . LEU A 1 668 ? 13.819 -0.043 -24.746 1.00 98.69 668 LEU A N 1
ATOM 5032 C CA . LEU A 1 668 ? 14.317 -1.338 -24.296 1.00 98.69 668 LEU A CA 1
ATOM 5033 C C . LEU A 1 668 ? 14.505 -1.311 -22.778 1.00 98.69 668 LEU A C 1
ATOM 5035 O O . LEU A 1 668 ? 15.227 -0.457 -22.267 1.00 98.69 668 LEU A O 1
ATOM 5039 N N . ALA A 1 669 ? 13.896 -2.254 -22.064 1.00 97.44 669 ALA A N 1
ATOM 5040 C CA . ALA A 1 669 ? 13.954 -2.375 -20.608 1.00 97.44 669 ALA A CA 1
ATOM 5041 C C . ALA A 1 669 ? 14.142 -3.838 -20.162 1.00 97.44 669 ALA A C 1
ATOM 5043 O O . ALA A 1 669 ? 13.980 -4.770 -20.951 1.00 97.44 669 ALA A O 1
ATOM 5044 N N . GLY A 1 670 ? 14.457 -4.042 -18.882 1.00 95.31 670 GLY A N 1
ATOM 5045 C CA . GLY A 1 670 ? 14.440 -5.358 -18.235 1.00 95.31 670 GLY A CA 1
ATOM 5046 C C . GLY A 1 670 ? 13.278 -5.488 -17.252 1.00 95.31 670 GLY A C 1
ATOM 5047 O O . GLY A 1 670 ? 12.920 -4.527 -16.568 1.00 95.31 670 GLY A O 1
ATOM 5048 N N . ALA A 1 671 ? 12.681 -6.676 -17.170 1.00 91.81 671 ALA A N 1
ATOM 5049 C CA . ALA A 1 671 ? 11.725 -7.019 -16.125 1.00 91.81 671 ALA A CA 1
ATOM 5050 C C . ALA A 1 671 ? 12.443 -7.250 -14.783 1.00 91.81 671 ALA A C 1
ATOM 5052 O O . ALA A 1 671 ? 13.646 -7.493 -14.723 1.00 91.81 671 ALA A O 1
ATOM 5053 N N . GLY A 1 672 ? 11.701 -7.200 -13.674 1.00 86.19 672 GLY A N 1
ATOM 5054 C CA . GLY A 1 672 ? 12.291 -7.368 -12.340 1.00 86.19 672 GLY A CA 1
ATOM 5055 C C . GLY A 1 672 ? 13.188 -6.197 -11.908 1.00 86.19 672 GLY A C 1
ATOM 5056 O O . GLY A 1 672 ? 12.956 -5.054 -12.290 1.00 86.19 672 GLY A O 1
ATOM 5057 N N . SER A 1 673 ? 14.166 -6.443 -11.043 1.00 83.38 673 SER A N 1
ATOM 5058 C CA . SER A 1 673 ? 14.954 -5.385 -10.390 1.00 83.38 673 SER A CA 1
ATOM 5059 C C . SER A 1 673 ? 16.192 -4.938 -11.177 1.00 83.38 673 SER A C 1
ATOM 5061 O O . SER A 1 673 ? 16.984 -4.146 -10.652 1.00 83.38 673 SER A O 1
ATOM 5063 N N . MET A 1 674 ? 16.381 -5.436 -12.401 1.00 89.50 674 MET A N 1
ATOM 5064 C CA . MET A 1 674 ? 17.574 -5.198 -13.211 1.00 89.50 674 MET A CA 1
ATOM 5065 C C . MET A 1 674 ? 17.259 -5.144 -14.709 1.00 89.50 674 MET A C 1
ATOM 5067 O O . MET A 1 674 ? 16.319 -5.781 -15.173 1.00 89.50 674 MET A O 1
ATOM 5071 N N . PHE A 1 675 ? 18.103 -4.445 -15.467 1.00 95.38 675 PHE A N 1
ATOM 5072 C CA . PHE A 1 675 ? 18.061 -4.407 -16.922 1.00 95.38 675 PHE A CA 1
ATOM 5073 C C . PHE A 1 675 ? 18.489 -5.761 -17.510 1.00 95.38 675 PHE A C 1
ATOM 5075 O O . PHE A 1 675 ? 17.645 -6.612 -17.780 1.00 95.38 675 PHE A O 1
ATOM 5082 N N . VAL A 1 676 ? 19.797 -5.994 -17.651 1.00 96.31 676 VAL A N 1
ATOM 5083 C CA . VAL A 1 676 ? 20.382 -7.235 -18.179 1.00 96.31 676 VAL A CA 1
ATOM 5084 C C . VAL A 1 676 ? 21.732 -7.476 -17.495 1.00 96.31 676 VAL A C 1
ATOM 5086 O O . VAL A 1 676 ? 22.625 -6.629 -17.521 1.00 96.31 676 VAL A O 1
ATOM 5089 N N . ALA A 1 677 ? 21.884 -8.644 -16.875 1.00 91.19 677 ALA A N 1
ATOM 5090 C CA . ALA A 1 677 ? 23.036 -9.036 -16.065 1.00 91.19 677 ALA A CA 1
ATOM 5091 C C . ALA A 1 677 ? 24.315 -9.301 -16.874 1.00 91.19 677 ALA A C 1
ATOM 5093 O O . ALA A 1 677 ? 25.400 -9.313 -16.300 1.00 91.19 677 ALA A O 1
ATOM 5094 N N . GLY A 1 678 ? 24.182 -9.578 -18.172 1.00 92.06 678 GLY A N 1
ATOM 5095 C CA . GLY A 1 678 ? 25.277 -10.010 -19.037 1.00 92.06 678 GLY A CA 1
ATOM 5096 C C . GLY A 1 678 ? 24.888 -11.190 -19.914 1.00 92.06 678 GLY A C 1
ATOM 5097 O O . GLY A 1 678 ? 23.706 -11.485 -20.080 1.00 92.06 678 GLY A O 1
ATOM 5098 N N . ALA A 1 679 ? 25.891 -11.856 -20.481 1.00 93.00 679 ALA A N 1
ATOM 5099 C CA . ALA A 1 679 ? 25.716 -13.125 -21.179 1.00 93.00 679 ALA A CA 1
ATOM 5100 C C . ALA A 1 679 ? 25.346 -14.258 -20.205 1.00 93.00 679 ALA A C 1
ATOM 5102 O O . ALA A 1 679 ? 25.681 -14.204 -19.018 1.00 93.00 679 ALA A O 1
ATOM 5103 N N . ASP A 1 680 ? 24.693 -15.311 -20.704 1.00 92.81 680 ASP A N 1
ATOM 5104 C CA . ASP A 1 680 ? 24.483 -16.526 -19.913 1.00 92.81 680 ASP A CA 1
ATOM 5105 C C . ASP A 1 680 ? 25.821 -17.254 -19.681 1.00 92.81 680 ASP A C 1
ATOM 5107 O O . ASP A 1 680 ? 26.347 -17.956 -20.546 1.00 92.81 680 ASP A O 1
ATOM 5111 N N . ILE A 1 681 ? 26.378 -17.098 -18.478 1.00 92.25 681 ILE A N 1
ATOM 5112 C CA . ILE A 1 681 ? 27.678 -17.671 -18.101 1.00 92.25 681 ILE A CA 1
ATOM 5113 C C . ILE A 1 681 ? 27.641 -19.208 -18.098 1.00 92.25 681 ILE A C 1
ATOM 5115 O O . ILE A 1 681 ? 28.659 -19.844 -18.377 1.00 92.25 681 ILE A O 1
ATOM 5119 N N . ARG A 1 682 ? 26.488 -19.835 -17.818 1.00 91.56 682 ARG A N 1
ATOM 5120 C CA . ARG A 1 682 ? 26.369 -21.303 -17.883 1.00 91.56 682 ARG A CA 1
ATOM 5121 C C . ARG A 1 682 ? 26.447 -21.772 -19.327 1.00 91.56 682 ARG A C 1
ATOM 5123 O O . ARG A 1 682 ? 27.132 -22.754 -19.601 1.00 91.56 682 ARG A O 1
ATOM 5130 N N . GLN A 1 683 ? 25.808 -21.041 -20.238 1.00 90.69 683 GLN A N 1
ATOM 5131 C CA . GLN A 1 683 ? 25.925 -21.300 -21.668 1.00 90.69 683 GLN A CA 1
ATOM 5132 C C . GLN A 1 683 ? 27.372 -21.115 -22.146 1.00 90.69 683 GLN A C 1
ATOM 5134 O O . GLN A 1 683 ? 27.896 -21.993 -22.826 1.00 90.69 683 GLN A O 1
ATOM 5139 N N . LEU A 1 684 ? 28.048 -20.034 -21.730 1.00 91.44 684 LEU A N 1
ATOM 5140 C CA . LEU A 1 684 ? 29.462 -19.807 -22.056 1.00 91.44 684 LEU A CA 1
ATOM 5141 C C . LEU A 1 684 ? 30.357 -20.958 -21.583 1.00 91.44 684 LEU A C 1
ATOM 5143 O O . LEU A 1 684 ? 31.194 -21.440 -22.343 1.00 91.44 684 LEU A O 1
ATOM 5147 N N . ARG A 1 685 ? 30.148 -21.441 -20.351 1.00 93.62 685 ARG A N 1
ATOM 5148 C CA . ARG A 1 685 ? 30.916 -22.555 -19.780 1.00 93.62 685 ARG A CA 1
ATOM 5149 C C . ARG A 1 685 ? 30.712 -23.881 -20.516 1.00 93.62 685 ARG A C 1
ATOM 5151 O O . ARG A 1 685 ? 31.614 -24.720 -20.496 1.00 93.62 685 ARG A O 1
ATOM 5158 N N . ALA A 1 686 ? 29.531 -24.082 -21.100 1.00 91.44 686 ALA A N 1
ATOM 5159 C CA . ALA A 1 686 ? 29.147 -25.318 -21.774 1.00 91.44 686 ALA A CA 1
ATOM 5160 C C . ALA A 1 686 ? 29.777 -25.472 -23.168 1.00 91.44 686 ALA A C 1
ATOM 5162 O O . ALA A 1 686 ? 29.835 -26.587 -23.687 1.00 91.44 686 ALA A O 1
ATOM 5163 N N . PHE A 1 687 ? 30.263 -24.388 -23.778 1.00 88.94 687 PHE A N 1
ATOM 5164 C CA . PHE A 1 687 ? 30.930 -24.475 -25.073 1.00 88.94 687 PHE A CA 1
ATOM 5165 C C . PHE A 1 687 ? 32.316 -25.115 -24.952 1.00 88.94 687 PHE A C 1
ATOM 5167 O O . PHE A 1 687 ? 33.176 -24.664 -24.194 1.00 88.94 687 PHE A O 1
ATOM 5174 N N . ALA A 1 688 ? 32.531 -26.161 -25.752 1.00 81.44 688 ALA A N 1
ATOM 5175 C CA . ALA A 1 688 ? 33.803 -26.874 -25.833 1.00 81.44 688 ALA A CA 1
ATOM 5176 C C . ALA A 1 688 ? 34.742 -26.317 -26.915 1.00 81.44 688 ALA A C 1
ATOM 5178 O O . ALA A 1 688 ? 35.944 -26.556 -26.852 1.00 81.44 688 ALA A O 1
ATOM 5179 N N . ARG A 1 689 ? 34.214 -25.596 -27.915 1.00 93.00 689 ARG A N 1
ATOM 5180 C CA . ARG A 1 689 ? 34.990 -25.110 -29.062 1.00 93.00 689 ARG A CA 1
ATOM 5181 C C . ARG A 1 689 ? 34.939 -23.592 -29.177 1.00 93.00 689 ARG A C 1
ATOM 5183 O O . ARG A 1 689 ? 33.878 -22.985 -29.019 1.00 93.00 689 ARG A O 1
ATOM 5190 N N . ALA A 1 690 ? 36.075 -22.992 -29.523 1.00 95.00 690 ALA A N 1
ATOM 5191 C CA . ALA A 1 690 ? 36.201 -21.548 -29.706 1.00 95.00 690 ALA A CA 1
ATOM 5192 C C . ALA A 1 690 ? 35.280 -21.016 -30.817 1.00 95.00 690 ALA A C 1
ATOM 5194 O O . ALA A 1 690 ? 34.772 -19.897 -30.710 1.00 95.00 690 ALA A O 1
ATOM 5195 N N . GLU A 1 691 ? 35.014 -21.812 -31.860 1.00 96.25 691 GLU A N 1
ATOM 5196 C CA . GLU A 1 691 ? 34.150 -21.399 -32.972 1.00 96.25 691 GLU A CA 1
ATOM 5197 C C . GLU A 1 691 ? 32.694 -21.204 -32.533 1.00 96.25 691 GLU A C 1
ATOM 5199 O O . GLU A 1 691 ? 32.035 -20.289 -33.021 1.00 96.25 691 GLU A O 1
ATOM 5204 N N . ASP A 1 692 ? 32.203 -22.016 -31.591 1.00 94.50 692 ASP A N 1
ATOM 5205 C CA . ASP A 1 692 ? 30.819 -21.928 -31.108 1.00 94.50 692 ASP A CA 1
ATOM 5206 C C . ASP A 1 692 ? 30.603 -20.638 -30.296 1.00 94.50 692 ASP A C 1
ATOM 5208 O O . ASP A 1 692 ? 29.622 -19.918 -30.494 1.00 94.50 692 ASP A O 1
ATOM 5212 N N . VAL A 1 693 ? 31.573 -20.281 -29.446 1.00 94.69 693 VAL A N 1
ATOM 5213 C CA . VAL A 1 693 ? 31.556 -19.015 -28.694 1.00 94.69 693 VAL A CA 1
ATOM 5214 C C . VAL A 1 693 ? 31.751 -17.814 -29.625 1.00 94.69 693 VAL A C 1
ATOM 5216 O O . VAL A 1 693 ? 31.068 -16.799 -29.480 1.00 94.69 693 VAL A O 1
ATOM 5219 N N . THR A 1 694 ? 32.638 -17.931 -30.618 1.00 97.50 694 THR A N 1
ATOM 5220 C CA . THR A 1 694 ? 32.838 -16.893 -31.646 1.00 97.50 694 THR A CA 1
ATOM 5221 C C . THR A 1 694 ? 31.544 -16.649 -32.427 1.00 97.50 694 THR A C 1
ATOM 5223 O O . THR A 1 694 ? 31.177 -15.501 -32.680 1.00 97.50 694 THR A O 1
ATOM 5226 N N . ALA A 1 695 ? 30.813 -17.712 -32.778 1.00 95.62 695 ALA A N 1
ATOM 5227 C CA . ALA A 1 695 ? 29.530 -17.615 -33.468 1.00 95.62 695 ALA A CA 1
ATOM 5228 C C . ALA A 1 695 ? 28.452 -16.941 -32.603 1.00 95.62 695 ALA A C 1
ATOM 5230 O O . ALA A 1 695 ? 27.684 -16.127 -33.127 1.00 95.62 695 ALA A O 1
ATOM 5231 N N . LEU A 1 696 ? 28.420 -17.221 -31.293 1.00 95.56 696 LEU A N 1
ATOM 5232 C CA . LEU A 1 696 ? 27.545 -16.528 -30.342 1.00 95.56 696 LEU A CA 1
ATOM 5233 C C . LEU A 1 696 ? 27.864 -15.027 -30.277 1.00 95.56 696 LEU A C 1
ATOM 5235 O O . LEU A 1 696 ? 26.955 -14.210 -30.418 1.00 95.56 696 LEU A O 1
ATOM 5239 N N . ALA A 1 697 ? 29.139 -14.661 -30.123 1.00 96.81 697 ALA A N 1
ATOM 5240 C CA . ALA A 1 697 ? 29.572 -13.264 -30.110 1.00 96.81 697 ALA A CA 1
ATOM 5241 C C . ALA A 1 697 ? 29.209 -12.537 -31.409 1.00 96.81 697 ALA A C 1
ATOM 5243 O O . ALA A 1 697 ? 28.589 -11.474 -31.380 1.00 96.81 697 ALA A O 1
ATOM 5244 N N . ALA A 1 698 ? 29.490 -13.155 -32.557 1.00 97.25 698 ALA A N 1
ATOM 5245 C CA . ALA A 1 698 ? 29.122 -12.607 -33.856 1.00 97.25 698 ALA A CA 1
ATOM 5246 C C . ALA A 1 698 ? 27.597 -12.458 -34.015 1.00 97.25 698 ALA A C 1
ATOM 5248 O O . ALA A 1 698 ? 27.137 -11.503 -34.639 1.00 97.25 698 ALA A O 1
ATOM 5249 N N . ARG A 1 699 ? 26.793 -13.380 -33.463 1.00 97.56 699 ARG A N 1
ATOM 5250 C CA . ARG A 1 699 ? 25.327 -13.250 -33.440 1.00 97.56 699 ARG A CA 1
ATOM 5251 C C . ARG A 1 699 ? 24.894 -12.051 -32.604 1.00 97.56 699 ARG A C 1
ATOM 5253 O O . ARG A 1 699 ? 24.139 -11.226 -33.109 1.00 97.56 699 ARG A O 1
ATOM 5260 N N . ALA A 1 700 ? 25.406 -11.918 -31.383 1.00 97.88 700 ALA A N 1
ATOM 5261 C CA . ALA A 1 700 ? 25.089 -10.795 -30.508 1.00 97.88 700 ALA A CA 1
ATOM 5262 C C . ALA A 1 700 ? 25.450 -9.448 -31.155 1.00 97.88 700 ALA A C 1
ATOM 5264 O O . ALA A 1 700 ? 24.603 -8.560 -31.242 1.00 97.88 700 ALA A O 1
ATOM 5265 N N . GLN A 1 701 ? 26.658 -9.333 -31.720 1.00 98.06 701 GLN A N 1
ATOM 5266 C CA . GLN A 1 701 ? 27.100 -8.145 -32.458 1.00 98.06 701 GLN A CA 1
ATOM 5267 C C . GLN A 1 701 ? 26.168 -7.816 -33.639 1.00 98.06 701 GLN A C 1
ATOM 5269 O O . GLN A 1 701 ? 25.846 -6.647 -33.851 1.00 98.06 701 GLN A O 1
ATOM 5274 N N . ARG A 1 702 ? 25.682 -8.819 -34.393 1.00 97.50 702 ARG A N 1
ATOM 5275 C CA . ARG A 1 702 ? 24.697 -8.605 -35.475 1.00 97.50 702 ARG A CA 1
ATOM 5276 C C . ARG A 1 702 ? 23.356 -8.097 -34.950 1.00 97.50 702 ARG A C 1
ATOM 5278 O O . ARG A 1 702 ? 22.805 -7.164 -35.529 1.00 97.50 702 ARG A O 1
ATOM 5285 N N . VAL A 1 703 ? 22.841 -8.675 -33.864 1.00 98.19 703 VAL A N 1
ATOM 5286 C CA . VAL A 1 703 ? 21.590 -8.221 -33.232 1.00 98.19 703 VAL A CA 1
ATOM 5287 C C . VAL A 1 703 ? 21.733 -6.783 -32.727 1.00 98.19 703 VAL A C 1
ATOM 5289 O O . VAL A 1 703 ? 20.851 -5.958 -32.951 1.00 98.19 703 VAL A O 1
ATOM 5292 N N . PHE A 1 704 ? 22.865 -6.435 -32.114 1.00 98.25 704 PHE A N 1
ATOM 5293 C CA . PHE A 1 704 ? 23.118 -5.081 -31.614 1.00 98.25 704 PHE A CA 1
ATOM 5294 C C . PHE A 1 704 ? 23.302 -4.070 -32.748 1.00 98.25 704 PHE A C 1
ATOM 5296 O O . PHE A 1 704 ? 22.775 -2.962 -32.675 1.00 98.25 704 PHE A O 1
ATOM 5303 N N . ALA A 1 705 ? 23.982 -4.453 -33.832 1.00 97.38 705 ALA A N 1
ATOM 5304 C CA . ALA A 1 705 ? 24.079 -3.631 -35.036 1.00 97.38 705 ALA A CA 1
ATOM 5305 C C . ALA A 1 705 ? 22.702 -3.403 -35.677 1.00 97.38 705 ALA A C 1
ATOM 5307 O O . ALA A 1 705 ? 22.418 -2.307 -36.157 1.00 97.38 705 ALA A O 1
ATOM 5308 N N . ARG A 1 706 ? 21.818 -4.406 -35.634 1.00 96.69 706 ARG A N 1
ATOM 5309 C CA . ARG A 1 706 ? 20.432 -4.258 -36.077 1.00 96.69 706 ARG A CA 1
ATOM 5310 C C . ARG A 1 706 ? 19.664 -3.263 -35.209 1.00 96.69 706 ARG A C 1
ATOM 5312 O O . ARG A 1 706 ? 19.046 -2.367 -35.767 1.00 96.69 706 ARG A O 1
ATOM 5319 N N . ILE A 1 707 ? 19.759 -3.368 -33.879 1.00 98.00 707 ILE A N 1
ATOM 5320 C CA . ILE A 1 707 ? 19.188 -2.394 -32.926 1.00 98.00 707 ILE A CA 1
ATOM 5321 C C . ILE A 1 707 ? 19.677 -0.973 -33.241 1.00 98.00 707 ILE A C 1
ATOM 5323 O O . ILE A 1 707 ? 18.881 -0.038 -33.302 1.00 98.00 707 ILE A O 1
ATOM 5327 N N . ALA A 1 708 ? 20.978 -0.816 -33.492 1.00 97.25 708 ALA A N 1
ATOM 5328 C CA . ALA A 1 708 ? 21.596 0.461 -33.835 1.00 97.25 708 ALA A CA 1
ATOM 5329 C C . ALA A 1 708 ? 21.092 1.059 -35.162 1.00 97.25 708 ALA A C 1
ATOM 5331 O O . ALA A 1 708 ? 21.072 2.279 -35.310 1.00 97.25 708 ALA A O 1
ATOM 5332 N N . ALA A 1 709 ? 20.704 0.208 -36.116 1.00 95.50 709 ALA A N 1
ATOM 5333 C CA . ALA A 1 709 ? 20.272 0.590 -37.460 1.00 95.50 709 ALA A CA 1
ATOM 5334 C C . ALA A 1 709 ? 18.742 0.608 -37.649 1.00 95.50 709 ALA A C 1
ATOM 5336 O O . ALA A 1 709 ? 18.272 0.858 -38.763 1.00 95.50 709 ALA A O 1
ATOM 5337 N N . MET A 1 710 ? 17.958 0.336 -36.599 1.00 95.25 710 MET A N 1
ATOM 5338 C CA . MET A 1 710 ? 16.496 0.350 -36.679 1.00 95.25 710 MET A CA 1
ATOM 5339 C C . MET A 1 710 ? 15.970 1.710 -37.145 1.00 95.25 710 MET A C 1
ATOM 5341 O O . MET A 1 710 ? 16.455 2.765 -36.733 1.00 95.25 710 MET A O 1
ATOM 5345 N N . LYS A 1 711 ? 14.902 1.689 -37.954 1.00 93.75 711 LYS A N 1
ATOM 5346 C CA . LYS A 1 711 ? 14.216 2.917 -38.402 1.00 93.75 711 LYS A CA 1
ATOM 5347 C C . LYS A 1 711 ? 13.617 3.692 -37.231 1.00 93.75 711 LYS A C 1
ATOM 5349 O O . LYS A 1 711 ? 13.637 4.919 -37.227 1.00 93.75 711 LYS A O 1
ATOM 5354 N N . ALA A 1 712 ? 13.061 2.965 -36.265 1.00 97.12 712 ALA A N 1
ATOM 5355 C CA . ALA A 1 712 ? 12.624 3.514 -34.995 1.00 97.12 712 ALA A CA 1
ATOM 5356 C C . ALA A 1 712 ? 13.813 3.467 -34.019 1.00 97.12 712 ALA A C 1
ATOM 5358 O O . ALA A 1 712 ? 14.201 2.368 -33.618 1.00 97.12 712 ALA A O 1
ATOM 5359 N N . PRO A 1 713 ? 14.412 4.609 -33.636 1.00 97.75 713 PRO A N 1
ATOM 5360 C CA . PRO A 1 713 ? 15.536 4.624 -32.708 1.00 97.75 713 PRO A CA 1
ATOM 5361 C C . PRO A 1 713 ? 15.171 3.964 -31.378 1.00 97.75 713 PRO A C 1
ATOM 5363 O O . PRO A 1 713 ? 14.083 4.174 -30.829 1.00 97.75 713 PRO A O 1
ATOM 5366 N N . VAL A 1 714 ? 16.118 3.186 -30.856 1.00 98.69 714 VAL A N 1
ATOM 5367 C CA . VAL A 1 714 ? 15.969 2.478 -29.585 1.00 98.69 714 VAL A CA 1
ATOM 5368 C C . VAL A 1 714 ? 16.547 3.312 -28.443 1.00 98.69 714 VAL A C 1
ATOM 5370 O O . VAL A 1 714 ? 17.687 3.773 -28.516 1.00 98.69 714 VAL A O 1
ATOM 5373 N N . VAL A 1 715 ? 15.762 3.491 -27.385 1.00 98.75 715 VAL A N 1
ATOM 5374 C CA . VAL A 1 715 ? 16.120 4.154 -26.130 1.00 98.75 715 VAL A CA 1
ATOM 5375 C C . VAL A 1 715 ? 16.256 3.085 -25.049 1.00 98.75 715 VAL A C 1
ATOM 5377 O O . VAL A 1 715 ? 15.293 2.369 -24.783 1.00 98.75 715 VAL A O 1
ATOM 5380 N N . SER A 1 716 ? 17.413 2.949 -24.404 1.00 98.62 716 SER A N 1
ATOM 5381 C CA . SER A 1 716 ? 17.541 2.034 -23.263 1.00 98.62 716 SER A CA 1
ATOM 5382 C C . SER A 1 716 ? 17.027 2.687 -21.978 1.00 98.62 716 SER A C 1
ATOM 5384 O O . SER A 1 716 ? 17.310 3.853 -21.704 1.00 98.62 716 SER A O 1
ATOM 5386 N N . ALA A 1 717 ? 16.274 1.921 -21.191 1.00 97.69 717 ALA A N 1
ATOM 5387 C CA . ALA A 1 717 ? 15.831 2.247 -19.842 1.00 97.69 717 ALA A CA 1
ATOM 5388 C C . ALA A 1 717 ? 16.546 1.321 -18.851 1.00 97.69 717 ALA A C 1
ATOM 5390 O O . ALA A 1 717 ? 16.082 0.220 -18.542 1.00 97.69 717 ALA A O 1
ATOM 5391 N N . VAL A 1 718 ? 17.719 1.748 -18.390 1.00 96.50 718 VAL A N 1
ATOM 5392 C CA . VAL A 1 718 ? 18.576 0.954 -17.511 1.00 96.50 718 VAL A CA 1
ATOM 5393 C C . VAL A 1 718 ? 18.195 1.199 -16.057 1.00 96.50 718 VAL A C 1
ATOM 5395 O O . VAL A 1 718 ? 18.495 2.247 -15.489 1.00 96.50 718 VAL A O 1
ATOM 5398 N N . ASP A 1 719 ? 17.581 0.198 -15.439 1.00 89.62 719 ASP A N 1
ATOM 5399 C CA . ASP A 1 719 ? 17.343 0.152 -14.000 1.00 89.62 719 ASP A CA 1
ATOM 5400 C C . ASP A 1 719 ? 18.110 -1.025 -13.372 1.00 89.62 719 ASP A C 1
ATOM 5402 O O . ASP A 1 719 ? 18.263 -2.081 -13.987 1.00 89.62 719 ASP A O 1
ATOM 5406 N N . GLY A 1 720 ? 18.654 -0.851 -12.166 1.00 90.19 720 GLY A N 1
ATOM 5407 C CA . GLY A 1 720 ? 19.547 -1.838 -11.543 1.00 90.19 720 GLY A CA 1
ATOM 5408 C C . GLY A 1 720 ? 20.816 -2.127 -12.365 1.00 90.19 720 GLY A C 1
ATOM 5409 O O . GLY A 1 720 ? 21.587 -1.224 -12.674 1.00 90.19 720 GLY A O 1
ATOM 5410 N N . TYR A 1 721 ? 21.088 -3.394 -12.688 1.00 93.75 721 TYR A N 1
ATOM 5411 C CA . TYR A 1 721 ? 22.343 -3.792 -13.339 1.00 93.75 721 TYR A CA 1
ATOM 5412 C C . TYR A 1 721 ? 22.253 -3.836 -14.871 1.00 93.75 721 TYR A C 1
ATOM 5414 O O . TYR A 1 721 ? 21.384 -4.514 -15.421 1.00 93.75 721 TYR A O 1
ATOM 5422 N N . ALA A 1 722 ? 23.224 -3.203 -15.537 1.00 96.88 722 ALA A N 1
ATOM 5423 C CA . ALA A 1 722 ? 23.589 -3.458 -16.932 1.00 96.88 722 ALA A CA 1
ATOM 5424 C C . ALA A 1 722 ? 25.078 -3.816 -16.986 1.00 96.88 722 ALA A C 1
ATOM 5426 O O . ALA A 1 722 ? 25.937 -2.936 -16.969 1.00 96.88 722 ALA A O 1
ATOM 5427 N N . LEU A 1 723 ? 25.401 -5.108 -16.988 1.00 96.50 723 LEU A N 1
ATOM 5428 C CA . LEU A 1 723 ? 26.785 -5.583 -16.892 1.00 96.50 723 LEU A CA 1
ATOM 5429 C C . LEU A 1 723 ? 27.147 -6.430 -18.103 1.00 96.50 723 LEU A C 1
ATOM 5431 O O . LEU A 1 723 ? 26.299 -7.143 -18.635 1.00 96.50 723 LEU A O 1
ATOM 5435 N N . GLY A 1 724 ? 28.401 -6.339 -18.531 1.00 96.00 724 GLY A N 1
ATOM 5436 C CA . GLY A 1 724 ? 28.938 -7.124 -19.632 1.00 96.00 724 GLY A CA 1
ATOM 5437 C C . GLY A 1 724 ? 28.093 -7.020 -20.896 1.00 96.00 724 GLY A C 1
ATOM 5438 O O . GLY A 1 724 ? 27.697 -5.918 -21.276 1.00 96.00 724 GLY A O 1
ATOM 5439 N N . GLY A 1 725 ? 27.665 -8.162 -21.441 1.00 96.06 725 GLY A N 1
ATOM 5440 C CA . GLY A 1 725 ? 26.684 -8.241 -22.535 1.00 96.06 725 GLY A CA 1
ATOM 5441 C C . GLY A 1 725 ? 25.434 -7.357 -22.379 1.00 96.06 725 GLY A C 1
ATOM 5442 O O . GLY A 1 725 ? 24.934 -6.819 -23.364 1.00 96.06 725 GLY A O 1
ATOM 5443 N N . GLY A 1 726 ? 24.942 -7.131 -21.157 1.00 97.06 726 GLY A N 1
ATOM 5444 C CA . GLY A 1 726 ? 23.830 -6.212 -20.896 1.00 97.06 726 GLY A CA 1
ATOM 5445 C C . GLY A 1 726 ? 24.215 -4.736 -21.026 1.00 97.06 726 GLY A C 1
ATOM 5446 O O . GLY A 1 726 ? 23.435 -3.933 -21.538 1.00 97.06 726 GLY A O 1
ATOM 5447 N N . ASN A 1 727 ? 25.437 -4.376 -20.619 1.00 97.94 727 ASN A N 1
ATOM 5448 C CA . ASN A 1 727 ? 25.995 -3.050 -20.883 1.00 97.94 727 ASN A CA 1
ATOM 5449 C C . ASN A 1 727 ? 26.299 -2.860 -22.379 1.00 97.94 727 ASN A C 1
ATOM 5451 O O . ASN A 1 727 ? 26.129 -1.773 -22.918 1.00 97.94 727 ASN A O 1
ATOM 5455 N N . GLU A 1 728 ? 26.733 -3.911 -23.069 1.00 98.38 728 GLU A N 1
ATOM 5456 C CA . GLU A 1 728 ? 26.945 -3.886 -24.518 1.00 98.38 728 GLU A CA 1
ATOM 5457 C C . GLU A 1 728 ? 25.616 -3.665 -25.262 1.00 98.38 728 GLU A C 1
ATOM 5459 O O . GLU A 1 728 ? 25.532 -2.774 -26.107 1.00 98.38 728 GLU A O 1
ATOM 5464 N N . LEU A 1 729 ? 24.544 -4.359 -24.865 1.00 98.38 729 LEU A N 1
ATOM 5465 C CA . LEU A 1 729 ? 23.199 -4.169 -25.418 1.00 98.38 729 LEU A CA 1
ATOM 5466 C C . LEU A 1 729 ? 22.687 -2.730 -25.244 1.00 98.38 729 LEU A C 1
ATOM 5468 O O . LEU A 1 729 ? 22.188 -2.130 -26.197 1.00 98.38 729 LEU A O 1
ATOM 5472 N N . GLN A 1 730 ? 22.816 -2.147 -24.046 1.00 98.12 730 GLN A N 1
ATOM 5473 C CA . GLN A 1 730 ? 22.359 -0.770 -23.832 1.00 98.12 730 GLN A CA 1
ATOM 5474 C C . GLN A 1 730 ? 23.219 0.241 -24.609 1.00 98.12 730 GLN A C 1
ATOM 5476 O O . GLN A 1 730 ? 22.676 1.181 -25.184 1.00 98.12 730 GLN A O 1
ATOM 5481 N N . MET A 1 731 ? 24.541 0.031 -24.707 1.00 98.19 731 MET A N 1
ATOM 5482 C CA . MET A 1 731 ? 25.431 0.920 -25.467 1.00 98.19 731 MET A CA 1
ATOM 5483 C C . MET A 1 731 ? 25.086 0.964 -26.960 1.00 98.19 731 MET A C 1
ATOM 5485 O O . MET A 1 731 ? 25.270 2.012 -27.582 1.00 98.19 731 MET A O 1
ATOM 5489 N N . ALA A 1 732 ? 24.561 -0.136 -27.510 1.00 98.25 732 ALA A N 1
ATOM 5490 C CA . ALA A 1 732 ? 24.123 -0.226 -28.901 1.00 98.25 732 ALA A CA 1
ATOM 5491 C C . ALA A 1 732 ? 22.882 0.630 -29.215 1.00 98.25 732 ALA A C 1
ATOM 5493 O O . ALA A 1 732 ? 22.644 0.946 -30.383 1.00 98.25 732 ALA A O 1
ATOM 5494 N N . CYS A 1 733 ? 22.109 1.028 -28.199 1.00 98.50 733 CYS A N 1
ATOM 5495 C CA . CYS A 1 733 ? 20.922 1.867 -28.359 1.00 98.50 733 CYS A CA 1
ATOM 5496 C C . CYS A 1 733 ? 21.286 3.295 -28.810 1.00 98.50 733 CYS A C 1
ATOM 5498 O O . CYS A 1 733 ? 22.390 3.790 -28.571 1.00 98.50 733 CYS A O 1
ATOM 5500 N N . ALA A 1 734 ? 20.340 3.980 -29.455 1.00 97.81 734 ALA A N 1
ATOM 5501 C CA . ALA A 1 734 ? 20.521 5.336 -29.975 1.00 97.81 734 ALA A CA 1
ATOM 5502 C C . ALA A 1 734 ? 20.511 6.413 -28.874 1.00 97.81 734 ALA A C 1
ATOM 5504 O O . ALA A 1 734 ? 21.081 7.493 -29.054 1.00 97.81 734 ALA A O 1
ATOM 5505 N N . TRP A 1 735 ? 19.866 6.124 -27.742 1.00 98.12 735 TRP A N 1
ATOM 5506 C CA . TRP A 1 735 ? 19.837 6.976 -26.554 1.00 98.12 735 TRP A CA 1
ATOM 5507 C C . TRP A 1 735 ? 19.784 6.128 -25.288 1.00 98.12 735 TRP A C 1
ATOM 5509 O O . TRP A 1 735 ? 19.156 5.069 -25.288 1.00 98.12 735 TRP A O 1
ATOM 5519 N N . ARG A 1 736 ? 20.454 6.564 -24.218 1.00 98.25 736 ARG A N 1
ATOM 5520 C CA . ARG A 1 736 ? 20.662 5.740 -23.020 1.00 98.25 736 ARG A CA 1
ATOM 5521 C C . ARG A 1 736 ? 20.250 6.481 -21.760 1.00 98.25 736 ARG A C 1
ATOM 5523 O O . ARG A 1 736 ? 20.900 7.451 -21.366 1.00 98.25 736 ARG A O 1
ATOM 5530 N N . VAL A 1 737 ? 19.182 6.002 -21.131 1.00 98.06 737 VAL A N 1
ATOM 5531 C CA . VAL A 1 737 ? 18.654 6.516 -19.866 1.00 98.06 737 VAL A CA 1
ATOM 5532 C C . VAL A 1 737 ? 18.980 5.521 -18.762 1.00 98.06 737 VAL A C 1
ATOM 5534 O O . VAL A 1 737 ? 18.681 4.336 -18.888 1.00 98.06 737 VAL A O 1
ATOM 5537 N N . ALA A 1 738 ? 19.562 5.994 -17.664 1.00 96.69 738 ALA A N 1
ATOM 5538 C CA . ALA A 1 738 ? 19.835 5.170 -16.491 1.00 96.69 738 ALA A CA 1
ATOM 5539 C C . ALA A 1 738 ? 19.148 5.730 -15.243 1.00 96.69 738 ALA A C 1
ATOM 5541 O O . ALA A 1 738 ? 19.140 6.936 -15.021 1.00 96.69 738 ALA A O 1
ATOM 5542 N N . GLY A 1 739 ? 18.591 4.863 -14.402 1.00 92.88 739 GLY A N 1
ATOM 5543 C CA . GLY A 1 739 ? 18.091 5.252 -13.083 1.00 92.88 739 GLY A CA 1
ATOM 5544 C C . GLY A 1 739 ? 19.240 5.578 -12.128 1.00 92.88 739 GLY A C 1
ATOM 5545 O O . GLY A 1 739 ? 20.349 5.068 -12.284 1.00 92.88 739 GLY A O 1
ATOM 5546 N N . ALA A 1 740 ? 18.988 6.385 -11.096 1.00 87.94 740 ALA A N 1
ATOM 5547 C CA . ALA A 1 740 ? 20.017 6.767 -10.120 1.00 87.94 740 ALA A CA 1
ATOM 5548 C C . ALA A 1 740 ? 20.701 5.563 -9.433 1.00 87.94 740 ALA A C 1
ATOM 5550 O O . ALA A 1 740 ? 21.893 5.619 -9.127 1.00 87.94 740 ALA A O 1
ATOM 5551 N N . ARG A 1 741 ? 19.967 4.457 -9.235 1.00 87.75 741 ARG A N 1
ATOM 5552 C CA . ARG A 1 741 ? 20.485 3.204 -8.655 1.00 87.75 741 ARG A CA 1
ATOM 5553 C C . ARG A 1 741 ? 21.198 2.293 -9.659 1.00 87.75 741 ARG A C 1
ATOM 5555 O O . ARG A 1 741 ? 21.618 1.202 -9.279 1.00 87.75 741 ARG A O 1
ATOM 5562 N N . ALA A 1 742 ? 21.283 2.687 -10.929 1.00 92.38 742 ALA A N 1
ATOM 5563 C CA . ALA A 1 742 ? 21.849 1.832 -11.953 1.00 92.38 742 ALA A CA 1
ATOM 5564 C C . ALA A 1 742 ? 23.369 1.680 -11.798 1.00 92.38 742 ALA A C 1
ATOM 5566 O O . ALA A 1 742 ? 24.098 2.646 -11.542 1.00 92.38 742 ALA A O 1
ATOM 5567 N N . GLU A 1 743 ? 23.844 0.456 -12.007 1.00 95.06 743 GLU A N 1
ATOM 5568 C CA . GLU A 1 743 ? 25.257 0.096 -12.000 1.00 95.06 743 GLU A CA 1
ATOM 5569 C C . GLU A 1 743 ? 25.638 -0.544 -13.340 1.00 95.06 743 GLU A C 1
ATOM 5571 O O . GLU A 1 743 ? 25.084 -1.576 -13.734 1.00 95.06 743 GLU A O 1
ATOM 5576 N N . LEU A 1 744 ? 26.606 0.070 -14.027 1.00 97.25 744 LEU A N 1
ATOM 5577 C CA . LEU A 1 744 ? 27.058 -0.315 -15.363 1.00 97.25 744 LEU A CA 1
ATOM 5578 C C . LEU A 1 744 ? 28.517 -0.777 -15.339 1.00 97.25 744 LEU A C 1
ATOM 5580 O O . LEU A 1 744 ? 29.328 -0.219 -14.603 1.00 97.25 744 LEU A O 1
ATOM 5584 N N . GLY A 1 745 ? 28.887 -1.790 -16.121 1.00 96.38 745 GLY A N 1
ATOM 5585 C CA . GLY A 1 745 ? 30.215 -2.407 -16.001 1.00 96.38 745 GLY A CA 1
ATOM 5586 C C . GLY A 1 745 ? 30.585 -3.343 -17.143 1.00 96.38 745 GLY A C 1
ATOM 5587 O O . GLY A 1 745 ? 29.702 -3.852 -17.825 1.00 96.38 745 GLY A O 1
ATOM 5588 N N . GLN A 1 746 ? 31.887 -3.600 -17.292 1.00 97.00 746 GLN A N 1
ATOM 5589 C CA . GLN A 1 746 ? 32.454 -4.658 -18.140 1.00 97.00 746 GLN A CA 1
ATOM 5590 C C . GLN A 1 746 ? 33.266 -5.626 -17.252 1.00 97.00 746 GLN A C 1
ATOM 5592 O O . GLN A 1 746 ? 34.480 -5.475 -17.105 1.00 97.00 746 GLN A O 1
ATOM 5597 N N . PRO A 1 747 ? 32.598 -6.538 -16.515 1.00 95.56 747 PRO A N 1
ATOM 5598 C CA . PRO A 1 747 ? 33.238 -7.398 -15.520 1.00 95.56 747 PRO A CA 1
ATOM 5599 C C . PRO A 1 747 ? 33.978 -8.615 -16.111 1.00 95.56 747 PRO A C 1
ATOM 5601 O O . PRO A 1 747 ? 34.525 -9.404 -15.344 1.00 95.56 747 PRO A O 1
ATOM 5604 N N . GLU A 1 748 ? 33.999 -8.799 -17.431 1.00 96.25 748 GLU A N 1
ATOM 5605 C CA . GLU A 1 748 ? 34.491 -9.987 -18.150 1.00 96.25 748 GLU A CA 1
ATOM 5606 C C . GLU A 1 748 ? 35.916 -10.392 -17.782 1.00 96.25 748 GLU A C 1
ATOM 5608 O O . GLU A 1 748 ? 36.212 -11.582 -17.663 1.00 96.25 748 GLU A O 1
ATOM 5613 N N . ILE A 1 749 ? 36.782 -9.417 -17.500 1.00 95.06 749 ILE A N 1
ATOM 5614 C CA . ILE A 1 749 ? 38.158 -9.677 -17.066 1.00 95.06 749 ILE A CA 1
ATOM 5615 C C . ILE A 1 749 ? 38.204 -10.544 -15.794 1.00 95.06 749 ILE A C 1
ATOM 5617 O O . ILE A 1 749 ? 39.139 -11.320 -15.585 1.00 95.06 749 ILE A O 1
ATOM 5621 N N . ASN A 1 750 ? 37.159 -10.483 -14.957 1.00 92.81 750 ASN A N 1
ATOM 5622 C CA . ASN A 1 750 ? 37.013 -11.310 -13.763 1.00 92.81 750 ASN A CA 1
ATOM 5623 C C . ASN A 1 750 ? 36.784 -12.797 -14.090 1.00 92.81 750 ASN A C 1
ATOM 5625 O O . ASN A 1 750 ? 37.149 -13.652 -13.281 1.00 92.81 750 ASN A O 1
ATOM 5629 N N . LEU A 1 751 ? 36.223 -13.084 -15.269 1.00 93.94 751 LEU A N 1
ATOM 5630 C CA . LEU A 1 751 ? 36.005 -14.420 -15.837 1.00 93.94 751 LEU A CA 1
ATOM 5631 C C . LEU A 1 751 ? 37.186 -14.900 -16.699 1.00 93.94 751 LEU A C 1
ATOM 5633 O O . LEU A 1 751 ? 37.112 -15.986 -17.259 1.00 93.94 751 LEU A O 1
ATOM 5637 N N . HIS A 1 752 ? 38.262 -14.110 -16.795 1.00 94.94 752 HIS A N 1
ATOM 5638 C CA . HIS A 1 752 ? 39.426 -14.350 -17.662 1.00 94.94 752 HIS A CA 1
ATOM 5639 C C . HIS A 1 752 ? 39.115 -14.266 -19.163 1.00 94.94 752 HIS A C 1
ATOM 5641 O O . HIS A 1 752 ? 39.818 -14.849 -19.987 1.00 94.94 752 HIS A O 1
ATOM 5647 N N . VAL A 1 753 ? 38.086 -13.504 -19.528 1.00 95.56 753 VAL A N 1
ATOM 5648 C CA . VAL A 1 753 ? 37.695 -13.273 -20.924 1.00 95.56 753 VAL A CA 1
ATOM 5649 C C . VAL A 1 753 ? 37.622 -11.772 -21.204 1.00 95.56 753 VAL A C 1
ATOM 5651 O O . VAL A 1 753 ? 37.788 -10.949 -20.301 1.00 95.56 753 VAL A O 1
ATOM 5654 N N . ILE A 1 754 ? 37.414 -11.409 -22.466 1.00 97.38 754 ILE A N 1
ATOM 5655 C CA . ILE A 1 754 ? 37.191 -10.018 -22.883 1.00 97.38 754 ILE A CA 1
ATOM 5656 C C . ILE A 1 754 ? 35.689 -9.743 -23.051 1.00 97.38 754 ILE A C 1
ATOM 5658 O O . ILE A 1 754 ? 34.930 -10.695 -23.208 1.00 97.38 754 ILE A O 1
ATOM 5662 N N . PRO A 1 755 ? 35.234 -8.481 -23.067 1.00 97.62 755 PRO A N 1
ATOM 5663 C CA . PRO A 1 755 ? 33.916 -8.141 -23.605 1.00 97.62 755 PRO A CA 1
ATOM 5664 C C . PRO A 1 755 ? 33.812 -8.592 -25.065 1.00 97.62 755 PRO A C 1
ATOM 5666 O O . PRO A 1 755 ? 34.737 -8.357 -25.845 1.00 97.62 755 PRO A O 1
ATOM 5669 N N . GLY A 1 756 ? 32.733 -9.299 -25.403 1.00 95.38 756 GLY A N 1
ATOM 5670 C CA . GLY A 1 756 ? 32.632 -10.071 -26.645 1.00 95.38 756 GLY A CA 1
ATOM 5671 C C . GLY A 1 756 ? 31.503 -9.656 -27.584 1.00 95.38 756 GLY A C 1
ATOM 5672 O O . GLY A 1 756 ? 31.497 -10.098 -28.732 1.00 95.38 756 GLY A O 1
ATOM 5673 N N . PHE A 1 757 ? 30.529 -8.852 -27.136 1.00 97.62 757 PHE A N 1
ATOM 5674 C CA . PHE A 1 757 ? 29.370 -8.464 -27.957 1.00 97.62 757 PHE A CA 1
ATOM 5675 C C . PHE A 1 757 ? 29.471 -7.026 -28.496 1.00 97.62 757 PHE A C 1
ATOM 5677 O O . PHE A 1 757 ? 28.474 -6.428 -28.895 1.00 97.62 757 PHE A O 1
ATOM 5684 N N . GLY A 1 758 ? 30.675 -6.462 -28.546 1.00 97.00 758 GLY A N 1
ATOM 5685 C CA . GLY A 1 758 ? 30.994 -5.148 -29.107 1.00 97.00 758 GLY A CA 1
ATOM 5686 C C . GLY A 1 758 ? 31.503 -4.137 -28.081 1.00 97.00 758 GLY A C 1
ATOM 5687 O O . GLY A 1 758 ? 31.716 -2.971 -28.423 1.00 97.00 758 GLY A O 1
ATOM 5688 N N . GLY A 1 759 ? 31.681 -4.520 -26.819 1.00 96.81 759 GLY A N 1
ATOM 5689 C CA . GLY A 1 759 ? 32.046 -3.629 -25.721 1.00 96.81 759 GLY A CA 1
ATOM 5690 C C . GLY A 1 759 ? 33.405 -2.963 -25.893 1.00 96.81 759 GLY A C 1
ATOM 5691 O O . GLY A 1 759 ? 33.528 -1.772 -25.592 1.00 96.81 759 GLY A O 1
ATOM 5692 N N . THR A 1 760 ? 34.395 -3.667 -26.455 1.00 97.25 760 THR A N 1
ATOM 5693 C CA . THR A 1 760 ? 35.716 -3.079 -26.756 1.00 97.25 760 THR A CA 1
ATOM 5694 C C . THR A 1 760 ? 35.637 -2.041 -27.878 1.00 97.25 760 THR A C 1
ATOM 5696 O O . THR A 1 760 ? 36.528 -1.210 -28.027 1.00 97.25 760 THR A O 1
ATOM 5699 N N . GLN A 1 761 ? 34.545 -2.043 -28.646 1.00 97.00 761 GLN A N 1
ATOM 5700 C CA . GLN A 1 761 ? 34.339 -1.164 -29.793 1.00 97.00 761 GLN A CA 1
ATOM 5701 C C . GLN A 1 761 ? 33.438 0.026 -29.475 1.00 97.00 761 GLN A C 1
ATOM 5703 O O . GLN A 1 761 ? 33.719 1.147 -29.910 1.00 97.00 761 GLN A O 1
ATOM 5708 N N . MET A 1 762 ? 32.362 -0.206 -28.725 1.00 96.88 762 MET A N 1
ATOM 5709 C CA . MET A 1 762 ? 31.346 0.799 -28.418 1.00 96.88 762 MET A CA 1
ATOM 5710 C C . MET A 1 762 ? 31.798 1.771 -27.332 1.00 96.88 762 MET A C 1
ATOM 5712 O O . MET A 1 762 ? 31.633 2.982 -27.478 1.00 96.88 762 MET A O 1
ATOM 5716 N N . LEU A 1 763 ? 32.417 1.256 -26.269 1.00 95.19 763 LEU A N 1
ATOM 5717 C CA . LEU A 1 763 ? 32.845 2.044 -25.117 1.00 95.19 763 LEU A CA 1
ATOM 5718 C C . LEU A 1 763 ? 33.834 3.177 -25.484 1.00 95.19 763 LEU A C 1
ATOM 5720 O O . LEU A 1 763 ? 33.550 4.329 -25.144 1.00 95.19 763 LEU A O 1
ATOM 5724 N N . PRO A 1 764 ? 34.945 2.933 -26.220 1.00 93.81 764 PRO A N 1
ATOM 5725 C CA . PRO A 1 764 ? 35.851 4.015 -26.617 1.00 93.81 764 PRO A CA 1
ATOM 5726 C C . PRO A 1 764 ? 35.212 5.013 -27.595 1.00 93.81 764 PRO A C 1
ATOM 5728 O O . PRO A 1 764 ? 35.535 6.199 -27.550 1.00 93.81 764 PRO A O 1
ATOM 5731 N N . ARG A 1 765 ? 34.275 4.581 -28.450 1.00 94.56 765 ARG A N 1
ATOM 5732 C CA . ARG A 1 765 ? 33.549 5.477 -29.371 1.00 94.56 765 ARG A CA 1
ATOM 5733 C C . ARG A 1 765 ? 32.572 6.393 -28.634 1.00 94.56 765 ARG A C 1
ATOM 5735 O O . ARG A 1 765 ? 32.482 7.576 -28.952 1.00 94.56 765 ARG A O 1
ATOM 5742 N N . LEU A 1 766 ? 31.896 5.887 -27.603 1.00 94.44 766 LEU A N 1
ATOM 5743 C CA . LEU A 1 766 ? 31.045 6.700 -26.728 1.00 94.44 766 LEU A CA 1
ATOM 5744 C C . LEU A 1 766 ? 31.858 7.735 -25.942 1.00 94.44 766 LEU A C 1
ATOM 5746 O O . LEU A 1 766 ? 31.488 8.912 -25.911 1.00 94.44 766 LEU A O 1
ATOM 5750 N N . ALA A 1 767 ? 33.009 7.331 -25.403 1.00 92.19 767 ALA A N 1
ATOM 5751 C CA . ALA A 1 767 ? 33.962 8.242 -24.773 1.00 92.19 767 ALA A CA 1
ATOM 5752 C C . ALA A 1 767 ? 34.455 9.328 -25.750 1.00 92.19 767 ALA A C 1
ATOM 5754 O O . ALA A 1 767 ? 34.479 10.514 -25.411 1.00 92.19 767 ALA A O 1
ATOM 5755 N N . ALA A 1 768 ? 34.767 8.951 -26.993 1.00 90.50 768 ALA A N 1
ATOM 5756 C CA . ALA A 1 768 ? 35.173 9.889 -28.035 1.00 90.50 768 ALA A CA 1
ATOM 5757 C C . ALA A 1 768 ? 34.055 10.873 -28.421 1.00 90.50 768 ALA A C 1
ATOM 5759 O O . ALA A 1 768 ? 34.307 12.075 -28.555 1.00 90.50 768 ALA A O 1
ATOM 5760 N N . ARG A 1 769 ? 32.805 10.406 -28.544 1.00 91.06 769 ARG A N 1
ATOM 5761 C CA . ARG A 1 769 ? 31.633 11.278 -28.743 1.00 91.06 769 ARG A CA 1
ATOM 5762 C C . ARG A 1 769 ? 31.485 12.269 -27.592 1.00 91.06 769 ARG A C 1
ATOM 5764 O O . ARG A 1 769 ? 31.278 13.456 -27.841 1.00 91.06 769 ARG A O 1
ATOM 5771 N N . ARG A 1 770 ? 31.627 11.815 -26.344 1.00 90.62 770 ARG A N 1
ATOM 5772 C CA . ARG A 1 770 ? 31.539 12.680 -25.159 1.00 90.62 770 ARG A CA 1
ATOM 5773 C C . ARG A 1 770 ? 32.620 13.758 -25.151 1.00 90.62 770 ARG A C 1
ATOM 5775 O O . ARG A 1 770 ? 32.305 14.907 -24.848 1.00 90.62 770 ARG A O 1
ATOM 5782 N N . ALA A 1 771 ? 33.848 13.416 -25.537 1.00 88.69 771 ALA A N 1
ATOM 5783 C CA . ALA A 1 771 ? 34.937 14.380 -25.684 1.00 88.69 771 ALA A CA 1
ATOM 5784 C C . ALA A 1 771 ? 34.586 15.482 -26.700 1.00 88.69 771 ALA A C 1
ATOM 5786 O O . ALA A 1 771 ? 34.722 16.666 -26.402 1.00 88.69 771 ALA A O 1
ATOM 5787 N N . ARG A 1 772 ? 34.062 15.092 -27.872 1.00 86.69 772 ARG A N 1
ATOM 5788 C CA . ARG A 1 772 ? 33.666 16.019 -28.948 1.00 86.69 772 ARG A CA 1
ATOM 5789 C C . ARG A 1 772 ? 32.494 16.925 -28.562 1.00 86.69 772 ARG A C 1
ATOM 5791 O O . ARG A 1 772 ? 32.495 18.095 -28.921 1.00 86.69 772 ARG A O 1
ATOM 5798 N N . ALA A 1 773 ? 31.497 16.386 -27.861 1.00 81.25 773 ALA A N 1
ATOM 5799 C CA . ALA A 1 773 ? 30.254 17.097 -27.557 1.00 81.25 773 ALA A CA 1
ATOM 5800 C C . ALA A 1 773 ? 30.296 17.920 -26.255 1.00 81.25 773 ALA A C 1
ATOM 5802 O O . ALA A 1 773 ? 29.539 18.876 -26.123 1.00 81.25 773 ALA A O 1
ATOM 5803 N N . GLY A 1 774 ? 31.121 17.534 -25.274 1.00 66.94 774 GLY A N 1
ATOM 5804 C CA . GLY A 1 774 ? 31.033 18.034 -23.894 1.00 66.94 774 GLY A CA 1
ATOM 5805 C C . GLY A 1 774 ? 32.306 18.650 -23.312 1.00 66.94 774 GLY A C 1
ATOM 5806 O O . GLY A 1 774 ? 32.340 18.884 -22.108 1.00 66.94 774 GLY A O 1
ATOM 5807 N N . GLY A 1 775 ? 33.355 18.875 -24.113 1.00 60.62 775 GLY A N 1
ATOM 5808 C CA . GLY A 1 775 ? 34.592 19.538 -23.666 1.00 60.62 775 GLY A CA 1
ATOM 5809 C C . GLY A 1 775 ? 35.540 18.678 -22.816 1.00 60.62 775 GLY A C 1
ATOM 5810 O O . GLY A 1 775 ? 36.489 19.202 -22.238 1.00 60.62 775 GLY A O 1
ATOM 5811 N N . GLY A 1 776 ? 35.313 17.363 -22.726 1.00 63.56 776 GLY A N 1
ATOM 5812 C CA . GLY A 1 776 ? 36.249 16.442 -22.075 1.00 63.56 776 GLY A CA 1
ATOM 5813 C C . GLY A 1 776 ? 37.508 16.227 -22.918 1.00 63.56 776 GLY A C 1
ATOM 5814 O O . GLY A 1 776 ? 37.436 16.170 -24.146 1.00 63.56 776 GLY A O 1
ATOM 5815 N N . GLN A 1 777 ? 38.669 16.059 -22.279 1.00 82.69 777 GLN A N 1
ATOM 5816 C CA . GLN A 1 777 ? 39.882 15.703 -23.014 1.00 82.69 777 GLN A CA 1
ATOM 5817 C C . GLN A 1 777 ? 39.754 14.277 -23.563 1.00 82.69 777 GLN A C 1
ATOM 5819 O O . GLN A 1 777 ? 39.591 13.321 -22.803 1.00 82.69 777 GLN A O 1
ATOM 5824 N N . MET A 1 778 ? 39.840 14.146 -24.894 1.00 88.06 778 MET A N 1
ATOM 5825 C CA . MET A 1 778 ? 39.749 12.872 -25.625 1.00 88.06 778 MET A CA 1
ATOM 5826 C C . MET A 1 778 ? 40.616 11.785 -24.986 1.00 88.06 778 MET A C 1
ATOM 5828 O O . MET A 1 778 ? 40.147 10.677 -24.747 1.00 88.06 778 MET A O 1
ATOM 5832 N N . TYR A 1 779 ? 41.862 12.129 -24.657 1.00 89.69 779 TYR A N 1
ATOM 5833 C CA . TYR A 1 779 ? 42.806 11.226 -24.011 1.00 89.69 779 TYR A CA 1
ATOM 5834 C C . TYR A 1 779 ? 42.265 10.675 -22.680 1.00 89.69 779 TYR A C 1
ATOM 5836 O O . TYR A 1 779 ? 42.167 9.464 -22.513 1.00 89.69 779 TYR A O 1
ATOM 5844 N N . THR A 1 780 ? 41.827 11.546 -21.765 1.00 89.75 780 THR A N 1
ATOM 5845 C CA . THR A 1 780 ? 41.315 11.160 -20.439 1.00 89.75 780 THR A CA 1
ATOM 5846 C C . THR A 1 780 ? 40.096 10.245 -20.526 1.00 89.75 780 THR A C 1
ATOM 5848 O O . THR A 1 780 ? 39.998 9.267 -19.787 1.00 89.75 780 THR A O 1
ATOM 5851 N N . LEU A 1 781 ? 39.163 10.535 -21.436 1.00 90.44 781 LEU A N 1
ATOM 5852 C CA . LEU A 1 781 ? 37.960 9.719 -21.604 1.00 90.44 781 LEU A CA 1
ATOM 5853 C C . LEU A 1 781 ? 38.273 8.359 -22.243 1.00 90.44 781 LEU A C 1
ATOM 5855 O O . LEU A 1 781 ? 37.694 7.355 -21.831 1.00 90.44 781 LEU A O 1
ATOM 5859 N N . LEU A 1 782 ? 39.221 8.296 -23.185 1.00 91.62 782 LEU A N 1
ATOM 5860 C CA . LEU A 1 782 ? 39.703 7.029 -23.746 1.00 91.62 782 LEU A CA 1
ATOM 5861 C C . LEU A 1 782 ? 40.438 6.176 -22.701 1.00 91.62 782 LEU A C 1
ATOM 5863 O O . LEU A 1 782 ? 40.212 4.967 -22.652 1.00 91.62 782 LEU A O 1
ATOM 5867 N N . VAL A 1 783 ? 41.253 6.786 -21.833 1.00 93.06 783 VAL A N 1
ATOM 5868 C CA . VAL A 1 783 ? 41.877 6.101 -20.685 1.00 93.06 783 VAL A CA 1
ATOM 5869 C C . VAL A 1 783 ? 40.804 5.569 -19.737 1.00 93.06 783 VAL A C 1
ATOM 5871 O O . VAL A 1 783 ? 40.832 4.395 -19.382 1.00 93.06 783 VAL A O 1
ATOM 5874 N N . GLY A 1 784 ? 39.805 6.382 -19.381 1.00 92.94 784 GLY A N 1
ATOM 5875 C CA . GLY A 1 784 ? 38.698 5.953 -18.521 1.00 92.94 784 GLY A CA 1
ATOM 5876 C C . GLY A 1 784 ? 37.883 4.795 -19.111 1.00 92.94 784 GLY A C 1
ATOM 5877 O O . GLY A 1 784 ? 37.511 3.869 -18.387 1.00 92.94 784 GLY A O 1
ATOM 5878 N N . ALA A 1 785 ? 37.650 4.814 -20.426 1.00 93.69 785 ALA A N 1
ATOM 5879 C CA . ALA A 1 785 ? 37.007 3.722 -21.146 1.00 93.69 785 ALA A CA 1
ATOM 5880 C C . ALA A 1 785 ? 37.858 2.440 -21.085 1.00 93.69 785 ALA A C 1
ATOM 5882 O O . ALA A 1 785 ? 37.382 1.391 -20.651 1.00 93.69 785 ALA A O 1
ATOM 5883 N N . LEU A 1 786 ? 39.144 2.521 -21.434 1.00 95.06 786 LEU A N 1
ATOM 5884 C CA . LEU A 1 786 ? 40.038 1.363 -21.389 1.00 95.06 786 LEU A CA 1
ATOM 5885 C C . LEU A 1 786 ? 40.195 0.805 -19.963 1.00 95.06 786 LEU A C 1
ATOM 5887 O O . LEU A 1 786 ? 40.172 -0.409 -19.770 1.00 95.06 786 LEU A O 1
ATOM 5891 N N . ALA A 1 787 ? 40.255 1.673 -18.952 1.00 94.81 787 ALA A N 1
ATOM 5892 C CA . ALA A 1 787 ? 40.298 1.275 -17.549 1.00 94.81 787 ALA A CA 1
ATOM 5893 C C . ALA A 1 787 ? 39.037 0.508 -17.121 1.00 94.81 787 ALA A C 1
ATOM 5895 O O . ALA A 1 787 ? 39.146 -0.479 -16.401 1.00 94.81 787 ALA A O 1
ATOM 5896 N N . MET A 1 788 ? 37.848 0.902 -17.590 1.00 95.00 788 MET A N 1
ATOM 5897 C CA . MET A 1 788 ? 36.601 0.181 -17.297 1.00 95.00 788 MET A CA 1
ATOM 5898 C C . MET A 1 788 ? 36.566 -1.226 -17.914 1.00 95.00 788 MET A C 1
ATOM 5900 O O . MET A 1 788 ? 35.952 -2.116 -17.332 1.00 95.00 788 MET A O 1
ATOM 5904 N N . LEU A 1 789 ? 37.228 -1.443 -19.058 1.00 96.50 789 LEU A N 1
ATOM 5905 C CA . LEU A 1 789 ? 37.381 -2.777 -19.660 1.00 96.50 789 LEU A CA 1
ATOM 5906 C C . LEU A 1 789 ? 38.366 -3.649 -18.866 1.00 96.50 789 LEU A C 1
ATOM 5908 O O . LEU A 1 789 ? 38.202 -4.864 -18.789 1.00 96.50 789 LEU A O 1
ATOM 5912 N N . LEU A 1 790 ? 39.397 -3.036 -18.281 1.00 96.12 790 LEU A N 1
ATOM 5913 C CA . LEU A 1 790 ? 40.489 -3.743 -17.613 1.00 96.12 790 LEU A CA 1
ATOM 5914 C C . LEU A 1 790 ? 40.260 -3.946 -16.112 1.00 96.12 790 LEU A C 1
ATOM 5916 O O . LEU A 1 790 ? 40.810 -4.878 -15.541 1.00 96.12 790 LEU A O 1
ATOM 5920 N N . ASP A 1 791 ? 39.486 -3.109 -15.430 1.00 93.75 791 ASP A N 1
ATOM 5921 C CA . ASP A 1 791 ? 39.405 -3.161 -13.966 1.00 93.75 791 ASP A CA 1
ATOM 5922 C C . ASP A 1 791 ? 38.292 -4.066 -13.419 1.00 93.75 791 ASP A C 1
ATOM 5924 O O . ASP A 1 791 ? 38.293 -4.375 -12.225 1.00 93.75 791 ASP A O 1
ATOM 5928 N N . GLY A 1 792 ? 37.365 -4.500 -14.279 1.00 91.06 792 GLY A N 1
ATOM 5929 C CA . GLY A 1 792 ? 36.261 -5.399 -13.943 1.00 91.06 792 GLY A CA 1
ATOM 5930 C C . GLY A 1 792 ? 35.221 -4.804 -12.990 1.00 91.06 792 GLY A C 1
ATOM 5931 O O . GLY A 1 792 ? 34.453 -5.548 -12.375 1.00 91.06 792 GLY A O 1
ATOM 5932 N N . ARG A 1 793 ? 35.202 -3.477 -12.806 1.00 92.44 793 ARG A N 1
ATOM 5933 C CA . ARG A 1 793 ? 34.373 -2.811 -11.795 1.00 92.44 793 ARG A CA 1
ATOM 5934 C C . ARG A 1 793 ? 33.122 -2.166 -12.367 1.00 92.44 793 ARG A C 1
ATOM 5936 O O . ARG A 1 793 ? 33.094 -1.598 -13.457 1.00 92.44 793 ARG A O 1
ATOM 5943 N N . ARG A 1 794 ? 32.108 -2.117 -11.509 1.00 94.62 794 ARG A N 1
ATOM 5944 C CA . ARG A 1 794 ? 30.865 -1.380 -11.732 1.00 94.62 794 ARG A CA 1
ATOM 5945 C C . ARG A 1 794 ? 31.075 0.127 -11.559 1.00 94.62 794 ARG A C 1
ATOM 5947 O O . ARG A 1 794 ? 31.866 0.575 -10.725 1.00 94.62 794 ARG A O 1
ATOM 5954 N N . ARG A 1 795 ? 30.347 0.909 -12.344 1.00 94.69 795 ARG A N 1
ATOM 5955 C CA . ARG A 1 795 ? 30.257 2.368 -12.310 1.00 94.69 795 ARG A CA 1
ATOM 5956 C C . ARG A 1 795 ? 28.818 2.745 -11.978 1.00 94.69 795 ARG A C 1
ATOM 5958 O O . ARG A 1 795 ? 27.893 2.144 -12.512 1.00 94.69 795 ARG A O 1
ATOM 5965 N N . SER A 1 796 ? 28.632 3.742 -11.117 1.00 95.62 796 SER A N 1
ATOM 5966 C CA . SER A 1 796 ? 27.308 4.334 -10.902 1.00 95.62 796 SER A CA 1
ATOM 5967 C C . SER A 1 796 ? 26.815 5.025 -12.175 1.00 95.62 796 SER A C 1
ATOM 5969 O O . SER A 1 796 ? 27.633 5.440 -13.002 1.00 95.62 796 SER A O 1
ATOM 5971 N N . ALA A 1 797 ? 25.501 5.222 -12.297 1.00 94.44 797 ALA A N 1
ATOM 5972 C CA . ALA A 1 797 ? 24.887 5.966 -13.399 1.00 94.44 797 ALA A CA 1
ATOM 5973 C C . ALA A 1 797 ? 25.573 7.322 -13.665 1.00 94.44 797 ALA A C 1
ATOM 5975 O O . ALA A 1 797 ? 25.915 7.628 -14.803 1.00 94.44 797 ALA A O 1
ATOM 5976 N N . ALA A 1 798 ? 25.887 8.088 -12.612 1.00 94.19 798 ALA A N 1
ATOM 5977 C CA . ALA A 1 798 ? 26.590 9.369 -12.730 1.00 94.19 798 ALA A CA 1
ATOM 5978 C C . ALA A 1 798 ? 28.012 9.231 -13.315 1.00 94.19 798 ALA A C 1
ATOM 5980 O O . ALA A 1 798 ? 28.415 10.009 -14.179 1.00 94.19 798 ALA A O 1
ATOM 5981 N N . ARG A 1 799 ? 28.778 8.215 -12.890 1.00 94.06 799 ARG A N 1
ATOM 5982 C CA . ARG A 1 799 ? 30.119 7.944 -13.445 1.00 94.06 799 ARG A CA 1
ATOM 5983 C C . ARG A 1 799 ? 30.040 7.448 -14.890 1.00 94.06 799 ARG A C 1
ATOM 5985 O O . ARG A 1 799 ? 30.870 7.833 -15.708 1.00 94.06 799 ARG A O 1
ATOM 5992 N N . ALA A 1 800 ? 29.043 6.627 -15.213 1.00 95.44 800 ALA A N 1
ATOM 5993 C CA . ALA A 1 800 ? 28.794 6.173 -16.578 1.00 95.44 800 ALA A CA 1
ATOM 5994 C C . ALA A 1 800 ? 28.401 7.342 -17.501 1.00 95.44 800 ALA A C 1
ATOM 5996 O O . ALA A 1 800 ? 28.900 7.426 -18.623 1.00 95.44 800 ALA A O 1
ATOM 5997 N N . GLN A 1 801 ? 27.595 8.290 -17.012 1.00 94.81 801 GLN A N 1
ATOM 5998 C CA . GLN A 1 801 ? 27.250 9.514 -17.741 1.00 94.81 801 GLN A CA 1
ATOM 5999 C C . GLN A 1 801 ? 28.481 10.398 -17.986 1.00 94.81 801 GLN A C 1
ATOM 6001 O O . GLN A 1 801 ? 28.683 10.888 -19.097 1.00 94.81 801 GLN A O 1
ATOM 6006 N N . ALA A 1 802 ? 29.358 10.549 -16.987 1.00 92.12 802 ALA A N 1
ATOM 6007 C CA . ALA A 1 802 ? 30.605 11.300 -17.138 1.00 92.12 802 ALA A CA 1
ATOM 6008 C C . ALA A 1 802 ? 31.517 10.725 -18.243 1.00 92.12 802 ALA A C 1
ATOM 6010 O O . ALA A 1 802 ? 32.141 11.493 -18.977 1.00 92.12 802 ALA A O 1
ATOM 6011 N N . LEU A 1 803 ? 31.536 9.395 -18.404 1.00 91.38 803 LEU A N 1
ATOM 6012 C CA . LEU A 1 803 ? 32.264 8.689 -19.468 1.00 91.38 803 LEU A CA 1
ATOM 6013 C C . LEU A 1 803 ? 31.551 8.703 -20.835 1.00 91.38 803 LEU A C 1
ATOM 6015 O O . LEU A 1 803 ? 32.145 8.285 -21.825 1.00 91.38 803 LEU A O 1
ATOM 6019 N N . GLY A 1 804 ? 30.301 9.173 -20.916 1.00 92.00 804 GLY A N 1
ATOM 6020 C CA . GLY A 1 804 ? 29.494 9.161 -22.144 1.00 92.00 804 GLY A CA 1
ATOM 6021 C C . GLY A 1 804 ? 28.754 7.851 -22.428 1.00 92.00 804 GLY A C 1
ATOM 6022 O O . GLY A 1 804 ? 28.180 7.702 -23.502 1.00 92.00 804 GLY A O 1
ATOM 6023 N N . ILE A 1 805 ? 28.768 6.905 -21.485 1.00 95.25 805 ILE A N 1
ATOM 6024 C CA . ILE A 1 805 ? 28.110 5.591 -21.599 1.00 95.25 805 ILE A CA 1
ATOM 6025 C C . ILE A 1 805 ? 26.597 5.707 -21.376 1.00 95.25 805 ILE A C 1
ATOM 6027 O O . ILE A 1 805 ? 25.835 4.881 -21.865 1.00 95.25 805 ILE A O 1
ATOM 6031 N N . VAL A 1 806 ? 26.173 6.726 -20.631 1.00 96.94 806 VAL A N 1
ATOM 6032 C CA . VAL A 1 806 ? 24.776 7.089 -20.371 1.00 96.94 806 VAL A CA 1
ATOM 6033 C C . VAL A 1 806 ? 24.578 8.519 -20.865 1.00 96.94 806 VAL A C 1
ATOM 6035 O O . VAL A 1 806 ? 25.443 9.364 -20.635 1.00 96.94 806 VAL A O 1
ATOM 6038 N N . ASP A 1 807 ? 23.462 8.801 -21.535 1.00 96.19 807 ASP A N 1
ATOM 6039 C CA . ASP A 1 807 ? 23.136 10.160 -21.978 1.00 96.19 807 ASP A CA 1
ATOM 6040 C C . ASP A 1 807 ? 22.409 10.927 -20.854 1.00 96.19 807 ASP A C 1
ATOM 6042 O O . ASP A 1 807 ? 22.782 12.057 -20.526 1.00 96.19 807 ASP A O 1
ATOM 6046 N N . GLU A 1 808 ? 21.437 10.291 -20.186 1.00 95.88 808 GLU A N 1
ATOM 6047 C CA . GLU A 1 808 ? 20.625 10.905 -19.123 1.00 95.88 808 GLU A CA 1
ATOM 6048 C C . GLU A 1 808 ? 20.504 10.014 -17.876 1.00 95.88 808 GLU A C 1
ATOM 6050 O O . GLU A 1 808 ? 20.277 8.807 -17.977 1.00 95.88 808 GLU A O 1
ATOM 6055 N N . VAL A 1 809 ? 20.608 10.620 -16.688 1.00 95.12 809 VAL A N 1
ATOM 6056 C CA . VAL A 1 809 ? 20.322 9.954 -15.409 1.00 95.12 809 VAL A CA 1
ATOM 6057 C C . VAL A 1 809 ? 18.958 10.415 -14.904 1.00 95.12 809 VAL A C 1
ATOM 6059 O O . VAL A 1 809 ? 18.772 11.591 -14.594 1.00 95.12 809 VAL A O 1
ATOM 6062 N N . ALA A 1 810 ? 18.004 9.491 -14.824 1.00 91.88 810 ALA A N 1
ATOM 6063 C CA . ALA A 1 810 ? 16.671 9.758 -14.309 1.00 91.88 810 ALA A CA 1
ATOM 6064 C C . ALA A 1 810 ? 16.711 9.931 -12.784 1.00 91.88 810 ALA A C 1
ATOM 6066 O O . ALA A 1 810 ? 17.291 9.112 -12.066 1.00 91.88 810 ALA A O 1
ATOM 6067 N N . ALA A 1 811 ? 16.057 10.984 -12.286 1.00 78.88 811 ALA A N 1
ATOM 6068 C CA . ALA A 1 811 ? 16.023 11.297 -10.858 1.00 78.88 811 ALA A CA 1
ATOM 6069 C C . ALA A 1 811 ? 15.219 10.278 -10.027 1.00 78.88 811 ALA A C 1
ATOM 6071 O O . ALA A 1 811 ? 15.531 10.071 -8.858 1.00 78.88 811 ALA A O 1
ATOM 6072 N N . ALA A 1 812 ? 14.202 9.644 -10.622 1.00 76.69 812 ALA A N 1
ATOM 6073 C CA . ALA A 1 812 ? 13.352 8.658 -9.956 1.00 76.69 812 ALA A CA 1
ATOM 6074 C C . ALA A 1 812 ? 13.279 7.339 -10.744 1.00 76.69 812 ALA A C 1
ATOM 6076 O O . ALA A 1 812 ? 13.945 6.378 -10.373 1.00 76.69 812 ALA A O 1
ATOM 6077 N N . ASP A 1 813 ? 12.520 7.297 -11.845 1.00 87.44 813 ASP A N 1
ATOM 6078 C CA . ASP A 1 813 ? 12.266 6.075 -12.622 1.00 87.44 813 ASP A CA 1
ATOM 6079 C C . ASP A 1 813 ? 12.846 6.149 -14.045 1.00 87.44 813 ASP A C 1
ATOM 6081 O O . ASP A 1 813 ? 12.509 7.043 -14.826 1.00 87.44 813 ASP A O 1
ATOM 6085 N N . ALA A 1 814 ? 13.704 5.187 -14.393 1.00 92.94 814 ALA A N 1
ATOM 6086 C CA . ALA A 1 814 ? 14.357 5.119 -15.700 1.00 92.94 814 ALA A CA 1
ATOM 6087 C C . ALA A 1 814 ? 13.365 4.817 -16.832 1.00 92.94 814 ALA A C 1
ATOM 6089 O O . ALA A 1 814 ? 13.494 5.373 -17.924 1.00 92.94 814 ALA A O 1
ATOM 6090 N N . LEU A 1 815 ? 12.372 3.957 -16.573 1.00 94.12 815 LEU A N 1
ATOM 6091 C CA . LEU A 1 815 ? 11.405 3.530 -17.582 1.00 94.12 815 LEU A CA 1
ATOM 6092 C C . LEU A 1 815 ? 10.501 4.686 -18.008 1.00 94.12 815 LEU A C 1
ATOM 6094 O O . LEU A 1 815 ? 10.387 4.966 -19.200 1.00 94.12 815 LEU A O 1
ATOM 6098 N N . SER A 1 816 ? 9.907 5.392 -17.048 1.00 93.31 816 SER A N 1
ATOM 6099 C CA . SER A 1 816 ? 9.062 6.557 -17.323 1.00 93.31 816 SER A CA 1
ATOM 6100 C C . SER A 1 816 ? 9.826 7.646 -18.054 1.00 93.31 816 SER A C 1
ATOM 6102 O O . SER A 1 816 ? 9.317 8.231 -19.008 1.00 93.31 816 SER A O 1
ATOM 6104 N N . HIS A 1 817 ? 11.073 7.893 -17.648 1.00 95.25 817 HIS A N 1
ATOM 6105 C CA . HIS A 1 817 ? 11.917 8.886 -18.301 1.00 95.25 817 HIS A CA 1
ATOM 6106 C C . HIS A 1 817 ? 12.227 8.500 -19.755 1.00 95.25 817 HIS A C 1
ATOM 6108 O O . HIS A 1 817 ? 12.094 9.329 -20.656 1.00 95.25 817 HIS A O 1
ATOM 6114 N N . ALA A 1 818 ? 12.564 7.231 -20.007 1.00 97.31 818 ALA A N 1
ATOM 6115 C CA . ALA A 1 818 ? 12.805 6.712 -21.351 1.00 97.31 818 ALA A CA 1
ATOM 6116 C C . ALA A 1 818 ? 11.545 6.717 -22.233 1.00 97.31 818 ALA A C 1
ATOM 6118 O O . ALA A 1 818 ? 11.634 7.070 -23.409 1.00 97.31 818 ALA A O 1
ATOM 6119 N N . LEU A 1 819 ? 10.368 6.397 -21.684 1.00 97.25 819 LEU A N 1
ATOM 6120 C CA . LEU A 1 819 ? 9.085 6.522 -22.390 1.00 97.25 819 LEU A CA 1
ATOM 6121 C C . LEU A 1 819 ? 8.784 7.982 -22.752 1.00 97.25 819 LEU A C 1
ATOM 6123 O O . LEU A 1 819 ? 8.361 8.255 -23.875 1.00 97.25 819 LEU A O 1
ATOM 6127 N N . GLY A 1 820 ? 9.092 8.928 -21.863 1.00 95.94 820 GLY A N 1
ATOM 6128 C CA . GLY A 1 820 ? 8.975 10.358 -22.144 1.00 95.94 820 GLY A CA 1
ATOM 6129 C C . GLY A 1 820 ? 9.919 10.821 -23.260 1.00 95.94 820 GLY A C 1
ATOM 6130 O O . GLY A 1 820 ? 9.519 11.605 -24.124 1.00 95.94 820 GLY A O 1
ATOM 6131 N N . VAL A 1 821 ? 11.157 10.311 -23.292 1.00 97.56 821 VAL A N 1
ATOM 6132 C CA . VAL A 1 821 ? 12.098 10.525 -24.409 1.00 97.56 821 VAL A CA 1
ATOM 6133 C C . VAL A 1 821 ? 11.533 9.939 -25.706 1.00 97.56 821 VAL A C 1
ATOM 6135 O O . VAL A 1 821 ? 11.466 10.642 -26.714 1.00 97.56 821 VAL A O 1
ATOM 6138 N N . ALA A 1 822 ? 11.074 8.686 -25.682 1.00 98.12 822 ALA A N 1
ATOM 6139 C CA . ALA A 1 822 ? 10.512 8.003 -26.844 1.00 98.12 822 ALA A CA 1
ATOM 6140 C C . ALA A 1 822 ? 9.266 8.711 -27.393 1.00 98.12 822 ALA A C 1
ATOM 6142 O O . ALA A 1 822 ? 9.127 8.842 -28.610 1.00 98.12 822 ALA A O 1
ATOM 6143 N N . ARG A 1 823 ? 8.404 9.255 -26.521 1.00 97.25 823 ARG A N 1
ATOM 6144 C CA . ARG A 1 823 ? 7.299 10.130 -26.929 1.00 97.25 823 ARG A CA 1
ATOM 6145 C C . ARG A 1 823 ? 7.811 11.349 -27.682 1.00 97.25 823 ARG A C 1
ATOM 6147 O O . ARG A 1 823 ? 7.313 11.607 -28.770 1.00 97.25 823 ARG A O 1
ATOM 6154 N N . ARG A 1 824 ? 8.783 12.087 -27.129 1.00 97.19 824 ARG A N 1
ATOM 6155 C CA . ARG A 1 824 ? 9.335 13.286 -27.788 1.00 97.19 824 ARG A CA 1
ATOM 6156 C C . ARG A 1 824 ? 9.947 12.954 -29.147 1.00 97.19 824 ARG A C 1
ATOM 6158 O O . ARG A 1 824 ? 9.821 13.741 -30.077 1.00 97.19 824 ARG A O 1
ATOM 6165 N N . ILE A 1 825 ? 10.577 11.786 -29.288 1.00 97.69 825 ILE A N 1
ATOM 6166 C CA . ILE A 1 825 ? 11.061 11.304 -30.588 1.00 97.69 825 ILE A CA 1
ATOM 6167 C C . ILE A 1 825 ? 9.874 11.081 -31.533 1.00 97.69 825 ILE A C 1
ATOM 6169 O O . ILE A 1 825 ? 9.873 11.589 -32.652 1.00 97.69 825 ILE A O 1
ATOM 6173 N N . ALA A 1 826 ? 8.843 10.369 -31.076 1.00 96.81 826 ALA A N 1
ATOM 6174 C CA . ALA A 1 826 ? 7.668 10.055 -31.881 1.00 96.81 826 ALA A CA 1
ATOM 6175 C C . ALA A 1 826 ? 6.859 11.291 -32.306 1.00 96.81 826 ALA A C 1
ATOM 6177 O O . ALA A 1 826 ? 6.267 11.283 -33.385 1.00 96.81 826 ALA A O 1
ATOM 6178 N N . THR A 1 827 ? 6.846 12.350 -31.493 1.00 95.06 827 THR A N 1
ATOM 6179 C CA . THR A 1 827 ? 6.152 13.615 -31.782 1.00 95.06 827 THR A CA 1
ATOM 6180 C C . THR A 1 827 ? 7.014 14.645 -32.514 1.00 95.06 827 THR A C 1
ATOM 6182 O O . THR A 1 827 ? 6.484 15.676 -32.921 1.00 95.06 827 THR A O 1
ATOM 6185 N N . GLY A 1 828 ? 8.312 14.385 -32.712 1.00 94.38 828 GLY A N 1
ATOM 6186 C CA . GLY A 1 828 ? 9.249 15.339 -33.319 1.00 94.38 828 GLY A CA 1
ATOM 6187 C C . GLY A 1 828 ? 9.694 16.474 -32.385 1.00 94.38 828 GLY A C 1
ATOM 6188 O O . GLY A 1 828 ? 10.259 17.460 -32.844 1.00 94.38 828 GLY A O 1
ATOM 6189 N N . GLU A 1 829 ? 9.451 16.344 -31.080 1.00 95.44 829 GLU A N 1
ATOM 6190 C CA . GLU A 1 829 ? 9.821 17.310 -30.034 1.00 95.44 829 GLU A CA 1
ATOM 6191 C C . GLU A 1 829 ? 11.215 17.031 -29.432 1.00 95.44 829 GLU A C 1
ATOM 6193 O O . GLU A 1 829 ? 11.706 17.792 -28.598 1.00 95.44 829 GLU A O 1
ATOM 6198 N N . PHE A 1 830 ? 11.859 15.918 -29.796 1.00 96.81 830 PHE A N 1
ATOM 6199 C CA . PHE A 1 830 ? 13.179 15.554 -29.280 1.00 96.81 830 PHE A CA 1
ATOM 6200 C C . PHE A 1 830 ? 14.295 16.339 -29.978 1.00 96.81 830 PHE A C 1
ATOM 6202 O O . PHE A 1 830 ? 14.436 16.282 -31.196 1.00 96.81 830 PHE A O 1
ATOM 6209 N N . SER A 1 831 ? 15.123 17.030 -29.193 1.00 92.94 831 SER A N 1
ATOM 6210 C CA . SER A 1 831 ? 16.228 17.869 -29.679 1.00 92.94 831 SER A CA 1
ATOM 6211 C C . SER A 1 831 ? 17.621 17.249 -29.506 1.00 92.94 831 SER A C 1
ATOM 6213 O O . SER A 1 831 ? 18.613 17.836 -29.938 1.00 92.94 831 SER A O 1
ATOM 6215 N N . GLY A 1 832 ? 17.725 16.080 -28.865 1.00 89.06 832 GLY A N 1
ATOM 6216 C CA . GLY A 1 832 ? 19.001 15.398 -28.657 1.00 89.06 832 GLY A CA 1
ATOM 6217 C C . GLY A 1 832 ? 19.550 14.755 -29.936 1.00 89.06 832 GLY A C 1
ATOM 6218 O O . GLY A 1 832 ? 18.813 14.400 -30.854 1.00 89.06 832 GLY A O 1
ATOM 6219 N N . ALA A 1 833 ? 20.868 14.557 -29.984 1.00 91.00 833 ALA A N 1
ATOM 6220 C CA . ALA A 1 833 ? 21.526 13.874 -31.096 1.0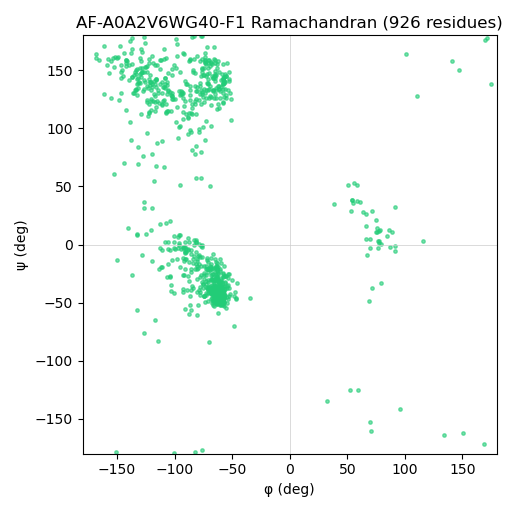0 91.00 833 ALA A CA 1
ATOM 6221 C C . ALA A 1 833 ? 21.514 12.352 -30.881 1.00 91.00 833 ALA A C 1
ATOM 6223 O O . ALA A 1 833 ? 22.377 11.820 -30.175 1.00 91.00 833 ALA A O 1
ATOM 6224 N N . LEU A 1 834 ? 20.543 11.666 -31.492 1.00 94.75 834 LEU A N 1
ATOM 6225 C CA . LEU A 1 834 ? 20.456 10.202 -31.507 1.00 94.75 834 LEU A CA 1
ATOM 6226 C C . LEU A 1 834 ? 21.736 9.598 -32.095 1.00 94.75 834 LEU A C 1
ATOM 6228 O O . LEU A 1 834 ? 22.168 9.981 -33.181 1.00 94.75 834 LEU A O 1
ATOM 6232 N N . PHE A 1 835 ? 22.355 8.672 -31.366 1.00 94.50 835 PHE A N 1
ATOM 6233 C CA . PHE A 1 835 ? 23.638 8.097 -31.754 1.00 94.50 835 PHE A CA 1
ATOM 6234 C C . PHE A 1 835 ? 23.850 6.707 -31.162 1.00 94.50 835 PHE A C 1
ATOM 6236 O O . PHE A 1 835 ? 23.864 6.531 -29.936 1.00 94.50 835 PHE A O 1
ATOM 6243 N N . SER A 1 836 ? 24.143 5.755 -32.047 1.00 95.56 836 SER A N 1
ATOM 6244 C CA . SER A 1 836 ? 24.742 4.479 -31.681 1.00 95.56 836 SER A CA 1
ATOM 6245 C C . SER A 1 836 ? 26.205 4.428 -32.140 1.00 95.56 836 SER A C 1
ATOM 6247 O O . SER A 1 836 ? 26.502 4.750 -33.292 1.00 95.56 836 SER A O 1
ATOM 6249 N N . PRO A 1 837 ? 27.143 3.972 -31.293 1.00 93.75 837 PRO A N 1
ATOM 6250 C CA . PRO A 1 837 ? 28.539 3.801 -31.691 1.00 93.75 837 PRO A CA 1
ATOM 6251 C C . PRO A 1 837 ? 28.732 2.750 -32.795 1.00 93.75 837 PRO A C 1
ATOM 6253 O O . PRO A 1 837 ? 29.762 2.763 -33.464 1.00 93.75 837 PRO A O 1
ATOM 6256 N N . LEU A 1 838 ? 27.753 1.863 -33.019 1.00 95.19 838 LEU A N 1
ATOM 6257 C CA . LEU A 1 838 ? 27.805 0.859 -34.086 1.00 95.19 838 LEU A CA 1
ATOM 6258 C C . LEU A 1 838 ? 27.475 1.425 -35.477 1.00 95.19 838 LEU A C 1
ATOM 6260 O O . LEU A 1 838 ? 27.721 0.749 -36.472 1.00 95.19 838 LEU A O 1
ATOM 6264 N N . THR A 1 839 ? 26.970 2.662 -35.570 1.00 88.88 839 THR A N 1
ATOM 6265 C CA . THR A 1 839 ? 26.764 3.352 -36.857 1.00 88.88 839 THR A CA 1
ATOM 6266 C C . THR A 1 839 ? 27.975 4.191 -37.291 1.00 88.88 839 THR A C 1
ATOM 6268 O O . THR A 1 839 ? 28.003 4.695 -38.410 1.00 88.88 839 THR A O 1
ATOM 6271 N N . GLU A 1 840 ? 28.997 4.346 -36.436 1.00 83.25 840 GLU A N 1
ATOM 6272 C CA . GLU A 1 840 ? 30.228 5.096 -36.736 1.00 83.25 840 GLU A CA 1
ATOM 6273 C C . GLU A 1 840 ? 31.352 4.146 -37.191 1.00 83.25 840 GLU A C 1
ATOM 6275 O O . GLU A 1 840 ? 32.140 3.631 -36.393 1.00 83.25 840 GLU A O 1
ATOM 6280 N N . ALA A 1 841 ? 31.445 3.929 -38.507 1.00 74.12 841 ALA A N 1
ATOM 6281 C CA . ALA A 1 841 ? 32.452 3.047 -39.110 1.00 74.12 841 ALA A CA 1
ATOM 6282 C C . ALA A 1 841 ? 33.870 3.655 -39.176 1.00 74.12 841 ALA A C 1
ATOM 6284 O O . ALA A 1 841 ? 34.828 2.946 -39.490 1.00 74.12 841 ALA A O 1
ATOM 6285 N N . GLY A 1 842 ? 34.007 4.956 -38.894 1.00 78.69 842 GLY A N 1
ATOM 6286 C CA . GLY A 1 842 ? 35.255 5.704 -39.034 1.00 78.69 842 GLY A CA 1
ATOM 6287 C C . GLY A 1 842 ? 36.372 5.253 -38.087 1.00 78.69 842 GLY A C 1
ATOM 6288 O O . GLY A 1 842 ? 36.134 4.688 -37.015 1.00 78.69 842 GLY A O 1
ATOM 6289 N N . THR A 1 843 ? 37.610 5.536 -38.493 1.00 87.62 843 THR A N 1
ATOM 6290 C CA . THR A 1 843 ? 38.809 5.351 -37.670 1.00 87.62 843 THR A CA 1
ATOM 6291 C C . THR A 1 843 ? 39.038 6.546 -36.748 1.00 87.62 843 THR A C 1
ATOM 6293 O O . THR A 1 843 ? 38.726 7.687 -37.091 1.00 87.62 843 THR A O 1
ATOM 6296 N N . LEU A 1 844 ? 39.649 6.296 -35.596 1.00 84.69 844 LEU A N 1
ATOM 6297 C CA . LEU A 1 844 ? 40.038 7.281 -34.595 1.00 84.69 844 LEU A CA 1
ATOM 6298 C C . LEU A 1 844 ? 41.512 7.091 -34.231 1.00 84.69 844 LEU A C 1
ATOM 6300 O O . LEU A 1 844 ? 42.049 5.984 -34.286 1.00 84.69 844 LEU A O 1
ATOM 6304 N N . ALA A 1 845 ? 42.168 8.175 -33.820 1.00 84.19 845 ALA A N 1
ATOM 6305 C CA . ALA A 1 845 ? 43.514 8.082 -33.275 1.00 84.19 845 ALA A CA 1
ATOM 6306 C C . ALA A 1 845 ? 43.507 7.287 -31.957 1.00 84.19 845 ALA A C 1
ATOM 6308 O O . ALA A 1 845 ? 42.622 7.468 -31.119 1.00 84.19 845 ALA A O 1
ATOM 6309 N N . PHE A 1 846 ? 44.526 6.450 -31.761 1.00 83.81 846 PHE A N 1
ATOM 6310 C CA . PHE A 1 846 ? 44.771 5.724 -30.515 1.00 83.81 846 PHE A CA 1
ATOM 6311 C C . PHE A 1 846 ? 46.095 6.213 -29.899 1.00 83.81 846 PHE A C 1
ATOM 6313 O O . PHE A 1 846 ? 47.159 5.688 -30.236 1.00 83.81 846 PHE A O 1
ATOM 6320 N N . PRO A 1 847 ? 46.068 7.280 -29.078 1.00 76.19 847 PRO A N 1
ATOM 6321 C CA . PRO A 1 847 ? 47.272 8.004 -28.674 1.00 76.19 847 PRO A CA 1
ATOM 6322 C C . PRO A 1 847 ? 47.997 7.315 -27.512 1.00 76.19 847 PRO A C 1
ATOM 6324 O O . PRO A 1 847 ? 47.864 7.757 -26.379 1.00 76.19 847 PRO A O 1
ATOM 6327 N N . ASN A 1 848 ? 48.749 6.241 -27.786 1.00 80.69 848 ASN A N 1
ATOM 6328 C CA . ASN A 1 848 ? 49.595 5.506 -26.825 1.00 80.69 848 ASN A CA 1
ATOM 6329 C C . ASN A 1 848 ? 48.985 5.348 -25.413 1.00 80.69 848 ASN A C 1
ATOM 6331 O O . ASN A 1 848 ? 49.712 5.386 -24.420 1.00 80.69 848 ASN A O 1
ATOM 6335 N N . VAL A 1 849 ? 47.662 5.191 -25.306 1.00 81.50 849 VAL A N 1
ATOM 6336 C CA . VAL A 1 849 ? 46.939 5.155 -24.022 1.00 81.50 849 VAL A CA 1
ATOM 6337 C C . VAL A 1 849 ? 47.348 3.946 -23.181 1.00 81.50 849 VAL A C 1
ATOM 6339 O O . VAL A 1 849 ? 47.185 3.944 -21.970 1.00 81.50 849 VAL A O 1
ATOM 6342 N N . GLU A 1 850 ? 47.953 2.937 -23.806 1.00 78.69 850 GLU A N 1
ATOM 6343 C CA . GLU A 1 850 ? 48.593 1.804 -23.143 1.00 78.69 850 GLU A CA 1
ATOM 6344 C C . GLU A 1 850 ? 49.807 2.185 -22.282 1.00 78.69 850 GLU A C 1
ATOM 6346 O O . GLU A 1 850 ? 50.217 1.398 -21.432 1.00 78.69 850 GLU A O 1
ATOM 6351 N N . ARG A 1 851 ? 50.396 3.367 -22.506 1.00 85.12 851 ARG A N 1
ATOM 6352 C CA . ARG A 1 851 ? 51.516 3.905 -21.719 1.00 85.12 851 ARG A CA 1
ATOM 6353 C C . ARG A 1 851 ? 51.059 4.835 -20.599 1.00 85.12 851 ARG A C 1
ATOM 6355 O O . ARG A 1 851 ? 51.904 5.313 -19.847 1.00 85.12 851 ARG A O 1
ATOM 6362 N N . ASP A 1 852 ? 49.759 5.106 -20.506 1.00 93.25 852 ASP A N 1
ATOM 6363 C CA . ASP A 1 852 ? 49.194 5.851 -19.388 1.00 93.25 852 ASP A CA 1
ATOM 6364 C C . ASP A 1 852 ? 49.507 5.140 -18.067 1.00 93.25 852 ASP A C 1
ATOM 6366 O O . ASP A 1 852 ? 49.471 3.909 -17.997 1.00 93.25 852 ASP A O 1
ATOM 6370 N N . THR A 1 853 ? 49.799 5.902 -17.013 1.00 91.94 853 THR A N 1
ATOM 6371 C CA . THR A 1 853 ? 50.183 5.345 -15.711 1.00 91.94 853 THR A CA 1
ATOM 6372 C C . THR A 1 853 ? 49.111 4.427 -15.133 1.00 91.94 853 THR A C 1
ATOM 6374 O O . THR A 1 853 ? 49.448 3.389 -14.562 1.00 91.94 853 THR A O 1
ATOM 6377 N N . GLU A 1 854 ? 47.828 4.756 -15.315 1.00 91.06 854 GLU A N 1
ATOM 6378 C CA . GLU A 1 854 ? 46.737 3.924 -14.805 1.00 91.06 854 GLU A CA 1
ATOM 6379 C C . GLU A 1 854 ? 46.595 2.635 -15.618 1.00 91.06 854 GLU A C 1
ATOM 6381 O O . GLU A 1 854 ? 46.470 1.546 -15.057 1.00 91.06 854 GLU A O 1
ATOM 6386 N N . ILE A 1 855 ? 46.675 2.723 -16.946 1.00 94.31 855 ILE A N 1
ATOM 6387 C CA . ILE A 1 855 ? 46.559 1.544 -17.811 1.00 94.31 855 ILE A CA 1
ATOM 6388 C C . ILE A 1 855 ? 47.748 0.603 -17.614 1.00 94.31 855 ILE A C 1
ATOM 6390 O O . ILE A 1 855 ? 47.548 -0.601 -17.452 1.00 94.31 855 ILE A O 1
ATOM 6394 N N . ALA A 1 856 ? 48.971 1.132 -17.541 1.00 93.19 856 ALA A N 1
ATOM 6395 C CA . ALA A 1 856 ? 50.170 0.344 -17.265 1.00 93.19 856 ALA A CA 1
ATOM 6396 C C . ALA A 1 856 ? 50.067 -0.399 -15.922 1.00 93.19 856 ALA A C 1
ATOM 6398 O O . ALA A 1 856 ? 50.411 -1.579 -15.839 1.00 93.19 856 ALA A O 1
ATOM 6399 N N . ARG A 1 857 ? 49.523 0.254 -14.887 1.00 93.62 857 ARG A N 1
ATOM 6400 C CA . ARG A 1 857 ? 49.267 -0.357 -13.575 1.00 93.62 857 ARG A CA 1
ATOM 6401 C C . ARG A 1 857 ? 48.250 -1.499 -13.656 1.00 93.62 857 ARG A C 1
ATOM 6403 O O . ARG A 1 857 ? 48.493 -2.570 -13.100 1.00 93.62 857 ARG A O 1
ATOM 6410 N N . LEU A 1 858 ? 47.130 -1.301 -14.357 1.00 94.88 858 LEU A N 1
ATOM 6411 C CA . LEU A 1 858 ? 46.118 -2.348 -14.553 1.00 94.88 858 LEU A CA 1
ATOM 6412 C C . LEU A 1 858 ? 46.695 -3.549 -15.319 1.00 94.88 858 LEU A C 1
ATOM 6414 O O . LEU A 1 858 ? 46.467 -4.694 -14.929 1.00 94.88 858 LEU A O 1
ATOM 6418 N N . LEU A 1 859 ? 47.483 -3.303 -16.369 1.00 94.44 859 LEU A N 1
ATOM 6419 C CA . LEU A 1 859 ? 48.158 -4.355 -17.134 1.00 94.44 859 LEU A CA 1
ATOM 6420 C C . LEU A 1 859 ? 49.187 -5.116 -16.282 1.00 94.44 859 LEU A C 1
ATOM 6422 O O . LEU A 1 85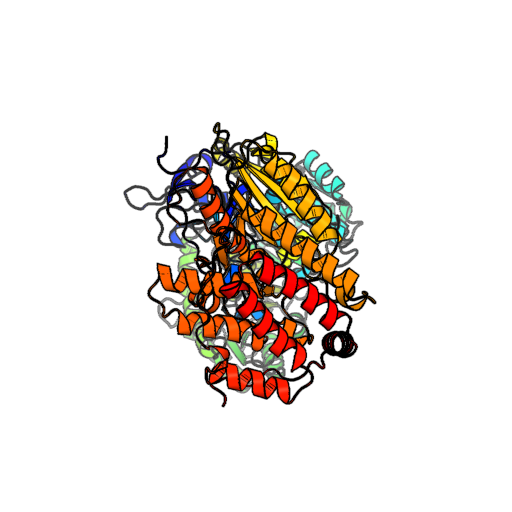9 ? 49.233 -6.344 -16.3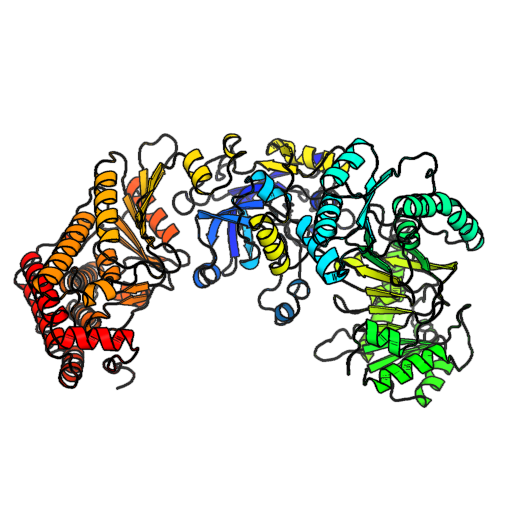48 1.00 94.44 859 LEU A O 1
ATOM 6426 N N . ALA A 1 860 ? 49.961 -4.419 -15.444 1.00 93.19 860 ALA A N 1
ATOM 6427 C CA . ALA A 1 860 ? 50.916 -5.041 -14.527 1.00 93.19 860 ALA A CA 1
ATOM 6428 C C . ALA A 1 860 ? 50.224 -5.942 -13.489 1.00 93.19 860 ALA A C 1
ATOM 6430 O O . ALA A 1 860 ? 50.688 -7.055 -13.240 1.00 93.19 860 ALA A O 1
ATOM 6431 N N . HIS A 1 861 ? 49.078 -5.515 -12.940 1.00 94.00 861 HIS A N 1
ATOM 6432 C CA . HIS A 1 861 ? 48.262 -6.368 -12.064 1.00 94.00 861 HIS A CA 1
ATOM 6433 C C . HIS A 1 861 ? 47.841 -7.653 -12.776 1.00 94.00 861 HIS A C 1
ATOM 6435 O O . HIS A 1 861 ? 48.004 -8.745 -12.238 1.00 94.00 861 HIS A O 1
ATOM 6441 N N . HIS A 1 862 ? 47.332 -7.540 -14.005 1.00 94.38 862 HIS A N 1
ATOM 6442 C CA . HIS A 1 862 ? 46.892 -8.704 -14.779 1.00 94.38 862 HIS A CA 1
ATOM 6443 C C . HIS A 1 862 ? 48.031 -9.605 -15.241 1.00 94.38 862 HIS A C 1
ATOM 6445 O O . HIS A 1 862 ? 47.776 -10.770 -15.514 1.00 94.38 862 HIS A O 1
ATOM 6451 N N . ALA A 1 863 ? 49.268 -9.112 -15.304 1.00 92.75 863 ALA A N 1
ATOM 6452 C CA . ALA A 1 863 ? 50.448 -9.947 -15.523 1.00 92.75 863 ALA A CA 1
ATOM 6453 C C . ALA A 1 863 ? 50.806 -10.798 -14.289 1.00 92.75 863 ALA A C 1
ATOM 6455 O O . ALA A 1 863 ? 51.388 -11.869 -14.436 1.00 92.75 863 ALA A O 1
ATOM 6456 N N . ALA A 1 864 ? 50.434 -10.348 -13.086 1.00 91.06 864 ALA A N 1
ATOM 6457 C CA . ALA A 1 864 ? 50.685 -11.054 -11.828 1.00 91.06 864 ALA A CA 1
ATOM 6458 C C . ALA A 1 864 ? 49.611 -12.103 -11.475 1.00 91.06 864 ALA A C 1
ATOM 6460 O O . ALA A 1 864 ? 49.777 -12.867 -10.524 1.00 91.06 864 ALA A O 1
ATOM 6461 N N . VAL A 1 865 ? 48.507 -12.156 -12.225 1.00 87.88 865 VAL A N 1
ATOM 6462 C CA . VAL A 1 865 ? 47.433 -13.152 -12.076 1.00 87.88 865 VAL A CA 1
ATOM 6463 C C . VAL A 1 865 ? 47.117 -13.800 -13.434 1.00 87.88 865 VAL A C 1
ATOM 6465 O O . VAL A 1 865 ? 47.569 -13.296 -14.457 1.00 87.88 865 VAL A O 1
ATOM 6468 N N . PRO A 1 866 ? 46.335 -14.894 -13.511 1.00 88.06 866 PRO A N 1
ATOM 6469 C CA . PRO A 1 866 ? 45.951 -15.529 -14.785 1.00 88.06 866 PRO A CA 1
ATOM 6470 C C . PRO A 1 866 ? 44.983 -14.699 -15.665 1.00 88.06 866 PRO A C 1
ATOM 6472 O O . PRO A 1 866 ? 43.931 -15.180 -16.075 1.00 88.06 866 PRO A O 1
ATOM 6475 N N . ARG A 1 867 ? 45.296 -13.419 -15.921 1.00 93.69 867 ARG A N 1
ATOM 6476 C CA . ARG A 1 867 ? 44.498 -12.465 -16.718 1.00 93.69 867 ARG A CA 1
ATOM 6477 C C . ARG A 1 867 ? 45.330 -11.685 -17.744 1.00 93.69 867 ARG A C 1
ATOM 6479 O O . ARG A 1 867 ? 44.808 -10.779 -18.389 1.00 93.69 867 ARG A O 1
ATOM 6486 N N . SER A 1 868 ? 46.601 -12.037 -17.939 1.00 94.25 868 SER A N 1
ATOM 6487 C CA . SER A 1 868 ? 47.488 -11.340 -18.880 1.00 94.25 868 SER A CA 1
ATOM 6488 C C . SER A 1 868 ? 46.980 -11.420 -20.327 1.00 94.25 868 SER A C 1
ATOM 6490 O O . SER A 1 868 ? 46.874 -10.397 -21.002 1.00 94.25 868 SER A O 1
ATOM 6492 N N . ALA A 1 869 ? 46.576 -12.615 -20.776 1.00 96.25 869 ALA A N 1
ATOM 6493 C CA . ALA A 1 869 ? 46.043 -12.836 -22.120 1.00 96.25 869 ALA A CA 1
ATOM 6494 C C . ALA A 1 869 ? 44.756 -12.032 -22.417 1.00 96.25 869 ALA A C 1
ATOM 6496 O O . ALA A 1 869 ? 44.749 -11.298 -23.409 1.00 96.25 869 ALA A O 1
ATOM 6497 N N . PRO A 1 870 ? 43.692 -12.076 -21.584 1.00 96.62 870 PRO A N 1
ATOM 6498 C CA . PRO A 1 870 ? 42.505 -11.255 -21.824 1.00 96.62 870 PRO A CA 1
ATOM 6499 C C . PRO A 1 870 ? 42.793 -9.748 -21.723 1.00 96.62 870 PRO A C 1
ATOM 6501 O O . PRO A 1 870 ? 42.274 -8.983 -22.532 1.00 96.62 870 PRO A O 1
ATOM 6504 N N . ALA A 1 871 ? 43.664 -9.301 -20.811 1.00 96.69 871 ALA A N 1
ATOM 6505 C CA . ALA A 1 871 ? 44.035 -7.887 -20.718 1.00 96.69 871 ALA A CA 1
ATOM 6506 C C . ALA A 1 871 ? 44.745 -7.381 -21.991 1.00 96.69 871 ALA A C 1
ATOM 6508 O O . ALA A 1 871 ? 44.416 -6.308 -22.502 1.00 96.69 871 ALA A O 1
ATOM 6509 N N . ALA A 1 872 ? 45.673 -8.169 -22.544 1.00 96.00 872 ALA A N 1
ATOM 6510 C CA . ALA A 1 872 ? 46.337 -7.852 -23.808 1.00 96.00 872 ALA A CA 1
ATOM 6511 C C . ALA A 1 872 ? 45.352 -7.851 -24.990 1.00 96.00 872 ALA A C 1
ATOM 6513 O O . ALA A 1 872 ? 45.378 -6.932 -25.811 1.00 96.00 872 ALA A O 1
ATOM 6514 N N . ALA A 1 873 ? 44.444 -8.832 -25.042 1.00 97.75 873 ALA A N 1
ATOM 6515 C CA . ALA A 1 873 ? 43.424 -8.931 -26.083 1.00 97.75 873 ALA A CA 1
ATOM 6516 C C . ALA A 1 873 ? 42.446 -7.743 -26.072 1.00 97.75 873 ALA A C 1
ATOM 6518 O O . ALA A 1 873 ? 42.055 -7.276 -27.140 1.00 97.75 873 ALA A O 1
ATOM 6519 N N . ILE A 1 874 ? 42.098 -7.195 -24.899 1.00 97.81 874 ILE A N 1
ATOM 6520 C CA . ILE A 1 874 ? 41.297 -5.961 -24.792 1.00 97.81 874 ILE A CA 1
ATOM 6521 C C . ILE A 1 874 ? 42.009 -4.797 -25.488 1.00 97.81 874 ILE A C 1
ATOM 6523 O O . ILE A 1 874 ? 41.410 -4.117 -26.321 1.00 97.81 874 ILE A O 1
ATOM 6527 N N . VAL A 1 875 ? 43.291 -4.570 -25.182 1.00 96.25 875 VAL A N 1
ATOM 6528 C CA . VAL A 1 875 ? 44.069 -3.475 -25.787 1.00 96.25 875 VAL A CA 1
ATOM 6529 C C . VAL A 1 875 ? 44.220 -3.681 -27.299 1.00 96.25 875 VAL A C 1
ATOM 6531 O O . VAL A 1 875 ? 44.082 -2.727 -28.066 1.00 96.25 875 VAL A O 1
ATOM 6534 N N . GLU A 1 876 ? 44.466 -4.920 -27.737 1.00 96.56 876 GLU A N 1
ATOM 6535 C CA . GLU A 1 876 ? 44.558 -5.300 -29.153 1.00 96.56 876 GLU A CA 1
ATOM 6536 C C . GLU A 1 876 ? 43.246 -5.008 -29.902 1.00 96.56 876 GLU A C 1
ATOM 6538 O O . GLU A 1 876 ? 43.265 -4.362 -30.955 1.00 96.56 876 GLU A O 1
ATOM 6543 N N . ALA A 1 877 ? 42.106 -5.426 -29.343 1.00 97.06 877 ALA A N 1
ATOM 6544 C CA . ALA A 1 877 ? 40.783 -5.244 -29.935 1.00 97.06 877 ALA A CA 1
ATOM 6545 C C . ALA A 1 877 ? 40.384 -3.764 -30.021 1.00 97.06 877 ALA A C 1
ATOM 6547 O O . ALA A 1 877 ? 39.932 -3.309 -31.076 1.00 97.06 877 ALA A O 1
ATOM 6548 N N . VAL A 1 878 ? 40.609 -2.988 -28.953 1.00 96.00 878 VAL A N 1
ATOM 6549 C CA . VAL A 1 878 ? 40.352 -1.538 -28.942 1.00 96.00 878 VAL A CA 1
ATOM 6550 C C . VAL A 1 878 ? 41.218 -0.833 -29.988 1.00 96.00 878 VAL A C 1
ATOM 6552 O O . VAL A 1 878 ? 40.698 -0.068 -30.801 1.00 96.00 878 VAL A O 1
ATOM 6555 N N . ARG A 1 879 ? 42.531 -1.107 -30.013 1.00 95.44 879 ARG A N 1
ATOM 6556 C CA . ARG A 1 879 ? 43.452 -0.485 -30.976 1.00 95.44 879 ARG A CA 1
ATOM 6557 C C . ARG A 1 879 ? 43.033 -0.798 -32.405 1.00 95.44 879 ARG A C 1
ATOM 6559 O O . ARG A 1 879 ? 42.882 0.127 -33.194 1.00 95.44 879 ARG A O 1
ATOM 6566 N N . THR A 1 880 ? 42.824 -2.075 -32.717 1.00 96.00 880 THR A N 1
ATOM 6567 C CA . THR A 1 880 ? 42.419 -2.534 -34.055 1.00 96.00 880 THR A CA 1
ATOM 6568 C C . THR A 1 880 ? 41.121 -1.863 -34.483 1.00 96.00 880 THR A C 1
ATOM 6570 O O . THR A 1 880 ? 41.029 -1.318 -35.577 1.00 96.00 880 THR A O 1
ATOM 6573 N N . GLY A 1 881 ? 40.141 -1.818 -33.584 1.00 94.69 881 GLY A N 1
ATOM 6574 C CA . GLY A 1 881 ? 38.866 -1.164 -33.815 1.00 94.69 881 GLY A CA 1
ATOM 6575 C C . GLY A 1 881 ? 38.951 0.319 -34.139 1.00 94.69 881 GLY A C 1
ATOM 6576 O O . GLY A 1 881 ? 38.213 0.812 -34.993 1.00 94.69 881 GLY A O 1
ATOM 6577 N N . LEU A 1 882 ? 39.828 1.046 -33.451 1.00 92.62 882 LEU A N 1
ATOM 6578 C CA . LEU A 1 882 ? 39.994 2.482 -33.651 1.00 92.62 882 LEU A CA 1
ATOM 6579 C C . LEU A 1 882 ? 40.864 2.784 -34.875 1.00 92.62 882 LEU A C 1
ATOM 6581 O O . LEU A 1 882 ? 40.510 3.668 -35.646 1.00 92.62 882 LEU A O 1
ATOM 6585 N N . THR A 1 883 ? 41.951 2.048 -35.112 1.00 94.31 883 THR A N 1
ATOM 6586 C CA . THR A 1 883 ? 42.905 2.375 -36.187 1.00 94.31 883 THR A CA 1
ATOM 6587 C C . THR A 1 883 ? 42.611 1.691 -37.520 1.00 94.31 883 THR A C 1
ATOM 6589 O O . THR A 1 883 ? 42.980 2.232 -38.558 1.00 94.31 883 THR A O 1
ATOM 6592 N N . GLN A 1 884 ? 41.939 0.537 -37.512 1.00 94.94 884 GLN A N 1
ATOM 6593 C CA . GLN A 1 884 ? 41.596 -0.244 -38.713 1.00 94.94 884 GLN A CA 1
ATOM 6594 C C . GLN A 1 884 ? 40.083 -0.285 -38.991 1.00 94.94 884 GLN A C 1
ATOM 6596 O O . GLN A 1 884 ? 39.654 -0.828 -40.007 1.00 94.94 884 GLN A O 1
ATOM 6601 N N . GLY A 1 885 ? 39.270 0.317 -38.116 1.00 94.25 885 GLY A N 1
ATOM 6602 C CA . GLY A 1 885 ? 37.828 0.484 -38.296 1.00 94.25 885 GLY A CA 1
ATOM 6603 C C . GLY A 1 885 ? 36.974 -0.521 -37.518 1.00 94.25 885 GLY A C 1
ATOM 6604 O O . GLY A 1 885 ? 37.441 -1.557 -37.039 1.00 94.25 885 GLY A O 1
ATOM 6605 N N . LEU A 1 886 ? 35.680 -0.199 -37.396 1.00 94.88 886 LEU A N 1
ATOM 6606 C CA . LEU A 1 886 ? 34.727 -0.913 -36.534 1.00 94.88 886 LEU A CA 1
ATOM 6607 C C . LEU A 1 886 ? 34.622 -2.410 -36.865 1.00 94.88 886 LEU A C 1
ATOM 6609 O O . LEU A 1 886 ? 34.679 -3.241 -35.963 1.00 94.88 886 LEU A O 1
ATOM 6613 N N . HIS A 1 887 ? 34.501 -2.763 -38.147 1.00 95.19 887 HIS A N 1
ATOM 6614 C CA . HIS A 1 887 ? 34.335 -4.158 -38.566 1.00 95.19 887 HIS A CA 1
ATOM 6615 C C . HIS A 1 887 ? 35.561 -5.024 -38.251 1.00 95.19 887 HIS A C 1
ATOM 6617 O O . HIS A 1 887 ? 35.399 -6.154 -37.793 1.00 95.19 887 HIS A O 1
ATOM 6623 N N . ALA A 1 888 ? 36.774 -4.492 -38.442 1.00 96.44 888 ALA A N 1
ATOM 6624 C CA . ALA A 1 888 ? 38.009 -5.193 -38.099 1.00 96.44 888 ALA A CA 1
ATOM 6625 C C . ALA A 1 888 ? 38.105 -5.434 -36.583 1.00 96.44 888 ALA A C 1
ATOM 6627 O O . ALA A 1 888 ? 38.436 -6.538 -36.150 1.00 96.44 888 ALA A O 1
ATOM 6628 N N . GLY A 1 889 ? 37.743 -4.425 -35.782 1.00 96.75 889 GLY A N 1
ATOM 6629 C CA . GLY A 1 889 ? 37.676 -4.535 -34.326 1.00 96.75 889 GLY A CA 1
ATOM 6630 C C . GLY A 1 889 ? 36.665 -5.576 -33.843 1.00 96.75 889 GLY A C 1
ATOM 6631 O O . GLY A 1 889 ? 37.029 -6.442 -33.055 1.00 96.75 889 GLY A O 1
ATOM 6632 N N . LEU A 1 890 ? 35.424 -5.541 -34.344 1.00 97.62 890 LEU A N 1
ATOM 6633 C CA . LEU A 1 890 ? 34.370 -6.500 -33.973 1.00 97.62 890 LEU A CA 1
ATOM 6634 C C . LEU A 1 890 ? 34.738 -7.946 -34.339 1.00 97.62 890 LEU A C 1
ATOM 6636 O O . LEU A 1 890 ? 34.533 -8.853 -33.532 1.00 97.62 890 LEU A O 1
ATOM 6640 N N . ALA A 1 891 ? 35.320 -8.162 -35.525 1.00 97.81 891 ALA A N 1
ATOM 6641 C CA . ALA A 1 891 ? 35.757 -9.487 -35.963 1.00 97.81 891 ALA A CA 1
ATOM 6642 C C . ALA A 1 891 ? 36.892 -10.041 -35.085 1.00 97.81 891 ALA A C 1
ATOM 6644 O O . ALA A 1 891 ? 36.872 -11.216 -34.712 1.00 97.81 891 ALA A O 1
ATOM 6645 N N . LEU A 1 892 ? 37.867 -9.195 -34.730 1.00 98.38 892 LEU A N 1
ATOM 6646 C CA . LEU A 1 892 ? 38.941 -9.569 -33.811 1.00 98.38 892 LEU A CA 1
ATOM 6647 C C . LEU A 1 892 ? 38.404 -9.846 -32.400 1.00 98.38 892 LEU A C 1
ATOM 6649 O O . LEU A 1 892 ? 38.790 -10.844 -31.798 1.00 98.38 892 LEU A O 1
ATOM 6653 N N . GLU A 1 893 ? 37.510 -8.994 -31.896 1.00 98.44 893 GLU A N 1
ATOM 6654 C CA . GLU A 1 893 ? 36.871 -9.142 -30.586 1.00 98.44 893 GLU A CA 1
ATOM 6655 C C . GLU A 1 893 ? 36.130 -10.480 -30.480 1.00 98.44 893 GLU A C 1
ATOM 6657 O O . GLU A 1 893 ? 36.410 -11.255 -29.570 1.00 98.44 893 GLU A O 1
ATOM 6662 N N . ALA A 1 894 ? 35.263 -10.811 -31.444 1.00 98.25 894 ALA A N 1
ATOM 6663 C CA . ALA A 1 894 ? 34.510 -12.066 -31.428 1.00 98.25 894 ALA A CA 1
ATOM 6664 C C . ALA A 1 894 ? 35.437 -13.293 -31.434 1.00 98.25 894 ALA A C 1
ATOM 6666 O O . ALA A 1 894 ? 35.218 -14.241 -30.678 1.00 98.25 894 ALA A O 1
ATOM 6667 N N . ARG A 1 895 ? 36.504 -13.258 -32.247 1.00 98.25 895 ARG A N 1
ATOM 6668 C CA . ARG A 1 895 ? 37.500 -14.336 -32.317 1.00 98.25 895 ARG A CA 1
ATOM 6669 C C . ARG A 1 895 ? 38.255 -14.495 -30.996 1.00 98.25 895 ARG A C 1
ATOM 6671 O O . ARG A 1 895 ? 38.325 -15.600 -30.466 1.00 98.25 895 ARG A O 1
ATOM 6678 N N . ARG A 1 896 ? 38.792 -13.402 -30.440 1.00 98.25 896 ARG A N 1
ATOM 6679 C CA . ARG A 1 896 ? 39.530 -13.425 -29.164 1.00 98.25 896 ARG A CA 1
ATOM 6680 C C . ARG A 1 896 ? 38.638 -13.843 -28.003 1.00 98.25 896 ARG A C 1
ATOM 6682 O O . ARG A 1 896 ? 39.077 -14.609 -27.152 1.00 98.25 896 ARG A O 1
ATOM 6689 N N . PHE A 1 897 ? 37.388 -13.384 -27.982 1.00 97.94 897 PHE A N 1
ATOM 6690 C CA . PHE A 1 897 ? 36.405 -13.816 -26.998 1.00 97.94 897 PHE A CA 1
ATOM 6691 C C . PHE A 1 897 ? 36.185 -15.328 -27.055 1.00 97.94 897 PHE A C 1
ATOM 6693 O O . PHE A 1 897 ? 36.215 -15.984 -26.013 1.00 97.94 897 PHE A O 1
ATOM 6700 N N . GLY A 1 898 ? 36.033 -15.895 -28.255 1.00 97.12 898 GLY A N 1
ATOM 6701 C CA . GLY A 1 898 ? 35.870 -17.334 -28.423 1.00 97.12 898 GLY A CA 1
ATOM 6702 C C . GLY A 1 898 ? 37.098 -18.144 -28.014 1.00 97.12 898 GLY A C 1
ATOM 6703 O O . GLY A 1 898 ? 36.966 -19.097 -27.247 1.00 97.12 898 GLY A O 1
ATOM 6704 N N . GLU A 1 899 ? 38.287 -17.731 -28.462 1.00 97.00 899 GLU A N 1
ATOM 6705 C CA . GLU A 1 899 ? 39.569 -18.354 -28.098 1.00 97.00 899 GLU A CA 1
ATOM 6706 C C . GLU A 1 899 ? 39.780 -18.373 -26.576 1.00 97.00 899 GLU A C 1
ATOM 6708 O O . GLU A 1 899 ? 40.088 -19.416 -26.001 1.00 97.00 899 GLU A O 1
ATOM 6713 N N . LEU A 1 900 ? 39.581 -17.231 -25.909 1.00 96.56 900 LEU A N 1
ATOM 6714 C CA . LEU A 1 900 ? 39.809 -17.098 -24.470 1.00 96.56 900 LEU A CA 1
ATOM 6715 C C . LEU A 1 900 ? 38.755 -17.841 -23.651 1.00 96.56 900 LEU A C 1
ATOM 6717 O O . LEU A 1 900 ? 39.111 -18.520 -22.692 1.00 96.56 900 LEU A O 1
ATOM 6721 N N . THR A 1 901 ? 37.481 -17.772 -24.038 1.00 96.12 901 THR A N 1
ATOM 6722 C CA . THR A 1 901 ? 36.394 -18.449 -23.311 1.00 96.12 901 THR A CA 1
ATOM 6723 C C . THR A 1 901 ? 36.523 -19.969 -23.374 1.00 96.12 901 THR A C 1
ATOM 6725 O O . THR A 1 901 ? 36.304 -20.633 -22.365 1.00 96.12 901 THR A O 1
ATOM 6728 N N . ALA A 1 902 ? 36.898 -20.524 -24.534 1.00 94.50 902 ALA A N 1
ATOM 6729 C CA . ALA A 1 902 ? 37.085 -21.966 -24.712 1.00 94.50 902 ALA A CA 1
ATOM 6730 C C . ALA A 1 902 ? 38.449 -22.478 -24.204 1.00 94.50 902 ALA A C 1
ATOM 6732 O O . ALA A 1 902 ? 38.686 -23.686 -24.189 1.00 94.50 902 ALA A O 1
ATOM 6733 N N . SER A 1 903 ? 39.353 -21.581 -23.798 1.00 94.06 903 SER A N 1
ATOM 6734 C CA . SER A 1 903 ? 40.647 -21.957 -23.225 1.00 94.06 903 SER A CA 1
ATOM 6735 C C . SER A 1 903 ? 40.505 -22.553 -21.819 1.00 94.06 903 SER A C 1
ATOM 6737 O O . SER A 1 903 ? 39.540 -22.285 -21.098 1.00 94.06 903 SER A O 1
ATOM 6739 N N . ALA A 1 904 ? 41.519 -23.309 -21.387 1.00 91.81 904 ALA A N 1
ATOM 6740 C CA . ALA A 1 904 ? 41.579 -23.843 -20.026 1.00 91.81 904 ALA A CA 1
ATOM 6741 C C . ALA A 1 904 ? 41.516 -22.732 -18.957 1.00 91.81 904 ALA A C 1
ATOM 6743 O O . ALA A 1 904 ? 40.835 -22.893 -17.944 1.00 91.81 904 ALA A O 1
ATOM 6744 N N . ASP A 1 905 ? 42.168 -21.591 -19.202 1.00 91.19 905 ASP A N 1
ATOM 6745 C CA . ASP A 1 905 ? 42.164 -20.446 -18.285 1.00 91.19 905 ASP A CA 1
ATOM 6746 C C . ASP A 1 905 ? 40.799 -19.752 -18.217 1.00 91.19 905 ASP A C 1
ATOM 6748 O O . ASP A 1 905 ? 40.387 -19.330 -17.131 1.00 91.19 905 ASP A O 1
ATOM 6752 N N . GLY A 1 906 ? 40.084 -19.668 -19.345 1.00 92.81 906 GLY A N 1
ATOM 6753 C CA . GLY A 1 906 ? 38.713 -19.155 -19.417 1.00 92.81 906 GLY A CA 1
ATOM 6754 C C . GLY A 1 906 ? 37.726 -20.046 -18.668 1.00 92.81 906 GLY A C 1
ATOM 6755 O O . GLY A 1 906 ? 36.983 -19.565 -17.808 1.00 92.81 906 GLY A O 1
ATOM 6756 N N . HIS A 1 907 ? 37.770 -21.364 -18.900 1.00 94.50 907 HIS A N 1
ATOM 6757 C CA . HIS A 1 907 ? 36.976 -22.333 -18.131 1.00 94.50 907 HIS A CA 1
ATOM 6758 C C . HIS A 1 907 ? 37.290 -22.254 -16.634 1.00 94.50 907 HIS A C 1
ATOM 6760 O O . HIS A 1 907 ? 36.365 -22.175 -15.825 1.00 94.50 907 HIS A O 1
ATOM 6766 N N . ALA A 1 908 ? 38.568 -22.175 -16.255 1.00 93.50 908 ALA A N 1
ATOM 6767 C CA . ALA A 1 908 ? 38.974 -22.025 -14.858 1.00 93.50 908 ALA A CA 1
ATOM 6768 C C . ALA A 1 908 ? 38.497 -20.699 -14.234 1.00 93.50 908 ALA A C 1
ATOM 6770 O O . ALA A 1 908 ? 38.133 -20.665 -13.055 1.00 93.50 908 ALA A O 1
ATOM 6771 N N . GLY A 1 909 ? 38.488 -19.604 -15.000 1.00 94.25 909 GLY A N 1
ATOM 6772 C CA . GLY A 1 909 ? 37.959 -18.306 -14.579 1.00 94.25 909 GLY A CA 1
ATOM 6773 C C . GLY A 1 909 ? 36.456 -18.353 -14.301 1.00 94.25 909 GLY A C 1
ATOM 6774 O O . GLY A 1 909 ? 36.005 -17.914 -13.237 1.00 94.25 909 GLY A O 1
ATOM 6775 N N . ILE A 1 910 ? 35.690 -18.960 -15.210 1.00 94.88 910 ILE A N 1
ATOM 6776 C CA . ILE A 1 910 ? 34.244 -19.160 -15.056 1.00 94.88 910 ILE A CA 1
ATOM 6777 C C . ILE A 1 910 ? 33.931 -20.104 -13.880 1.00 94.88 910 ILE A C 1
ATOM 6779 O O . ILE A 1 910 ? 33.063 -19.799 -13.058 1.00 94.88 910 ILE A O 1
ATOM 6783 N N . ASP A 1 911 ? 34.674 -21.200 -13.725 1.00 95.06 911 ASP A N 1
ATOM 6784 C CA . ASP A 1 911 ? 34.497 -22.142 -12.610 1.00 95.06 911 ASP A CA 1
ATOM 6785 C C . ASP A 1 911 ? 34.767 -21.468 -11.255 1.00 95.06 911 ASP A C 1
ATOM 6787 O O . ASP A 1 911 ? 34.020 -21.651 -10.288 1.00 95.06 911 ASP A O 1
ATOM 6791 N N . ARG A 1 912 ? 35.784 -20.601 -11.183 1.00 93.56 912 ARG A N 1
ATOM 6792 C CA . ARG A 1 912 ? 36.057 -19.776 -9.995 1.00 93.56 912 ARG A CA 1
ATOM 6793 C C . ARG A 1 912 ? 34.944 -18.780 -9.706 1.00 93.56 912 ARG A C 1
ATOM 6795 O O . ARG A 1 912 ? 34.643 -18.558 -8.532 1.00 93.56 912 ARG A O 1
ATOM 6802 N N . PHE A 1 913 ? 34.337 -18.189 -10.732 1.00 92.62 913 PHE A N 1
ATOM 6803 C CA . PHE A 1 913 ? 33.185 -17.307 -10.560 1.00 92.62 913 PHE A CA 1
ATOM 6804 C C . PHE A 1 913 ? 31.997 -18.058 -9.949 1.00 92.62 913 PHE A C 1
ATOM 6806 O O . PHE A 1 913 ? 31.453 -17.607 -8.938 1.00 92.62 913 PHE A O 1
ATOM 6813 N N . PHE A 1 914 ? 31.660 -19.245 -10.467 1.00 93.00 914 PHE A N 1
ATOM 6814 C CA . PHE A 1 914 ? 30.620 -20.091 -9.869 1.00 93.00 914 PHE A CA 1
ATOM 6815 C C . PHE A 1 914 ? 30.951 -20.498 -8.430 1.00 93.00 914 PHE A C 1
ATOM 6817 O O . PHE A 1 914 ? 30.071 -20.487 -7.568 1.00 93.00 914 PHE A O 1
ATOM 6824 N N . ALA A 1 915 ? 32.225 -20.772 -8.139 1.00 93.62 915 ALA A N 1
ATOM 6825 C CA . ALA A 1 915 ? 32.699 -21.093 -6.795 1.00 93.62 915 ALA A CA 1
ATOM 6826 C C . ALA A 1 915 ? 32.822 -19.875 -5.855 1.00 93.62 915 ALA A C 1
ATOM 6828 O O . ALA A 1 915 ? 33.201 -20.054 -4.697 1.00 93.62 915 ALA A O 1
ATOM 6829 N N . ARG A 1 916 ? 32.538 -18.647 -6.325 1.00 91.94 916 ARG A N 1
ATOM 6830 C CA . ARG A 1 916 ? 32.758 -17.380 -5.595 1.00 91.94 916 ARG A CA 1
ATOM 6831 C C . ARG A 1 916 ? 34.204 -17.213 -5.098 1.00 91.94 916 ARG A C 1
ATOM 6833 O O . ARG A 1 916 ? 34.451 -16.712 -4.005 1.00 91.94 916 ARG A O 1
ATOM 6840 N N . ARG A 1 917 ? 35.165 -17.652 -5.914 1.00 91.12 917 ARG A N 1
ATOM 6841 C CA . ARG A 1 917 ? 36.620 -17.645 -5.660 1.00 91.12 917 ARG A CA 1
ATOM 6842 C C . ARG A 1 917 ? 37.398 -16.953 -6.787 1.00 91.12 917 ARG A C 1
ATOM 6844 O O . ARG A 1 917 ? 38.522 -17.346 -7.114 1.00 91.12 917 ARG A O 1
ATOM 6851 N N . SER A 1 918 ? 36.782 -15.961 -7.430 1.00 89.50 918 SER A N 1
ATOM 6852 C CA . SER A 1 918 ? 37.448 -15.143 -8.446 1.00 89.50 918 SER A CA 1
ATOM 6853 C C . SER A 1 918 ? 38.676 -14.436 -7.864 1.00 89.50 918 SER A C 1
ATOM 6855 O O . SER A 1 918 ? 38.685 -14.054 -6.694 1.00 89.50 918 SER A O 1
ATOM 6857 N N . TRP A 1 919 ? 39.714 -14.252 -8.682 1.00 87.19 919 TRP A N 1
ATOM 6858 C CA . TRP A 1 919 ? 40.914 -13.533 -8.253 1.00 87.19 919 TRP A CA 1
ATOM 6859 C C . TRP A 1 919 ? 40.614 -12.059 -7.943 1.00 87.19 919 TRP A C 1
ATOM 6861 O O . TRP A 1 919 ? 39.748 -11.469 -8.604 1.00 87.19 919 TRP A O 1
ATOM 6871 N N . PRO A 1 920 ? 41.354 -11.436 -7.005 1.00 88.06 920 PRO A N 1
ATOM 6872 C CA . PRO A 1 920 ? 41.188 -10.024 -6.678 1.00 88.06 920 PRO A CA 1
ATOM 6873 C C . PRO A 1 920 ? 41.253 -9.120 -7.915 1.00 88.06 920 PRO A C 1
ATOM 6875 O O . PRO A 1 920 ? 42.045 -9.340 -8.839 1.00 88.06 920 PRO A O 1
ATOM 6878 N N . LEU A 1 921 ? 40.401 -8.096 -7.94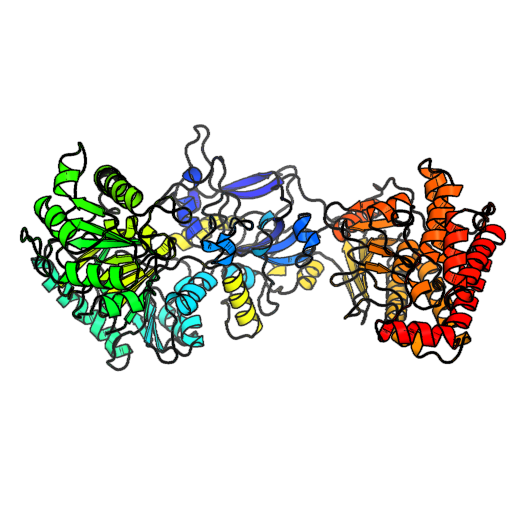1 1.00 90.25 921 LEU A N 1
ATOM 6879 C CA . LEU A 1 921 ? 40.484 -7.021 -8.930 1.00 90.25 921 LEU A CA 1
ATOM 6880 C C . LEU A 1 921 ? 41.696 -6.113 -8.618 1.00 90.25 921 LEU A C 1
ATOM 6882 O O . LEU A 1 921 ? 42.103 -6.052 -7.455 1.00 90.25 921 LEU A O 1
ATOM 6886 N N . PRO A 1 922 ? 42.263 -5.399 -9.612 1.00 87.62 922 PRO A N 1
ATOM 6887 C CA . PRO A 1 922 ? 43.363 -4.444 -9.389 1.00 87.62 922 PRO A CA 1
ATOM 6888 C C . PRO A 1 922 ? 43.005 -3.441 -8.297 1.00 87.62 922 PRO A C 1
ATOM 6890 O O . PRO A 1 922 ? 41.864 -3.020 -8.308 1.00 87.62 922 PRO A O 1
ATOM 6893 N N . THR A 1 923 ? 43.889 -2.991 -7.401 1.00 79.88 923 THR A N 1
ATOM 6894 C CA . THR A 1 923 ? 43.550 -1.991 -6.349 1.00 79.88 923 THR A CA 1
ATOM 6895 C C . THR A 1 923 ? 43.010 -0.672 -6.932 1.00 79.88 923 THR A C 1
ATOM 6897 O O . THR A 1 923 ? 43.233 -0.384 -8.114 1.00 79.88 923 THR A O 1
ATOM 6900 N N . ARG A 1 924 ? 42.224 0.106 -6.167 1.00 73.88 924 ARG A N 1
ATOM 6901 C CA . ARG A 1 924 ? 41.780 1.441 -6.622 1.00 73.88 924 ARG A CA 1
ATOM 6902 C C . ARG A 1 924 ? 42.930 2.431 -6.484 1.00 73.88 924 ARG A C 1
ATOM 6904 O O . ARG A 1 924 ? 43.746 2.289 -5.588 1.00 73.88 924 ARG A O 1
ATOM 6911 N N . HIS A 1 925 ? 42.929 3.461 -7.322 1.00 61.16 925 HIS A N 1
ATOM 6912 C CA . HIS A 1 925 ? 43.882 4.566 -7.227 1.00 61.16 925 HIS A CA 1
ATOM 6913 C C . HIS A 1 925 ? 43.750 5.366 -5.908 1.00 61.16 925 HIS A C 1
ATOM 6915 O O . HIS A 1 925 ? 44.680 6.047 -5.514 1.00 61.16 925 HIS A O 1
ATOM 6921 N N . GLU A 1 926 ? 42.603 5.303 -5.222 1.00 52.06 926 GLU A N 1
ATOM 6922 C CA . GLU A 1 926 ? 42.405 5.925 -3.896 1.00 52.06 926 GLU A CA 1
ATOM 6923 C C . GLU A 1 926 ? 42.955 5.058 -2.741 1.00 52.06 926 GLU A C 1
ATOM 6925 O O . GLU A 1 926 ? 43.145 5.564 -1.640 1.00 52.06 926 GLU A O 1
ATOM 6930 N N . ASP A 1 927 ? 43.213 3.769 -3.001 1.00 36.12 927 ASP A N 1
ATOM 6931 C CA . ASP A 1 927 ? 43.666 2.767 -2.021 1.00 36.12 927 ASP A CA 1
ATOM 6932 C C . ASP A 1 927 ? 45.148 2.368 -2.230 1.00 36.12 927 ASP A C 1
ATOM 6934 O O . ASP A 1 927 ? 45.641 1.454 -1.564 1.00 36.12 927 ASP A O 1
ATOM 6938 N N . ALA A 1 928 ? 45.828 2.988 -3.202 1.00 37.28 928 ALA A N 1
ATOM 6939 C CA . ALA A 1 928 ? 47.220 2.755 -3.599 1.00 37.28 928 ALA A CA 1
ATOM 6940 C C . ALA A 1 928 ? 48.014 4.051 -3.440 1.00 37.28 928 ALA A C 1
ATOM 6942 O O . ALA A 1 928 ? 49.181 3.958 -2.998 1.00 37.28 928 ALA A O 1
#

Foldseek 3Di:
DPPFEDDWQADDQALQHDDTQKWKAWWFFQDPVRHTPADALLRRTDIDMDGDDDAAQQKFKFQFFWFFDDLLLRCQRHCPPHHLCVLDVDRIAGAGFKTWTQTRGHHFNLLVVQPDDHLFIWIFAFKDFPPPDPCVVVPRLVGRIDGHRRSGRFHDRISMGMDGNLRTFHFFLLDFRLLSNWQHLQQLLLLCLDCPFVNAAAAAEEEFEQCQERNNVSNLLNNVLNNYAYEYEHADPVSQVSSVVSVHQYYDHCPPPLNPPLQAAQDPDLVCNVVSVVSLVVVLVVVCVSVVNDAHQEYEDAQAHRCQQSSVVRHFFNHEYEYAHHVPAFKHKYFFAFFFDALLVQCVVLVPAAAFEEEFEDQADLAAGHPDLDDPRSLRNVVNCVVRNYAYEYEYQDPSNQVSVVVSDDHLGYHHPVVLVPPPQADDDQAQPGCVVCVVSNVSCCVRYQVSVQQVQQVSQADPVRNSRQGQEYEDELRGQCVQSNLQRHDFQSHEYEYRHGRGSPMHIHGHCSFQSRQYKYYYRGYIYTHHHRRGSVSVNVVSVCVNVVSDDRDNAAEAESVCVSVVSSCVVVVVDGHIHMYGGNRDPCSSRPSGSVSSQVVQVWDKDDAPFKIKIWHDSDVPDLAIEIEIEGHDPPFRADDPSSLVVLVVVLVVQLPRPRYQAYEQAYPRQWGHAYHDLVVLLPDQALVVQLVVLVSLLVSLLSQLPRNRFYEYLTGAEQEQSSLLSQLSGQAYEYEQNYKYAHLVLLLLFFRRNQLLQSQLLLLCVCCVPPVDDSLVLNLVSLLRRLQSDIDGPVRCCNSRSHVYYDSHGSRSVRSNQSSCSSVVNHDDRGDHSSVDFAAADDDPSCPPPSNVQSLVVCVVDSNNLNSVLSVVLNNCCRHVTPVRSNSSSSSRRSVRSSDPSSSVSSVCVVVVNGDDGRDDPVRD

Solvent-accessible surface area (backbone atoms only — not comparable to full-atom values): 45590 Å² total; per-residue (Å²): 130,72,82,53,38,70,62,79,34,43,77,78,52,48,24,50,50,76,84,52,64,22,30,47,31,38,25,33,39,40,47,100,86,68,48,72,46,54,31,58,28,60,73,11,41,40,84,48,72,46,68,53,84,86,72,52,45,54,16,28,32,25,38,20,29,19,24,17,66,58,72,57,37,50,28,46,21,43,30,50,95,53,50,44,62,80,63,45,100,55,63,55,34,19,30,26,35,11,20,18,22,37,25,45,43,56,14,42,52,32,41,69,69,55,85,62,58,70,54,39,54,27,22,38,48,29,61,44,48,44,84,85,39,76,48,34,77,80,39,44,64,72,15,76,48,42,46,36,9,45,61,38,50,62,14,33,42,21,39,57,27,67,40,49,58,73,20,59,36,76,60,49,70,89,32,30,42,48,36,55,5,35,43,51,60,35,43,32,24,36,47,36,31,41,58,70,69,61,46,70,50,69,67,38,31,34,38,29,45,53,16,50,40,62,43,22,36,41,40,41,37,55,41,33,71,47,45,26,47,30,35,26,36,30,77,44,74,69,41,38,51,58,32,40,80,43,55,28,76,34,67,45,59,65,70,45,75,87,46,68,86,53,65,45,57,62,58,86,53,72,84,50,36,62,58,52,54,58,60,38,43,64,56,50,50,52,53,20,57,68,48,80,70,39,64,29,41,34,33,44,44,40,54,22,17,37,46,46,28,63,54,59,68,42,43,31,83,75,8,37,36,28,30,63,48,36,80,67,32,42,46,36,30,32,66,40,53,67,38,66,40,53,52,66,58,54,38,59,76,70,64,72,48,62,67,40,25,33,37,36,57,38,32,57,39,74,88,22,80,42,89,54,66,74,34,74,70,40,48,54,38,48,54,50,39,49,74,53,47,28,38,36,34,40,37,21,56,37,60,66,32,39,62,46,51,66,74,76,51,94,55,56,40,67,46,27,51,47,61,49,49,71,41,90,70,42,51,85,73,74,50,61,57,48,45,77,84,34,53,64,56,29,49,50,42,41,64,24,27,48,50,59,52,42,52,58,50,10,72,54,44,42,41,94,93,38,69,68,11,48,27,39,35,32,42,50,59,47,30,58,23,50,52,29,57,52,54,64,46,30,24,74,55,74,8,34,38,36,36,38,54,46,24,53,86,34,68,42,36,34,54,42,62,59,28,14,71,26,34,21,35,40,37,47,49,27,34,37,42,35,24,26,54,52,52,44,58,67,56,42,47,51,52,47,52,34,38,67,71,64,75,45,83,81,67,82,40,51,80,38,54,62,90,41,49,30,54,54,46,32,31,57,74,70,66,72,65,74,65,39,32,25,30,33,41,33,39,44,83,88,47,62,80,27,44,48,56,64,54,53,42,42,76,58,61,32,47,79,47,84,46,92,28,26,35,35,42,37,34,64,74,43,93,95,48,75,42,20,36,31,44,36,32,38,46,36,81,97,60,28,40,56,37,72,67,38,51,56,27,46,53,52,51,50,54,55,54,74,68,40,87,40,46,39,14,30,31,39,37,29,48,83,78,28,22,21,62,10,53,34,62,68,62,56,66,68,43,79,44,32,67,62,45,18,50,50,20,49,48,45,33,51,54,34,44,46,49,38,65,38,91,32,48,25,27,20,17,34,34,31,36,23,20,33,48,23,32,29,53,40,50,23,20,23,39,28,26,21,8,66,77,12,35,38,28,32,39,33,43,56,33,22,22,41,58,31,44,42,38,53,54,34,45,43,44,27,10,44,50,32,18,75,77,68,77,45,57,52,67,62,30,38,44,53,36,53,43,38,52,64,46,35,46,74,31,46,31,70,58,30,34,74,45,31,66,24,78,42,70,26,82,33,49,14,56,38,48,28,32,38,50,35,41,26,50,46,71,69,70,53,84,75,84,77,51,23,44,74,74,54,60,64,63,45,90,76,80,62,53,71,70,35,73,68,44,42,50,50,51,53,46,26,62,77,44,93,27,40,68,32,53,51,49,45,56,51,25,31,48,39,14,27,68,70,12,41,68,56,11,47,55,48,26,10,48,52,25,6,49,32,41,41,30,74,61,12,44,51,21,45,52,23,49,78,68,74,59,49,73,84,64,63,83,52,85,91,80,108

Radius of gyration: 35.16 Å; Cα contacts (8 Å, |Δi|>4): 2219; chains: 1; bounding box: 94×60×96 Å